Protein AF-0000000072624529 (afdb_homodimer)

Solvent-accessible surface area (backbone atoms only — not comparable to full-atom values): 48522 Å² total; per-residue (Å²): 129,72,52,78,40,66,82,49,88,84,57,73,88,77,73,64,74,88,65,51,82,83,64,60,70,54,42,73,66,39,66,71,46,73,48,74,43,79,39,59,51,77,52,75,71,85,48,89,51,53,72,44,35,34,69,46,79,44,42,92,40,27,35,34,51,54,49,28,31,39,36,40,31,37,33,47,31,33,48,39,82,91,76,66,47,77,38,62,40,60,55,73,31,58,60,77,55,43,38,101,56,45,42,32,54,42,69,28,38,52,55,38,44,32,19,25,46,36,36,24,48,63,85,39,75,79,43,68,44,51,80,44,31,29,58,51,54,51,52,52,43,56,70,64,31,29,59,70,59,40,68,48,72,39,42,40,16,43,36,40,73,62,44,56,50,82,80,40,71,78,19,68,14,47,30,56,48,10,49,53,36,25,55,50,29,72,31,75,29,50,21,74,60,85,51,46,70,27,73,28,72,52,50,40,64,51,58,45,30,39,35,41,38,37,26,49,48,56,51,39,48,42,33,31,32,35,68,30,23,68,44,89,91,49,70,75,38,80,60,84,73,50,66,44,73,46,71,76,45,63,40,37,38,37,32,36,36,35,61,29,69,66,54,50,49,52,50,53,55,47,25,70,76,42,51,37,45,46,69,35,59,39,70,47,69,48,75,43,81,42,54,56,63,41,45,62,49,78,42,78,74,36,72,56,52,58,38,44,30,36,39,38,35,30,27,46,30,53,22,67,78,33,27,31,64,38,63,57,78,43,20,32,57,76,52,41,24,31,64,39,35,35,44,91,88,38,56,33,56,68,64,73,58,69,39,35,81,89,51,44,37,42,44,64,52,57,48,35,32,39,42,44,64,62,49,65,55,67,69,42,81,67,58,59,45,41,60,55,30,68,68,32,30,68,51,28,52,23,54,45,39,42,44,55,34,36,72,44,54,86,61,95,45,39,72,71,87,44,76,37,51,30,31,38,38,40,35,35,73,47,54,36,50,80,75,21,35,30,39,38,39,36,34,32,32,86,42,46,38,32,35,36,71,86,52,50,75,46,49,62,88,70,112,129,85,81,85,73,71,93,48,87,80,32,43,80,29,70,64,78,41,66,56,38,82,62,75,73,58,62,56,71,51,56,60,36,48,48,60,43,82,38,59,51,77,50,76,71,85,48,87,51,52,72,45,36,34,70,46,79,44,43,92,40,27,34,34,52,53,50,29,33,41,35,41,29,34,34,50,32,34,49,38,83,90,76,65,48,76,38,62,42,59,56,72,31,59,60,77,59,46,39,102,54,48,43,31,54,41,68,29,37,52,54,38,46,33,20,25,46,35,34,24,47,62,86,40,75,78,43,69,45,51,80,46,33,28,57,50,54,49,50,53,43,55,71,51,31,28,57,63,39,40,55,14,72,39,42,38,16,43,37,41,72,61,45,58,50,84,81,42,71,77,20,68,14,46,32,54,48,10,49,52,37,24,54,51,30,54,31,51,26,48,22,76,60,86,50,48,72,27,62,29,88,66,63,42,65,49,61,46,30,38,35,42,37,37,27,47,49,54,50,41,49,42,32,32,32,35,68,32,24,66,44,94,90,50,70,76,38,81,58,83,76,51,68,43,73,46,71,78,48,62,38,38,36,36,30,35,36,34,60,28,69,69,54,51,49,52,50,54,58,47,26,70,75,42,56,49,74,44,69,36,59,40,72,47,68,48,74,45,80,40,53,55,61,41,46,63,50,78,43,78,75,36,71,56,53,59,38,44,32,36,39,38,35,31,27,48,30,53,22,67,77,34,27,30,65,40,63,56,77,42,19,32,57,74,52,41,24,32,60,39,35,34,44,91,89,39,56,36,58,78,70,73,55,71,39,34,78,90,72,60,38,44,54,66,52,56,52,34,31,41,44,47,64,65,50,64,52,85,72,56,79,71,66,59,55,56,59,69,50,74,68,32,31,67,51,28,53,23,57,47,39,43,45,54,34,97,78,47,55,88,61,97,65,84,66,66,42,37,50,38,51,32,31,39,37,40,34,35,73,45,54,35,51,81,76,20,34,30,40,38,39,37,34,34,31,84,43,45,37,32,35,36,70,86,52,50,74,46,48,60,85,72,112

InterPro domains:
  IPR000358 Ribonucleotide reductase small subunit family [PTHR23409] (108-339)

Nearest PDB structures (foldseek):
  8h2i-assembly1_bD  TM=6.732E-01  e=9.339E-15  Paramecium bursaria Chlorella virus 1
  8hif-assembly1_C2  TM=6.313E-01  e=1.908E-14  Singapore grouper iridovirus
  8h2i-assembly1_bE  TM=6.693E-01  e=1.112E-12  Paramecium bursaria Chlorella virus 1
  8h2i-assembly1_ab-5  TM=6.010E-01  e=1.305E-13  Paramecium bursaria Chlorella virus 1
  7yjl-assembly1_A  TM=4.466E-01  e=1.957E-09  Marseillevirus sp. 'Melbournevirus'

Foldseek 3Di:
DDDDDDPDPPDDDDDPPVPPPPDDDDDPQWFDDKDKDKWFWPDDQPDAWDWTKTKDFFDQWWWQLLFKKKKFKKAKWWQDPVPRDTDGAQALLQPDLADLRVKFWAALCLFLQFQWKWKDKPRHTDFIAHRCRNVVVVVCDQLFAADVVQVPPSVLSLHFDFDLAQPPCNTPSNSVRSNQNYRRDMHMHMDRDDAWLSPFGDIHHGRMMMMMITTGDDPLQTMADAWGDNDPPHDTDGNPIDMDMDTDGMMMMIMIIDTDPVVSVVVLVVLQVPWDKDKTKHKYKDKDWFAFQDFKDKDFGDFWWDFQKKKKWKAQPCNCNGHNNGHRQFTAPLQWQWKWKDDPRAIFPNDIQGDDLVVLSCVVQVVLSCVLSVNPDPVSPVNDDGHADSSSCHRGNPMRMTGDAPVSHDDPDAGDTDTGIMMMMTGHPGTGHHSTMMMMMMGIHIWMWTQHSVRDIDIVVVD/DPDDDDPDPPDDDDDDPVPPPPDDDDDDAWFDDKDKDKWFWPDDQPDAWDWTKTKDFFDQWWWQLLFKKKKFKKAKWWADPVPRDTDGAQAQCLPDLADLRVKFWAALCLFLQFQWKWKDKPRRTDFIAHRCRNVVVVVCDQLFAAPVVQPPPSVLSLHFDFDLAQPPCNTPSNSSRSNQNYRRDMHMHMDRDDAWLNPDGDIHHGRMMMMMITTGDDPLQTMADAWGDNDPPDDTDGNPIDMDMRTDGMMMMIMIIDTDPVVSVVVLVVLQVPWDKDKTKHKHKDKDWFAFQDFKDKDFDDAWWDFQKKKKWKFQPCNCNGHNNGHRQFTAPLQWQWKWKDDPRAIFPNDIQGDDLPVLSCVVQVVVSCVLSVCPDVVSVVVDDGHADSSSCHRGNPMGMTGDAPVSHDDPDAGDTDGGIMMMMTGHPGTGHHSTMMMMMMGIHIWMWTAGSVRDIDIVVVD

pLDDT: mean 87.25, std 11.72, range [29.14, 98.5]

Structure (mmCIF, N/CA/C/O backbone):
data_AF-0000000072624529-model_v1
#
loop_
_entity.id
_entity.type
_entity.pdbx_description
1 polymer 'Uncharacterized protein'
#
loop_
_atom_site.group_PDB
_atom_site.id
_atom_site.type_symbol
_atom_site.label_atom_id
_atom_site.label_alt_id
_atom_site.label_comp_id
_atom_site.label_asym_id
_atom_site.label_entity_id
_atom_site.label_seq_id
_atom_site.pdbx_PDB_ins_code
_atom_site.Cartn_x
_atom_site.Cartn_y
_atom_site.Cartn_z
_atom_site.occupancy
_atom_site.B_iso_or_equiv
_atom_site.auth_seq_id
_atom_site.auth_comp_id
_atom_site.auth_asym_id
_atom_site.auth_atom_id
_atom_site.pdbx_PDB_model_num
ATOM 1 N N . MET A 1 1 ? -31.578 29.906 15.977 1 44.84 1 MET A N 1
ATOM 2 C CA . MET A 1 1 ? -32.281 29.047 15.031 1 44.84 1 MET A CA 1
ATOM 3 C C . MET A 1 1 ? -31.297 28.438 14.023 1 44.84 1 MET A C 1
ATOM 5 O O . MET A 1 1 ? -30.562 29.172 13.344 1 44.84 1 MET A O 1
ATOM 9 N N . THR A 1 2 ? -30.875 27.281 14.367 1 60.34 2 THR A N 1
ATOM 10 C CA . THR A 1 2 ? -29.984 26.547 13.469 1 60.34 2 THR A CA 1
ATOM 11 C C . THR A 1 2 ? -30.656 26.297 12.125 1 60.34 2 THR A C 1
ATOM 13 O O . THR A 1 2 ? -31.812 25.891 12.078 1 60.34 2 THR A O 1
ATOM 16 N N . THR A 1 3 ? -30.234 27.125 11.125 1 68.38 3 THR A N 1
ATOM 17 C CA . THR A 1 3 ? -30.781 26.875 9.797 1 68.38 3 THR A CA 1
ATOM 18 C C . THR A 1 3 ? -30.078 25.672 9.156 1 68.38 3 THR A C 1
ATOM 20 O O . THR A 1 3 ? -28.875 25.5 9.297 1 68.38 3 THR A O 1
ATOM 23 N N . ILE A 1 4 ? -30.984 24.812 8.695 1 68.19 4 ILE A N 1
ATOM 24 C CA . ILE A 1 4 ? -30.516 23.578 8.055 1 68.19 4 ILE A CA 1
ATOM 25 C C . ILE A 1 4 ? -30.703 23.688 6.543 1 68.19 4 ILE A C 1
ATOM 27 O O . ILE A 1 4 ? -31.781 24.062 6.07 1 68.19 4 ILE A O 1
ATOM 31 N N . LYS A 1 5 ? -29.562 23.703 5.758 1 70.12 5 LYS A N 1
ATOM 32 C CA . LYS A 1 5 ? -29.672 23.734 4.301 1 70.12 5 LYS A CA 1
ATOM 33 C C . LYS A 1 5 ? -28.766 22.688 3.668 1 70.12 5 LYS A C 1
ATOM 35 O O . LYS A 1 5 ? -27.828 22.188 4.309 1 70.12 5 LYS A O 1
ATOM 40 N N . LYS A 1 6 ? -29.25 22.312 2.432 1 72 6 LYS A N 1
ATOM 41 C CA . LYS A 1 6 ? -28.375 21.453 1.633 1 72 6 LYS A CA 1
ATOM 42 C C . LYS A 1 6 ? -27.141 22.219 1.159 1 72 6 LYS A C 1
ATOM 44 O O . LYS A 1 6 ? -27.203 23.422 0.919 1 72 6 LYS A O 1
ATOM 49 N N . ILE A 1 7 ? -26 21.594 1.177 1 67.31 7 ILE A N 1
ATOM 50 C CA . ILE A 1 7 ? -24.797 22.219 0.658 1 67.31 7 ILE A CA 1
ATOM 51 C C . ILE A 1 7 ? -24.969 22.547 -0.823 1 67.31 7 ILE A C 1
ATOM 53 O O . ILE A 1 7 ? -24.531 23.594 -1.295 1 67.31 7 ILE A O 1
ATOM 57 N N . ASP A 1 8 ? -25.594 21.625 -1.574 1 69.75 8 ASP A N 1
ATOM 58 C CA . ASP A 1 8 ? -25.938 21.797 -2.982 1 69.75 8 ASP A CA 1
ATOM 59 C C . ASP A 1 8 ? -27.406 21.484 -3.236 1 69.75 8 ASP A C 1
ATOM 61 O O . ASP A 1 8 ? -27.875 20.391 -2.889 1 69.75 8 ASP A O 1
ATOM 65 N N . LYS A 1 9 ? -28.047 22.359 -3.781 1 70.12 9 LYS A N 1
ATOM 66 C CA . LYS A 1 9 ? -29.484 22.219 -4.023 1 70.12 9 LYS A CA 1
ATOM 67 C C . LYS A 1 9 ? -29.781 20.984 -4.867 1 70.12 9 LYS A C 1
ATOM 69 O O . LYS A 1 9 ? -30.875 20.422 -4.781 1 70.12 9 LYS A O 1
ATOM 74 N N . ASP A 1 10 ? -28.844 20.531 -5.703 1 68.88 10 ASP A N 1
ATOM 75 C CA . ASP A 1 10 ? -29.078 19.438 -6.637 1 68.88 10 ASP A CA 1
ATOM 76 C C . ASP A 1 10 ? -28.734 18.094 -6.012 1 68.88 10 ASP A C 1
ATOM 78 O O . ASP A 1 10 ? -28.922 17.047 -6.629 1 68.88 10 ASP A O 1
ATOM 82 N N . SER A 1 11 ? -28.328 18.203 -4.77 1 68.69 11 SER A N 1
ATOM 83 C CA . SER A 1 11 ? -27.969 16.953 -4.125 1 68.69 11 SER A CA 1
ATOM 84 C C . SER A 1 11 ? -29.219 16.141 -3.783 1 68.69 11 SER A C 1
ATOM 86 O O . SER A 1 11 ? -30.219 16.688 -3.316 1 68.69 11 SER A O 1
ATOM 88 N N . THR A 1 12 ? -29.172 14.898 -4.227 1 70.75 12 THR A N 1
ATOM 89 C CA . THR A 1 12 ? -30.281 14.008 -3.943 1 70.75 12 THR A CA 1
ATOM 90 C C . THR A 1 12 ? -30.328 13.664 -2.457 1 70.75 12 THR A C 1
ATOM 92 O O . THR A 1 12 ? -29.312 13.672 -1.773 1 70.75 12 THR A O 1
ATOM 95 N N . GLU A 1 13 ? -31.578 13.57 -1.979 1 68.44 13 GLU A N 1
ATOM 96 C CA . GLU A 1 13 ? -31.75 13.164 -0.59 1 68.44 13 GLU A CA 1
ATOM 97 C C . GLU A 1 13 ? -31.328 11.711 -0.386 1 68.44 13 GLU A C 1
ATOM 99 O O . GLU A 1 13 ? -31.719 10.828 -1.157 1 68.44 13 GLU A O 1
ATOM 104 N N . GLY A 1 14 ? -30.328 11.594 0.285 1 65.88 14 GLY A N 1
ATOM 105 C CA . GLY A 1 14 ? -29.891 10.25 0.599 1 65.88 14 GLY A CA 1
ATOM 106 C C . GLY A 1 14 ? -30.453 9.727 1.906 1 65.88 14 GLY A C 1
ATOM 107 O O . GLY A 1 14 ? -30.688 10.492 2.84 1 65.88 14 GLY A O 1
ATOM 108 N N . VAL A 1 15 ? -30.984 8.461 1.88 1 62.94 15 VAL A N 1
ATOM 109 C CA . VAL A 1 15 ? -31.484 7.805 3.084 1 62.94 15 VAL A CA 1
ATOM 110 C C . VAL A 1 15 ? -30.484 6.742 3.541 1 62.94 15 VAL A C 1
ATOM 112 O O . VAL A 1 15 ? -29.859 6.066 2.715 1 62.94 15 VAL A O 1
ATOM 115 N N . ASP A 1 16 ? -30.188 6.824 4.73 1 66.31 16 ASP A N 1
ATOM 116 C CA . ASP A 1 16 ? -29.281 5.836 5.324 1 66.31 16 ASP A CA 1
ATOM 117 C C . ASP A 1 16 ? -29.781 4.414 5.051 1 66.31 16 ASP A C 1
ATOM 119 O O . ASP A 1 16 ? -30.969 4.129 5.172 1 66.31 16 ASP A O 1
ATOM 123 N N . ASN A 1 17 ? -28.859 3.66 4.566 1 64.44 17 ASN A N 1
ATOM 124 C CA . ASN A 1 17 ? -29.172 2.281 4.203 1 64.44 17 ASN A CA 1
ATOM 125 C C . ASN A 1 17 ? -29.781 1.514 5.371 1 64.44 17 ASN A C 1
ATOM 127 O O . ASN A 1 17 ? -30.469 0.511 5.172 1 64.44 17 ASN A O 1
ATOM 131 N N . ARG A 1 18 ? -29.672 1.979 6.5 1 64.88 18 ARG A N 1
ATOM 132 C CA . ARG A 1 18 ? -30.203 1.317 7.688 1 64.88 18 ARG A CA 1
ATOM 133 C C . ARG A 1 18 ? -31.719 1.493 7.777 1 64.88 18 ARG A C 1
ATOM 135 O O . ARG A 1 18 ? -32.375 0.82 8.57 1 64.88 18 ARG A O 1
ATOM 142 N N . LEU A 1 19 ? -32.094 2.262 6.852 1 61.91 19 LEU A N 1
ATOM 143 C CA . LEU A 1 19 ? -33.531 2.543 6.902 1 61.91 19 LEU A CA 1
ATOM 144 C C . LEU A 1 19 ? -34.281 1.806 5.789 1 61.91 19 LEU A C 1
ATOM 146 O O . LEU A 1 19 ? -35.438 2.084 5.523 1 61.91 19 LEU A O 1
ATOM 150 N N . THR A 1 20 ? -33.469 0.923 5.133 1 65.19 20 THR A N 1
ATOM 151 C CA . THR A 1 20 ? -34.125 0.127 4.09 1 65.19 20 THR A CA 1
ATOM 152 C C . THR A 1 20 ? -34.875 -1.041 4.699 1 65.19 20 THR A C 1
ATOM 154 O O . THR A 1 20 ? -34.531 -2.203 4.484 1 65.19 20 THR A O 1
ATOM 157 N N . PHE A 1 21 ? -35.969 -0.766 5.289 1 65.44 21 PHE A N 1
ATOM 158 C CA . PHE A 1 21 ? -36.75 -1.719 6.074 1 65.44 21 PHE A CA 1
ATOM 159 C C . PHE A 1 21 ? -37.438 -2.719 5.164 1 65.44 21 PHE A C 1
ATOM 161 O O . PHE A 1 21 ? -37.812 -3.811 5.602 1 65.44 21 PHE A O 1
ATOM 168 N N . PHE A 1 22 ? -37.469 -2.381 4.012 1 68.38 22 PHE A N 1
ATOM 169 C CA . PHE A 1 22 ? -38.406 -3.152 3.189 1 68.38 22 PHE A CA 1
ATOM 170 C C . PHE A 1 22 ? -37.656 -3.934 2.117 1 68.38 22 PHE A C 1
ATOM 172 O O . PHE A 1 22 ? -38.281 -4.539 1.237 1 68.38 22 PHE A O 1
ATOM 179 N N . SER A 1 23 ? -36.375 -3.785 2.174 1 66.56 23 SER A N 1
ATOM 180 C CA . SER A 1 23 ? -35.594 -4.578 1.24 1 66.56 23 SER A CA 1
ATOM 181 C C . SER A 1 23 ? -34.938 -5.777 1.935 1 66.56 23 SER A C 1
ATOM 183 O O . SER A 1 23 ? -34.438 -5.656 3.051 1 66.56 23 SER A O 1
ATOM 185 N N . ILE A 1 24 ? -35.312 -6.977 1.481 1 64.94 24 ILE A N 1
ATOM 186 C CA . ILE A 1 24 ? -34.719 -8.203 2.008 1 64.94 24 ILE A CA 1
ATOM 187 C C . ILE A 1 24 ? -33.625 -8.711 1.055 1 64.94 24 ILE A C 1
ATOM 189 O O . ILE A 1 24 ? -33.781 -8.617 -0.166 1 64.94 24 ILE A O 1
ATOM 193 N N . PRO A 1 25 ? -32.531 -8.992 1.663 1 66.81 25 PRO A N 1
ATOM 194 C CA . PRO A 1 25 ? -31.469 -9.523 0.8 1 66.81 25 PRO A CA 1
ATOM 195 C C . PRO A 1 25 ? -31.922 -10.734 -0.013 1 66.81 25 PRO A C 1
ATOM 197 O O . PRO A 1 25 ? -32.844 -11.453 0.405 1 66.81 25 PRO A O 1
ATOM 200 N N . SER A 1 26 ? -31.281 -10.883 -1.096 1 69.06 26 SER A N 1
ATOM 201 C CA . SER A 1 26 ? -31.641 -11.984 -1.986 1 69.06 26 SER A CA 1
ATOM 202 C C . SER A 1 26 ? -31.234 -13.328 -1.391 1 69.06 26 SER A C 1
ATOM 204 O O . SER A 1 26 ? -30.25 -13.422 -0.649 1 69.06 26 SER A O 1
ATOM 206 N N . THR A 1 27 ? -32.125 -14.273 -1.517 1 66.88 27 THR A N 1
ATOM 207 C CA . THR A 1 27 ? -31.844 -15.641 -1.089 1 66.88 27 THR A CA 1
ATOM 208 C C . THR A 1 27 ? -31.188 -16.438 -2.217 1 66.88 27 THR A C 1
ATOM 210 O O . THR A 1 27 ? -31.641 -16.391 -3.361 1 66.88 27 THR A O 1
ATOM 213 N N . ASN A 1 28 ? -30 -16.969 -1.85 1 68.31 28 ASN A N 1
ATOM 214 C CA . ASN A 1 28 ? -29.328 -17.812 -2.832 1 68.31 28 ASN A CA 1
ATOM 215 C C . ASN A 1 28 ? -30.125 -19.062 -3.135 1 68.31 28 ASN A C 1
ATOM 217 O O . ASN A 1 28 ? -30.344 -19.906 -2.252 1 68.31 28 ASN A O 1
ATOM 221 N N . VAL A 1 29 ? -30.688 -19.188 -4.223 1 68.56 29 VAL A N 1
ATOM 222 C CA . VAL A 1 29 ? -31.453 -20.375 -4.613 1 68.56 29 VAL A CA 1
ATOM 223 C C . VAL A 1 29 ? -30.734 -21.109 -5.742 1 68.56 29 VAL A C 1
ATOM 225 O O . VAL A 1 29 ? -31.141 -22.203 -6.129 1 68.56 29 VAL A O 1
ATOM 228 N N . GLY A 1 30 ? -29.656 -20.547 -6.125 1 75.06 30 GLY A N 1
ATOM 229 C CA . GLY A 1 30 ? -28.984 -21.094 -7.293 1 75.06 30 GLY A CA 1
ATOM 230 C C . GLY A 1 30 ? -28.047 -22.234 -6.957 1 75.06 30 GLY A C 1
ATOM 231 O O . GLY A 1 30 ? -28.031 -23.266 -7.633 1 75.06 30 GLY A O 1
ATOM 232 N N . ILE A 1 31 ? -27.344 -22.188 -5.887 1 76.38 31 ILE A N 1
ATOM 233 C CA . ILE A 1 31 ? -26.359 -23.188 -5.512 1 76.38 31 ILE A CA 1
ATOM 234 C C . ILE A 1 31 ? -26.984 -24.188 -4.551 1 76.38 31 ILE A C 1
ATOM 236 O O . ILE A 1 31 ? -27.547 -23.812 -3.518 1 76.38 31 ILE A O 1
ATOM 240 N N . GLN A 1 32 ? -26.922 -25.391 -4.879 1 79.44 32 GLN A N 1
ATOM 241 C CA . GLN A 1 32 ? -27.516 -26.438 -4.07 1 79.44 32 GLN A CA 1
ATOM 242 C C . GLN A 1 32 ? -26.516 -27.016 -3.07 1 79.44 32 GLN A C 1
ATOM 244 O O . GLN A 1 32 ? -26.828 -27.156 -1.888 1 79.44 32 GLN A O 1
ATOM 249 N N . ARG A 1 33 ? -25.406 -27.359 -3.658 1 82 33 ARG A N 1
ATOM 250 C CA . ARG A 1 33 ? -24.391 -27.969 -2.812 1 82 33 ARG A CA 1
ATOM 251 C C . ARG A 1 33 ? -23 -27.734 -3.365 1 82 33 ARG A C 1
ATOM 253 O O . ARG A 1 33 ? -22.828 -27.547 -4.574 1 82 33 ARG A O 1
ATOM 260 N N . SER A 1 34 ? -22.047 -27.641 -2.398 1 88.94 34 SER A N 1
ATOM 261 C CA . SER A 1 34 ? -20.641 -27.547 -2.76 1 88.94 34 SER A CA 1
ATOM 262 C C . SER A 1 34 ? -19.797 -28.516 -1.938 1 88.94 34 SER A C 1
ATOM 264 O O . SER A 1 34 ? -20.156 -28.859 -0.807 1 88.94 34 SER A O 1
ATOM 266 N N . ALA A 1 35 ? -18.75 -29.031 -2.605 1 89.31 35 ALA A N 1
ATOM 267 C CA . ALA A 1 35 ? -17.844 -29.938 -1.914 1 89.31 35 ALA A CA 1
ATOM 268 C C . ALA A 1 35 ? -16.453 -29.922 -2.551 1 89.31 35 ALA A C 1
ATOM 270 O O . ALA A 1 35 ? -16.312 -29.594 -3.732 1 89.31 35 ALA A O 1
ATOM 271 N N . TYR A 1 36 ? -15.477 -30.281 -1.767 1 92.88 36 TYR A N 1
ATOM 272 C CA . TYR A 1 36 ? -14.133 -30.438 -2.311 1 92.88 36 TYR A CA 1
ATOM 273 C C . TYR A 1 36 ? -13.906 -31.875 -2.76 1 92.88 36 TYR A C 1
ATOM 275 O O . TYR A 1 36 ? -14.258 -32.812 -2.053 1 92.88 36 TYR A O 1
ATOM 283 N N . LYS A 1 37 ? -13.359 -31.953 -3.885 1 94.69 37 LYS A N 1
ATOM 284 C CA . LYS A 1 37 ? -12.945 -33.25 -4.422 1 94.69 37 LYS A CA 1
ATOM 285 C C . LYS A 1 37 ? -11.438 -33.406 -4.352 1 94.69 37 LYS A C 1
ATOM 287 O O . LYS A 1 37 ? -10.688 -32.5 -4.703 1 94.69 37 LYS A O 1
ATOM 292 N N . GLU A 1 38 ? -11.016 -34.562 -3.893 1 95.88 38 GLU A N 1
ATOM 293 C CA . GLU A 1 38 ? -9.594 -34.906 -3.842 1 95.88 38 GLU A CA 1
ATOM 294 C C . GLU A 1 38 ? -9.156 -35.625 -5.113 1 95.88 38 GLU A C 1
ATOM 296 O O . GLU A 1 38 ? -9.789 -36.594 -5.535 1 95.88 38 GLU A O 1
ATOM 301 N N . LEU A 1 39 ? -8.133 -35.156 -5.711 1 96.88 39 LEU A N 1
ATOM 302 C CA . LEU A 1 39 ? -7.555 -35.781 -6.898 1 96.88 39 LEU A CA 1
ATOM 303 C C . LEU A 1 39 ? -6.184 -36.375 -6.59 1 96.88 39 LEU A C 1
ATOM 305 O O . LEU A 1 39 ? -5.359 -35.719 -5.934 1 96.88 39 LEU A O 1
ATOM 309 N N . LEU A 1 40 ? -5.973 -37.531 -7.105 1 95 40 LEU A N 1
ATOM 310 C CA . LEU A 1 40 ? -4.676 -38.188 -7 1 95 40 LEU A CA 1
ATOM 311 C C . LEU A 1 40 ? -3.918 -38.125 -8.32 1 95 40 LEU A C 1
ATOM 313 O O . LEU A 1 40 ? -4.531 -38 -9.391 1 95 40 LEU A O 1
ATOM 317 N N . PRO A 1 41 ? -2.645 -38.125 -8.203 1 94 41 PRO A N 1
ATOM 318 C CA . PRO A 1 41 ? -1.878 -38.094 -9.445 1 94 41 PRO A CA 1
ATOM 319 C C . PRO A 1 41 ? -2.072 -39.344 -10.305 1 94 41 PRO A C 1
ATOM 321 O O . PRO A 1 41 ? -2.232 -40.438 -9.766 1 94 41 PRO A O 1
ATOM 324 N N . LEU A 1 42 ? -2.053 -39.156 -11.555 1 91.56 42 LEU A N 1
ATOM 325 C CA . LEU A 1 42 ? -2.219 -40.281 -12.484 1 91.56 42 LEU A CA 1
ATOM 326 C C . LEU A 1 42 ? -0.946 -41.094 -12.562 1 91.56 42 LEU A C 1
ATOM 328 O O . LEU A 1 42 ? -1.001 -42.312 -12.867 1 91.56 42 LEU A O 1
ATOM 332 N N . ASN A 1 43 ? 0.129 -40.438 -12.375 1 86.38 43 ASN A N 1
ATOM 333 C CA . ASN A 1 43 ? 1.397 -41.156 -12.453 1 86.38 43 ASN A CA 1
ATOM 334 C C . ASN A 1 43 ? 2.025 -41.344 -11.078 1 86.38 43 ASN A C 1
ATOM 336 O O . ASN A 1 43 ? 1.643 -40.688 -10.117 1 86.38 43 ASN A O 1
ATOM 340 N N . ALA A 1 44 ? 3.002 -42.312 -11.016 1 83.19 44 ALA A N 1
ATOM 341 C CA . ALA A 1 44 ? 3.668 -42.625 -9.758 1 83.19 44 ALA A CA 1
ATOM 342 C C . ALA A 1 44 ? 4.551 -41.469 -9.297 1 83.19 44 ALA A C 1
ATOM 344 O O . ALA A 1 44 ? 5.105 -40.75 -10.125 1 83.19 44 ALA A O 1
ATOM 345 N N . LEU A 1 45 ? 4.559 -41.312 -8.016 1 83.88 45 LEU A N 1
ATOM 346 C CA . LEU A 1 45 ? 5.34 -40.219 -7.422 1 83.88 45 LEU A CA 1
ATOM 347 C C . LEU A 1 45 ? 6.832 -40.562 -7.461 1 83.88 45 LEU A C 1
ATOM 349 O O . LEU A 1 45 ? 7.664 -39.688 -7.168 1 83.88 45 LEU A O 1
ATOM 353 N N . ASN A 1 46 ? 7.199 -41.625 -7.824 1 69.5 46 ASN A N 1
ATOM 354 C CA . ASN A 1 46 ? 8.594 -42.062 -7.77 1 69.5 46 ASN A CA 1
ATOM 355 C C . ASN A 1 46 ? 9.453 -41.312 -8.789 1 69.5 46 ASN A C 1
ATOM 357 O O . ASN A 1 46 ? 10.672 -41.5 -8.82 1 69.5 46 ASN A O 1
ATOM 361 N N . GLN A 1 47 ? 8.836 -40.406 -9.484 1 64.25 47 GLN A N 1
ATOM 362 C CA . GLN A 1 47 ? 9.609 -39.688 -10.508 1 64.25 47 GLN A CA 1
ATOM 363 C C . GLN A 1 47 ? 10.234 -38.438 -9.953 1 64.25 47 GLN A C 1
ATOM 365 O O . GLN A 1 47 ? 9.633 -37.719 -9.141 1 64.25 47 GLN A O 1
ATOM 370 N N . SER A 1 48 ? 11.586 -38.344 -10.062 1 66.38 48 SER A N 1
ATOM 371 C CA . SER A 1 48 ? 12.43 -37.312 -9.484 1 66.38 48 SER A CA 1
ATOM 372 C C . SER A 1 48 ? 12.016 -35.906 -9.977 1 66.38 48 SER A C 1
ATOM 374 O O . SER A 1 48 ? 11.977 -34.969 -9.195 1 66.38 48 SER A O 1
ATOM 376 N N . ALA A 1 49 ? 11.742 -35.781 -11.172 1 72.12 49 ALA A N 1
ATOM 377 C CA . ALA A 1 49 ? 11.523 -34.438 -11.695 1 72.12 49 ALA A CA 1
ATOM 378 C C . ALA A 1 49 ? 10.102 -34.281 -12.219 1 72.12 49 ALA A C 1
ATOM 380 O O . ALA A 1 49 ? 9.656 -33.156 -12.516 1 72.12 49 ALA A O 1
ATOM 381 N N . GLY A 1 50 ? 9.227 -35.281 -12.07 1 76.12 50 GLY A N 1
ATOM 382 C CA . GLY A 1 50 ? 7.934 -35.156 -12.719 1 76.12 50 GLY A CA 1
ATOM 383 C C . GLY A 1 50 ? 7.965 -35.531 -14.188 1 76.12 50 GLY A C 1
ATOM 384 O O . GLY A 1 50 ? 8.93 -36.156 -14.648 1 76.12 50 GLY A O 1
ATOM 385 N N . PRO A 1 51 ? 6.918 -35.438 -14.859 1 91.88 51 PRO A N 1
ATOM 386 C CA . PRO A 1 51 ? 5.707 -34.656 -14.602 1 91.88 51 PRO A CA 1
ATOM 387 C C . PRO A 1 51 ? 4.73 -35.375 -13.672 1 91.88 51 PRO A C 1
ATOM 389 O O . PRO A 1 51 ? 4.629 -36.625 -13.711 1 91.88 51 PRO A O 1
ATOM 392 N N . PHE A 1 52 ? 4.082 -34.594 -12.875 1 95.19 52 PHE A N 1
ATOM 393 C CA . PHE A 1 52 ? 2.957 -35.062 -12.078 1 95.19 52 PHE A CA 1
ATOM 394 C C . PHE A 1 52 ? 1.634 -34.594 -12.664 1 95.19 52 PHE A C 1
ATOM 396 O O . PHE A 1 52 ? 1.383 -33.406 -12.766 1 95.19 52 PHE A O 1
ATOM 403 N N . ILE A 1 53 ? 0.839 -35.531 -13.047 1 95.75 53 ILE A N 1
ATOM 404 C CA . ILE A 1 53 ? -0.353 -35.188 -13.82 1 95.75 53 ILE A CA 1
ATOM 405 C C . ILE A 1 53 ? -1.602 -35.5 -12.984 1 95.75 53 ILE A C 1
ATOM 407 O O . ILE A 1 53 ? -1.729 -36.562 -12.391 1 95.75 53 ILE A O 1
ATOM 411 N N . PHE A 1 54 ? -2.416 -34.5 -12.875 1 97.12 54 PHE A N 1
ATOM 412 C CA . PHE A 1 54 ? -3.723 -34.625 -12.242 1 97.12 54 PHE A CA 1
ATOM 413 C C . PHE A 1 54 ? -4.84 -34.375 -13.25 1 97.12 54 PHE A C 1
ATOM 415 O O . PHE A 1 54 ? -4.75 -33.438 -14.055 1 97.12 54 PHE A O 1
ATOM 422 N N . ARG A 1 55 ? -5.859 -35.156 -13.188 1 96.75 55 ARG A N 1
ATOM 423 C CA . ARG A 1 55 ? -6.961 -35 -14.133 1 96.75 55 ARG A CA 1
ATOM 424 C C . ARG A 1 55 ? -8.305 -34.969 -13.414 1 96.75 55 ARG A C 1
ATOM 426 O O . ARG A 1 55 ? -8.547 -35.75 -12.508 1 96.75 55 ARG A O 1
ATOM 433 N N . TYR A 1 56 ? -9.016 -34.031 -13.734 1 96.62 56 TYR A N 1
ATOM 434 C CA . TYR A 1 56 ? -10.43 -34 -13.383 1 96.62 56 TYR A CA 1
ATOM 435 C C . TYR A 1 56 ? -11.305 -34.344 -14.578 1 96.62 56 TYR A C 1
ATOM 437 O O . TYR A 1 56 ? -11.258 -33.656 -15.609 1 96.62 56 TYR A O 1
ATOM 445 N N . PHE A 1 57 ? -12.102 -35.375 -14.398 1 93.75 57 PHE A N 1
ATOM 446 C CA . PHE A 1 57 ? -13.016 -35.75 -15.461 1 93.75 57 PHE A CA 1
ATOM 447 C C . PHE A 1 57 ? -14.328 -35 -15.367 1 93.75 57 PHE A C 1
ATOM 449 O O . PHE A 1 57 ? -14.984 -35 -14.32 1 93.75 57 PHE A O 1
ATOM 456 N N . GLY A 1 58 ? -14.555 -34.312 -16.438 1 89.56 58 GLY A N 1
ATOM 457 C CA . GLY A 1 58 ? -15.75 -33.5 -16.469 1 89.56 58 GLY A CA 1
ATOM 458 C C . GLY A 1 58 ? -17.016 -34.25 -16.141 1 89.56 58 GLY A C 1
ATOM 459 O O . GLY A 1 58 ? -17.219 -35.375 -16.625 1 89.56 58 GLY A O 1
ATOM 460 N N . ASP A 1 59 ? -17.797 -33.625 -15.242 1 90.62 59 ASP A N 1
ATOM 461 C CA . ASP A 1 59 ? -19.109 -34.156 -14.898 1 90.62 59 ASP A CA 1
ATOM 462 C C . ASP A 1 59 ? -20.156 -33.062 -14.914 1 90.62 59 ASP A C 1
ATOM 464 O O . ASP A 1 59 ? -20.016 -32.062 -15.633 1 90.62 59 ASP A O 1
ATOM 468 N N . SER A 1 60 ? -21.281 -33.312 -14.258 1 90.12 60 SER A N 1
ATOM 469 C CA . SER A 1 60 ? -22.375 -32.375 -14.32 1 90.12 60 SER A CA 1
ATOM 470 C C . SER A 1 60 ? -22.188 -31.234 -13.336 1 90.12 60 SER A C 1
ATOM 472 O O . SER A 1 60 ? -23 -30.312 -13.266 1 90.12 60 SER A O 1
ATOM 474 N N . LEU A 1 61 ? -21.078 -31.25 -12.703 1 91.88 61 LEU A N 1
ATOM 475 C CA . LEU A 1 61 ? -20.844 -30.25 -11.672 1 91.88 61 LEU A CA 1
ATOM 476 C C . LEU A 1 61 ? -19.969 -29.125 -12.188 1 91.88 61 LEU A C 1
ATOM 478 O O . LEU A 1 61 ? -19.188 -29.328 -13.133 1 91.88 61 LEU A O 1
ATOM 482 N N . TYR A 1 62 ? -20.156 -27.984 -11.609 1 93.19 62 TYR A N 1
ATOM 483 C CA . TYR A 1 62 ? -19.297 -26.844 -11.891 1 93.19 62 TYR A CA 1
ATOM 484 C C . TYR A 1 62 ? -18.031 -26.922 -11.039 1 93.19 62 TYR A C 1
ATOM 486 O O . TYR A 1 62 ? -18.016 -27.5 -9.961 1 93.19 62 TYR A O 1
ATOM 494 N N . LEU A 1 63 ? -16.969 -26.312 -11.594 1 93.62 63 LEU A N 1
ATOM 495 C CA . LEU A 1 63 ? -15.703 -26.297 -10.867 1 93.62 63 LEU A CA 1
ATOM 496 C C . LEU A 1 63 ? -15.289 -24.875 -10.5 1 93.62 63 LEU A C 1
ATOM 498 O O . LEU A 1 63 ? -15.398 -23.969 -11.328 1 93.62 63 LEU A O 1
ATOM 502 N N . ASP A 1 64 ? -14.883 -24.703 -9.297 1 93.5 64 ASP A N 1
ATOM 503 C CA . ASP A 1 64 ? -14.312 -23.438 -8.844 1 93.5 64 ASP A CA 1
ATOM 504 C C . ASP A 1 64 ? -12.781 -23.484 -8.867 1 93.5 64 ASP A C 1
ATOM 506 O O . ASP A 1 64 ? -12.156 -23.922 -7.898 1 93.5 64 ASP A O 1
ATOM 510 N N . LEU A 1 65 ? -12.234 -23 -9.867 1 93.88 65 LEU A N 1
ATOM 511 C CA . LEU A 1 65 ? -10.789 -23.062 -10.039 1 93.88 65 LEU A CA 1
ATOM 512 C C . LEU A 1 65 ? -10.078 -22.141 -9.062 1 93.88 65 LEU A C 1
ATOM 514 O O . LEU A 1 65 ? -8.875 -22.281 -8.82 1 93.88 65 LEU A O 1
ATOM 518 N N . SER A 1 66 ? -10.75 -21.109 -8.547 1 93.19 66 SER A N 1
ATOM 519 C CA . SER A 1 66 ? -10.156 -20.188 -7.574 1 93.19 66 SER A CA 1
ATOM 520 C C . SER A 1 66 ? -9.953 -20.875 -6.223 1 93.19 66 SER A C 1
ATOM 522 O O . SER A 1 66 ? -9.234 -20.359 -5.363 1 93.19 66 SER A O 1
ATOM 524 N N . LYS A 1 67 ? -10.57 -21.984 -6.109 1 93.81 67 LYS A N 1
ATOM 525 C CA . LYS A 1 67 ? -10.438 -22.766 -4.883 1 93.81 67 LYS A CA 1
ATOM 526 C C . LYS A 1 67 ? -9.766 -24.109 -5.156 1 93.81 67 LYS A C 1
ATOM 528 O O . LYS A 1 67 ? -10.352 -25.172 -4.914 1 93.81 67 LYS A O 1
ATOM 533 N N . THR A 1 68 ? -8.609 -24.047 -5.637 1 95.38 68 THR A N 1
ATOM 534 C CA . THR A 1 68 ? -7.77 -25.203 -5.891 1 95.38 68 THR A CA 1
ATOM 535 C C . THR A 1 68 ? -6.559 -25.219 -4.961 1 95.38 68 THR A C 1
ATOM 537 O O . THR A 1 68 ? -5.797 -24.25 -4.914 1 95.38 68 THR A O 1
ATOM 540 N N . TYR A 1 69 ? -6.402 -26.328 -4.273 1 96 69 TYR A N 1
ATOM 541 C CA . TYR A 1 69 ? -5.324 -26.422 -3.299 1 96 69 TYR A CA 1
ATOM 542 C C . TYR A 1 69 ? -4.426 -27.625 -3.604 1 96 69 TYR A C 1
ATOM 544 O O . TYR A 1 69 ? -4.91 -28.672 -4.023 1 96 69 TYR A O 1
ATOM 552 N N . LEU A 1 70 ? -3.195 -27.438 -3.418 1 97.62 70 LEU A N 1
ATOM 553 C CA . LEU A 1 70 ? -2.195 -28.5 -3.586 1 97.62 70 LEU A CA 1
ATOM 554 C C . LEU A 1 70 ? -1.632 -28.922 -2.238 1 97.62 70 LEU A C 1
ATOM 556 O O . LEU A 1 70 ? -1.195 -28.094 -1.443 1 97.62 70 LEU A O 1
ATOM 560 N N . SER A 1 71 ? -1.679 -30.172 -1.971 1 96.56 71 SER A N 1
ATOM 561 C CA . SER A 1 71 ? -1.085 -30.766 -0.775 1 96.56 71 SER A CA 1
ATOM 562 C C . SER A 1 71 ? 0.21 -31.5 -1.105 1 96.56 71 SER A C 1
ATOM 564 O O . SER A 1 71 ? 0.239 -32.344 -2.004 1 96.56 71 SER A O 1
ATOM 566 N N . LEU A 1 72 ? 1.263 -31.188 -0.401 1 96.31 72 LEU A N 1
ATOM 567 C CA . LEU A 1 72 ? 2.559 -31.844 -0.546 1 96.31 72 LEU A CA 1
ATOM 568 C C . LEU A 1 72 ? 3.035 -32.406 0.788 1 96.31 72 LEU A C 1
ATOM 570 O O . LEU A 1 72 ? 2.861 -31.781 1.832 1 96.31 72 LEU A O 1
ATOM 574 N N . VAL A 1 73 ? 3.604 -33.562 0.794 1 94.38 73 VAL A N 1
ATOM 575 C CA . VAL A 1 73 ? 4.285 -34.156 1.945 1 94.38 73 VAL A CA 1
ATOM 576 C C . VAL A 1 73 ? 5.754 -34.406 1.603 1 94.38 73 VAL A C 1
ATOM 578 O O . VAL A 1 73 ? 6.059 -35.25 0.74 1 94.38 73 VAL A O 1
ATOM 581 N N . LEU A 1 74 ? 6.645 -33.688 2.264 1 94.44 74 LEU A N 1
ATOM 582 C CA . LEU A 1 74 ? 8.055 -33.688 1.903 1 94.44 74 LEU A CA 1
ATOM 583 C C . LEU A 1 74 ? 8.93 -34.031 3.113 1 94.44 74 LEU A C 1
ATOM 585 O O . LEU A 1 74 ? 8.523 -33.781 4.254 1 94.44 74 LEU A O 1
ATOM 589 N N . SER A 1 75 ? 10.086 -34.562 2.873 1 92.06 75 SER A N 1
ATOM 590 C CA . SER A 1 75 ? 11.133 -34.719 3.873 1 92.06 75 SER A CA 1
ATOM 591 C C . SER A 1 75 ? 12.5 -34.344 3.311 1 92.06 75 SER A C 1
ATOM 593 O O . SER A 1 75 ? 12.703 -34.375 2.096 1 92.06 75 SER A O 1
ATOM 595 N N . LEU A 1 76 ? 13.336 -33.844 4.152 1 91.62 76 LEU A N 1
ATOM 596 C CA . LEU A 1 76 ? 14.688 -33.438 3.781 1 91.62 76 LEU A CA 1
ATOM 597 C C . LEU A 1 76 ? 15.703 -34.531 4.172 1 91.62 76 LEU A C 1
ATOM 599 O O . LEU A 1 76 ? 15.719 -34.969 5.316 1 91.62 76 LEU A O 1
ATOM 603 N N . GLU A 1 77 ? 16.562 -34.906 3.168 1 90.44 77 GLU A N 1
ATOM 604 C CA . GLU A 1 77 ? 17.547 -35.969 3.391 1 90.44 77 GLU A CA 1
ATOM 605 C C . GLU A 1 77 ? 18.938 -35.531 2.969 1 90.44 77 GLU A C 1
ATOM 607 O O . GLU A 1 77 ? 19.078 -34.625 2.156 1 90.44 77 GLU A O 1
ATOM 612 N N . ARG A 1 78 ? 19.891 -36.094 3.564 1 89.38 78 ARG A N 1
ATOM 613 C CA . ARG A 1 78 ? 21.297 -35.875 3.24 1 89.38 78 ARG A CA 1
ATOM 614 C C . ARG A 1 78 ? 21.969 -37.156 2.775 1 89.38 78 ARG A C 1
ATOM 616 O O . ARG A 1 78 ? 21.703 -38.219 3.326 1 89.38 78 ARG A O 1
ATOM 623 N N . LYS A 1 79 ? 22.828 -36.906 1.803 1 89.31 79 LYS A N 1
ATOM 624 C CA . LYS A 1 79 ? 23.594 -38.062 1.31 1 89.31 79 LYS A CA 1
ATOM 625 C C . LYS A 1 79 ? 24.859 -38.281 2.137 1 89.31 79 LYS A C 1
ATOM 627 O O . LYS A 1 79 ? 25.625 -37.344 2.363 1 89.31 79 LYS A O 1
ATOM 632 N N . VAL A 1 80 ? 25.062 -39.531 2.637 1 85.5 80 VAL A N 1
ATOM 633 C CA . VAL A 1 80 ? 26.281 -39.875 3.355 1 85.5 80 VAL A CA 1
ATOM 634 C C . VAL A 1 80 ? 27.391 -40.188 2.359 1 85.5 80 VAL A C 1
ATOM 636 O O . VAL A 1 80 ? 27.25 -41.094 1.514 1 85.5 80 VAL A O 1
ATOM 639 N N . ASP A 1 81 ? 28.484 -39.5 2.426 1 81.19 81 ASP A N 1
ATOM 640 C CA . ASP A 1 81 ? 29.562 -39.594 1.452 1 81.19 81 ASP A CA 1
ATOM 641 C C . ASP A 1 81 ? 30.125 -41 1.421 1 81.19 81 ASP A C 1
ATOM 643 O O . ASP A 1 81 ? 30.438 -41.531 0.349 1 81.19 81 ASP A O 1
ATOM 647 N N . ALA A 1 82 ? 30.344 -41.656 2.508 1 83.69 82 ALA A N 1
ATOM 648 C CA . ALA A 1 82 ? 31.016 -42.969 2.619 1 83.69 82 ALA A CA 1
ATOM 649 C C . ALA A 1 82 ? 30.156 -44.062 2.014 1 83.69 82 ALA A C 1
ATOM 651 O O . ALA A 1 82 ? 30.688 -44.969 1.335 1 83.69 82 ALA A O 1
ATOM 652 N N . THR A 1 83 ? 28.922 -44 2.225 1 86.69 83 THR A N 1
ATOM 653 C CA . THR A 1 83 ? 28.062 -45.125 1.839 1 86.69 83 THR A CA 1
ATOM 654 C C . THR A 1 83 ? 27.172 -44.75 0.656 1 86.69 83 THR A C 1
ATOM 656 O O . THR A 1 83 ? 26.641 -45.625 -0.032 1 86.69 83 THR A O 1
ATOM 659 N N . GLY A 1 84 ? 27 -43.5 0.368 1 86.19 84 GLY A N 1
ATOM 660 C CA . GLY A 1 84 ? 26.109 -43.062 -0.693 1 86.19 84 GLY A CA 1
ATOM 661 C C . GLY A 1 84 ? 24.641 -43.188 -0.328 1 86.19 84 GLY A C 1
ATOM 662 O O . GLY A 1 84 ? 23.766 -42.969 -1.167 1 86.19 84 GLY A O 1
ATOM 663 N N . GLU A 1 85 ? 24.344 -43.562 0.884 1 90.19 85 GLU A N 1
ATOM 664 C CA . GLU A 1 85 ? 22.969 -43.75 1.342 1 90.19 85 GLU A CA 1
ATOM 665 C C . GLU A 1 85 ? 22.344 -42.438 1.808 1 90.19 85 GLU A C 1
ATOM 667 O O . GLU A 1 85 ? 23.047 -41.562 2.334 1 90.19 85 GLU A O 1
ATOM 672 N N . TRP A 1 86 ? 21.016 -42.281 1.485 1 89.69 86 TRP A N 1
ATOM 673 C CA . TRP A 1 86 ? 20.281 -41.125 1.938 1 89.69 86 TRP A CA 1
ATOM 674 C C . TRP A 1 86 ? 19.766 -41.312 3.361 1 89.69 86 TRP A C 1
ATOM 676 O O . TRP A 1 86 ? 19.141 -42.312 3.672 1 89.69 86 TRP A O 1
ATOM 686 N N . VAL A 1 87 ? 20.094 -40.312 4.223 1 85.69 87 VAL A N 1
ATOM 687 C CA . VAL A 1 87 ? 19.656 -40.375 5.613 1 85.69 87 VAL A CA 1
ATOM 688 C C . VAL A 1 87 ? 18.906 -39.094 5.988 1 85.69 87 VAL A C 1
ATOM 690 O O . VAL A 1 87 ? 19.188 -38.031 5.453 1 85.69 87 VAL A O 1
ATOM 693 N N . SER A 1 88 ? 17.938 -39.281 6.875 1 83.69 88 SER A N 1
ATOM 694 C CA . SER A 1 88 ? 17.188 -38.125 7.383 1 83.69 88 SER A CA 1
ATOM 695 C C . SER A 1 88 ? 18.078 -37.25 8.258 1 83.69 88 SER A C 1
ATOM 697 O O . SER A 1 88 ? 18.969 -37.75 8.953 1 83.69 88 SER A O 1
ATOM 699 N N . ILE A 1 89 ? 17.828 -35.938 8.141 1 77.5 89 ILE A N 1
ATOM 700 C CA . ILE A 1 89 ? 18.594 -35.031 8.977 1 77.5 89 ILE A CA 1
ATOM 701 C C . ILE A 1 89 ? 18.016 -35.031 10.391 1 77.5 89 ILE A C 1
ATOM 703 O O . ILE A 1 89 ? 16.859 -34.625 10.594 1 77.5 89 ILE A O 1
ATOM 707 N N . VAL A 1 90 ? 18.672 -35.562 11.336 1 64.25 90 VAL A N 1
ATOM 708 C CA . VAL A 1 90 ? 18.172 -35.781 12.68 1 64.25 90 VAL A CA 1
ATOM 709 C C . VAL A 1 90 ? 18.516 -34.594 13.578 1 64.25 90 VAL A C 1
ATOM 711 O O . VAL A 1 90 ? 17.938 -34.406 14.648 1 64.25 90 VAL A O 1
ATOM 714 N N . LYS A 1 91 ? 19.391 -33.688 13.141 1 61 91 LYS A N 1
ATOM 715 C CA . LYS A 1 91 ? 19.828 -32.656 14.078 1 61 91 LYS A CA 1
ATOM 716 C C . LYS A 1 91 ? 18.891 -31.469 14.062 1 61 91 LYS A C 1
ATOM 718 O O . LYS A 1 91 ? 18.109 -31.297 13.125 1 61 91 LYS A O 1
ATOM 723 N N . ASP A 1 92 ? 18.875 -30.703 15.266 1 57.81 92 ASP A N 1
ATOM 724 C CA . ASP A 1 92 ? 18.062 -29.484 15.406 1 57.81 92 ASP A CA 1
ATOM 725 C C . ASP A 1 92 ? 18.531 -28.391 14.453 1 57.81 92 ASP A C 1
ATOM 727 O O . ASP A 1 92 ? 19.719 -28.062 14.43 1 57.81 92 ASP A O 1
ATOM 731 N N . LEU A 1 93 ? 18.016 -28.219 13.266 1 53.56 93 LEU A N 1
ATOM 732 C CA . LEU A 1 93 ? 18.406 -27.297 12.203 1 53.56 93 LEU A CA 1
ATOM 733 C C . LEU A 1 93 ? 18.359 -25.844 12.703 1 53.56 93 LEU A C 1
ATOM 735 O O . LEU A 1 93 ? 18.953 -24.953 12.086 1 53.56 93 LEU A O 1
ATOM 739 N N . ALA A 1 94 ? 17.562 -25.375 13.711 1 53.47 94 ALA A N 1
ATOM 740 C CA . ALA A 1 94 ? 17.359 -23.969 14.039 1 53.47 94 ALA A CA 1
ATOM 741 C C . ALA A 1 94 ? 18.469 -23.453 14.953 1 53.47 94 ALA A C 1
ATOM 743 O O . ALA A 1 94 ? 18.688 -22.25 15.062 1 53.47 94 ALA A O 1
ATOM 744 N N . GLY A 1 95 ? 19.25 -24.266 15.805 1 52.16 95 GLY A N 1
ATOM 745 C CA . GLY A 1 95 ? 20.094 -23.719 16.859 1 52.16 95 GLY A CA 1
ATOM 746 C C . GLY A 1 95 ? 21.547 -23.641 16.453 1 52.16 95 GLY A C 1
ATOM 747 O O . GLY A 1 95 ? 22.094 -24.547 15.828 1 52.16 95 GLY A O 1
ATOM 748 N N . ASN A 1 96 ? 22.312 -22.438 16.844 1 48.91 96 ASN A N 1
ATOM 749 C CA . ASN A 1 96 ? 23.656 -21.859 16.906 1 48.91 96 ASN A CA 1
ATOM 750 C C . ASN A 1 96 ? 24.453 -22.172 15.648 1 48.91 96 ASN A C 1
ATOM 752 O O . ASN A 1 96 ? 25.672 -22.344 15.711 1 48.91 96 ASN A O 1
ATOM 756 N N . PHE A 1 97 ? 23.969 -21.984 14.438 1 52.31 97 PHE A N 1
ATOM 757 C CA . PHE A 1 97 ? 24.766 -22.109 13.219 1 52.31 97 PHE A CA 1
ATOM 758 C C . PHE A 1 97 ? 25.578 -23.406 13.234 1 52.31 97 PHE A C 1
ATOM 760 O O . PHE A 1 97 ? 26.547 -23.547 12.484 1 52.31 97 PHE A O 1
ATOM 767 N N . ALA A 1 98 ? 25.484 -24.156 14.32 1 52.78 98 ALA A N 1
ATOM 768 C CA . ALA A 1 98 ? 26.547 -25.125 14.523 1 52.78 98 ALA A CA 1
ATOM 769 C C . ALA A 1 98 ? 26.203 -26.469 13.883 1 52.78 98 ALA A C 1
ATOM 771 O O . ALA A 1 98 ? 25.078 -26.969 14.047 1 52.78 98 ALA A O 1
ATOM 772 N N . GLY A 1 99 ? 27.031 -26.875 12.922 1 55.69 99 GLY A N 1
ATOM 773 C CA . GLY A 1 99 ? 27.172 -28.234 12.43 1 55.69 99 GLY A CA 1
ATOM 774 C C . GLY A 1 99 ? 26.734 -28.406 10.992 1 55.69 99 GLY A C 1
ATOM 775 O O . GLY A 1 99 ? 26.188 -27.484 10.391 1 55.69 99 GLY A O 1
ATOM 776 N N . ASP A 1 100 ? 27.094 -29.453 10.281 1 56.56 100 ASP A N 1
ATOM 777 C CA . ASP A 1 100 ? 26.922 -29.875 8.898 1 56.56 100 ASP A CA 1
ATOM 778 C C . ASP A 1 100 ? 25.438 -29.953 8.531 1 56.56 100 ASP A C 1
ATOM 780 O O . ASP A 1 100 ? 25.094 -30.234 7.383 1 56.56 100 ASP A O 1
ATOM 784 N N . SER A 1 101 ? 24.641 -29.469 9.523 1 64.38 101 SER A N 1
ATOM 785 C CA . SER A 1 101 ? 23.234 -29.656 9.195 1 64.38 101 SER A CA 1
ATOM 786 C C . SER A 1 101 ? 22.5 -28.312 9.102 1 64.38 101 SER A C 1
ATOM 788 O O . SER A 1 101 ? 21.281 -28.281 8.969 1 64.38 101 SER A O 1
ATOM 790 N N . PHE A 1 102 ? 23.156 -27.234 9.07 1 77.38 102 PHE A N 1
ATOM 791 C CA . PHE A 1 102 ? 22.531 -25.922 8.891 1 77.38 102 PHE A CA 1
ATOM 792 C C . PHE A 1 102 ? 22 -25.766 7.477 1 77.38 102 PHE A C 1
ATOM 794 O O . PHE A 1 102 ? 22.734 -25.375 6.566 1 77.38 102 PHE A O 1
ATOM 801 N N . THR A 1 103 ? 20.766 -26.344 7.34 1 86 103 THR A N 1
ATOM 802 C CA . THR A 1 103 ? 20.125 -26.391 6.031 1 86 103 THR A CA 1
ATOM 803 C C . THR A 1 103 ? 18.641 -26.062 6.145 1 86 103 THR A C 1
ATOM 805 O O . THR A 1 103 ? 18.016 -26.312 7.18 1 86 103 THR A O 1
ATOM 808 N N . SER A 1 104 ? 18.141 -25.328 5.184 1 90.31 104 SER A N 1
ATOM 809 C CA . SER A 1 104 ? 16.719 -25 5.086 1 90.31 104 SER A CA 1
ATOM 810 C C . SER A 1 104 ? 16.234 -25.109 3.648 1 90.31 104 SER A C 1
ATOM 812 O O . SER A 1 104 ? 16.891 -25.703 2.799 1 90.31 104 SER A O 1
ATOM 814 N N . VAL A 1 105 ? 15.047 -24.719 3.461 1 92.88 105 VAL A N 1
ATOM 815 C CA . VAL A 1 105 ? 14.453 -24.812 2.131 1 92.88 105 VAL A CA 1
ATOM 816 C C . VAL A 1 105 ? 14.086 -23.406 1.635 1 92.88 105 VAL A C 1
ATOM 818 O O . VAL A 1 105 ? 14.125 -22.438 2.398 1 92.88 105 VAL A O 1
ATOM 821 N N . ALA A 1 106 ? 13.789 -23.391 0.403 1 93.44 106 ALA A N 1
ATOM 822 C CA . ALA A 1 106 ? 13.422 -22.125 -0.225 1 93.44 106 ALA A CA 1
ATOM 823 C C . ALA A 1 106 ? 12.133 -21.562 0.365 1 93.44 106 ALA A C 1
ATOM 825 O O . ALA A 1 106 ? 11.305 -22.328 0.876 1 93.44 106 ALA A O 1
ATOM 826 N N . GLN A 1 107 ? 11.984 -20.281 0.297 1 93.5 107 GLN A N 1
ATOM 827 C CA . GLN A 1 107 ? 10.789 -19.609 0.787 1 93.5 107 GLN A CA 1
ATOM 828 C C . GLN A 1 107 ? 9.562 -19.984 -0.032 1 93.5 107 GLN A C 1
ATOM 830 O O . GLN A 1 107 ? 9.641 -20.125 -1.255 1 93.5 107 GLN A O 1
ATOM 835 N N . TYR A 1 108 ? 8.422 -20.219 0.726 1 96.38 108 TYR A N 1
ATOM 836 C CA . TYR A 1 108 ? 7.152 -20.469 0.057 1 96.38 108 TYR A CA 1
ATOM 837 C C . TYR A 1 108 ? 7.191 -21.797 -0.702 1 96.38 108 TYR A C 1
ATOM 839 O O . TYR A 1 108 ? 6.715 -21.875 -1.835 1 96.38 108 TYR A O 1
ATOM 847 N N . LEU A 1 109 ? 7.727 -22.75 -0.126 1 97.12 109 LEU A N 1
ATOM 848 C CA . LEU A 1 109 ? 8.055 -24.031 -0.729 1 97.12 109 LEU A CA 1
ATOM 849 C C . LEU A 1 109 ? 6.805 -24.703 -1.312 1 97.12 109 LEU A C 1
ATOM 851 O O . LEU A 1 109 ? 6.879 -25.375 -2.338 1 97.12 109 LEU A O 1
ATOM 855 N N . GLY A 1 110 ? 5.707 -24.516 -0.708 1 97 110 GLY A N 1
ATOM 856 C CA . GLY A 1 110 ? 4.488 -25.125 -1.218 1 97 110 GLY A CA 1
ATOM 857 C C . GLY A 1 110 ? 4.211 -24.781 -2.668 1 97 110 GLY A C 1
ATOM 858 O O . GLY A 1 110 ? 3.592 -25.562 -3.393 1 97 110 GLY A O 1
ATOM 859 N N . LEU A 1 111 ? 4.625 -23.641 -3.082 1 97.75 111 LEU A N 1
ATOM 860 C CA . LEU A 1 111 ? 4.398 -23.203 -4.457 1 97.75 111 LEU A CA 1
ATOM 861 C C . LEU A 1 111 ? 5.711 -23.125 -5.227 1 97.75 111 LEU A C 1
ATOM 863 O O . LEU A 1 111 ? 5.758 -23.438 -6.422 1 97.75 111 LEU A O 1
ATOM 867 N N . THR A 1 112 ? 6.793 -22.828 -4.523 1 97.62 112 THR A N 1
ATOM 868 C CA . THR A 1 112 ? 8.062 -22.656 -5.223 1 97.62 112 THR A CA 1
ATOM 869 C C . THR A 1 112 ? 8.688 -24 -5.547 1 97.62 112 THR A C 1
ATOM 871 O O . THR A 1 112 ? 9.617 -24.094 -6.348 1 97.62 112 THR A O 1
ATOM 874 N N . TRP A 1 113 ? 8.148 -25 -4.953 1 97.06 113 TRP A N 1
ATOM 875 C CA . TRP A 1 113 ? 8.523 -26.375 -5.32 1 97.06 113 TRP A CA 1
ATOM 876 C C . TRP A 1 113 ? 8.258 -26.625 -6.801 1 97.06 113 TRP A C 1
ATOM 878 O O . TRP A 1 113 ? 8.977 -27.406 -7.434 1 97.06 113 TRP A O 1
ATOM 888 N N . ILE A 1 114 ? 7.309 -25.938 -7.309 1 97.44 114 ILE A N 1
ATOM 889 C CA . ILE A 1 114 ? 6.871 -26.109 -8.688 1 97.44 114 ILE A CA 1
ATOM 890 C C . ILE A 1 114 ? 7.719 -25.25 -9.617 1 97.44 114 ILE A C 1
ATOM 892 O O . ILE A 1 114 ? 7.883 -24.047 -9.367 1 97.44 114 ILE A O 1
ATOM 896 N N . ARG A 1 115 ? 8.258 -25.828 -10.609 1 97.12 115 ARG A N 1
ATOM 897 C CA . ARG A 1 115 ? 9.008 -25.109 -11.641 1 97.12 115 ARG A CA 1
ATOM 898 C C . ARG A 1 115 ? 8.078 -24.641 -12.758 1 97.12 115 ARG A C 1
ATOM 900 O O . ARG A 1 115 ? 8.18 -23.5 -13.219 1 97.12 115 ARG A O 1
ATOM 907 N N . ARG A 1 116 ? 7.266 -25.516 -13.156 1 97.25 116 ARG A N 1
ATOM 908 C CA . ARG A 1 116 ? 6.363 -25.281 -14.273 1 97.25 116 ARG A CA 1
ATOM 909 C C . ARG A 1 116 ? 4.996 -25.906 -14.023 1 97.25 116 ARG A C 1
ATOM 911 O O . ARG A 1 116 ? 4.906 -27.047 -13.555 1 97.25 116 ARG A O 1
ATOM 918 N N . LEU A 1 117 ? 3.955 -25.156 -14.25 1 97.69 117 LEU A N 1
ATOM 919 C CA . LEU A 1 117 ? 2.572 -25.625 -14.172 1 97.69 117 LEU A CA 1
ATOM 920 C C . LEU A 1 117 ? 1.846 -25.375 -15.492 1 97.69 117 LEU A C 1
ATOM 922 O O . LEU A 1 117 ? 1.899 -24.281 -16.047 1 97.69 117 LEU A O 1
ATOM 926 N N . THR A 1 118 ? 1.288 -26.375 -16.031 1 97 118 THR A N 1
ATOM 927 C CA . THR A 1 118 ? 0.442 -26.234 -17.203 1 97 118 THR A CA 1
ATOM 928 C C . THR A 1 118 ? -0.982 -26.688 -16.906 1 97 118 THR A C 1
ATOM 930 O O . THR A 1 118 ? -1.193 -27.578 -16.078 1 97 118 THR A O 1
ATOM 933 N N . LEU A 1 119 ? -1.912 -26.047 -17.5 1 96.81 119 LEU A N 1
ATOM 934 C CA . LEU A 1 119 ? -3.328 -26.375 -17.375 1 96.81 119 LEU A CA 1
ATOM 935 C C . LEU A 1 119 ? -3.967 -26.562 -18.734 1 96.81 119 LEU A C 1
ATOM 937 O O . LEU A 1 119 ? -3.785 -25.734 -19.641 1 96.81 119 LEU A O 1
ATOM 941 N N . SER A 1 120 ? -4.613 -27.672 -18.922 1 95.56 120 SER A N 1
ATOM 942 C CA . SER A 1 120 ? -5.387 -27.953 -20.125 1 95.56 120 SER A CA 1
ATOM 943 C C . SER A 1 120 ? -6.855 -28.188 -19.797 1 95.56 120 SER A C 1
ATOM 945 O O . SER A 1 120 ? -7.184 -28.844 -18.812 1 95.56 120 SER A O 1
ATOM 947 N N . ILE A 1 121 ? -7.656 -27.547 -20.578 1 94.56 121 ILE A N 1
ATOM 948 C CA . ILE A 1 121 ? -9.094 -27.75 -20.469 1 94.56 121 ILE A CA 1
ATOM 949 C C . ILE A 1 121 ? -9.633 -28.344 -21.766 1 94.56 121 ILE A C 1
ATOM 951 O O . ILE A 1 121 ? -9.406 -27.797 -22.844 1 94.56 121 ILE A O 1
ATOM 955 N N . ASN A 1 122 ? -10.305 -29.438 -21.641 1 94.25 122 ASN A N 1
ATOM 956 C CA . ASN A 1 122 ? -10.867 -30.141 -22.781 1 94.25 122 ASN A CA 1
ATOM 957 C C . ASN A 1 122 ? -9.828 -30.391 -23.875 1 94.25 122 ASN A C 1
ATOM 959 O O . ASN A 1 122 ? -10.102 -30.172 -25.047 1 94.25 122 ASN A O 1
ATOM 963 N N . GLY A 1 123 ? -8.617 -30.625 -23.422 1 91.88 123 GLY A N 1
ATOM 964 C CA . GLY A 1 123 ? -7.555 -31.016 -24.344 1 91.88 123 GLY A CA 1
ATOM 965 C C . GLY A 1 123 ? -6.762 -29.844 -24.875 1 91.88 123 GLY A C 1
ATOM 966 O O . GLY A 1 123 ? -5.758 -30.031 -25.562 1 91.88 123 GLY A O 1
ATOM 967 N N . ILE A 1 124 ? -7.168 -28.719 -24.578 1 92.25 124 ILE A N 1
ATOM 968 C CA . ILE A 1 124 ? -6.473 -27.531 -25.047 1 92.25 124 ILE A CA 1
ATOM 969 C C . ILE A 1 124 ? -5.699 -26.875 -23.906 1 92.25 124 ILE A C 1
ATOM 971 O O . ILE A 1 124 ? -6.273 -26.594 -22.859 1 92.25 124 ILE A O 1
ATOM 975 N N . GLN A 1 125 ? -4.465 -26.719 -24.156 1 93.62 125 GLN A N 1
ATOM 976 C CA . GLN A 1 125 ? -3.646 -26.062 -23.156 1 93.62 125 GLN A CA 1
ATOM 977 C C . GLN A 1 125 ? -3.947 -24.562 -23.094 1 93.62 125 GLN A C 1
ATOM 979 O O . GLN A 1 125 ? -3.678 -23.844 -24.047 1 93.62 125 GLN A O 1
ATOM 984 N N . CYS A 1 126 ? -4.438 -24.109 -21.984 1 92.25 126 CYS A N 1
ATOM 985 C CA . CYS A 1 126 ? -4.863 -22.719 -21.875 1 92.25 126 CYS A CA 1
ATOM 986 C C . CYS A 1 126 ? -3.934 -21.938 -20.953 1 92.25 126 CYS A C 1
ATOM 988 O O . CYS A 1 126 ? -4 -20.719 -20.891 1 92.25 126 CYS A O 1
ATOM 990 N N . TYR A 1 127 ? -3.125 -22.641 -20.234 1 94.81 127 TYR A N 1
ATOM 991 C CA . TYR A 1 127 ? -2.188 -21.969 -19.344 1 94.81 127 TYR A CA 1
ATOM 992 C C . TYR A 1 127 ? -0.843 -22.688 -19.312 1 94.81 127 TYR A C 1
ATOM 994 O O . TYR A 1 127 ? -0.792 -23.922 -19.297 1 94.81 127 TYR A O 1
ATOM 1002 N N . ASP A 1 128 ? 0.183 -21.922 -19.344 1 96.06 128 ASP A N 1
ATOM 1003 C CA . ASP A 1 128 ? 1.564 -22.375 -19.203 1 96.06 128 ASP A CA 1
ATOM 1004 C C . ASP A 1 128 ? 2.416 -21.312 -18.516 1 96.06 128 ASP A C 1
ATOM 1006 O O . ASP A 1 128 ? 2.607 -20.219 -19.031 1 96.06 128 ASP A O 1
ATOM 1010 N N . SER A 1 129 ? 2.916 -21.672 -17.359 1 95.44 129 SER A N 1
ATOM 1011 C CA . SER A 1 129 ? 3.713 -20.703 -16.609 1 95.44 129 SER A CA 1
ATOM 1012 C C . SER A 1 129 ? 5.125 -20.609 -17.172 1 95.44 129 SER A C 1
ATOM 1014 O O . SER A 1 129 ? 5.867 -19.672 -16.828 1 95.44 129 SER A O 1
ATOM 1016 N N . GLY A 1 130 ? 5.496 -21.516 -18 1 94.31 130 GLY A N 1
ATOM 1017 C CA . GLY A 1 130 ? 6.918 -21.625 -18.297 1 94.31 130 GLY A CA 1
ATOM 1018 C C . GLY A 1 130 ? 7.73 -22.125 -17.109 1 94.31 130 GLY A C 1
ATOM 1019 O O . GLY A 1 130 ? 7.195 -22.781 -16.219 1 94.31 130 GLY A O 1
ATOM 1020 N N . ILE A 1 131 ? 9 -21.828 -17.109 1 95.81 131 ILE A N 1
ATOM 1021 C CA . ILE A 1 131 ? 9.867 -22.375 -16.062 1 95.81 131 ILE A CA 1
ATOM 1022 C C . ILE A 1 131 ? 9.914 -21.406 -14.883 1 95.81 131 ILE A C 1
ATOM 1024 O O . ILE A 1 131 ? 10.758 -21.547 -13.992 1 95.81 131 ILE A O 1
ATOM 1028 N N . HIS A 1 132 ? 9.07 -20.438 -14.828 1 97.5 132 HIS A N 1
ATOM 1029 C CA . HIS A 1 132 ? 9.195 -19.375 -13.859 1 97.5 132 HIS A CA 1
ATOM 1030 C C . HIS A 1 132 ? 8.023 -19.375 -12.875 1 97.5 132 HIS A C 1
ATOM 1032 O O . HIS A 1 132 ? 7.652 -18.312 -12.344 1 97.5 132 HIS A O 1
ATOM 1038 N N . TYR A 1 133 ? 7.434 -20.516 -12.656 1 98.12 133 TYR A N 1
ATOM 1039 C CA . TYR A 1 133 ? 6.281 -20.578 -11.766 1 98.12 133 TYR A CA 1
ATOM 1040 C C . TYR A 1 133 ? 6.648 -20.109 -10.359 1 98.12 133 TYR A C 1
ATOM 1042 O O . TYR A 1 133 ? 5.879 -19.391 -9.719 1 98.12 133 TYR A O 1
ATOM 1050 N N . ALA A 1 134 ? 7.82 -20.5 -9.891 1 98.06 134 ALA A N 1
ATOM 1051 C CA . ALA A 1 134 ? 8.25 -20.141 -8.547 1 98.06 134 ALA A CA 1
ATOM 1052 C C . ALA A 1 134 ? 8.367 -18.625 -8.398 1 98.06 134 ALA A C 1
ATOM 1054 O O . ALA A 1 134 ? 7.898 -18.047 -7.41 1 98.06 134 ALA A O 1
ATOM 1055 N N . TYR A 1 135 ? 8.938 -17.984 -9.359 1 98.06 135 TYR A N 1
ATOM 1056 C CA . TYR A 1 135 ? 9.086 -16.547 -9.32 1 98.06 135 TYR A CA 1
ATOM 1057 C C . TYR A 1 135 ? 7.73 -15.852 -9.422 1 98.06 135 TYR A C 1
ATOM 1059 O O . TYR A 1 135 ? 7.496 -14.828 -8.773 1 98.06 135 TYR A O 1
ATOM 1067 N N . ARG A 1 136 ? 6.859 -16.406 -10.211 1 97.69 136 ARG A N 1
ATOM 1068 C CA . ARG A 1 136 ? 5.512 -15.852 -10.312 1 97.69 136 ARG A CA 1
ATOM 1069 C C . ARG A 1 136 ? 4.84 -15.789 -8.945 1 97.69 136 ARG A C 1
ATOM 1071 O O . ARG A 1 136 ? 4.332 -14.734 -8.547 1 97.69 136 ARG A O 1
ATOM 1078 N N . CYS A 1 137 ? 4.859 -16.891 -8.289 1 97.12 137 CYS A N 1
ATOM 1079 C CA . CYS A 1 137 ? 4.152 -17 -7.016 1 97.12 137 CYS A CA 1
ATOM 1080 C C . CYS A 1 137 ? 4.773 -16.078 -5.973 1 97.12 137 CYS A C 1
ATOM 1082 O O . CYS A 1 137 ? 4.059 -15.391 -5.23 1 97.12 137 CYS A O 1
ATOM 1084 N N . LEU A 1 138 ? 6.039 -16.062 -5.965 1 96.88 138 LEU A N 1
ATOM 1085 C CA . LEU A 1 138 ? 6.707 -15.242 -4.957 1 96.88 138 LEU A CA 1
ATOM 1086 C C . LEU A 1 138 ? 6.512 -13.75 -5.238 1 96.88 138 LEU A C 1
ATOM 1088 O O . LEU A 1 138 ? 6.234 -12.977 -4.324 1 96.88 138 LEU A O 1
ATOM 1092 N N . LEU A 1 139 ? 6.645 -13.344 -6.449 1 96.88 139 LEU A N 1
ATOM 1093 C CA . LEU A 1 139 ? 6.48 -11.938 -6.812 1 96.88 139 LEU A CA 1
ATOM 1094 C C . LEU A 1 139 ? 5.055 -11.477 -6.531 1 96.88 139 LEU A C 1
ATOM 1096 O O . LEU A 1 139 ? 4.852 -10.398 -5.965 1 96.88 139 LEU A O 1
ATOM 1100 N N . LEU A 1 140 ? 4.125 -12.297 -6.906 1 96 140 LEU A N 1
ATOM 1101 C CA . LEU A 1 140 ? 2.73 -11.93 -6.695 1 96 140 LEU A CA 1
ATOM 1102 C C . LEU A 1 140 ? 2.41 -11.852 -5.207 1 96 140 LEU A C 1
ATOM 1104 O O . LEU A 1 140 ? 1.606 -11.023 -4.781 1 96 140 LEU A O 1
ATOM 1108 N N . HIS A 1 141 ? 3.016 -12.68 -4.492 1 95.19 141 HIS A N 1
ATOM 1109 C CA . HIS A 1 141 ? 2.787 -12.641 -3.053 1 95.19 141 HIS A CA 1
ATOM 1110 C C . HIS A 1 141 ? 3.43 -11.406 -2.428 1 95.19 141 HIS A C 1
ATOM 1112 O O . HIS A 1 141 ? 2.787 -10.688 -1.655 1 95.19 141 HIS A O 1
ATOM 1118 N N . GLU A 1 142 ? 4.688 -11.188 -2.748 1 95.25 142 GLU A N 1
ATOM 1119 C CA . GLU A 1 142 ? 5.414 -10.055 -2.178 1 95.25 142 GLU A CA 1
ATOM 1120 C C . GLU A 1 142 ? 4.758 -8.727 -2.555 1 95.25 142 GLU A C 1
ATOM 1122 O O . GLU A 1 142 ? 4.781 -7.777 -1.774 1 95.25 142 GLU A O 1
ATOM 1127 N N . LEU A 1 143 ? 4.211 -8.648 -3.693 1 95.38 143 LEU A N 1
ATOM 1128 C CA . LEU A 1 143 ? 3.617 -7.406 -4.184 1 95.38 143 LEU A CA 1
ATOM 1129 C C . LEU A 1 143 ? 2.113 -7.383 -3.928 1 95.38 143 LEU A C 1
ATOM 1131 O O . LEU A 1 143 ? 1.401 -6.527 -4.457 1 95.38 143 LEU A O 1
ATOM 1135 N N . GLY A 1 144 ? 1.63 -8.344 -3.111 1 91.62 144 GLY A N 1
ATOM 1136 C CA . GLY A 1 144 ? 0.189 -8.391 -2.914 1 91.62 144 GLY A CA 1
ATOM 1137 C C . GLY A 1 144 ? -0.208 -8.539 -1.457 1 91.62 144 GLY A C 1
ATOM 1138 O O . GLY A 1 144 ? -1.376 -8.359 -1.106 1 91.62 144 GLY A O 1
ATOM 1139 N N . ALA A 1 145 ? 0.71 -8.828 -0.646 1 89.94 145 ALA A N 1
ATOM 1140 C CA . ALA A 1 145 ? 0.343 -9.141 0.734 1 89.94 145 ALA A CA 1
ATOM 1141 C C . ALA A 1 145 ? 1.152 -8.297 1.717 1 89.94 145 ALA A C 1
ATOM 1143 O O . ALA A 1 145 ? 2.328 -8.008 1.478 1 89.94 145 ALA A O 1
ATOM 1144 N N . ASP A 1 146 ? 0.449 -7.98 2.826 1 89.75 146 ASP A N 1
ATOM 1145 C CA . ASP A 1 146 ? 1.159 -7.289 3.896 1 89.75 146 ASP A CA 1
ATOM 1146 C C . ASP A 1 146 ? 1.777 -8.281 4.879 1 89.75 146 ASP A C 1
ATOM 1148 O O . ASP A 1 146 ? 1.705 -9.492 4.668 1 89.75 146 ASP A O 1
ATOM 1152 N N . ARG A 1 147 ? 2.402 -7.773 5.863 1 87.62 147 ARG A N 1
ATOM 1153 C CA . ARG A 1 147 ? 3.16 -8.602 6.793 1 87.62 147 ARG A CA 1
ATOM 1154 C C . ARG A 1 147 ? 2.23 -9.492 7.613 1 87.62 147 ARG A C 1
ATOM 1156 O O . ARG A 1 147 ? 2.541 -10.656 7.871 1 87.62 147 ARG A O 1
ATOM 1163 N N . GLU A 1 148 ? 1.166 -9.008 8.008 1 84.12 148 GLU A N 1
ATOM 1164 C CA . GLU A 1 148 ? 0.247 -9.766 8.859 1 84.12 148 GLU A CA 1
ATOM 1165 C C . GLU A 1 148 ? -0.421 -10.891 8.07 1 84.12 148 GLU A C 1
ATOM 1167 O O . GLU A 1 148 ? -0.578 -12 8.586 1 84.12 148 GLU A O 1
ATOM 1172 N N . VAL A 1 149 ? -0.757 -10.57 6.875 1 83.06 149 VAL A N 1
ATOM 1173 C CA . VAL A 1 149 ? -1.361 -11.586 6.02 1 83.06 149 VAL A CA 1
ATOM 1174 C C . VAL A 1 149 ? -0.354 -12.703 5.746 1 83.06 149 VAL A C 1
ATOM 1176 O O . VAL A 1 149 ? -0.705 -13.883 5.773 1 83.06 149 VAL A O 1
ATOM 1179 N N . SER A 1 150 ? 0.789 -12.273 5.559 1 87.94 150 SER A N 1
ATOM 1180 C CA . SER A 1 150 ? 1.834 -13.242 5.227 1 87.94 150 SER A CA 1
ATOM 1181 C C . SER A 1 150 ? 2.102 -14.188 6.395 1 87.94 150 SER A C 1
ATOM 1183 O O . SER A 1 150 ? 2.463 -15.344 6.191 1 87.94 150 SER A O 1
ATOM 1185 N N . LYS A 1 151 ? 1.969 -13.781 7.609 1 86.81 151 LYS A N 1
ATOM 1186 C CA . LYS A 1 151 ? 2.23 -14.594 8.797 1 86.81 151 LYS A CA 1
ATOM 1187 C C . LYS A 1 151 ? 1.029 -15.469 9.133 1 86.81 151 LYS A C 1
ATOM 1189 O O . LYS A 1 151 ? 1.131 -16.375 9.969 1 86.81 151 LYS A O 1
ATOM 1194 N N . GLY A 1 152 ? 0.044 -15.469 8.414 1 87.19 152 GLY A N 1
ATOM 1195 C CA . GLY A 1 152 ? -1.149 -16.25 8.703 1 87.19 152 GLY A CA 1
ATOM 1196 C C . GLY A 1 152 ? -1.292 -17.469 7.812 1 87.19 152 GLY A C 1
ATOM 1197 O O . GLY A 1 152 ? -0.554 -18.453 7.973 1 87.19 152 GLY A O 1
ATOM 1198 N 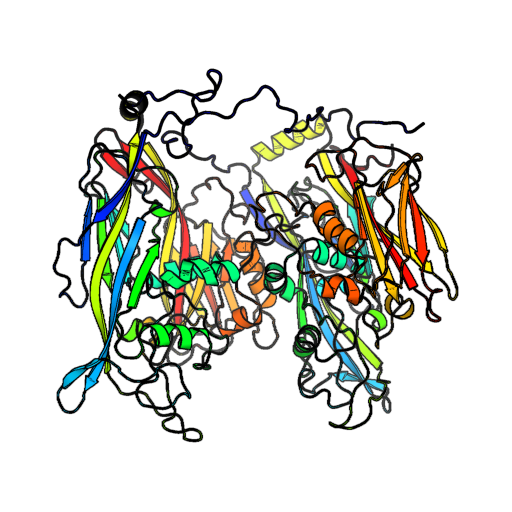N . LEU A 1 153 ? -2.035 -17.391 6.895 1 85.75 153 LEU A N 1
ATOM 1199 C CA . LEU A 1 153 ? -2.451 -18.5 6.039 1 85.75 153 LEU A CA 1
ATOM 1200 C C . LEU A 1 153 ? -1.262 -19.062 5.273 1 85.75 153 LEU A C 1
ATOM 1202 O O . LEU A 1 153 ? -1.178 -20.281 5.066 1 85.75 153 LEU A O 1
ATOM 1206 N N . TYR A 1 154 ? -0.357 -18.297 4.98 1 92.44 154 TYR A N 1
ATOM 1207 C CA . TYR A 1 154 ? 0.647 -18.688 3.996 1 92.44 154 TYR A CA 1
ATOM 1208 C C . TYR A 1 154 ? 1.79 -19.453 4.656 1 92.44 154 TYR A C 1
ATOM 1210 O O . TYR A 1 154 ? 2.645 -20.016 3.971 1 92.44 154 TYR A O 1
ATOM 1218 N N . GLU A 1 155 ? 1.756 -19.516 5.973 1 90.69 155 GLU A N 1
ATOM 1219 C CA . GLU A 1 155 ? 2.701 -20.375 6.672 1 90.69 155 GLU A CA 1
ATOM 1220 C C . GLU A 1 155 ? 2.463 -21.844 6.332 1 90.69 155 GLU A C 1
ATOM 1222 O O . GLU A 1 155 ? 3.385 -22.656 6.398 1 90.69 155 GLU A O 1
ATOM 1227 N N . ALA A 1 156 ? 1.213 -22.078 5.965 1 92.75 156 ALA A N 1
ATOM 1228 C CA . ALA A 1 156 ? 0.881 -23.438 5.555 1 92.75 156 ALA A CA 1
ATOM 1229 C C . ALA A 1 156 ? 1.68 -23.859 4.32 1 92.75 156 ALA A C 1
ATOM 1231 O O . ALA A 1 156 ? 1.896 -25.047 4.082 1 92.75 156 ALA A O 1
ATOM 1232 N N . ALA A 1 157 ? 2.123 -22.859 3.553 1 95.81 157 ALA A N 1
ATOM 1233 C CA . ALA A 1 157 ? 2.947 -23.094 2.371 1 95.81 157 ALA A CA 1
ATOM 1234 C C . ALA A 1 157 ? 4.41 -22.75 2.643 1 95.81 157 ALA A C 1
ATOM 1236 O O . ALA A 1 157 ? 5.211 -22.641 1.712 1 95.81 157 ALA A O 1
ATOM 1237 N N . LEU A 1 158 ? 4.77 -22.484 3.949 1 95.62 158 LEU A N 1
ATOM 1238 C CA . LEU A 1 158 ? 6.113 -22.219 4.449 1 95.62 158 LEU A CA 1
ATOM 1239 C C . LEU A 1 158 ? 6.613 -20.859 3.98 1 95.62 158 LEU A C 1
ATOM 1241 O O . LEU A 1 158 ? 7.785 -20.719 3.625 1 95.62 158 LEU A O 1
ATOM 1245 N N . TYR A 1 159 ? 5.73 -19.984 3.865 1 95.38 159 TYR A N 1
ATOM 1246 C CA . TYR A 1 159 ? 6.188 -18.609 3.67 1 95.38 159 TYR A CA 1
ATOM 1247 C C . TYR A 1 159 ? 6.602 -17.984 4.996 1 95.38 159 TYR A C 1
ATOM 1249 O O . TYR A 1 159 ? 5.758 -17.719 5.859 1 95.38 159 TYR A O 1
ATOM 1257 N N . TYR A 1 160 ? 7.836 -17.859 5.145 1 91.56 160 TYR A N 1
ATOM 1258 C CA . TYR A 1 160 ? 8.469 -17.141 6.242 1 91.56 160 TYR A CA 1
ATOM 1259 C C . TYR A 1 160 ? 9.469 -16.109 5.719 1 91.56 160 TYR A C 1
ATOM 1261 O O . TYR A 1 160 ? 10.516 -16.469 5.18 1 91.56 160 TYR A O 1
ATOM 1269 N N . LYS A 1 161 ? 9.125 -14.938 5.824 1 88.31 161 LYS A N 1
ATOM 1270 C CA . LYS A 1 161 ? 9.961 -13.898 5.227 1 88.31 161 LYS A CA 1
ATOM 1271 C C . LYS A 1 161 ? 11.367 -13.906 5.816 1 88.31 161 LYS A C 1
ATOM 1273 O O . LYS A 1 161 ? 11.539 -13.984 7.035 1 88.31 161 LYS A O 1
ATOM 1278 N N . ASP A 1 162 ? 12.281 -13.859 4.977 1 85.88 162 ASP A N 1
ATOM 1279 C CA . ASP A 1 162 ? 13.68 -13.867 5.383 1 85.88 162 ASP A CA 1
ATOM 1280 C C . ASP A 1 162 ? 14.109 -12.5 5.906 1 85.88 162 ASP A C 1
ATOM 1282 O O . ASP A 1 162 ? 13.438 -11.5 5.66 1 85.88 162 ASP A O 1
ATOM 1286 N N . ALA A 1 163 ? 15.203 -12.531 6.594 1 79.94 163 ALA A N 1
ATOM 1287 C CA . ALA A 1 163 ? 15.781 -11.289 7.098 1 79.94 163 ALA A CA 1
ATOM 1288 C C . ALA A 1 163 ? 16.312 -10.422 5.949 1 79.94 163 ALA A C 1
ATOM 1290 O O . ALA A 1 163 ? 16.578 -10.93 4.859 1 79.94 163 ALA A O 1
ATOM 1291 N N . VAL A 1 164 ? 16.469 -9.195 6.254 1 78.94 164 VAL A N 1
ATOM 1292 C CA . VAL A 1 164 ? 16.875 -8.219 5.25 1 78.94 164 VAL A CA 1
ATOM 1293 C C . VAL A 1 164 ? 18.312 -8.484 4.812 1 78.94 164 VAL A C 1
ATOM 1295 O O . VAL A 1 164 ? 18.641 -8.398 3.623 1 78.94 164 VAL A O 1
ATOM 1298 N N . ASP A 1 165 ? 19 -8.867 5.781 1 72.94 165 ASP A N 1
ATOM 1299 C CA . ASP A 1 165 ? 20.391 -9.164 5.457 1 72.94 165 ASP A CA 1
ATOM 1300 C C . ASP A 1 165 ? 20.531 -10.547 4.832 1 72.94 165 ASP A C 1
ATOM 1302 O O . ASP A 1 165 ? 20.234 -11.555 5.477 1 72.94 165 ASP A O 1
ATOM 1306 N N . LYS A 1 166 ? 20.922 -10.578 3.654 1 66.19 166 LYS A N 1
ATOM 1307 C CA . LYS A 1 166 ? 21.047 -11.797 2.865 1 66.19 166 LYS A CA 1
ATOM 1308 C C . LYS A 1 166 ? 21.984 -12.789 3.535 1 66.19 166 LYS A C 1
ATOM 1310 O O . LYS A 1 166 ? 21.875 -14 3.32 1 66.19 166 LYS A O 1
ATOM 1315 N N . ASN A 1 167 ? 22.812 -12.227 4.207 1 61.56 167 ASN A N 1
ATOM 1316 C CA . ASN A 1 167 ? 23.828 -13.086 4.816 1 61.56 167 ASN A CA 1
ATOM 1317 C C . ASN A 1 167 ? 23.422 -13.523 6.223 1 61.56 167 ASN A C 1
ATOM 1319 O O . ASN A 1 167 ? 24.141 -14.273 6.879 1 61.56 167 ASN A O 1
ATOM 1323 N N . ASP A 1 168 ? 22.312 -12.945 6.484 1 61.84 168 ASP A N 1
ATOM 1324 C CA . ASP A 1 168 ? 21.859 -13.297 7.828 1 61.84 168 ASP A CA 1
ATOM 1325 C C . ASP A 1 168 ? 21.062 -14.602 7.812 1 61.84 168 ASP A C 1
ATOM 1327 O O . ASP A 1 168 ? 19.844 -14.578 7.723 1 61.84 168 ASP A O 1
ATOM 1331 N N . PHE A 1 169 ? 21.766 -15.594 7.766 1 63.31 169 PHE A N 1
ATOM 1332 C CA . PHE A 1 169 ? 21.141 -16.906 7.73 1 63.31 169 PHE A CA 1
ATOM 1333 C C . PHE A 1 169 ? 20.578 -17.281 9.094 1 63.31 169 PHE A C 1
ATOM 1335 O O . PHE A 1 169 ? 20.047 -18.375 9.281 1 63.31 169 PHE A O 1
ATOM 1342 N N . GLU A 1 170 ? 20.719 -16.344 9.898 1 63.41 170 GLU A N 1
ATOM 1343 C CA . GLU A 1 170 ? 20.141 -16.547 11.219 1 63.41 170 GLU A CA 1
ATOM 1344 C C . GLU A 1 170 ? 18.812 -15.805 11.359 1 63.41 170 GLU A C 1
ATOM 1346 O O . GLU A 1 170 ? 18.25 -15.727 12.453 1 63.41 170 GLU A O 1
ATOM 1351 N N . GLY A 1 171 ? 18.469 -15.469 10.242 1 73.94 171 GLY A N 1
ATOM 1352 C CA . GLY A 1 171 ? 17.203 -14.734 10.336 1 73.94 171 GLY A CA 1
ATOM 1353 C C . GLY A 1 171 ? 16.031 -15.609 10.719 1 73.94 171 GLY A C 1
ATOM 1354 O O . GLY A 1 171 ? 16.094 -16.828 10.578 1 73.94 171 GLY A O 1
ATOM 1355 N N . SER A 1 172 ? 15.023 -15.047 11.18 1 79.31 172 SER A N 1
ATOM 1356 C CA . SER A 1 172 ? 13.859 -15.758 11.695 1 79.31 172 SER A CA 1
ATOM 1357 C C . SER A 1 172 ? 13.172 -16.578 10.609 1 79.31 172 SER A C 1
ATOM 1359 O O . SER A 1 172 ? 12.703 -17.688 10.859 1 79.31 172 SER A O 1
ATOM 1361 N N . GLY A 1 173 ? 13.219 -16.141 9.344 1 86.94 173 GLY A N 1
ATOM 1362 C CA . GLY A 1 173 ? 12.547 -16.875 8.273 1 86.94 173 GLY A CA 1
ATOM 1363 C C . GLY A 1 173 ? 13.227 -18.188 7.926 1 86.94 173 GLY A C 1
ATOM 1364 O O . GLY A 1 173 ? 12.57 -19.219 7.84 1 86.94 173 GLY A O 1
ATOM 1365 N N . PHE A 1 174 ? 14.453 -18.125 7.848 1 87.19 174 PHE A N 1
ATOM 1366 C CA . PHE A 1 174 ? 15.258 -19.297 7.543 1 87.19 174 PHE A CA 1
ATOM 1367 C C . PHE A 1 174 ? 15.109 -20.359 8.641 1 87.19 174 PHE A C 1
ATOM 1369 O O . PHE A 1 174 ? 14.883 -21.531 8.352 1 87.19 174 PHE A O 1
ATOM 1376 N N . LYS A 1 175 ? 15.133 -19.953 9.812 1 85.44 175 LYS A N 1
ATOM 1377 C CA . LYS A 1 175 ? 15.07 -20.859 10.945 1 85.44 175 LYS A CA 1
ATOM 1378 C C . LYS A 1 175 ? 13.695 -21.5 11.07 1 85.44 175 LYS A C 1
ATOM 1380 O O . LYS A 1 175 ? 13.578 -22.672 11.406 1 85.44 175 LYS A O 1
ATOM 1385 N N . SER A 1 176 ? 12.727 -20.75 10.805 1 88.19 176 SER A N 1
ATOM 1386 C CA . SER A 1 176 ? 11.375 -21.266 10.898 1 88.19 176 SER A CA 1
ATOM 1387 C C . SER A 1 176 ? 11.133 -22.359 9.859 1 88.19 176 SER A C 1
ATOM 1389 O O . SER A 1 176 ? 10.516 -23.391 10.164 1 88.19 176 SER A O 1
ATOM 1391 N N . ARG A 1 177 ? 11.641 -22.203 8.703 1 90.81 177 ARG A N 1
ATOM 1392 C CA . ARG A 1 177 ? 11.484 -23.219 7.664 1 90.81 177 ARG A CA 1
ATOM 1393 C C . ARG A 1 177 ? 12.312 -24.453 7.98 1 90.81 177 ARG A C 1
ATOM 1395 O O . ARG A 1 177 ? 11.859 -25.578 7.766 1 90.81 177 ARG A O 1
ATOM 1402 N N . ALA A 1 178 ? 13.43 -24.188 8.531 1 88.94 178 ALA A N 1
ATOM 1403 C CA . ALA A 1 178 ? 14.305 -25.297 8.883 1 88.94 178 ALA A CA 1
ATOM 1404 C C . ALA A 1 178 ? 13.68 -26.156 9.984 1 88.94 178 ALA A C 1
ATOM 1406 O O . ALA A 1 178 ? 13.781 -27.391 9.961 1 88.94 178 ALA A O 1
ATOM 1407 N N . SER A 1 179 ? 13.047 -25.531 10.859 1 87.12 179 SER A N 1
ATOM 1408 C CA . SER A 1 179 ? 12.477 -26.234 12.008 1 87.12 179 SER A CA 1
ATOM 1409 C C . SER A 1 179 ? 11.367 -27.188 11.57 1 87.12 179 SER A C 1
ATOM 1411 O O . SER A 1 179 ? 11.117 -28.203 12.227 1 87.12 179 SER A O 1
ATOM 1413 N N . ARG A 1 180 ? 10.75 -26.906 10.477 1 89.06 180 ARG A N 1
ATOM 1414 C CA . ARG A 1 180 ? 9.648 -27.734 9.992 1 89.06 180 ARG A CA 1
ATOM 1415 C C . ARG A 1 180 ? 10.148 -29.062 9.43 1 89.06 180 ARG A C 1
ATOM 1417 O O . ARG A 1 180 ? 9.383 -30 9.266 1 89.06 180 ARG A O 1
ATOM 1424 N N . PHE A 1 181 ? 11.43 -29.094 9.117 1 89.69 181 PHE A N 1
ATOM 1425 C CA . PHE A 1 181 ? 12.031 -30.297 8.562 1 89.69 181 PHE A CA 1
ATOM 1426 C C . PHE A 1 181 ? 13.008 -30.922 9.555 1 89.69 181 PHE A C 1
ATOM 1428 O O . PHE A 1 181 ? 13.719 -31.875 9.219 1 89.69 181 PHE A O 1
ATOM 1435 N N . ALA A 1 182 ? 13.023 -30.453 10.719 1 82.62 182 ALA A N 1
ATOM 1436 C CA . ALA A 1 182 ? 14.008 -30.906 11.695 1 82.62 182 ALA A CA 1
ATOM 1437 C C . ALA A 1 182 ? 13.648 -32.281 12.25 1 82.62 182 ALA A C 1
ATOM 1439 O O . ALA A 1 182 ? 12.5 -32.719 12.133 1 82.62 182 ALA A O 1
ATOM 1440 N N . LYS A 1 183 ? 14.664 -32.938 12.758 1 80.88 183 LYS A N 1
ATOM 1441 C CA . LYS A 1 183 ? 14.547 -34.188 13.477 1 80.88 183 LYS A CA 1
ATOM 1442 C C . LYS A 1 183 ? 13.914 -35.281 12.594 1 80.88 183 LYS A C 1
ATOM 1444 O O . LYS A 1 183 ? 13.117 -36.094 13.07 1 80.88 183 LYS A O 1
ATOM 1449 N N . GLY A 1 184 ? 14.156 -35.219 11.344 1 80.12 184 GLY A N 1
ATOM 1450 C CA . GLY A 1 184 ? 13.688 -36.25 10.43 1 80.12 184 GLY A CA 1
ATOM 1451 C C . GLY A 1 184 ? 12.18 -36.219 10.219 1 80.12 184 GLY A C 1
ATOM 1452 O O . GLY A 1 184 ? 11.594 -37.188 9.758 1 80.12 184 GLY A O 1
ATOM 1453 N N . GLN A 1 185 ? 11.617 -35.125 10.508 1 84.19 185 GLN A N 1
ATOM 1454 C CA . GLN A 1 185 ? 10.164 -35 10.414 1 84.19 185 GLN A CA 1
ATOM 1455 C C . GLN A 1 185 ? 9.727 -34.75 8.977 1 84.19 185 GLN A C 1
ATOM 1457 O O . GLN A 1 185 ? 10.461 -34.125 8.195 1 84.19 185 GLN A O 1
ATOM 1462 N N . THR A 1 186 ? 8.562 -35.344 8.703 1 90.81 186 THR A N 1
ATOM 1463 C CA . THR A 1 186 ? 7.914 -35.062 7.426 1 90.81 186 THR A CA 1
ATOM 1464 C C . THR A 1 186 ? 7.078 -33.812 7.504 1 90.81 186 THR A C 1
ATOM 1466 O O . THR A 1 186 ? 6.328 -33.594 8.461 1 90.81 186 THR A O 1
ATOM 1469 N N . CYS A 1 187 ? 7.305 -32.969 6.543 1 93.94 187 CYS A N 1
ATOM 1470 C CA . CYS A 1 187 ? 6.59 -31.688 6.512 1 93.94 187 CYS A CA 1
ATOM 1471 C C . CYS A 1 187 ? 5.391 -31.766 5.574 1 93.94 187 CYS A C 1
ATOM 1473 O O . CYS A 1 187 ? 5.523 -32.188 4.422 1 93.94 187 CYS A O 1
ATOM 1475 N N . ARG A 1 188 ? 4.242 -31.406 6.105 1 95.25 188 ARG A N 1
ATOM 1476 C CA . ARG A 1 188 ? 3.023 -31.344 5.305 1 95.25 188 ARG A CA 1
ATOM 1477 C C . ARG A 1 188 ? 2.686 -29.906 4.93 1 95.25 188 ARG A C 1
ATOM 1479 O O . ARG A 1 188 ? 2.68 -29.016 5.785 1 95.25 188 ARG A O 1
ATOM 1486 N N . LEU A 1 189 ? 2.461 -29.75 3.65 1 96.69 189 LEU A N 1
ATOM 1487 C CA . LEU A 1 189 ? 2.148 -28.422 3.127 1 96.69 189 LEU A CA 1
ATOM 1488 C C . LEU A 1 189 ? 0.8 -28.422 2.414 1 96.69 189 LEU A C 1
ATOM 1490 O O . LEU A 1 189 ? 0.396 -29.438 1.842 1 96.69 189 LEU A O 1
ATOM 1494 N N . LEU A 1 190 ? 0.058 -27.375 2.502 1 95.56 190 LEU A N 1
ATOM 1495 C CA . LEU A 1 190 ? -1.165 -27.109 1.754 1 95.56 190 LEU A CA 1
ATOM 1496 C C . LEU A 1 190 ? -1.157 -25.688 1.188 1 95.56 190 LEU A C 1
ATOM 1498 O O . LEU A 1 190 ? -1.097 -24.719 1.94 1 95.56 190 LEU A O 1
ATOM 1502 N N . SER A 1 191 ? -1.153 -25.609 -0.081 1 96.81 191 SER A N 1
ATOM 1503 C CA . SER A 1 191 ? -0.986 -24.312 -0.732 1 96.81 191 SER A CA 1
ATOM 1504 C C . SER A 1 191 ? -2.127 -24.031 -1.704 1 96.81 191 SER A C 1
ATOM 1506 O O . SER A 1 191 ? -2.627 -24.938 -2.365 1 96.81 191 SER A O 1
ATOM 1508 N N . HIS A 1 192 ? -2.516 -22.797 -1.736 1 95.25 192 HIS A N 1
ATOM 1509 C CA . HIS A 1 192 ? -3.459 -22.312 -2.734 1 95.25 192 HIS A CA 1
ATOM 1510 C C . HIS A 1 192 ? -2.775 -22.094 -4.082 1 95.25 192 HIS A C 1
ATOM 1512 O O . HIS A 1 192 ? -1.924 -21.219 -4.215 1 95.25 192 HIS A O 1
ATOM 1518 N N . LEU A 1 193 ? -3.115 -22.906 -5.047 1 96.56 193 LEU A N 1
ATOM 1519 C CA . LEU A 1 193 ? -2.461 -22.812 -6.348 1 96.56 193 LEU A CA 1
ATOM 1520 C C . LEU A 1 193 ? -2.748 -21.469 -7.004 1 96.56 193 LEU A C 1
ATOM 1522 O O . LEU A 1 193 ? -3.871 -20.969 -6.93 1 96.56 193 LEU A O 1
ATOM 1526 N N . ASP A 1 194 ? -1.713 -20.953 -7.641 1 95.88 194 ASP A N 1
ATOM 1527 C CA . ASP A 1 194 ? -1.838 -19.656 -8.289 1 95.88 194 ASP A CA 1
ATOM 1528 C C . ASP A 1 194 ? -1.608 -19.766 -9.797 1 95.88 194 ASP A C 1
ATOM 1530 O O . ASP A 1 194 ? -0.478 -19.969 -10.242 1 95.88 194 ASP A O 1
ATOM 1534 N N . TYR A 1 195 ? -2.557 -19.688 -10.555 1 95.75 195 TYR A N 1
ATOM 1535 C CA . TYR A 1 195 ? -2.506 -19.609 -12.008 1 95.75 195 TYR A CA 1
ATOM 1536 C C . TYR A 1 195 ? -3.602 -18.688 -12.539 1 95.75 195 TYR A C 1
ATOM 1538 O O . TYR A 1 195 ? -4.449 -18.219 -11.781 1 95.75 195 TYR A O 1
ATOM 1546 N N . ASP A 1 196 ? -3.568 -18.312 -13.711 1 93.81 196 ASP A N 1
ATOM 1547 C CA . ASP A 1 196 ? -4.359 -17.203 -14.234 1 93.81 196 ASP A CA 1
ATOM 1548 C C . ASP A 1 196 ? -5.852 -17.453 -14.031 1 93.81 196 ASP A C 1
ATOM 1550 O O . ASP A 1 196 ? -6.562 -16.594 -13.508 1 93.81 196 ASP A O 1
ATOM 1554 N N . MET A 1 197 ? -6.301 -18.625 -14.281 1 91.12 197 MET A N 1
ATOM 1555 C CA . MET A 1 197 ? -7.727 -18.938 -14.203 1 91.12 197 MET A CA 1
ATOM 1556 C C . MET A 1 197 ? -8.18 -19.047 -12.75 1 91.12 197 MET A C 1
ATOM 1558 O O . MET A 1 197 ? -9.375 -18.984 -12.461 1 91.12 197 MET A O 1
ATOM 1562 N N . ALA A 1 198 ? -7.246 -19.188 -11.906 1 92.69 198 ALA A N 1
ATOM 1563 C CA . ALA A 1 198 ? -7.574 -19.297 -10.492 1 92.69 198 ALA A CA 1
ATOM 1564 C C . ALA A 1 198 ? -7.805 -17.906 -9.883 1 92.69 198 ALA A C 1
ATOM 1566 O O . ALA A 1 198 ? -8.344 -17.781 -8.781 1 92.69 198 ALA A O 1
ATOM 1567 N N . ARG A 1 199 ? -7.492 -16.891 -10.578 1 90.25 199 ARG A N 1
ATOM 1568 C CA . ARG A 1 199 ? -7.594 -15.539 -10.047 1 90.25 199 ARG A CA 1
ATOM 1569 C C . ARG A 1 199 ? -8.891 -14.875 -10.484 1 90.25 199 ARG A C 1
ATOM 1571 O O . ARG A 1 199 ? -9.039 -13.656 -10.383 1 90.25 199 ARG A O 1
ATOM 1578 N N . GLN A 1 200 ? -9.68 -15.609 -10.992 1 85 200 GLN A N 1
ATOM 1579 C CA . GLN A 1 200 ? -11.023 -15.133 -11.297 1 85 200 GLN A CA 1
ATOM 1580 C C . GLN A 1 200 ? -12.078 -15.961 -10.57 1 85 200 GLN A C 1
ATOM 1582 O O . GLN A 1 200 ? -11.797 -17.078 -10.133 1 85 200 GLN A O 1
ATOM 1587 N N . ASN A 1 201 ? -13.25 -15.438 -10.461 1 82.88 201 ASN A N 1
ATOM 1588 C CA . ASN A 1 201 ? -14.203 -16.031 -9.539 1 82.88 201 ASN A CA 1
ATOM 1589 C C . ASN A 1 201 ? -15.289 -16.812 -10.273 1 82.88 201 ASN A C 1
ATOM 1591 O O . ASN A 1 201 ? -16.109 -17.5 -9.648 1 82.88 201 ASN A O 1
ATOM 1595 N N . GLN A 1 202 ? -15.25 -16.859 -11.539 1 88.56 202 GLN A N 1
ATOM 1596 C CA . GLN A 1 202 ? -16.297 -17.562 -12.273 1 88.56 202 GLN A CA 1
ATOM 1597 C C . GLN A 1 202 ? -16.062 -19.078 -12.25 1 88.56 202 GLN A C 1
ATOM 1599 O O . GLN A 1 202 ? -14.922 -19.531 -12.359 1 88.56 202 GLN A O 1
ATOM 1604 N N . LEU A 1 203 ? -17.172 -19.781 -12.148 1 92.12 203 LEU A N 1
ATOM 1605 C CA . LEU A 1 203 ? -17.109 -21.234 -12.141 1 92.12 203 LEU A CA 1
ATOM 1606 C C . LEU A 1 203 ? -16.875 -21.781 -13.555 1 92.12 203 LEU A C 1
ATOM 1608 O O . LEU A 1 203 ? -17.391 -21.219 -14.523 1 92.12 203 LEU A O 1
ATOM 1612 N N . LEU A 1 204 ? -16.094 -22.75 -13.602 1 93.31 204 LEU A N 1
ATOM 1613 C CA . LEU A 1 204 ? -15.93 -23.453 -14.875 1 93.31 204 LEU A CA 1
ATOM 1614 C C . LEU A 1 204 ? -17.172 -24.281 -15.195 1 93.31 204 LEU A C 1
ATOM 1616 O O . LEU A 1 204 ? -17.656 -25.031 -14.344 1 93.31 204 LEU A O 1
ATOM 1620 N N . ILE A 1 205 ? -17.672 -24.188 -16.344 1 92.56 205 ILE A N 1
ATOM 1621 C CA . ILE A 1 205 ? -18.922 -24.828 -16.75 1 92.56 205 ILE A CA 1
ATOM 1622 C C . ILE A 1 205 ? -18.766 -26.344 -16.703 1 92.56 205 ILE A C 1
ATOM 1624 O O . ILE A 1 205 ? -17.656 -26.859 -16.828 1 92.56 205 ILE A O 1
ATOM 1628 N N . PRO A 1 206 ? -19.891 -27.016 -16.594 1 92.56 206 PRO A N 1
ATOM 1629 C CA . PRO A 1 206 ? -19.859 -28.484 -16.484 1 92.56 206 PRO A CA 1
ATOM 1630 C C . PRO A 1 206 ? -19.328 -29.156 -17.75 1 92.56 206 PRO A C 1
ATOM 1632 O O . PRO A 1 206 ? -19.219 -28.516 -18.797 1 92.56 206 PRO A O 1
ATOM 1635 N N . ASN A 1 207 ? -18.984 -30.453 -17.562 1 93.19 207 ASN A N 1
ATOM 1636 C CA . ASN A 1 207 ? -18.484 -31.297 -18.641 1 93.19 207 ASN A CA 1
ATOM 1637 C C . ASN A 1 207 ? -17.172 -30.75 -19.219 1 93.19 207 ASN A C 1
ATOM 1639 O O . ASN A 1 207 ? -16.984 -30.766 -20.438 1 93.19 207 ASN A O 1
ATOM 1643 N N . SER A 1 208 ? -16.484 -30.172 -18.422 1 94 208 SER A N 1
ATOM 1644 C CA . SER A 1 208 ? -15.148 -29.703 -18.797 1 94 208 SER A CA 1
ATOM 1645 C C . SER A 1 208 ? -14.07 -30.562 -18.125 1 94 208 SER A C 1
ATOM 1647 O O . SER A 1 208 ? -14.023 -30.672 -16.906 1 94 208 SER A O 1
ATOM 1649 N N . ASP A 1 209 ? -13.234 -31.109 -18.938 1 95.75 209 ASP A N 1
ATOM 1650 C CA . ASP A 1 209 ? -12.086 -31.859 -18.438 1 95.75 209 ASP A CA 1
ATOM 1651 C C . ASP A 1 209 ? -10.914 -30.938 -18.125 1 95.75 209 ASP A C 1
ATOM 1653 O O . ASP A 1 209 ? -10.562 -30.078 -18.953 1 95.75 209 ASP A O 1
ATOM 1657 N N . VAL A 1 210 ? -10.398 -31.141 -16.984 1 96.75 210 VAL A N 1
ATOM 1658 C CA . VAL A 1 210 ? -9.281 -30.297 -16.609 1 96.75 210 VAL A CA 1
ATOM 1659 C C . VAL A 1 210 ? -8.055 -31.156 -16.297 1 96.75 210 VAL A C 1
ATOM 1661 O O . VAL A 1 210 ? -8.164 -32.156 -15.602 1 96.75 210 VAL A O 1
ATOM 1664 N N . LEU A 1 211 ? -6.953 -30.812 -16.859 1 97.25 211 LEU A N 1
ATOM 1665 C CA . LEU A 1 211 ? -5.691 -31.5 -16.641 1 97.25 211 LEU A CA 1
ATOM 1666 C C . LEU A 1 211 ? -4.625 -30.547 -16.109 1 97.25 211 LEU A C 1
ATOM 1668 O O . LEU A 1 211 ? -4.305 -29.547 -16.75 1 97.25 211 LEU A O 1
ATOM 1672 N N . TRP A 1 212 ? -4.125 -30.797 -14.883 1 97.38 212 TRP A N 1
ATOM 1673 C CA . TRP A 1 212 ? -2.979 -30.078 -14.328 1 97.38 212 TRP A CA 1
ATOM 1674 C C . TRP A 1 212 ? -1.7 -30.906 -14.5 1 97.38 212 TRP A C 1
ATOM 1676 O O . TRP A 1 212 ? -1.671 -32.094 -14.188 1 97.38 212 TRP A O 1
ATOM 1686 N N . THR A 1 213 ? -0.674 -30.312 -14.969 1 96.88 213 THR A N 1
ATOM 1687 C CA . THR A 1 213 ? 0.629 -30.953 -15.07 1 96.88 213 THR A CA 1
ATOM 1688 C C . THR A 1 213 ? 1.696 -30.141 -14.344 1 96.88 213 THR A C 1
ATOM 1690 O O . THR A 1 213 ? 1.913 -28.969 -14.656 1 96.88 213 THR A O 1
ATOM 1693 N N . PHE A 1 214 ? 2.324 -30.797 -13.391 1 96.44 214 PHE A N 1
ATOM 1694 C CA . PHE A 1 214 ? 3.326 -30.141 -12.562 1 96.44 214 PHE A CA 1
ATOM 1695 C C . PHE A 1 214 ? 4.723 -30.641 -12.898 1 96.44 214 PHE A C 1
ATOM 1697 O O . PHE A 1 214 ? 4.922 -31.844 -13.117 1 96.44 214 PHE A O 1
ATOM 1704 N N . TYR A 1 215 ? 5.645 -29.734 -12.977 1 95.69 215 TYR A N 1
ATOM 1705 C CA . TYR A 1 215 ? 7.07 -30.047 -13.023 1 95.69 215 TYR A CA 1
ATOM 1706 C C . TYR A 1 215 ? 7.793 -29.469 -11.812 1 95.69 215 TYR A C 1
ATOM 1708 O O . TYR A 1 215 ? 7.543 -28.328 -11.422 1 95.69 215 TYR A O 1
ATOM 1716 N N . ARG A 1 216 ? 8.617 -30.203 -11.234 1 95.25 216 ARG A N 1
ATOM 1717 C CA . ARG A 1 216 ? 9.281 -29.812 -10 1 95.25 216 ARG A CA 1
ATOM 1718 C C . ARG A 1 216 ? 10.578 -29.062 -10.289 1 95.25 216 ARG A C 1
ATOM 1720 O O . ARG A 1 216 ? 11.234 -29.312 -11.305 1 95.25 216 ARG A O 1
ATOM 1727 N N . ASN A 1 217 ? 10.977 -28.156 -9.391 1 96.19 217 ASN A N 1
ATOM 1728 C CA . ASN A 1 217 ? 12.289 -27.516 -9.438 1 96.19 217 ASN A CA 1
ATOM 1729 C C . ASN A 1 217 ? 13.383 -28.453 -8.93 1 96.19 217 ASN A C 1
ATOM 1731 O O . ASN A 1 217 ? 13.102 -29.422 -8.234 1 96.19 217 ASN A O 1
ATOM 1735 N N . SER A 1 218 ? 14.633 -28.156 -9.32 1 95 218 SER A N 1
ATOM 1736 C CA . SER A 1 218 ? 15.773 -28.969 -8.875 1 95 218 SER A CA 1
ATOM 1737 C C . SER A 1 218 ? 16.031 -28.781 -7.383 1 95 218 SER A C 1
ATOM 1739 O O . SER A 1 218 ? 15.633 -27.766 -6.801 1 95 218 SER A O 1
ATOM 1741 N N . ASP A 1 219 ? 16.672 -29.734 -6.793 1 94.75 219 ASP A N 1
ATOM 1742 C CA . ASP A 1 219 ? 17.016 -29.641 -5.379 1 94.75 219 ASP A CA 1
ATOM 1743 C C . ASP A 1 219 ? 17.984 -28.484 -5.117 1 94.75 219 ASP A C 1
ATOM 1745 O O . ASP A 1 219 ? 17.938 -27.859 -4.062 1 94.75 219 ASP A O 1
ATOM 1749 N N . GLU A 1 220 ? 18.812 -28.203 -6.066 1 94.31 220 GLU A N 1
ATOM 1750 C CA . GLU A 1 220 ? 19.766 -27.094 -5.938 1 94.31 220 GLU A CA 1
ATOM 1751 C C . GLU A 1 220 ? 19.047 -25.75 -5.82 1 94.31 220 GLU A C 1
ATOM 1753 O O . GLU A 1 220 ? 19.547 -24.828 -5.188 1 94.31 220 GLU A O 1
ATOM 1758 N N . PHE A 1 221 ? 17.891 -25.703 -6.387 1 96 221 PHE A N 1
ATOM 1759 C CA . PHE A 1 221 ? 17.062 -24.484 -6.336 1 96 221 PHE A CA 1
ATOM 1760 C C . PHE A 1 221 ? 16.25 -24.453 -5.051 1 96 221 PHE A C 1
ATOM 1762 O O . PHE A 1 221 ? 16.031 -23.375 -4.48 1 96 221 PHE A O 1
ATOM 1769 N N . LEU A 1 222 ? 15.844 -25.594 -4.555 1 96.5 222 LEU A N 1
ATOM 1770 C CA . LEU A 1 222 ? 14.844 -25.672 -3.496 1 96.5 222 LEU A CA 1
ATOM 1771 C C . LEU A 1 222 ? 15.508 -25.734 -2.125 1 96.5 222 LEU A C 1
ATOM 1773 O O . LEU A 1 222 ? 14.867 -25.438 -1.109 1 96.5 222 LEU A O 1
ATOM 1777 N N . ILE A 1 223 ? 16.688 -26.172 -2.062 1 93.69 223 ILE A N 1
ATOM 1778 C CA . ILE A 1 223 ? 17.359 -26.359 -0.782 1 93.69 223 ILE A CA 1
ATOM 1779 C C . ILE A 1 223 ? 18.375 -25.25 -0.564 1 93.69 223 ILE A C 1
ATOM 1781 O O . ILE A 1 223 ? 19.109 -24.875 -1.487 1 93.69 223 ILE A O 1
ATOM 1785 N N . HIS A 1 224 ? 18.344 -24.656 0.587 1 90.44 224 HIS A N 1
ATOM 1786 C CA . HIS A 1 224 ? 19.281 -23.609 0.981 1 90.44 224 HIS A CA 1
ATOM 1787 C C . HIS A 1 224 ? 20.25 -24.094 2.049 1 90.44 224 HIS A C 1
ATOM 1789 O O . HIS A 1 224 ? 19.859 -24.281 3.207 1 90.44 224 HIS A O 1
ATOM 1795 N N . ALA A 1 225 ? 21.469 -24.266 1.639 1 88.25 225 ALA A N 1
ATOM 1796 C CA . ALA A 1 225 ? 22.547 -24.719 2.52 1 88.25 225 ALA A CA 1
ATOM 1797 C C . ALA A 1 225 ? 23.719 -23.75 2.504 1 88.25 225 ALA A C 1
ATOM 1799 O O . ALA A 1 225 ? 24.734 -24 1.848 1 88.25 225 ALA A O 1
ATOM 1800 N N . PRO A 1 226 ? 23.562 -22.672 3.301 1 85.44 226 PRO A N 1
ATOM 1801 C CA . PRO A 1 226 ? 24.625 -21.672 3.312 1 85.44 226 PRO A CA 1
ATOM 1802 C C . PRO A 1 226 ? 25.859 -22.125 4.094 1 85.44 226 PRO A C 1
ATOM 1804 O O . PRO A 1 226 ? 25.906 -23.25 4.594 1 85.44 226 PRO A O 1
ATOM 1807 N N . LYS A 1 227 ? 26.859 -21.156 4.09 1 77.88 227 LYS A N 1
ATOM 1808 C CA . LYS A 1 227 ? 28.047 -21.406 4.891 1 77.88 227 LYS A CA 1
ATOM 1809 C C . LYS A 1 227 ? 27.703 -21.5 6.375 1 77.88 227 LYS A C 1
ATOM 1811 O O . LYS A 1 227 ? 26.734 -20.891 6.832 1 77.88 227 LYS A O 1
ATOM 1816 N N . TYR A 1 228 ? 28.422 -22.359 6.992 1 74.25 228 TYR A N 1
ATOM 1817 C CA . TYR A 1 228 ? 28.156 -22.562 8.414 1 74.25 228 TYR A CA 1
ATOM 1818 C C . TYR A 1 228 ? 29.438 -22.609 9.219 1 74.25 228 TYR A C 1
ATOM 1820 O O . TYR A 1 228 ? 30.531 -22.688 8.648 1 74.25 228 TYR A O 1
ATOM 1828 N N . ARG A 1 229 ? 29.156 -22.281 10.508 1 71.88 229 ARG A N 1
ATOM 1829 C CA . ARG A 1 229 ? 30.266 -22.422 11.445 1 71.88 229 ARG A CA 1
ATOM 1830 C C . ARG A 1 229 ? 30.156 -23.75 12.203 1 71.88 229 ARG A C 1
ATOM 1832 O O . ARG A 1 229 ? 29.078 -24.109 12.672 1 71.88 229 ARG A O 1
ATOM 1839 N N . LYS A 1 230 ? 31.328 -24.484 12.195 1 67.44 230 LYS A N 1
ATOM 1840 C CA . LYS A 1 230 ? 31.312 -25.719 12.969 1 67.44 230 LYS A CA 1
ATOM 1841 C C . LYS A 1 230 ? 31.156 -25.438 14.461 1 67.44 230 LYS A C 1
ATOM 1843 O O . LYS A 1 230 ? 30.391 -26.125 15.148 1 67.44 230 LYS A O 1
ATOM 1848 N N . LYS A 1 231 ? 31.859 -24.562 14.93 1 61.94 231 LYS A N 1
ATOM 1849 C CA . LYS A 1 231 ? 31.781 -24.125 16.312 1 61.94 231 LYS A CA 1
ATOM 1850 C C . LYS A 1 231 ? 31.75 -22.594 16.406 1 61.94 231 LYS A C 1
ATOM 1852 O O . LYS A 1 231 ? 32.219 -21.906 15.484 1 61.94 231 LYS A O 1
ATOM 1857 N N . ALA A 1 232 ? 31.078 -22.125 17.453 1 61.25 232 ALA A N 1
ATOM 1858 C CA . ALA A 1 232 ? 31.062 -20.672 17.656 1 61.25 232 ALA A CA 1
ATOM 1859 C C . ALA A 1 232 ? 32.469 -20.094 17.641 1 61.25 232 ALA A C 1
ATOM 1861 O O . ALA A 1 232 ? 33.375 -20.625 18.281 1 61.25 232 ALA A O 1
ATOM 1862 N N . GLY A 1 233 ? 32.688 -19.062 16.891 1 62.53 233 GLY A N 1
ATOM 1863 C CA . GLY A 1 233 ? 34 -18.406 16.844 1 62.53 233 GLY A CA 1
ATOM 1864 C C . GLY A 1 233 ? 34.844 -18.875 15.688 1 62.53 233 GLY A C 1
ATOM 1865 O O . GLY A 1 233 ? 35.906 -18.281 15.414 1 62.53 233 GLY A O 1
ATOM 1866 N N . GLU A 1 234 ? 34.469 -20.062 15.156 1 71.88 234 GLU A N 1
ATOM 1867 C CA . GLU A 1 234 ? 35.25 -20.594 14.055 1 71.88 234 GLU A CA 1
ATOM 1868 C C . GLU A 1 234 ? 34.906 -19.922 12.734 1 71.88 234 GLU A C 1
ATOM 1870 O O . GLU A 1 234 ? 33.875 -19.219 12.648 1 71.88 234 GLU A O 1
ATOM 1875 N N . GLU A 1 235 ? 35.75 -20.047 11.805 1 75.94 235 GLU A N 1
ATOM 1876 C CA . GLU A 1 235 ? 35.562 -19.469 10.477 1 75.94 235 GLU A CA 1
ATOM 1877 C C . GLU A 1 235 ? 34.406 -20.172 9.75 1 75.94 235 GLU A C 1
ATOM 1879 O O . GLU A 1 235 ? 34.094 -21.328 10.047 1 75.94 235 GLU A O 1
ATOM 1884 N N . LEU A 1 236 ? 33.75 -19.469 8.875 1 76.75 236 LEU A N 1
ATOM 1885 C CA . LEU A 1 236 ? 32.656 -20.016 8.055 1 76.75 236 LEU A CA 1
ATOM 1886 C C . LEU A 1 236 ? 33.219 -21.031 7.051 1 76.75 236 LEU A C 1
ATOM 1888 O O . LEU A 1 236 ? 34.219 -20.797 6.41 1 76.75 236 LEU A O 1
ATOM 1892 N N . LEU A 1 237 ? 32.562 -22.266 7.133 1 77.12 237 LEU A N 1
ATOM 1893 C CA . LEU A 1 237 ? 32.938 -23.312 6.191 1 77.12 237 LEU A CA 1
ATOM 1894 C C . LEU A 1 237 ? 31.859 -23.5 5.125 1 77.12 237 LEU A C 1
ATOM 1896 O O . LEU A 1 237 ? 30.672 -23.328 5.406 1 77.12 237 LEU A O 1
ATOM 1900 N N . ASN A 1 238 ? 32.312 -23.844 3.957 1 80.31 238 ASN A N 1
ATOM 1901 C CA . ASN A 1 238 ? 31.391 -24.156 2.885 1 80.31 238 ASN A CA 1
ATOM 1902 C C . ASN A 1 238 ? 30.656 -25.469 3.145 1 80.31 238 ASN A C 1
ATOM 1904 O O . ASN A 1 238 ? 31.234 -26.422 3.648 1 80.31 238 ASN A O 1
ATOM 1908 N N . ASN A 1 239 ? 29.375 -25.406 2.902 1 81.81 239 ASN A N 1
ATOM 1909 C CA . ASN A 1 239 ? 28.594 -26.625 2.98 1 81.81 239 ASN A CA 1
ATOM 1910 C C . ASN A 1 239 ? 28.766 -27.484 1.727 1 81.81 239 ASN A C 1
ATOM 1912 O O . ASN A 1 239 ? 28.312 -27.109 0.645 1 81.81 239 ASN A O 1
ATOM 1916 N N . THR A 1 240 ? 29.391 -28.688 1.825 1 82.19 240 THR A N 1
ATOM 1917 C CA . THR A 1 240 ? 29.688 -29.516 0.669 1 82.19 240 THR A CA 1
ATOM 1918 C C . THR A 1 240 ? 28.781 -30.75 0.648 1 82.19 240 THR A C 1
ATOM 1920 O O . THR A 1 240 ? 28.922 -31.625 -0.211 1 82.19 240 THR A O 1
ATOM 1923 N N . ASN A 1 241 ? 27.875 -30.766 1.511 1 84 241 ASN A N 1
ATOM 1924 C CA . ASN A 1 241 ? 26.984 -31.906 1.562 1 84 241 ASN A CA 1
ATOM 1925 C C . ASN A 1 241 ? 25.922 -31.844 0.469 1 84 241 ASN A C 1
ATOM 1927 O O . ASN A 1 241 ? 25.578 -30.75 -0.003 1 84 241 ASN A O 1
ATOM 1931 N N . THR A 1 242 ? 25.5 -33.062 0.111 1 89.19 242 THR A N 1
ATOM 1932 C CA . THR A 1 242 ? 24.422 -33.156 -0.87 1 89.19 242 THR A CA 1
ATOM 1933 C C . THR A 1 242 ? 23.094 -33.469 -0.186 1 89.19 242 THR A C 1
ATOM 1935 O O . THR A 1 242 ? 23 -34.375 0.65 1 89.19 242 THR A O 1
ATOM 1938 N N . TYR A 1 243 ? 22.109 -32.656 -0.564 1 90.31 243 TYR A N 1
ATOM 1939 C CA . TYR A 1 243 ? 20.781 -32.812 0.046 1 90.31 243 TYR A CA 1
ATOM 1940 C C . TYR A 1 243 ? 19.719 -33.125 -1.004 1 90.31 243 TYR A C 1
ATOM 1942 O O . TYR A 1 243 ? 19.922 -32.844 -2.193 1 90.31 243 TYR A O 1
ATOM 1950 N N . ARG A 1 244 ? 18.656 -33.719 -0.523 1 91.31 244 ARG A N 1
ATOM 1951 C CA . ARG A 1 244 ? 17.516 -33.969 -1.408 1 91.31 244 ARG A CA 1
ATOM 1952 C C . ARG A 1 244 ? 16.203 -33.781 -0.664 1 91.31 244 ARG A C 1
ATOM 1954 O O . ARG A 1 244 ? 16.109 -34.094 0.528 1 91.31 244 ARG A O 1
ATOM 1961 N N . LEU A 1 245 ? 15.242 -33.25 -1.396 1 92.56 245 LEU A N 1
ATOM 1962 C CA . LEU A 1 245 ? 13.867 -33.188 -0.917 1 92.56 245 LEU A CA 1
ATOM 1963 C C . LEU A 1 245 ? 13.055 -34.344 -1.456 1 92.56 245 LEU A C 1
ATOM 1965 O O . LEU A 1 245 ? 12.75 -34.406 -2.648 1 92.56 245 LEU A O 1
ATOM 1969 N N . ARG A 1 246 ? 12.664 -35.219 -0.617 1 91.75 246 ARG A N 1
ATOM 1970 C CA . ARG A 1 246 ? 11.906 -36.406 -1.029 1 91.75 246 ARG A CA 1
ATOM 1971 C C . ARG A 1 246 ? 10.406 -36.125 -0.961 1 91.75 246 ARG A C 1
ATOM 1973 O O . ARG A 1 246 ? 9.898 -35.656 0.053 1 91.75 246 ARG A O 1
ATOM 1980 N N . LEU A 1 247 ? 9.727 -36.438 -2.055 1 94.06 247 LEU A N 1
ATOM 1981 C CA . LEU A 1 247 ? 8.273 -36.312 -2.127 1 94.06 247 LEU A CA 1
ATOM 1982 C C . LEU A 1 247 ? 7.598 -37.625 -1.718 1 94.06 247 LEU A C 1
ATOM 1984 O O . LEU A 1 247 ? 7.805 -38.656 -2.348 1 94.06 247 LEU A O 1
ATOM 1988 N N . HIS A 1 248 ? 6.758 -37.531 -0.698 1 91.75 248 HIS A N 1
ATOM 1989 C CA . HIS A 1 248 ? 6.078 -38.719 -0.193 1 91.75 248 HIS A CA 1
ATOM 1990 C C . HIS A 1 248 ? 4.66 -38.812 -0.742 1 91.75 248 HIS A C 1
ATOM 1992 O O . HIS A 1 248 ? 4.16 -39.906 -0.993 1 91.75 248 HIS A O 1
ATOM 1998 N N . ASP A 1 249 ? 4.062 -37.688 -0.792 1 92.81 249 ASP A N 1
ATOM 1999 C CA . ASP A 1 249 ? 2.664 -37.656 -1.205 1 92.81 249 ASP A CA 1
ATOM 2000 C C . ASP A 1 249 ? 2.314 -36.344 -1.863 1 92.81 249 ASP A C 1
ATOM 2002 O O . ASP A 1 249 ? 2.959 -35.312 -1.597 1 92.81 249 ASP A O 1
ATOM 2006 N N . MET A 1 250 ? 1.406 -36.406 -2.842 1 95.12 250 MET A N 1
ATOM 2007 C CA . MET A 1 250 ? 0.922 -35.25 -3.562 1 95.12 250 MET A CA 1
ATOM 2008 C C . MET A 1 250 ? -0.557 -35.375 -3.904 1 95.12 250 MET A C 1
ATOM 2010 O O . MET A 1 250 ? -0.984 -36.438 -4.402 1 95.12 250 MET A O 1
ATOM 2014 N N . ARG A 1 251 ? -1.373 -34.312 -3.596 1 96.25 251 ARG A N 1
ATOM 2015 C CA . ARG A 1 251 ? -2.805 -34.344 -3.877 1 96.25 251 ARG A CA 1
ATOM 2016 C C . ARG A 1 251 ? -3.299 -32.938 -4.2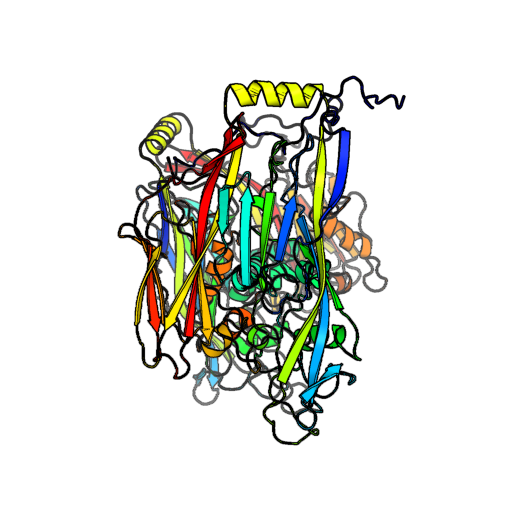5 1 96.25 251 ARG A C 1
ATOM 2018 O O . ARG A 1 251 ? -2.697 -31.938 -3.859 1 96.25 251 ARG A O 1
ATOM 2025 N N . ILE A 1 252 ? -4.359 -32.906 -5.008 1 97.25 252 ILE A N 1
ATOM 2026 C CA . ILE A 1 252 ? -5.039 -31.656 -5.32 1 97.25 252 ILE A CA 1
ATOM 2027 C C . ILE A 1 252 ? -6.465 -31.703 -4.781 1 97.25 252 ILE A C 1
ATOM 2029 O O . ILE A 1 252 ? -7.137 -32.719 -4.859 1 97.25 252 ILE A O 1
ATOM 2033 N N . PHE A 1 253 ? -6.867 -30.656 -4.188 1 95.88 253 PHE A N 1
ATOM 2034 C CA . PHE A 1 253 ? -8.25 -30.469 -3.771 1 95.88 253 PHE A CA 1
ATOM 2035 C C . PHE A 1 253 ? -8.922 -29.359 -4.594 1 95.88 253 PHE A C 1
ATOM 2037 O O . PHE A 1 253 ? -8.414 -28.25 -4.664 1 95.88 253 PHE A O 1
ATOM 2044 N N . VAL A 1 254 ? -9.977 -29.641 -5.207 1 95.38 254 VAL A N 1
ATOM 2045 C CA . VAL A 1 254 ? -10.703 -28.672 -6.016 1 95.38 254 VAL A CA 1
ATOM 2046 C C . VAL A 1 254 ? -12.172 -28.641 -5.609 1 95.38 254 VAL A C 1
ATOM 2048 O O . VAL A 1 254 ? -12.766 -29.688 -5.348 1 95.38 254 VAL A O 1
ATOM 2051 N N . LYS A 1 255 ? -12.758 -27.469 -5.598 1 94.12 255 LYS A N 1
ATOM 2052 C CA . LYS A 1 255 ? -14.141 -27.297 -5.156 1 94.12 255 LYS A CA 1
ATOM 2053 C C . LYS A 1 255 ? -15.117 -27.516 -6.309 1 94.12 255 LYS A C 1
ATOM 2055 O O . LYS A 1 255 ? -14.961 -26.922 -7.379 1 94.12 255 LYS A O 1
ATOM 2060 N N . GLN A 1 256 ? -16.094 -28.344 -6.047 1 93.62 256 GLN A N 1
ATOM 2061 C CA . GLN A 1 256 ? -17.188 -28.609 -6.969 1 93.62 256 GLN A CA 1
ATOM 2062 C C . GLN A 1 256 ? -18.484 -27.953 -6.496 1 93.62 256 GLN A C 1
ATOM 2064 O O . GLN A 1 256 ? -18.734 -27.859 -5.293 1 93.62 256 GLN A O 1
ATOM 2069 N N . VAL A 1 257 ? -19.203 -27.453 -7.438 1 90.62 257 VAL A N 1
ATOM 2070 C CA . VAL A 1 257 ? -20.438 -26.75 -7.105 1 90.62 257 VAL A CA 1
ATOM 2071 C C . VAL A 1 257 ? -21.594 -27.344 -7.902 1 90.62 257 VAL A C 1
ATOM 2073 O O . VAL A 1 257 ? -21.5 -27.5 -9.117 1 90.62 257 VAL A O 1
ATOM 2076 N N . ASP A 1 258 ? -22.625 -27.641 -7.188 1 89.5 258 ASP A N 1
ATOM 2077 C CA . ASP A 1 258 ? -23.859 -28.125 -7.789 1 89.5 258 ASP A CA 1
ATOM 2078 C C . ASP A 1 258 ? -24.938 -27.031 -7.816 1 89.5 258 ASP A C 1
ATOM 2080 O O . ASP A 1 258 ? -25.234 -26.422 -6.789 1 89.5 258 ASP A O 1
ATOM 2084 N N . LEU A 1 259 ? -25.438 -26.828 -9.008 1 88.25 259 LEU A N 1
ATOM 2085 C CA . LEU A 1 259 ? -26.469 -25.812 -9.164 1 88.25 259 LEU A CA 1
ATOM 2086 C C . LEU A 1 259 ? -27.859 -26.438 -9.25 1 88.25 259 LEU A C 1
ATOM 2088 O O . LEU A 1 259 ? -27.984 -27.641 -9.508 1 88.25 259 LEU A O 1
ATOM 2092 N N . SER A 1 260 ? -28.812 -25.578 -9.062 1 84 260 SER A N 1
ATOM 2093 C CA . SER A 1 260 ? -30.188 -26.016 -9.25 1 84 260 SER A CA 1
ATOM 2094 C C . SER A 1 260 ? -30.469 -26.359 -10.711 1 84 260 SER A C 1
ATOM 2096 O O . SER A 1 260 ? -29.859 -25.781 -11.617 1 84 260 SER A O 1
ATOM 2098 N N . MET A 1 261 ? -31.438 -27.266 -10.875 1 85.81 261 MET A N 1
ATOM 2099 C CA . MET A 1 261 ? -31.75 -27.734 -12.219 1 85.81 261 MET A CA 1
ATOM 2100 C C . MET A 1 261 ? -32.25 -26.609 -13.102 1 85.81 261 MET A C 1
ATOM 2102 O O . MET A 1 261 ? -31.891 -26.516 -14.273 1 85.81 261 MET A O 1
ATOM 2106 N N . SER A 1 262 ? -33 -25.797 -12.5 1 82.69 262 SER A N 1
ATOM 2107 C CA . SER A 1 262 ? -33.531 -24.688 -13.258 1 82.69 262 SER A CA 1
ATOM 2108 C C . SER A 1 262 ? -32.438 -23.75 -13.75 1 82.69 262 SER A C 1
ATOM 2110 O O . SER A 1 262 ? -32.438 -23.344 -14.922 1 82.69 262 SER A O 1
ATOM 2112 N N . LEU A 1 263 ? -31.578 -23.484 -12.906 1 84.44 263 LEU A N 1
ATOM 2113 C CA . LEU A 1 263 ? -30.484 -22.578 -13.266 1 84.44 263 LEU A CA 1
ATOM 2114 C C . LEU A 1 263 ? -29.547 -23.25 -14.266 1 84.44 263 LEU A C 1
ATOM 2116 O O . LEU A 1 263 ? -29.078 -22.609 -15.203 1 84.44 263 LEU A O 1
ATOM 2120 N N . ASN A 1 264 ? -29.312 -24.484 -14.055 1 87.5 264 ASN A N 1
ATOM 2121 C CA . ASN A 1 264 ? -28.453 -25.234 -14.977 1 87.5 264 ASN A CA 1
ATOM 2122 C C . ASN A 1 264 ? -29.031 -25.234 -16.391 1 87.5 264 ASN A C 1
ATOM 2124 O O . ASN A 1 264 ? -28.297 -25.078 -17.359 1 87.5 264 ASN A O 1
ATOM 2128 N N . ASN A 1 265 ? -30.281 -25.375 -16.438 1 87.88 265 ASN A N 1
ATOM 2129 C CA . ASN A 1 265 ? -30.938 -25.391 -17.734 1 87.88 265 ASN A CA 1
ATOM 2130 C C . ASN A 1 265 ? -30.906 -24.031 -18.406 1 87.88 265 ASN A C 1
ATOM 2132 O O . ASN A 1 265 ? -30.719 -23.922 -19.625 1 87.88 265 ASN A O 1
ATOM 2136 N N . ALA A 1 266 ? -31.078 -23.078 -17.609 1 86.25 266 ALA A N 1
ATOM 2137 C CA . ALA A 1 266 ? -31.031 -21.719 -18.141 1 86.25 266 ALA A CA 1
ATOM 2138 C C . ALA A 1 266 ? -29.656 -21.391 -18.703 1 86.25 266 ALA A C 1
ATOM 2140 O O . ALA A 1 266 ? -29.547 -20.797 -19.781 1 86.25 266 ALA A O 1
ATOM 2141 N N . ILE A 1 267 ? -28.672 -21.781 -18 1 87.81 267 ILE A N 1
ATOM 2142 C CA . ILE A 1 267 ? -27.297 -21.531 -18.438 1 87.81 267 ILE A CA 1
ATOM 2143 C C . ILE A 1 267 ? -27.016 -22.328 -19.703 1 87.81 267 ILE A C 1
ATOM 2145 O O . ILE A 1 267 ? -26.406 -21.828 -20.641 1 87.81 267 ILE A O 1
ATOM 2149 N N . ALA A 1 268 ? -27.5 -23.516 -19.734 1 88.5 268 ALA A N 1
ATOM 2150 C CA . ALA A 1 268 ? -27.281 -24.359 -20.906 1 88.5 268 ALA A CA 1
ATOM 2151 C C . ALA A 1 268 ? -27.953 -23.766 -22.141 1 88.5 268 ALA A C 1
ATOM 2153 O O . ALA A 1 268 ? -27.391 -23.797 -23.234 1 88.5 268 ALA A O 1
ATOM 2154 N N . ARG A 1 269 ? -29.078 -23.234 -21.938 1 89.94 269 ARG A N 1
ATOM 2155 C CA . ARG A 1 269 ? -29.797 -22.609 -23.047 1 89.94 269 ARG A CA 1
ATOM 2156 C C . ARG A 1 269 ? -29.047 -21.375 -23.547 1 89.94 269 ARG A C 1
ATOM 2158 O O . ARG A 1 269 ? -28.969 -21.141 -24.766 1 89.94 269 ARG A O 1
ATOM 2165 N N . HIS A 1 270 ? -28.609 -20.641 -22.656 1 90.62 270 HIS A N 1
ATOM 2166 C CA . HIS A 1 270 ? -27.875 -19.438 -23.047 1 90.62 270 HIS A CA 1
ATOM 2167 C C . HIS A 1 270 ? -26.562 -19.797 -23.75 1 90.62 270 HIS A C 1
ATOM 2169 O O . HIS A 1 270 ? -26.125 -19.078 -24.641 1 90.62 270 HIS A O 1
ATOM 2175 N N . LEU A 1 271 ? -25.953 -20.875 -23.297 1 90.12 271 LEU A N 1
ATOM 2176 C CA . LEU A 1 271 ? -24.688 -21.328 -23.875 1 90.12 271 LEU A CA 1
ATOM 2177 C C . LEU A 1 271 ? -24.859 -21.688 -25.344 1 90.12 271 LEU A C 1
ATOM 2179 O O . LEU A 1 271 ? -23.906 -21.625 -26.109 1 90.12 271 LEU A O 1
ATOM 2183 N N . GLU A 1 272 ? -26.031 -22.031 -25.688 1 90.44 272 GLU A N 1
ATOM 2184 C CA . GLU A 1 272 ? -26.312 -22.344 -27.078 1 90.44 272 GLU A CA 1
ATOM 2185 C C . GLU A 1 272 ? -26.312 -21.094 -27.938 1 90.44 272 GLU A C 1
ATOM 2187 O O . GLU A 1 272 ? -26.062 -21.156 -29.156 1 90.44 272 GLU A O 1
ATOM 2192 N N . GLN A 1 273 ? -26.531 -20.031 -27.328 1 89.25 273 GLN A N 1
ATOM 2193 C CA . GLN A 1 273 ? -26.625 -18.766 -28.062 1 89.25 273 GLN A CA 1
ATOM 2194 C C . GLN A 1 273 ? -25.297 -18.016 -28.031 1 89.25 273 GLN A C 1
ATOM 2196 O O . GLN A 1 273 ? -24.938 -17.344 -29 1 89.25 273 GLN A O 1
ATOM 2201 N N . ALA A 1 274 ? -24.625 -18.078 -26.922 1 88.25 274 ALA A N 1
ATOM 2202 C CA . ALA A 1 274 ? -23.359 -17.359 -26.734 1 88.25 274 ALA A CA 1
ATOM 2203 C C . ALA A 1 274 ? -22.391 -18.156 -25.859 1 88.25 274 ALA A C 1
ATOM 2205 O O . ALA A 1 274 ? -22.812 -18.828 -24.922 1 88.25 274 ALA A O 1
ATOM 2206 N N . PRO A 1 275 ? -21.188 -18.062 -26.172 1 88.62 275 PRO A N 1
ATOM 2207 C CA . PRO A 1 275 ? -20.203 -18.781 -25.359 1 88.62 275 PRO A CA 1
ATOM 2208 C C . PRO A 1 275 ? -20 -18.156 -23.984 1 88.62 275 PRO A C 1
ATOM 2210 O O . PRO A 1 275 ? -20.266 -16.969 -23.797 1 88.62 275 PRO A O 1
ATOM 2213 N N . ALA A 1 276 ? -19.641 -19 -23.031 1 89.31 276 ALA A N 1
ATOM 2214 C CA . ALA A 1 276 ? -19.234 -18.5 -21.734 1 89.31 276 ALA A CA 1
ATOM 2215 C C . ALA A 1 276 ? -17.875 -17.797 -21.812 1 89.31 276 ALA A C 1
ATOM 2217 O O . ALA A 1 276 ? -16.953 -18.297 -22.469 1 89.31 276 ALA A O 1
ATOM 2218 N N . LYS A 1 277 ? -17.797 -16.672 -21.203 1 87.44 277 LYS A N 1
ATOM 2219 C CA . LYS A 1 277 ? -16.562 -15.883 -21.266 1 87.44 277 LYS A CA 1
ATOM 2220 C C . LYS A 1 277 ? -15.961 -15.711 -19.875 1 87.44 277 LYS A C 1
ATOM 2222 O O . LYS A 1 277 ? -16.672 -15.453 -18.906 1 87.44 277 LYS A O 1
ATOM 2227 N N . TYR A 1 278 ? -14.664 -16 -19.859 1 88.06 278 TYR A N 1
ATOM 2228 C CA . TYR A 1 278 ? -13.891 -15.844 -18.641 1 88.06 278 TYR A CA 1
ATOM 2229 C C . TYR A 1 278 ? -12.82 -14.766 -18.812 1 88.06 278 TYR A C 1
ATOM 2231 O O . TYR A 1 278 ? -11.852 -14.953 -19.547 1 88.06 278 TYR A O 1
ATOM 2239 N N . ALA A 1 279 ? -13.031 -13.633 -18.172 1 86.44 279 ALA A N 1
ATOM 2240 C CA . ALA A 1 279 ? -12.031 -12.57 -18.188 1 86.44 279 ALA A CA 1
ATOM 2241 C C . ALA A 1 279 ? -11.047 -12.727 -17.031 1 86.44 279 ALA A C 1
ATOM 2243 O O . ALA A 1 279 ? -11.445 -12.977 -15.898 1 86.44 279 ALA A O 1
ATOM 2244 N N . TYR A 1 280 ? -9.758 -12.703 -17.375 1 87.75 280 TYR A N 1
ATOM 2245 C CA . TYR A 1 280 ? -8.742 -12.836 -16.328 1 87.75 280 TYR A CA 1
ATOM 2246 C C . TYR A 1 280 ? -7.484 -12.055 -16.703 1 87.75 280 TYR A C 1
ATOM 2248 O O . TYR A 1 280 ? -7.355 -11.555 -17.812 1 87.75 280 TYR A O 1
ATOM 2256 N N . ARG A 1 281 ? -6.641 -11.898 -15.688 1 89.75 281 ARG A N 1
ATOM 2257 C CA . ARG A 1 281 ? -5.328 -11.297 -15.898 1 89.75 281 ARG A CA 1
ATOM 2258 C C . ARG A 1 281 ? -4.277 -12.367 -16.188 1 89.75 281 ARG A C 1
ATOM 2260 O O . ARG A 1 281 ? -4.035 -13.242 -15.359 1 89.75 281 ARG A O 1
ATOM 2267 N N . LYS A 1 282 ? -3.752 -12.281 -17.359 1 92.62 282 LYS A N 1
ATOM 2268 C CA . LYS A 1 282 ? -2.699 -13.203 -17.766 1 92.62 282 LYS A CA 1
ATOM 2269 C C . LYS A 1 282 ? -1.324 -12.695 -17.344 1 92.62 282 LYS A C 1
ATOM 2271 O O . LYS A 1 282 ? -0.972 -11.547 -17.625 1 92.62 282 LYS A O 1
ATOM 2276 N N . ILE A 1 283 ? -0.577 -13.547 -16.703 1 95.88 283 ILE A N 1
ATOM 2277 C CA . ILE A 1 283 ? 0.771 -13.203 -16.266 1 95.88 283 ILE A CA 1
ATOM 2278 C C . ILE A 1 283 ? 1.798 -13.953 -17.094 1 95.88 283 ILE A C 1
ATOM 2280 O O . ILE A 1 283 ? 1.699 -15.172 -17.266 1 95.88 283 ILE A O 1
ATOM 2284 N N . GLU A 1 284 ? 2.699 -13.25 -17.656 1 95.69 284 GLU A N 1
ATOM 2285 C CA . GLU A 1 284 ? 3.812 -13.836 -18.391 1 95.69 284 GLU A CA 1
ATOM 2286 C C . GLU A 1 284 ? 5.152 -13.383 -17.828 1 95.69 284 GLU A C 1
ATOM 2288 O O . GLU A 1 284 ? 5.328 -12.203 -17.5 1 95.69 284 GLU A O 1
ATOM 2293 N N . ILE A 1 285 ? 6.047 -14.305 -17.672 1 97.62 285 ILE A N 1
ATOM 2294 C CA . ILE A 1 285 ? 7.367 -13.984 -17.141 1 97.62 285 ILE A CA 1
ATOM 2295 C C . ILE A 1 285 ? 8.438 -14.367 -18.141 1 97.62 285 ILE A C 1
ATOM 2297 O O . ILE A 1 285 ? 8.375 -15.438 -18.75 1 97.62 285 ILE A O 1
ATOM 2301 N N . ARG A 1 286 ? 9.32 -13.461 -18.359 1 96.38 286 ARG A N 1
ATOM 2302 C CA . ARG A 1 286 ? 10.516 -13.68 -19.188 1 96.38 286 ARG A CA 1
ATOM 2303 C C . ARG A 1 286 ? 11.781 -13.406 -18.375 1 96.38 286 ARG A C 1
ATOM 2305 O O . ARG A 1 286 ? 11.766 -12.625 -17.422 1 96.38 286 ARG A O 1
ATOM 2312 N N . SER A 1 287 ? 12.805 -14.141 -18.719 1 96.75 287 SER A N 1
ATOM 2313 C CA . SER A 1 287 ? 14.086 -13.914 -18.078 1 96.75 287 SER A CA 1
ATOM 2314 C C . SER A 1 287 ? 15.195 -13.703 -19.109 1 96.75 287 SER A C 1
ATOM 2316 O O . SER A 1 287 ? 15.148 -14.258 -20.203 1 96.75 287 SER A O 1
ATOM 2318 N N . VAL A 1 288 ? 16.141 -12.844 -18.766 1 96.94 288 VAL A N 1
ATOM 2319 C CA . VAL A 1 288 ? 17.297 -12.531 -19.609 1 96.94 288 VAL A CA 1
ATOM 2320 C C . VAL A 1 288 ? 18.578 -12.602 -18.781 1 96.94 288 VAL A C 1
ATOM 2322 O O . VAL A 1 288 ? 18.656 -12.016 -17.703 1 96.94 288 VAL A O 1
ATOM 2325 N N . PHE A 1 289 ? 19.531 -13.312 -19.344 1 97.19 289 PHE A N 1
ATOM 2326 C CA . PHE A 1 289 ? 20.828 -13.406 -18.672 1 97.19 289 PHE A CA 1
ATOM 2327 C C . PHE A 1 289 ? 21.688 -12.188 -18.984 1 97.19 289 PHE A C 1
ATOM 2329 O O . PHE A 1 289 ? 21.828 -11.797 -20.141 1 97.19 289 PHE A O 1
ATOM 2336 N N . LEU A 1 290 ? 22.188 -11.57 -17.969 1 97.56 290 LEU A N 1
ATOM 2337 C CA . LEU A 1 290 ? 23.125 -10.461 -18.078 1 97.56 290 LEU A CA 1
ATOM 2338 C C . LEU A 1 290 ? 24.547 -10.914 -17.734 1 97.56 290 LEU A C 1
ATOM 2340 O O . LEU A 1 290 ? 24.844 -11.203 -16.578 1 97.56 290 LEU A O 1
ATOM 2344 N N . GLY A 1 291 ? 25.406 -10.891 -18.719 1 95.75 291 GLY A N 1
ATOM 2345 C CA . GLY A 1 291 ? 26.75 -11.383 -18.547 1 95.75 291 GLY A CA 1
ATOM 2346 C C . GLY A 1 291 ? 27.688 -10.367 -17.891 1 95.75 291 GLY A C 1
ATOM 2347 O O . GLY A 1 291 ? 27.359 -9.18 -17.828 1 95.75 291 GLY A O 1
ATOM 2348 N N . LYS A 1 292 ? 28.812 -10.875 -17.578 1 94.94 292 LYS A N 1
ATOM 2349 C CA . LYS A 1 292 ? 29.844 -10.086 -16.906 1 94.94 292 LYS A CA 1
ATOM 2350 C C . LYS A 1 292 ? 30.234 -8.883 -17.75 1 94.94 292 LYS A C 1
ATOM 2352 O O . LYS A 1 292 ? 30.406 -9 -18.969 1 94.94 292 LYS A O 1
ATOM 2357 N N . GLY A 1 293 ? 30.375 -7.672 -17.016 1 95.12 293 GLY A N 1
ATOM 2358 C CA . GLY A 1 293 ? 30.938 -6.492 -17.656 1 95.12 293 GLY A CA 1
ATOM 2359 C C . GLY A 1 293 ? 29.891 -5.668 -18.391 1 95.12 293 GLY A C 1
ATOM 2360 O O . GLY A 1 293 ? 30.188 -4.559 -18.844 1 95.12 293 GLY A O 1
ATOM 2361 N N . ARG A 1 294 ? 28.734 -6.188 -18.469 1 94.62 294 ARG A N 1
ATOM 2362 C CA . ARG A 1 294 ? 27.672 -5.473 -19.172 1 94.62 294 ARG A CA 1
ATOM 2363 C C . ARG A 1 294 ? 27.344 -4.164 -18.469 1 94.62 294 ARG A C 1
ATOM 2365 O O . ARG A 1 294 ? 27.266 -4.117 -17.234 1 94.62 294 ARG A O 1
ATOM 2372 N N . GLN A 1 295 ? 27.109 -3.08 -19.297 1 96.38 295 GLN A N 1
ATOM 2373 C CA . GLN A 1 295 ? 26.812 -1.77 -18.734 1 96.38 295 GLN A CA 1
ATOM 2374 C C . GLN A 1 295 ? 25.422 -1.296 -19.125 1 96.38 295 GLN A C 1
ATOM 2376 O O . GLN A 1 295 ? 24.875 -0.37 -18.516 1 96.38 295 GLN A O 1
ATOM 2381 N N . GLU A 1 296 ? 24.984 -1.853 -20.141 1 96.56 296 GLU A N 1
ATOM 2382 C CA . GLU A 1 296 ? 23.641 -1.509 -20.594 1 96.56 296 GLU A CA 1
ATOM 2383 C C . GLU A 1 296 ? 23 -2.68 -21.328 1 96.56 296 GLU A C 1
ATOM 2385 O O . GLU A 1 296 ? 23.688 -3.57 -21.812 1 96.56 296 GLU A O 1
ATOM 2390 N N . ILE A 1 297 ? 21.641 -2.723 -21.297 1 96.25 297 ILE A N 1
ATOM 2391 C CA . ILE A 1 297 ? 20.906 -3.75 -22.031 1 96.25 297 ILE A CA 1
ATOM 2392 C C . ILE A 1 297 ? 19.594 -3.178 -22.562 1 96.25 297 ILE A C 1
ATOM 2394 O O . ILE A 1 297 ? 18.953 -2.371 -21.875 1 96.25 297 ILE A O 1
ATOM 2398 N N . THR A 1 298 ? 19.297 -3.479 -23.766 1 96.56 298 THR A N 1
ATOM 2399 C CA . THR A 1 298 ? 18 -3.264 -24.375 1 96.56 298 THR A CA 1
ATOM 2400 C C . THR A 1 298 ? 17.391 -4.586 -24.828 1 96.56 298 THR A C 1
ATOM 2402 O O . THR A 1 298 ? 17.984 -5.312 -25.625 1 96.56 298 THR A O 1
ATOM 2405 N N . HIS A 1 299 ? 16.219 -4.914 -24.25 1 96.69 299 HIS A N 1
ATOM 2406 C CA . HIS A 1 299 ? 15.625 -6.219 -24.531 1 96.69 299 HIS A CA 1
ATOM 2407 C C . HIS A 1 299 ? 14.156 -6.082 -24.906 1 96.69 299 HIS A C 1
ATOM 2409 O O . HIS A 1 299 ? 13.383 -5.453 -24.172 1 96.69 299 HIS A O 1
ATOM 2415 N N . ALA A 1 300 ? 13.797 -6.707 -25.984 1 96.25 300 ALA A N 1
ATOM 2416 C CA . ALA A 1 300 ? 12.383 -6.805 -26.375 1 96.25 300 ALA A CA 1
ATOM 2417 C C . ALA A 1 300 ? 11.672 -7.887 -25.562 1 96.25 300 ALA A C 1
ATOM 2419 O O . ALA A 1 300 ? 11.711 -9.062 -25.922 1 96.25 300 ALA A O 1
ATOM 2420 N N . ALA A 1 301 ? 11.016 -7.484 -24.531 1 95.69 301 ALA A N 1
ATOM 2421 C CA . ALA A 1 301 ? 10.461 -8.422 -23.562 1 95.69 301 ALA A CA 1
ATOM 2422 C C . ALA A 1 301 ? 9.188 -9.07 -24.094 1 95.69 301 ALA A C 1
ATOM 2424 O O . ALA A 1 301 ? 9.008 -10.289 -23.984 1 95.69 301 ALA A O 1
ATOM 2425 N N . PHE A 1 302 ? 8.273 -8.289 -24.609 1 95 302 PHE A N 1
ATOM 2426 C CA . PHE A 1 302 ? 7.008 -8.797 -25.141 1 95 302 PHE A CA 1
ATOM 2427 C C . PHE A 1 302 ? 6.719 -8.219 -26.516 1 95 302 PHE A C 1
ATOM 2429 O O . PHE A 1 302 ? 6.812 -7.004 -26.719 1 95 302 PHE A O 1
ATOM 2436 N N . THR A 1 303 ? 6.293 -9.023 -27.453 1 91.25 303 THR A N 1
ATOM 2437 C CA . THR A 1 303 ? 6.203 -8.562 -28.828 1 91.25 303 THR A CA 1
ATOM 2438 C C . THR A 1 303 ? 4.754 -8.547 -29.297 1 91.25 303 THR A C 1
ATOM 2440 O O . THR A 1 303 ? 4.473 -8.203 -30.453 1 91.25 303 THR A O 1
ATOM 2443 N N . SER A 1 304 ? 3.836 -8.797 -28.562 1 86.06 304 SER A N 1
ATOM 2444 C CA . SER A 1 304 ? 2.461 -8.898 -29.047 1 86.06 304 SER A CA 1
ATOM 2445 C C . SER A 1 304 ? 1.615 -7.73 -28.547 1 86.06 304 SER A C 1
ATOM 2447 O O . SER A 1 304 ? 1.168 -6.895 -29.328 1 86.06 304 SER A O 1
ATOM 2449 N N . THR A 1 305 ? 1.417 -7.668 -27.297 1 89.62 305 THR A N 1
ATOM 2450 C CA . THR A 1 305 ? 0.537 -6.668 -26.703 1 89.62 305 THR A CA 1
ATOM 2451 C C . THR A 1 305 ? 1.242 -5.934 -25.562 1 89.62 305 THR A C 1
ATOM 2453 O O . THR A 1 305 ? 2.156 -6.477 -24.938 1 89.62 305 THR A O 1
ATOM 2456 N N . CYS A 1 306 ? 0.798 -4.723 -25.453 1 91.31 306 CYS A N 1
ATOM 2457 C CA . CYS A 1 306 ? 1.328 -3.934 -24.344 1 91.31 306 CYS A CA 1
ATOM 2458 C C . CYS A 1 306 ? 0.809 -4.449 -23 1 91.31 306 CYS A C 1
ATOM 2460 O O . CYS A 1 306 ? -0.401 -4.586 -22.812 1 91.31 306 CYS A O 1
ATOM 2462 N N . PRO A 1 307 ? 1.687 -4.754 -22.156 1 94.06 307 PRO A N 1
ATOM 2463 C CA . PRO A 1 307 ? 1.227 -5.184 -20.828 1 94.06 307 PRO A CA 1
ATOM 2464 C C . PRO A 1 307 ? 0.592 -4.051 -20.031 1 94.06 307 PRO A C 1
ATOM 2466 O O . PRO A 1 307 ? 0.861 -2.877 -20.297 1 94.06 307 PRO A O 1
ATOM 2469 N N . ARG A 1 308 ? -0.196 -4.43 -19.047 1 92 308 ARG A N 1
ATOM 2470 C CA . ARG A 1 308 ? -0.759 -3.467 -18.109 1 92 308 ARG A CA 1
ATOM 2471 C C . ARG A 1 308 ? 0.306 -2.957 -17.141 1 92 308 ARG A C 1
ATOM 2473 O O . ARG A 1 308 ? 0.296 -1.784 -16.766 1 92 308 ARG A O 1
ATOM 2480 N N . ARG A 1 309 ? 1.078 -3.848 -16.812 1 95.25 309 ARG A N 1
ATOM 2481 C CA . ARG A 1 309 ? 2.107 -3.568 -15.82 1 95.25 309 ARG A CA 1
ATOM 2482 C C . ARG A 1 309 ? 3.318 -4.477 -16.016 1 95.25 309 ARG A C 1
ATOM 2484 O O . ARG A 1 309 ? 3.174 -5.641 -16.391 1 95.25 309 ARG A O 1
ATOM 2491 N N . LEU A 1 310 ? 4.441 -3.865 -15.734 1 97.44 310 LEU A N 1
ATOM 2492 C CA . LEU A 1 310 ? 5.691 -4.621 -15.75 1 97.44 310 LEU A CA 1
ATOM 2493 C C . LEU A 1 310 ? 6.336 -4.637 -14.367 1 97.44 310 LEU A C 1
ATOM 2495 O O . LEU A 1 310 ? 6.328 -3.623 -13.664 1 97.44 310 LEU A O 1
ATOM 2499 N N . VAL A 1 311 ? 6.809 -5.738 -14.008 1 98.38 311 VAL A N 1
ATOM 2500 C CA . VAL A 1 311 ? 7.664 -5.867 -12.836 1 98.38 311 VAL A CA 1
ATOM 2501 C C . VAL A 1 311 ? 9.039 -6.387 -13.242 1 98.38 311 VAL A C 1
ATOM 2503 O O . VAL A 1 311 ? 9.148 -7.418 -13.914 1 98.38 311 VAL A O 1
ATOM 2506 N N . ILE A 1 312 ? 10.055 -5.664 -12.914 1 98.5 312 ILE A N 1
ATOM 2507 C CA . ILE A 1 312 ? 11.422 -6.031 -13.273 1 98.5 312 ILE A CA 1
ATOM 2508 C C . ILE A 1 312 ? 12.25 -6.227 -12 1 98.5 312 ILE A C 1
ATOM 2510 O O . ILE A 1 312 ? 12.195 -5.402 -11.086 1 98.5 312 ILE A O 1
ATOM 2514 N N . CYS A 1 313 ? 12.914 -7.281 -11.914 1 98.38 313 CYS A N 1
ATOM 2515 C CA . CYS A 1 313 ? 13.797 -7.539 -10.773 1 98.38 313 CYS A CA 1
ATOM 2516 C C . CYS A 1 313 ? 15.039 -8.297 -11.211 1 98.38 313 CYS A C 1
ATOM 2518 O O . CYS A 1 313 ? 15.125 -8.766 -12.344 1 98.38 313 CYS A O 1
ATOM 2520 N N . PHE A 1 314 ? 16.047 -8.352 -10.375 1 98.06 314 PHE A N 1
ATOM 2521 C CA . PHE A 1 314 ? 17.328 -8.961 -10.68 1 98.06 314 PHE A CA 1
ATOM 2522 C C . PHE A 1 314 ? 17.719 -9.969 -9.602 1 98.06 314 PHE A C 1
ATOM 2524 O O . PHE A 1 314 ? 17.594 -9.688 -8.414 1 98.06 314 PHE A O 1
ATOM 2531 N N . VAL A 1 315 ? 18.109 -11.086 -10.039 1 97.12 315 VAL A N 1
ATOM 2532 C CA . VAL A 1 315 ? 18.609 -12.141 -9.164 1 97.12 315 VAL A CA 1
ATOM 2533 C C . VAL A 1 315 ? 19.984 -12.602 -9.648 1 97.12 315 VAL A C 1
ATOM 2535 O O . VAL A 1 315 ? 20.266 -12.602 -10.852 1 97.12 315 VAL A O 1
ATOM 2538 N N . SER A 1 316 ? 20.844 -13 -8.68 1 96.06 316 SER A N 1
ATOM 2539 C CA . SER A 1 316 ? 22.141 -13.547 -9.094 1 96.06 316 SER A CA 1
ATOM 2540 C C . SER A 1 316 ? 21.953 -14.773 -9.984 1 96.06 316 SER A C 1
ATOM 2542 O O . SER A 1 316 ? 21.078 -15.602 -9.734 1 96.06 316 SER A O 1
ATOM 2544 N N . SER A 1 317 ? 22.766 -14.875 -10.992 1 96.5 317 SER A N 1
ATOM 2545 C CA . SER A 1 317 ? 22.625 -15.945 -11.969 1 96.5 317 SER A CA 1
ATOM 2546 C C . SER A 1 317 ? 22.766 -17.312 -11.32 1 96.5 317 SER A C 1
ATOM 2548 O O . SER A 1 317 ? 21.953 -18.219 -11.555 1 96.5 317 SER A O 1
ATOM 2550 N N . PRO A 1 318 ? 23.734 -17.5 -10.453 1 95.5 318 PRO A N 1
ATOM 2551 C CA . PRO A 1 318 ? 23.844 -18.812 -9.812 1 95.5 318 PRO A CA 1
ATOM 2552 C C . PRO A 1 318 ? 22.625 -19.156 -8.945 1 95.5 318 PRO A C 1
ATOM 2554 O O . PRO A 1 318 ? 22.234 -20.312 -8.859 1 95.5 318 PRO A O 1
ATOM 2557 N N . ALA A 1 319 ? 22.078 -18.188 -8.305 1 94.62 319 ALA A N 1
ATOM 2558 C CA . ALA A 1 319 ? 20.875 -18.422 -7.492 1 94.62 319 ALA A CA 1
ATOM 2559 C C . ALA A 1 319 ? 19.688 -18.797 -8.367 1 94.62 319 ALA A C 1
ATOM 2561 O O . ALA A 1 319 ? 18.906 -19.688 -8.008 1 94.62 319 ALA A O 1
ATOM 2562 N N . TYR A 1 320 ? 19.609 -18.203 -9.492 1 96.38 320 TYR A N 1
ATOM 2563 C CA . TYR A 1 320 ? 18.531 -18.438 -10.445 1 96.38 320 TYR A CA 1
ATOM 2564 C C . TYR A 1 320 ? 18.578 -19.859 -10.984 1 96.38 320 TYR A C 1
ATOM 2566 O O . TYR A 1 320 ? 17.547 -20.516 -11.117 1 96.38 320 TYR A O 1
ATOM 2574 N N . THR A 1 321 ? 19.703 -20.328 -11.312 1 94.81 321 THR A N 1
ATOM 2575 C CA . THR A 1 321 ? 19.875 -21.656 -11.898 1 94.81 321 THR A CA 1
ATOM 2576 C C . THR A 1 321 ? 19.797 -22.734 -10.82 1 94.81 321 THR A C 1
ATOM 2578 O O . THR A 1 321 ? 19.422 -23.875 -11.094 1 94.81 321 THR A O 1
ATOM 2581 N N . GLY A 1 322 ? 20.203 -22.375 -9.727 1 93.56 322 GLY A N 1
ATOM 2582 C CA . GLY A 1 322 ? 20.234 -23.312 -8.617 1 93.56 322 GLY A CA 1
ATOM 2583 C C . GLY A 1 322 ? 21.594 -23.406 -7.941 1 93.56 322 GLY A C 1
ATOM 2584 O O . GLY A 1 322 ? 22.547 -23.875 -8.539 1 93.56 322 GLY A O 1
ATOM 2585 N N . ASN A 1 323 ? 21.766 -22.875 -6.879 1 92.81 323 ASN A N 1
ATOM 2586 C CA . ASN A 1 323 ? 22.906 -22.922 -5.98 1 92.81 323 ASN A CA 1
ATOM 2587 C C . ASN A 1 323 ? 22.484 -22.969 -4.52 1 92.81 323 ASN A C 1
ATOM 2589 O O . ASN A 1 323 ? 21.859 -22.031 -4.016 1 92.81 323 ASN A O 1
ATOM 2593 N N . THR A 1 324 ? 22.844 -24.016 -3.842 1 91.19 324 THR A N 1
ATOM 2594 C CA . THR A 1 324 ? 22.328 -24.266 -2.496 1 91.19 324 THR A CA 1
ATOM 2595 C C . THR A 1 324 ? 22.859 -23.203 -1.523 1 91.19 324 THR A C 1
ATOM 2597 O O . THR A 1 324 ? 22.328 -23.047 -0.425 1 91.19 324 THR A O 1
ATOM 2600 N N . ALA A 1 325 ? 23.891 -22.531 -1.878 1 89.06 325 ALA A N 1
ATOM 2601 C CA . ALA A 1 325 ? 24.484 -21.531 -0.984 1 89.06 325 ALA A CA 1
ATOM 2602 C C . ALA A 1 325 ? 23.734 -20.203 -1.068 1 89.06 325 ALA A C 1
ATOM 2604 O O . ALA A 1 325 ? 23.891 -19.344 -0.205 1 89.06 325 ALA A O 1
ATOM 2605 N N . LEU A 1 326 ? 22.984 -20.078 -2.104 1 89.88 326 LEU A N 1
ATOM 2606 C CA . LEU A 1 326 ? 22.328 -18.812 -2.352 1 89.88 326 LEU A CA 1
ATOM 2607 C C . LEU A 1 326 ? 20.812 -18.969 -2.373 1 89.88 326 LEU A C 1
ATOM 2609 O O . LEU A 1 326 ? 20.297 -20.031 -2.752 1 89.88 326 LEU A O 1
ATOM 2613 N N . SER A 1 327 ? 20.125 -17.938 -1.962 1 90.81 327 SER A N 1
ATOM 2614 C CA . SER A 1 327 ? 18.672 -17.922 -2.078 1 90.81 327 SER A CA 1
ATOM 2615 C C . SER A 1 327 ? 18.234 -17.406 -3.441 1 90.81 327 SER A C 1
ATOM 2617 O O . SER A 1 327 ? 18.641 -16.312 -3.854 1 90.81 327 SER A O 1
ATOM 2619 N N . PRO A 1 328 ? 17.469 -18.172 -4.098 1 94.44 328 PRO A N 1
ATOM 2620 C CA . PRO A 1 328 ? 16.969 -17.688 -5.391 1 94.44 328 PRO A CA 1
ATOM 2621 C C . PRO A 1 328 ? 15.992 -16.531 -5.25 1 94.44 328 PRO A C 1
ATOM 2623 O O . PRO A 1 328 ? 15.57 -15.945 -6.25 1 94.44 328 PRO A O 1
ATOM 2626 N N . PHE A 1 329 ? 15.617 -16.203 -4.07 1 95 329 PHE A N 1
ATOM 2627 C CA . PHE A 1 329 ? 14.586 -15.18 -3.877 1 95 329 PHE A CA 1
ATOM 2628 C C . PHE A 1 329 ? 15.156 -13.953 -3.178 1 95 329 PHE A C 1
ATOM 2630 O O . 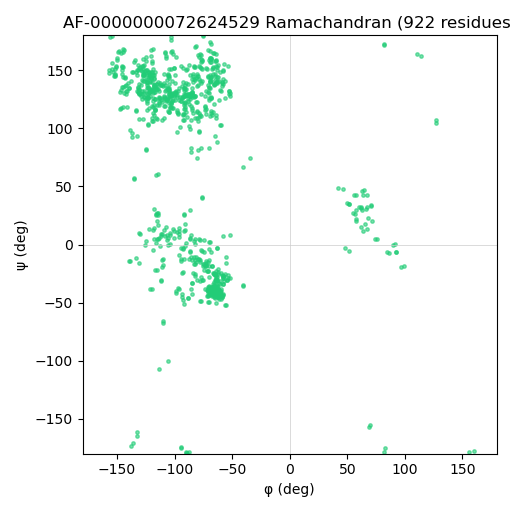PHE A 1 329 ? 14.453 -13.289 -2.412 1 95 329 PHE A O 1
ATOM 2637 N N . ASN A 1 330 ? 16.391 -13.789 -3.336 1 93.88 330 ASN A N 1
ATOM 2638 C CA . ASN A 1 330 ? 17.031 -12.516 -3.002 1 93.88 330 ASN A CA 1
ATOM 2639 C C . ASN A 1 330 ? 17.094 -11.586 -4.211 1 93.88 330 ASN A C 1
ATOM 2641 O O . ASN A 1 330 ? 17.875 -11.812 -5.129 1 93.88 330 ASN A O 1
ATOM 2645 N N . PHE A 1 331 ? 16.312 -10.594 -4.207 1 96.19 331 PHE A N 1
ATOM 2646 C CA . PHE A 1 331 ? 16.219 -9.664 -5.328 1 96.19 331 PHE A CA 1
ATOM 2647 C C . PHE A 1 331 ? 17.062 -8.422 -5.07 1 96.19 331 PHE A C 1
ATOM 2649 O O . PHE A 1 331 ? 16.719 -7.59 -4.234 1 96.19 331 PHE A O 1
ATOM 2656 N N . GLU A 1 332 ? 18.047 -8.273 -5.848 1 94.75 332 GLU A N 1
ATOM 2657 C CA . GLU A 1 332 ? 19.016 -7.203 -5.656 1 94.75 332 GLU A CA 1
ATOM 2658 C C . GLU A 1 332 ? 18.781 -6.059 -6.633 1 94.75 332 GLU A C 1
ATOM 2660 O O . GLU A 1 332 ? 18.062 -6.219 -7.621 1 94.75 332 GLU A O 1
ATOM 2665 N N . HIS A 1 333 ? 19.438 -4.918 -6.363 1 95.62 333 HIS A N 1
ATOM 2666 C CA . HIS A 1 333 ? 19.281 -3.77 -7.25 1 95.62 333 HIS A CA 1
ATOM 2667 C C . HIS A 1 333 ? 20.281 -3.818 -8.398 1 95.62 333 HIS A C 1
ATOM 2669 O O . HIS A 1 333 ? 20.172 -3.057 -9.359 1 95.62 333 HIS A O 1
ATOM 2675 N N . ALA A 1 334 ? 21.312 -4.703 -8.328 1 95 334 ALA A N 1
ATOM 2676 C CA . ALA A 1 334 ? 22.281 -4.922 -9.398 1 95 334 ALA A CA 1
ATOM 2677 C C . ALA A 1 334 ? 23 -3.621 -9.773 1 95 334 ALA A C 1
ATOM 2679 O O . ALA A 1 334 ? 23.375 -3.424 -10.93 1 95 334 ALA A O 1
ATOM 2680 N N . ASN A 1 335 ? 22.984 -2.619 -8.859 1 94.69 335 ASN A N 1
ATOM 2681 C CA . ASN A 1 335 ? 23.594 -1.315 -9.078 1 94.69 335 ASN A CA 1
ATOM 2682 C C . ASN A 1 335 ? 23.031 -0.626 -10.312 1 94.69 335 ASN A C 1
ATOM 2684 O O . ASN A 1 335 ? 23.781 -0.115 -11.141 1 94.69 335 ASN A O 1
ATOM 2688 N N . LEU A 1 336 ? 21.812 -0.705 -10.469 1 96.5 336 LEU A N 1
ATOM 2689 C CA . LEU A 1 336 ? 21.109 -0.09 -11.586 1 96.5 336 LEU A CA 1
ATOM 2690 C C . LEU A 1 336 ? 21.203 1.431 -11.523 1 96.5 336 LEU A C 1
ATOM 2692 O O . LEU A 1 336 ? 21.078 2.02 -10.445 1 96.5 336 LEU A O 1
ATOM 2696 N N . ARG A 1 337 ? 21.422 2.021 -12.633 1 96.94 337 ARG A N 1
ATOM 2697 C CA . ARG A 1 337 ? 21.359 3.473 -12.758 1 96.94 337 ARG A CA 1
ATOM 2698 C C . ARG A 1 337 ? 19.969 3.924 -13.211 1 96.94 337 ARG A C 1
ATOM 2700 O O . ARG A 1 337 ? 19.453 4.945 -12.75 1 96.94 337 ARG A O 1
ATOM 2707 N N . THR A 1 338 ? 19.484 3.219 -14.18 1 97.5 338 THR A N 1
ATOM 2708 C CA . THR A 1 338 ? 18.156 3.527 -14.672 1 97.5 338 THR A CA 1
ATOM 2709 C C . THR A 1 338 ? 17.484 2.285 -15.258 1 97.5 338 THR A C 1
ATOM 2711 O O . THR A 1 338 ? 18.172 1.337 -15.648 1 97.5 338 THR A O 1
ATOM 2714 N N . VAL A 1 339 ? 16.203 2.236 -15.203 1 97.56 339 VAL A N 1
ATOM 2715 C CA . VAL A 1 339 ? 15.383 1.214 -15.844 1 97.56 339 VAL A CA 1
ATOM 2716 C C . VAL A 1 339 ? 14.133 1.854 -16.453 1 97.56 339 VAL A C 1
ATOM 2718 O O . VAL A 1 339 ? 13.555 2.771 -15.867 1 97.56 339 VAL A O 1
ATOM 2721 N N . SER A 1 340 ? 13.836 1.468 -17.641 1 97.5 340 SER A N 1
ATOM 2722 C CA . SER A 1 340 ? 12.656 2.002 -18.312 1 97.5 340 SER A CA 1
ATOM 2723 C C . SER A 1 340 ? 12.07 0.989 -19.297 1 97.5 340 SER A C 1
ATOM 2725 O O . SER A 1 340 ? 12.719 -0.007 -19.625 1 97.5 340 SER A O 1
ATOM 2727 N N . ALA A 1 341 ? 10.875 1.173 -19.594 1 97.31 341 ALA A N 1
ATOM 2728 C CA . ALA A 1 341 ? 10.195 0.418 -20.641 1 97.31 341 ALA A CA 1
ATOM 2729 C C . ALA A 1 341 ? 9.727 1.34 -21.766 1 97.31 341 ALA A C 1
ATOM 2731 O O . ALA A 1 341 ? 9.383 2.498 -21.531 1 97.31 341 ALA A O 1
ATOM 2732 N N . GLU A 1 342 ? 9.812 0.847 -22.906 1 96.38 342 GLU A N 1
ATOM 2733 C CA . GLU A 1 342 ? 9.383 1.608 -24.078 1 96.38 342 GLU A CA 1
ATOM 2734 C C . GLU A 1 342 ? 8.305 0.857 -24.859 1 96.38 342 GLU A C 1
ATOM 2736 O O . GLU A 1 342 ? 8.406 -0.357 -25.047 1 96.38 342 GLU A O 1
ATOM 2741 N N . PHE A 1 343 ? 7.293 1.604 -25.219 1 94.19 343 PHE A N 1
ATOM 2742 C CA . PHE A 1 343 ? 6.219 1.074 -26.047 1 94.19 343 PHE A CA 1
ATOM 2743 C C . PHE A 1 343 ? 5.645 2.162 -26.953 1 94.19 343 PHE A C 1
ATOM 2745 O O . PHE A 1 343 ? 5.277 3.238 -26.469 1 94.19 343 PHE A O 1
ATOM 2752 N N . GLY A 1 344 ? 5.52 1.847 -28.234 1 89.19 344 GLY A N 1
ATOM 2753 C CA . GLY A 1 344 ? 4.922 2.783 -29.172 1 89.19 344 GLY A CA 1
ATOM 2754 C C . GLY A 1 344 ? 5.625 4.129 -29.203 1 89.19 344 GLY A C 1
ATOM 2755 O O . GLY A 1 344 ? 4.977 5.172 -29.312 1 89.19 344 GLY A O 1
ATOM 2756 N N . GLY A 1 345 ? 6.793 4.145 -28.891 1 87.94 345 GLY A N 1
ATOM 2757 C CA . GLY A 1 345 ? 7.555 5.379 -28.922 1 87.94 345 GLY A CA 1
ATOM 2758 C C . GLY A 1 345 ? 7.531 6.133 -27.594 1 87.94 345 GLY A C 1
ATOM 2759 O O . GLY A 1 345 ? 8.164 7.184 -27.469 1 87.94 345 GLY A O 1
ATOM 2760 N N . PHE A 1 346 ? 6.875 5.586 -26.672 1 90.38 346 PHE A N 1
ATOM 2761 C CA . PHE A 1 346 ? 6.789 6.246 -25.375 1 90.38 346 PHE A CA 1
ATOM 2762 C C . PHE A 1 346 ? 7.605 5.496 -24.328 1 90.38 346 PHE A C 1
ATOM 2764 O O . PHE A 1 346 ? 7.664 4.266 -24.344 1 90.38 346 PHE A O 1
ATOM 2771 N N . GLN A 1 347 ? 8.086 6.289 -23.5 1 94.31 347 GLN A N 1
ATOM 2772 C CA . GLN A 1 347 ? 8.883 5.727 -22.422 1 94.31 347 GLN A CA 1
ATOM 2773 C C . GLN A 1 347 ? 8.102 5.723 -21.109 1 94.31 347 GLN A C 1
ATOM 2775 O O . GLN A 1 347 ? 7.391 6.684 -20.797 1 94.31 347 GLN A O 1
ATOM 2780 N N . PHE A 1 348 ? 8.258 4.598 -20.422 1 94.56 348 PHE A N 1
ATOM 2781 C CA . PHE A 1 348 ? 7.668 4.434 -19.094 1 94.56 348 PHE A CA 1
ATOM 2782 C C . PHE A 1 348 ? 8.742 4.113 -18.062 1 94.56 348 PHE A C 1
ATOM 2784 O O . PHE A 1 348 ? 9.555 3.209 -18.266 1 94.56 348 PHE A O 1
ATOM 2791 N N . PRO A 1 349 ? 8.789 4.773 -16.938 1 94 349 PRO A N 1
ATOM 2792 C CA . PRO A 1 349 ? 8.07 6.012 -16.641 1 94 349 PRO A CA 1
ATOM 2793 C C . PRO A 1 349 ? 8.516 7.18 -17.531 1 94 349 PRO A C 1
ATOM 2795 O O . PRO A 1 349 ? 9.602 7.137 -18.109 1 94 349 PRO A O 1
ATOM 2798 N N . ALA A 1 350 ? 7.633 8.133 -17.594 1 91.5 350 ALA A N 1
ATOM 2799 C CA . ALA A 1 350 ? 7.938 9.273 -18.453 1 91.5 350 ALA A CA 1
ATOM 2800 C C . ALA A 1 350 ? 9.172 10.016 -17.953 1 91.5 350 ALA A C 1
ATOM 2802 O O . ALA A 1 350 ? 9.984 10.492 -18.75 1 91.5 350 ALA A O 1
ATOM 2803 N N . VAL A 1 351 ? 9.242 10.172 -16.672 1 91.88 351 VAL A N 1
ATOM 2804 C CA . VAL A 1 351 ? 10.438 10.742 -16.047 1 91.88 351 VAL A CA 1
ATOM 2805 C C . VAL A 1 351 ? 11.422 9.625 -15.695 1 91.88 351 VAL A C 1
ATOM 2807 O O . VAL A 1 351 ? 11.117 8.773 -14.859 1 91.88 351 VAL A O 1
ATOM 2810 N N . PRO A 1 352 ? 12.516 9.625 -16.328 1 92.81 352 PRO A N 1
ATOM 2811 C CA . PRO A 1 352 ? 13.477 8.547 -16.078 1 92.81 352 PRO A CA 1
ATOM 2812 C C . PRO A 1 352 ? 14 8.539 -14.648 1 92.81 352 PRO A C 1
ATOM 2814 O O . PRO A 1 352 ? 14.062 9.594 -14.008 1 92.81 352 PRO A O 1
ATOM 2817 N N . TYR A 1 353 ? 14.32 7.332 -14.25 1 95.44 353 TYR A N 1
ATOM 2818 C CA . TYR A 1 353 ? 14.969 7.184 -12.953 1 95.44 353 TYR A CA 1
ATOM 2819 C C . TYR A 1 353 ? 16.453 7.527 -13.039 1 95.44 353 TYR A C 1
ATOM 2821 O O . TYR A 1 353 ? 17.047 7.457 -14.117 1 95.44 353 TYR A O 1
ATOM 2829 N N . ASP A 1 354 ? 17 7.934 -11.992 1 94.56 354 ASP A N 1
ATOM 2830 C CA . ASP A 1 354 ? 18.438 8.109 -11.773 1 94.56 354 ASP A CA 1
ATOM 2831 C C . ASP A 1 354 ? 18.859 7.594 -10.398 1 94.56 354 ASP A C 1
ATOM 2833 O O . ASP A 1 354 ? 18.938 8.359 -9.438 1 94.56 354 ASP A O 1
ATOM 2837 N N . PHE A 1 355 ? 19.266 6.309 -10.414 1 95.44 355 PHE A N 1
ATOM 2838 C CA . PHE A 1 355 ? 19.406 5.598 -9.148 1 95.44 355 PHE A CA 1
ATOM 2839 C C . PHE A 1 355 ? 20.812 5.75 -8.586 1 95.44 355 PHE A C 1
ATOM 2841 O O . PHE A 1 355 ? 21.797 5.77 -9.344 1 95.44 355 PHE A O 1
ATOM 2848 N N . ASP A 1 356 ? 20.938 5.934 -7.402 1 92.62 356 ASP A N 1
ATOM 2849 C CA . ASP A 1 356 ? 22.109 5.758 -6.535 1 92.62 356 ASP A CA 1
ATOM 2850 C C . ASP A 1 356 ? 21.703 5.129 -5.203 1 92.62 356 ASP A C 1
ATOM 2852 O O . ASP A 1 356 ? 21.25 5.824 -4.289 1 92.62 356 ASP A O 1
ATOM 2856 N N . PHE A 1 357 ? 21.875 3.883 -5.094 1 90 357 PHE A N 1
ATOM 2857 C CA . PHE A 1 357 ? 21.375 3.129 -3.955 1 90 357 PHE A CA 1
ATOM 2858 C C . PHE A 1 357 ? 22.203 3.414 -2.707 1 90 357 PHE A C 1
ATOM 2860 O O . PHE A 1 357 ? 21.766 3.131 -1.589 1 90 357 PHE A O 1
ATOM 2867 N N . SER A 1 358 ? 23.328 4.008 -2.906 1 83.38 358 SER A N 1
ATOM 2868 C CA . SER A 1 358 ? 24.141 4.391 -1.766 1 83.38 358 SER A CA 1
ATOM 2869 C C . SER A 1 358 ? 23.672 5.711 -1.163 1 83.38 358 SER A C 1
ATOM 2871 O O . SER A 1 358 ? 23.891 5.969 0.022 1 83.38 358 SER A O 1
ATOM 2873 N N . ASN A 1 359 ? 23.031 6.512 -1.982 1 81.88 359 ASN A N 1
ATOM 2874 C CA . ASN A 1 359 ? 22.578 7.816 -1.521 1 81.88 359 ASN A CA 1
ATOM 2875 C C . ASN A 1 359 ? 21.047 7.93 -1.579 1 81.88 359 ASN A C 1
ATOM 2877 O O . ASN A 1 359 ? 20.516 8.984 -1.914 1 81.88 359 ASN A O 1
ATOM 2881 N N . ASP A 1 360 ? 20.344 6.945 -1.425 1 84.06 360 ASP A N 1
ATOM 2882 C CA . ASP A 1 360 ? 18.891 6.875 -1.289 1 84.06 360 ASP A CA 1
ATOM 2883 C C . ASP A 1 360 ? 18.188 7.395 -2.545 1 84.06 360 ASP A C 1
ATOM 2885 O O . ASP A 1 360 ? 17.016 7.746 -2.508 1 84.06 360 ASP A O 1
ATOM 2889 N N . SER A 1 361 ? 19 7.504 -3.619 1 89.94 361 SER A N 1
ATOM 2890 C CA . SER A 1 361 ? 18.359 7.93 -4.859 1 89.94 361 SER A CA 1
ATOM 2891 C C . SER A 1 361 ? 17.562 6.793 -5.488 1 89.94 361 SER A C 1
ATOM 2893 O O . SER A 1 361 ? 17.781 6.441 -6.648 1 89.94 361 SER A O 1
ATOM 2895 N N . PHE A 1 362 ? 16.906 6.059 -4.633 1 94.69 362 PHE A N 1
ATOM 2896 C CA . PHE A 1 362 ? 16.016 4.992 -5.086 1 94.69 362 PHE A CA 1
ATOM 2897 C C . PHE A 1 362 ? 14.617 5.18 -4.516 1 94.69 362 PHE A C 1
ATOM 2899 O O . PHE A 1 362 ? 13.711 4.398 -4.816 1 94.69 362 PHE A O 1
ATOM 2906 N N . VAL A 1 363 ? 14.414 6.23 -3.805 1 94.81 363 VAL A N 1
ATOM 2907 C CA . VAL A 1 363 ? 13.18 6.461 -3.064 1 94.81 363 VAL A CA 1
ATOM 2908 C C . VAL A 1 363 ? 12.008 6.566 -4.039 1 94.81 363 VAL A C 1
ATOM 2910 O O . VAL A 1 363 ? 10.914 6.059 -3.764 1 94.81 363 VAL A O 1
ATOM 2913 N N . ARG A 1 364 ? 12.234 7.172 -5.125 1 95.12 364 ARG A N 1
ATOM 2914 C CA . ARG A 1 364 ? 11.156 7.309 -6.094 1 95.12 364 ARG A CA 1
ATOM 2915 C C . ARG A 1 364 ? 10.695 5.945 -6.602 1 95.12 364 ARG A C 1
ATOM 2917 O O . ARG A 1 364 ? 9.5 5.691 -6.727 1 95.12 364 ARG A O 1
ATOM 2924 N N . ALA A 1 365 ? 11.656 5.113 -6.883 1 96.5 365 ALA A N 1
ATOM 2925 C CA . ALA A 1 365 ? 11.305 3.773 -7.344 1 96.5 365 ALA A CA 1
ATOM 2926 C C . ALA A 1 365 ? 10.562 2.996 -6.266 1 96.5 365 ALA A C 1
ATOM 2928 O O . ALA A 1 365 ? 9.641 2.23 -6.566 1 96.5 365 ALA A O 1
ATOM 2929 N N . PHE A 1 366 ? 11.047 3.211 -5.07 1 95.94 366 PHE A N 1
ATOM 2930 C CA . PHE A 1 366 ? 10.367 2.598 -3.936 1 95.94 366 PHE A CA 1
ATOM 2931 C C . PHE A 1 366 ? 8.914 3.051 -3.869 1 95.94 366 PHE A C 1
ATOM 2933 O O . PHE A 1 366 ? 8 2.229 -3.732 1 95.94 366 PHE A O 1
ATOM 2940 N N . VAL A 1 367 ? 8.609 4.285 -4.02 1 95.38 367 VAL A N 1
ATOM 2941 C CA . VAL A 1 367 ? 7.258 4.832 -3.986 1 95.38 367 VAL A CA 1
ATOM 2942 C C . VAL A 1 367 ? 6.48 4.355 -5.211 1 95.38 367 VAL A C 1
ATOM 2944 O O . VAL A 1 367 ? 5.309 3.984 -5.102 1 95.38 367 VAL A O 1
ATOM 2947 N N . ASP A 1 368 ? 7.133 4.375 -6.316 1 95.31 368 ASP A N 1
ATOM 2948 C CA . ASP A 1 368 ? 6.488 3.947 -7.551 1 95.31 368 ASP A CA 1
ATOM 2949 C C . ASP A 1 368 ? 6.039 2.49 -7.461 1 95.31 368 ASP A C 1
ATOM 2951 O O . ASP A 1 368 ? 5.062 2.094 -8.102 1 95.31 368 ASP A O 1
ATOM 2955 N N . MET A 1 369 ? 6.785 1.685 -6.695 1 96.19 369 MET A N 1
ATOM 2956 C CA . MET A 1 369 ? 6.352 0.308 -6.469 1 96.19 369 MET A CA 1
ATOM 2957 C C . MET A 1 369 ? 4.973 0.271 -5.824 1 96.19 369 MET A C 1
ATOM 2959 O O . MET A 1 369 ? 4.09 -0.462 -6.277 1 96.19 369 MET A O 1
ATOM 2963 N N . TYR A 1 370 ? 4.746 1.088 -4.836 1 93.31 370 TYR A N 1
ATOM 2964 C CA . TYR A 1 370 ? 3.453 1.161 -4.168 1 93.31 370 TYR A CA 1
ATOM 2965 C C . TYR A 1 370 ? 2.395 1.757 -5.09 1 93.31 370 TYR A C 1
ATOM 2967 O O . TYR A 1 370 ? 1.265 1.267 -5.148 1 93.31 370 TYR A O 1
ATOM 2975 N N . VAL A 1 371 ? 2.783 2.775 -5.812 1 91.94 371 VAL A N 1
ATOM 2976 C CA . VAL A 1 371 ? 1.868 3.455 -6.723 1 91.94 371 VAL A CA 1
ATOM 2977 C C . VAL A 1 371 ? 1.448 2.504 -7.84 1 91.94 371 VAL A C 1
ATOM 2979 O O . VAL A 1 371 ? 0.266 2.424 -8.188 1 91.94 371 VAL A O 1
ATOM 2982 N N . GLY A 1 372 ? 2.412 1.792 -8.312 1 92.12 372 GLY A N 1
ATOM 2983 C CA . GLY A 1 372 ? 2.129 0.855 -9.391 1 92.12 372 GLY A CA 1
ATOM 2984 C C . GLY A 1 372 ? 1.205 -0.273 -8.969 1 92.12 372 GLY A C 1
ATOM 2985 O O . GLY A 1 372 ? 0.544 -0.886 -9.812 1 92.12 372 GLY A O 1
ATOM 2986 N N . MET A 1 373 ? 1.187 -0.555 -7.719 1 91.69 373 MET A N 1
ATOM 2987 C CA . MET A 1 373 ? 0.305 -1.598 -7.199 1 91.69 373 MET A CA 1
ATOM 2988 C C . MET A 1 373 ? -0.992 -0.999 -6.668 1 91.69 373 MET A C 1
ATOM 2990 O O . MET A 1 373 ? -1.794 -1.696 -6.047 1 91.69 373 MET A O 1
ATOM 2994 N N . ASP A 1 374 ? -1.168 0.23 -6.871 1 88.31 374 ASP A N 1
ATOM 2995 C CA . ASP A 1 374 ? -2.363 0.974 -6.484 1 88.31 374 ASP A CA 1
ATOM 2996 C C . ASP A 1 374 ? -2.553 0.962 -4.969 1 88.31 374 ASP A C 1
ATOM 2998 O O . ASP A 1 374 ? -3.654 0.7 -4.48 1 88.31 374 ASP A O 1
ATOM 3002 N N . LEU A 1 375 ? -1.479 1.222 -4.273 1 86.88 375 LEU A N 1
ATOM 3003 C CA . LEU A 1 375 ? -1.52 1.181 -2.814 1 86.88 375 LEU A CA 1
ATOM 3004 C C . LEU A 1 375 ? -1.269 2.564 -2.225 1 86.88 375 LEU A C 1
ATOM 3006 O O . LEU A 1 375 ? -0.923 2.689 -1.048 1 86.88 375 LEU A O 1
ATOM 3010 N N . ASP A 1 376 ? -1.451 3.619 -2.979 1 76.5 376 ASP A N 1
ATOM 3011 C CA . ASP A 1 376 ? -1.179 4.973 -2.504 1 76.5 376 ASP A CA 1
ATOM 3012 C C . ASP A 1 376 ? -2.475 5.754 -2.303 1 76.5 376 ASP A C 1
ATOM 3014 O O . ASP A 1 376 ? -2.449 6.98 -2.166 1 76.5 376 ASP A O 1
ATOM 3018 N N . ALA A 1 377 ? -3.609 5.086 -2.316 1 69.06 377 ALA A N 1
ATOM 3019 C CA . ALA A 1 377 ? -4.871 5.816 -2.219 1 69.06 377 ALA A CA 1
ATOM 3020 C C . ALA A 1 377 ? -5.039 6.445 -0.838 1 69.06 377 ALA A C 1
ATOM 3022 O O . ALA A 1 377 ? -4.664 5.844 0.172 1 69.06 377 ALA A O 1
ATOM 3023 N N . TRP A 1 378 ? -5.039 7.777 -0.866 1 60.22 378 TRP A N 1
ATOM 3024 C CA . TRP A 1 378 ? -5.336 8.492 0.371 1 60.22 378 TRP A CA 1
ATOM 3025 C C . TRP A 1 378 ? -6.84 8.555 0.616 1 60.22 378 TRP A C 1
ATOM 3027 O O . TRP A 1 378 ? -7.617 8.812 -0.307 1 60.22 378 TRP A O 1
ATOM 3037 N N . PRO A 1 379 ? -7.324 8.531 1.784 1 54.69 379 PRO A N 1
ATOM 3038 C CA . PRO A 1 379 ? -6.871 7.785 2.961 1 54.69 379 PRO A CA 1
ATOM 3039 C C . PRO A 1 379 ? -6.965 6.273 2.773 1 54.69 379 PRO A C 1
ATOM 3041 O O . PRO A 1 379 ? -7.945 5.777 2.211 1 54.69 379 PRO A O 1
ATOM 3044 N N . ASN A 1 380 ? -5.785 5.727 2.713 1 56.34 380 ASN A N 1
ATOM 3045 C CA . ASN A 1 380 ? -5.836 4.281 2.504 1 56.34 380 ASN A CA 1
ATOM 3046 C C . ASN A 1 380 ? -7.031 3.654 3.217 1 56.34 380 ASN A C 1
ATOM 3048 O O . ASN A 1 380 ? -6.906 3.188 4.352 1 56.34 380 ASN A O 1
ATOM 3052 N N . SER A 1 381 ? -8.172 3.951 2.545 1 61.22 381 SER A N 1
ATOM 3053 C CA . SER A 1 381 ? -9.406 3.477 3.164 1 61.22 381 SER A CA 1
ATOM 3054 C C . SER A 1 381 ? -9.336 1.981 3.457 1 61.22 381 SER A C 1
ATOM 3056 O O . SER A 1 381 ? -9.93 1.506 4.43 1 61.22 381 SER A O 1
ATOM 3058 N N . ASP A 1 382 ? -8.594 1.36 2.662 1 69.94 382 ASP A N 1
ATOM 3059 C CA . ASP A 1 382 ? -8.594 -0.081 2.893 1 69.94 382 ASP A CA 1
ATOM 3060 C C . ASP A 1 382 ? -7.316 -0.527 3.6 1 69.94 382 ASP A C 1
ATOM 3062 O O . ASP A 1 382 ? -7.18 -1.697 3.965 1 69.94 382 ASP A O 1
ATOM 3066 N N . GLN A 1 383 ? -6.445 0.37 3.893 1 76.88 383 GLN A N 1
ATOM 3067 C CA . GLN A 1 383 ? -5.207 0.168 4.637 1 76.88 383 GLN A CA 1
ATOM 3068 C C . GLN A 1 383 ? -4.418 -1.014 4.082 1 76.88 383 GLN A C 1
ATOM 3070 O O . GLN A 1 383 ? -3.861 -1.808 4.84 1 76.88 383 GLN A O 1
ATOM 3075 N N . ARG A 1 384 ? -4.516 -1.121 2.744 1 85.19 384 ARG A N 1
ATOM 3076 C CA . ARG A 1 384 ? -3.691 -2.131 2.084 1 85.19 384 ARG A CA 1
ATOM 3077 C C . ARG A 1 384 ? -2.25 -1.655 1.943 1 85.19 384 ARG A C 1
ATOM 3079 O O . ARG A 1 384 ? -2 -0.474 1.695 1 85.19 384 ARG A O 1
ATOM 3086 N N . THR A 1 385 ? -1.368 -2.598 2.158 1 90.19 385 THR A N 1
ATOM 3087 C CA . THR A 1 385 ? 0.048 -2.264 2.051 1 90.19 385 THR A CA 1
ATOM 3088 C C . THR A 1 385 ? 0.87 -3.5 1.695 1 90.19 385 THR A C 1
ATOM 3090 O O . THR A 1 385 ? 0.312 -4.555 1.387 1 90.19 385 THR A O 1
ATOM 3093 N N . LEU A 1 386 ? 2.135 -3.268 1.57 1 92.56 386 LEU A N 1
ATOM 3094 C CA . LEU A 1 386 ? 3.07 -4.355 1.3 1 92.56 386 LEU A CA 1
ATOM 3095 C C . LEU A 1 386 ? 3.928 -4.652 2.525 1 92.56 386 LEU A C 1
ATOM 3097 O O . LEU A 1 386 ? 3.957 -3.863 3.473 1 92.56 386 LEU A O 1
ATOM 3101 N N . SER A 1 387 ? 4.547 -5.766 2.453 1 91.44 387 SER A N 1
ATOM 3102 C CA . SER A 1 387 ? 5.484 -6.129 3.512 1 91.44 387 SER A CA 1
ATOM 3103 C C . SER A 1 387 ? 6.902 -5.672 3.176 1 91.44 387 SER A C 1
ATOM 3105 O O . SER A 1 387 ? 7.875 -6.328 3.549 1 91.44 387 SER A O 1
ATOM 3107 N N . ILE A 1 388 ? 7.051 -4.633 2.367 1 93.25 388 ILE A N 1
ATOM 3108 C CA . ILE A 1 388 ? 8.359 -4.184 1.898 1 93.25 388 ILE A CA 1
ATOM 3109 C C . ILE A 1 388 ? 8.602 -2.75 2.361 1 93.25 388 ILE A C 1
ATOM 3111 O O . ILE A 1 388 ? 7.914 -1.824 1.932 1 93.25 388 ILE A O 1
ATOM 3115 N N . GLY A 1 389 ? 9.492 -2.656 3.271 1 91.38 389 GLY A N 1
ATOM 3116 C CA . GLY A 1 389 ? 9.953 -1.334 3.664 1 91.38 389 GLY A CA 1
ATOM 3117 C C . GLY A 1 389 ? 11.109 -0.83 2.82 1 91.38 389 GLY A C 1
ATOM 3118 O O . GLY A 1 389 ? 11.562 -1.519 1.902 1 91.38 389 GLY A O 1
ATOM 3119 N N . MET A 1 390 ? 11.609 0.317 3.092 1 91.75 390 MET A N 1
ATOM 3120 C CA . MET A 1 390 ? 12.656 0.944 2.299 1 91.75 390 MET A CA 1
ATOM 3121 C C . MET A 1 390 ? 13.945 0.131 2.365 1 91.75 390 MET A C 1
ATOM 3123 O O . MET A 1 390 ? 14.625 -0.051 1.352 1 91.75 390 MET A O 1
ATOM 3127 N N . LYS A 1 391 ? 14.297 -0.303 3.564 1 88.69 391 LYS A N 1
ATOM 3128 C CA . LYS A 1 391 ? 15.5 -1.106 3.73 1 88.69 391 LYS A CA 1
ATOM 3129 C C . LYS A 1 391 ? 15.398 -2.424 2.967 1 88.69 391 LYS A C 1
ATOM 3131 O O . LYS A 1 391 ? 16.344 -2.836 2.297 1 88.69 391 LYS A O 1
ATOM 3136 N N . GLU A 1 392 ? 14.266 -3.082 3.074 1 91.94 392 GLU A N 1
ATOM 3137 C CA . GLU A 1 392 ? 14.047 -4.32 2.334 1 91.94 392 GLU A CA 1
ATOM 3138 C C . GLU A 1 392 ? 14.133 -4.09 0.829 1 91.94 392 GLU A C 1
ATOM 3140 O O . GLU A 1 392 ? 14.703 -4.91 0.102 1 91.94 392 GLU A O 1
ATOM 3145 N N . PHE A 1 393 ? 13.586 -2.961 0.373 1 95.5 393 PHE A N 1
ATOM 3146 C CA . PHE A 1 393 ? 13.594 -2.633 -1.047 1 95.5 393 PHE A CA 1
ATOM 3147 C C . PHE A 1 393 ? 15.023 -2.516 -1.562 1 95.5 393 PHE A C 1
ATOM 3149 O O . PHE A 1 393 ? 15.352 -3.041 -2.629 1 95.5 393 PHE A O 1
ATOM 3156 N N . SER A 1 394 ? 15.836 -1.908 -0.806 1 93.25 394 SER A N 1
ATOM 3157 C CA . SER A 1 394 ? 17.188 -1.62 -1.276 1 93.25 394 SER A CA 1
ATOM 3158 C C . SER A 1 394 ? 18.094 -2.834 -1.118 1 93.25 394 SER A C 1
ATOM 3160 O O . SER A 1 394 ? 19.125 -2.938 -1.793 1 93.25 394 SER A O 1
ATOM 3162 N N . GLN A 1 395 ? 17.688 -3.836 -0.333 1 90.38 395 GLN A N 1
ATOM 3163 C CA . GLN A 1 395 ? 18.672 -4.863 -0.001 1 90.38 395 GLN A CA 1
ATOM 3164 C C . GLN A 1 395 ? 18.219 -6.23 -0.503 1 90.38 395 GLN A C 1
ATOM 3166 O O . GLN A 1 395 ? 19.047 -7.035 -0.941 1 90.38 395 GLN A O 1
ATOM 3171 N N . SER A 1 396 ? 16.891 -6.535 -0.408 1 92.12 396 SER A N 1
ATOM 3172 C CA . SER A 1 396 ? 16.547 -7.934 -0.649 1 92.12 396 SER A CA 1
ATOM 3173 C C . SER A 1 396 ? 15.273 -8.047 -1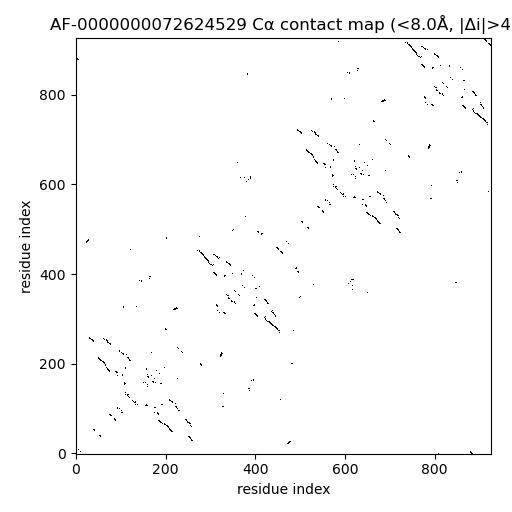.481 1 92.12 396 SER A C 1
ATOM 3175 O O . SER A 1 396 ? 14.938 -9.125 -1.977 1 92.12 396 SER A O 1
ATOM 3177 N N . SER A 1 397 ? 14.523 -7.027 -1.638 1 95.38 397 SER A N 1
ATOM 3178 C CA . SER A 1 397 ? 13.242 -7.062 -2.332 1 95.38 397 SER A CA 1
ATOM 3179 C C . SER A 1 397 ? 13.094 -5.879 -3.283 1 95.38 397 SER A C 1
ATOM 3181 O O . SER A 1 397 ? 12.102 -5.152 -3.227 1 95.38 397 SER A O 1
ATOM 3183 N N . CYS A 1 398 ? 14.055 -5.777 -4.168 1 97.06 398 CYS A N 1
ATOM 3184 C CA . CYS A 1 398 ? 14.055 -4.656 -5.098 1 97.06 398 CYS A CA 1
ATOM 3185 C C . CYS A 1 398 ? 13.219 -4.969 -6.332 1 97.06 398 CYS A C 1
ATOM 3187 O O . CYS A 1 398 ? 13.656 -5.703 -7.215 1 97.06 398 CYS A O 1
ATOM 3189 N N . PHE A 1 399 ? 12.023 -4.496 -6.383 1 98.12 399 PHE A N 1
ATOM 3190 C CA . PHE A 1 399 ? 11.102 -4.699 -7.496 1 98.12 399 PHE A CA 1
ATOM 3191 C C . PHE A 1 399 ? 10.781 -3.375 -8.18 1 98.12 399 PHE A C 1
ATOM 3193 O O . PHE A 1 399 ? 10.273 -2.451 -7.543 1 98.12 399 PHE A O 1
ATOM 3200 N N . PHE A 1 400 ? 11.07 -3.24 -9.422 1 98.31 400 PHE A N 1
ATOM 3201 C CA . PHE A 1 400 ? 10.68 -2.07 -10.195 1 98.31 400 PHE A CA 1
ATOM 3202 C C . PHE A 1 400 ? 9.336 -2.305 -10.883 1 98.31 400 PHE A C 1
ATOM 3204 O O . PHE A 1 400 ? 9.234 -3.143 -11.781 1 98.31 400 PHE A O 1
ATOM 3211 N N . VAL A 1 401 ? 8.336 -1.632 -10.469 1 97.94 401 VAL A N 1
ATOM 3212 C CA . VAL A 1 401 ? 6.984 -1.778 -11 1 97.94 401 VAL A CA 1
ATOM 3213 C C . VAL A 1 401 ? 6.668 -0.611 -11.93 1 97.94 401 VAL A C 1
ATOM 3215 O O . VAL A 1 401 ? 6.723 0.551 -11.523 1 97.94 401 VAL A O 1
ATOM 3218 N N . ILE A 1 402 ? 6.355 -0.855 -13.125 1 96.5 402 ILE A N 1
ATOM 3219 C CA . ILE A 1 402 ? 6.086 0.164 -14.133 1 96.5 402 ILE A CA 1
ATOM 3220 C C . ILE A 1 402 ? 4.684 -0.037 -14.711 1 96.5 402 ILE A C 1
ATOM 3222 O O . ILE A 1 402 ? 4.469 -0.923 -15.539 1 96.5 402 ILE A O 1
ATOM 3226 N N . PRO A 1 403 ? 3.771 0.757 -14.297 1 94.69 403 PRO A N 1
ATOM 3227 C CA . PRO A 1 403 ? 2.449 0.695 -14.922 1 94.69 403 PRO A CA 1
ATOM 3228 C C . PRO A 1 403 ? 2.453 1.184 -16.375 1 94.69 403 PRO A C 1
ATOM 3230 O O . PRO A 1 403 ? 3.117 2.174 -16.688 1 94.69 403 PRO A O 1
ATOM 3233 N N . MET A 1 404 ? 1.716 0.523 -17.188 1 92.12 404 MET A N 1
ATOM 3234 C CA . MET A 1 404 ? 1.73 0.881 -18.609 1 92.12 404 MET A CA 1
ATOM 3235 C C . MET A 1 404 ? 0.312 1.055 -19.141 1 92.12 404 MET A C 1
ATOM 3237 O O . MET A 1 404 ? 0.102 1.117 -20.344 1 92.12 404 MET A O 1
ATOM 3241 N N . THR A 1 405 ? -0.668 1.048 -18.25 1 87.25 405 THR A N 1
ATOM 3242 C CA . THR A 1 405 ? -2.039 1.328 -18.656 1 87.25 405 THR A CA 1
ATOM 3243 C C . THR A 1 405 ? -2.191 2.789 -19.062 1 87.25 405 THR A C 1
ATOM 3245 O O . THR A 1 405 ? -1.315 3.611 -18.797 1 87.25 405 THR A O 1
ATOM 3248 N N . SER A 1 406 ? -3.291 3.023 -19.688 1 84.62 406 SER A N 1
ATOM 3249 C CA . SER A 1 406 ? -3.561 4.398 -20.094 1 84.62 406 SER A CA 1
ATOM 3250 C C . SER A 1 406 ? -3.699 5.312 -18.891 1 84.62 406 SER A C 1
ATOM 3252 O O . SER A 1 406 ? -3.336 6.492 -18.938 1 84.62 406 SER A O 1
ATOM 3254 N N . THR A 1 407 ? -4.184 4.867 -17.766 1 83.38 407 THR A N 1
ATOM 3255 C CA . THR A 1 407 ? -4.387 5.652 -16.562 1 83.38 407 THR A CA 1
ATOM 3256 C C . THR A 1 407 ? -3.189 5.523 -15.617 1 83.38 407 THR A C 1
ATOM 3258 O O . THR A 1 407 ? -3.066 6.277 -14.648 1 83.38 407 THR A O 1
ATOM 3261 N N . LEU A 1 408 ? -2.334 4.621 -15.859 1 85.94 408 LEU A N 1
ATOM 3262 C CA . LEU A 1 408 ? -1.216 4.27 -14.984 1 85.94 408 LEU A CA 1
ATOM 3263 C C . LEU A 1 408 ? -1.713 3.648 -13.688 1 85.94 408 LEU A C 1
ATOM 3265 O O . LEU A 1 408 ? -1.005 3.662 -12.68 1 85.94 408 LEU A O 1
ATOM 3269 N N . GLU A 1 409 ? -3.002 3.287 -13.703 1 82.81 409 GLU A N 1
ATOM 3270 C CA . GLU A 1 409 ? -3.621 2.639 -12.555 1 82.81 409 GLU A CA 1
ATOM 3271 C C . GLU A 1 409 ? -4.312 1.34 -12.961 1 82.81 409 GLU A C 1
ATOM 3273 O O . GLU A 1 409 ? -4.535 1.092 -14.141 1 82.81 409 GLU A O 1
ATOM 3278 N N . ASP A 1 410 ? -4.496 0.542 -11.922 1 78.44 410 ASP A N 1
ATOM 3279 C CA . ASP A 1 410 ? -5.223 -0.7 -12.164 1 78.44 410 ASP A CA 1
ATOM 3280 C C . ASP A 1 410 ? -6.73 -0.488 -12.062 1 78.44 410 ASP A C 1
ATOM 3282 O O . ASP A 1 410 ? -7.23 -0.083 -11.008 1 78.44 410 ASP A O 1
ATOM 3286 N N . THR A 1 411 ? -7.367 -0.504 -13.133 1 71.25 411 THR A N 1
ATOM 3287 C CA . THR A 1 411 ? -8.82 -0.364 -13.141 1 71.25 411 THR A CA 1
ATOM 3288 C C . THR A 1 411 ? -9.492 -1.725 -13.281 1 71.25 411 THR A C 1
ATOM 3290 O O . THR A 1 411 ? -8.883 -2.682 -13.758 1 71.25 411 THR A O 1
ATOM 3293 N N . ASN A 1 412 ? -10.594 -1.932 -12.688 1 68.31 412 ASN A N 1
ATOM 3294 C CA . ASN A 1 412 ? -11.336 -3.188 -12.758 1 68.31 412 ASN A CA 1
ATOM 3295 C C . ASN A 1 412 ? -11.797 -3.488 -14.18 1 68.31 412 ASN A C 1
ATOM 3297 O O . ASN A 1 412 ? -12.102 -4.637 -14.516 1 68.31 412 ASN A O 1
ATOM 3301 N N . GLY A 1 413 ? -11.531 -2.633 -14.992 1 73.94 413 GLY A N 1
ATOM 3302 C CA . GLY A 1 413 ? -11.984 -2.867 -16.344 1 73.94 413 GLY A CA 1
ATOM 3303 C C . GLY A 1 413 ? -10.867 -3.318 -17.281 1 73.94 413 GLY A C 1
ATOM 3304 O O . GLY A 1 413 ? -9.797 -3.725 -16.828 1 73.94 413 GLY A O 1
ATOM 3305 N N . LEU A 1 414 ? -11.258 -3.58 -18.531 1 77.56 414 LEU A N 1
ATOM 3306 C CA . LEU A 1 414 ? -10.312 -3.988 -19.562 1 77.56 414 LEU A CA 1
ATOM 3307 C C . LEU A 1 414 ? -9.695 -2.771 -20.25 1 77.56 414 LEU A C 1
ATOM 3309 O O . LEU A 1 414 ? -10.305 -1.699 -20.281 1 77.56 414 LEU A O 1
ATOM 3313 N N . GLU A 1 415 ? -8.469 -2.986 -20.594 1 79.62 415 GLU A N 1
ATOM 3314 C CA . GLU A 1 415 ? -7.781 -1.967 -21.375 1 79.62 415 GLU A CA 1
ATOM 3315 C C . GLU A 1 415 ? -7.867 -2.268 -22.859 1 79.62 415 GLU A C 1
ATOM 3317 O O . GLU A 1 415 ? -8.031 -3.424 -23.266 1 79.62 415 GLU A O 1
ATOM 3322 N N . LEU A 1 416 ? -7.785 -1.176 -23.594 1 78.75 416 LEU A N 1
ATOM 3323 C CA . LEU A 1 416 ? -7.691 -1.379 -25.031 1 78.75 416 LEU A CA 1
ATOM 3324 C C . LEU A 1 416 ? -6.414 -2.125 -25.391 1 78.75 416 LEU A C 1
ATOM 3326 O O . LEU A 1 416 ? -5.355 -1.874 -24.812 1 78.75 416 LEU A O 1
ATOM 3330 N N . ILE A 1 417 ? -6.633 -2.984 -26.297 1 79.56 417 ILE A N 1
ATOM 3331 C CA . ILE A 1 417 ? -5.473 -3.74 -26.75 1 79.56 417 ILE A CA 1
ATOM 3332 C C . ILE A 1 417 ? -4.578 -2.848 -27.609 1 79.56 417 ILE A C 1
ATOM 3334 O O . ILE A 1 417 ? -5.02 -2.324 -28.641 1 79.56 417 ILE A O 1
ATOM 3338 N N . ARG A 1 418 ? -3.432 -2.633 -27.25 1 83.94 418 ARG A N 1
ATOM 3339 C CA . ARG A 1 418 ? -2.406 -1.931 -28.016 1 83.94 418 ARG A CA 1
ATOM 3340 C C . ARG A 1 418 ? -1.33 -2.895 -28.5 1 83.94 418 ARG A C 1
ATOM 3342 O O . ARG A 1 418 ? -0.631 -3.512 -27.703 1 83.94 418 ARG A O 1
ATOM 3349 N N . GLN A 1 419 ? -1.211 -2.953 -29.734 1 87.19 419 GLN A N 1
ATOM 3350 C CA . GLN A 1 419 ? -0.266 -3.912 -30.297 1 87.19 419 GLN A CA 1
ATOM 3351 C C . GLN A 1 419 ? 1.101 -3.27 -30.516 1 87.19 419 GLN A C 1
ATOM 3353 O O . GLN A 1 419 ? 1.188 -2.1 -30.891 1 87.19 419 GLN A O 1
ATOM 3358 N N . GLY A 1 420 ? 2.059 -4.039 -30.203 1 90.56 420 GLY A N 1
ATOM 3359 C CA . GLY A 1 420 ? 3.426 -3.576 -30.391 1 90.56 420 GLY A CA 1
ATOM 3360 C C . GLY A 1 420 ? 4.422 -4.277 -29.484 1 90.56 420 GLY A C 1
ATOM 3361 O O . GLY A 1 420 ? 4.074 -5.242 -28.812 1 90.56 420 GLY A O 1
ATOM 3362 N N . THR A 1 421 ? 5.621 -3.797 -29.688 1 94.38 421 THR A N 1
ATOM 3363 C CA . THR A 1 421 ? 6.699 -4.41 -28.922 1 94.38 421 THR A CA 1
ATOM 3364 C C . THR A 1 421 ? 7.027 -3.574 -27.688 1 94.38 421 THR A C 1
ATOM 3366 O O . THR A 1 421 ? 7.152 -2.352 -27.781 1 94.38 421 THR A O 1
ATOM 3369 N N . THR A 1 422 ? 7.031 -4.281 -26.609 1 96.38 422 THR A N 1
ATOM 3370 C CA . THR A 1 422 ? 7.5 -3.656 -25.375 1 96.38 422 THR A CA 1
ATOM 3371 C C . THR A 1 422 ? 8.977 -3.949 -25.156 1 96.38 422 THR A C 1
ATOM 3373 O O . THR A 1 422 ? 9.375 -5.109 -25.047 1 96.38 422 THR A O 1
ATOM 3376 N N . THR A 1 423 ? 9.719 -2.879 -25.031 1 97.62 423 THR A N 1
ATOM 3377 C CA . THR A 1 423 ? 11.156 -3.006 -24.844 1 97.62 423 THR A CA 1
ATOM 3378 C C . THR A 1 423 ? 11.578 -2.49 -23.469 1 97.62 423 THR A C 1
ATOM 3380 O O . THR A 1 423 ? 11.109 -1.443 -23.031 1 97.62 423 THR A O 1
ATOM 3383 N N . VAL A 1 424 ? 12.414 -3.275 -22.812 1 97.94 424 VAL A N 1
ATOM 3384 C CA . VAL A 1 424 ? 12.961 -2.883 -21.516 1 97.94 424 VAL A CA 1
ATOM 3385 C C . VAL A 1 424 ? 14.414 -2.445 -21.688 1 97.94 424 VAL A C 1
ATOM 3387 O O . VAL A 1 424 ? 15.195 -3.117 -22.359 1 97.94 424 VAL A O 1
ATOM 3390 N N . ARG A 1 425 ? 14.734 -1.329 -21.094 1 97.69 425 ARG A N 1
ATOM 3391 C CA . ARG A 1 425 ? 16.078 -0.787 -21.141 1 97.69 425 ARG A CA 1
ATOM 3392 C C . ARG A 1 425 ? 16.641 -0.573 -19.734 1 97.69 425 ARG A C 1
ATOM 3394 O O . ARG A 1 425 ? 15.961 -0.009 -18.875 1 97.69 425 ARG A O 1
ATOM 3401 N N . CYS A 1 426 ? 17.828 -1.078 -19.516 1 97.62 426 CYS A N 1
ATOM 3402 C CA . CYS A 1 426 ? 18.516 -0.908 -18.234 1 97.62 426 CYS A CA 1
ATOM 3403 C C . CYS A 1 426 ? 19.938 -0.395 -18.422 1 97.62 426 CYS A C 1
ATOM 3405 O O . CYS A 1 426 ? 20.609 -0.787 -19.375 1 97.62 426 CYS A O 1
ATOM 3407 N N . MET A 1 427 ? 20.328 0.513 -17.625 1 97.88 427 MET A N 1
ATOM 3408 C CA . MET A 1 427 ? 21.703 0.971 -17.516 1 97.88 427 MET A CA 1
ATOM 3409 C C . MET A 1 427 ? 22.25 0.759 -16.109 1 97.88 427 MET A C 1
ATOM 3411 O O . MET A 1 427 ? 21.5 0.899 -15.133 1 97.88 427 MET A O 1
ATOM 3415 N N . PHE A 1 428 ? 23.531 0.473 -15.992 1 97.06 428 PHE A N 1
ATOM 3416 C CA . PHE A 1 428 ? 24.109 0.133 -14.703 1 97.06 428 PHE A CA 1
ATOM 3417 C C . PHE A 1 428 ? 25.203 1.135 -14.32 1 97.06 428 PHE A C 1
ATOM 3419 O O . PHE A 1 428 ? 25.953 1.605 -15.18 1 97.06 428 PHE A O 1
ATOM 3426 N N . ASN A 1 429 ? 25.219 1.477 -13.055 1 96 429 ASN A N 1
ATOM 3427 C CA . ASN A 1 429 ? 26.266 2.365 -12.547 1 96 429 ASN A CA 1
ATOM 3428 C C . ASN A 1 429 ? 27.625 1.686 -12.547 1 96 429 ASN A C 1
ATOM 3430 O O . ASN A 1 429 ? 28.656 2.346 -12.711 1 96 429 ASN A O 1
ATOM 3434 N N . GLN A 1 430 ? 27.641 0.416 -12.242 1 94.94 430 GLN A N 1
ATOM 3435 C CA . GLN A 1 430 ? 28.812 -0.454 -12.297 1 94.94 430 GLN A CA 1
ATOM 3436 C C . GLN A 1 430 ? 28.578 -1.649 -13.211 1 94.94 430 GLN A C 1
ATOM 3438 O O . GLN A 1 430 ? 27.453 -2.162 -13.289 1 94.94 430 GLN A O 1
ATOM 3443 N N . PRO A 1 431 ? 29.641 -1.993 -13.82 1 95.31 431 PRO A N 1
ATOM 3444 C CA . PRO A 1 431 ? 29.453 -3.162 -14.688 1 95.31 431 PRO A CA 1
ATOM 3445 C C . PRO A 1 431 ? 28.938 -4.383 -13.922 1 95.31 431 PRO A C 1
ATOM 3447 O O . PRO A 1 431 ? 29.266 -4.57 -12.75 1 95.31 431 PRO A O 1
ATOM 3450 N N . VAL A 1 432 ? 28.219 -5.18 -14.625 1 96.25 432 VAL A N 1
ATOM 3451 C CA . VAL A 1 432 ? 27.641 -6.383 -14.031 1 96.25 432 VAL A CA 1
ATOM 3452 C C . VAL A 1 432 ? 28.75 -7.262 -13.461 1 96.25 432 VAL A C 1
ATOM 3454 O O . VAL A 1 432 ? 29.797 -7.43 -14.086 1 96.25 432 VAL A O 1
ATOM 3457 N N . LYS A 1 433 ? 28.484 -7.855 -12.367 1 94.94 433 LYS A N 1
ATOM 3458 C CA . LYS A 1 433 ? 29.469 -8.656 -11.648 1 94.94 433 LYS A CA 1
ATOM 3459 C C . LYS A 1 433 ? 29.812 -9.938 -12.406 1 94.94 433 LYS A C 1
ATOM 3461 O O . LYS A 1 433 ? 29.125 -10.289 -13.375 1 94.94 433 LYS A O 1
ATOM 3466 N N . ASP A 1 434 ? 30.766 -10.656 -11.906 1 93 434 ASP A N 1
ATOM 3467 C CA . ASP A 1 434 ? 31.328 -11.805 -12.602 1 93 434 ASP A CA 1
ATOM 3468 C C . ASP A 1 434 ? 30.297 -12.93 -12.742 1 93 434 ASP A C 1
ATOM 3470 O O . ASP A 1 434 ? 30.203 -13.555 -13.797 1 93 434 ASP A O 1
ATOM 3474 N N . GLU A 1 435 ? 29.578 -13.18 -11.688 1 93.94 435 GLU A N 1
ATOM 3475 C CA . GLU A 1 435 ? 28.625 -14.289 -11.719 1 93.94 435 GLU A CA 1
ATOM 3476 C C . GLU A 1 435 ? 27.422 -13.953 -12.586 1 93.94 435 GLU A C 1
ATOM 3478 O O . GLU A 1 435 ? 26.656 -14.844 -12.977 1 93.94 435 GLU A O 1
ATOM 3483 N N . GLY A 1 436 ? 27.25 -12.672 -12.844 1 96.06 436 GLY A N 1
ATOM 3484 C CA . GLY A 1 436 ? 26.156 -12.219 -13.68 1 96.06 436 GLY A CA 1
ATOM 3485 C C . GLY A 1 436 ? 24.844 -12.102 -12.938 1 96.06 436 GLY A C 1
ATOM 3486 O O . GLY A 1 436 ? 24.766 -12.414 -11.742 1 96.06 436 GLY A O 1
ATOM 3487 N N . TYR A 1 437 ? 23.875 -11.547 -13.602 1 97.44 437 TYR A N 1
ATOM 3488 C CA . TYR A 1 437 ? 22.516 -11.438 -13.094 1 97.44 437 TYR A CA 1
ATOM 3489 C C . TYR A 1 437 ? 21.516 -12.062 -14.062 1 97.44 437 TYR A C 1
ATOM 3491 O O . TYR A 1 437 ? 21.812 -12.203 -15.25 1 97.44 437 TYR A O 1
ATOM 3499 N N . GLU A 1 438 ? 20.453 -12.555 -13.5 1 97.94 438 GLU A N 1
ATOM 3500 C CA . GLU A 1 438 ? 19.266 -12.844 -14.289 1 97.94 438 GLU A CA 1
ATOM 3501 C C . GLU A 1 438 ? 18.203 -11.758 -14.117 1 97.94 438 GLU A C 1
ATOM 3503 O O . GLU A 1 438 ? 17.781 -11.484 -12.992 1 97.94 438 GLU A O 1
ATOM 3508 N N . MET A 1 439 ? 17.891 -11.086 -15.203 1 98.25 439 MET A N 1
ATOM 3509 C CA . MET A 1 439 ? 16.812 -10.109 -15.18 1 98.25 439 MET A CA 1
ATOM 3510 C C . MET A 1 439 ? 15.461 -10.797 -15.422 1 98.25 439 MET A C 1
ATOM 3512 O O . MET A 1 439 ? 15.258 -11.414 -16.469 1 98.25 439 MET A O 1
ATOM 3516 N N . ILE A 1 440 ? 14.625 -10.75 -14.469 1 98.31 440 ILE A N 1
ATOM 3517 C CA . ILE A 1 440 ? 13.297 -11.328 -14.57 1 98.31 440 ILE A CA 1
ATOM 3518 C C . ILE A 1 440 ? 12.273 -10.234 -14.867 1 98.31 440 ILE A C 1
ATOM 3520 O O . ILE A 1 440 ? 12.227 -9.211 -14.172 1 98.31 440 ILE A O 1
ATOM 3524 N N . ILE A 1 441 ? 11.523 -10.383 -15.938 1 98.44 441 ILE A N 1
ATOM 3525 C CA . ILE A 1 441 ? 10.516 -9.422 -16.359 1 98.44 441 ILE A CA 1
ATOM 3526 C C . ILE A 1 441 ? 9.133 -10.078 -16.328 1 98.44 441 ILE A C 1
ATOM 3528 O O . ILE A 1 441 ? 8.883 -11.039 -17.062 1 98.44 441 ILE A O 1
ATOM 3532 N N . MET A 1 442 ? 8.281 -9.594 -15.484 1 98.31 442 MET A N 1
ATOM 3533 C CA . MET A 1 442 ? 6.906 -10.078 -15.398 1 98.31 442 MET A CA 1
ATOM 3534 C C . MET A 1 442 ? 5.938 -9.07 -16.016 1 98.31 442 MET A C 1
ATOM 3536 O O . MET A 1 442 ? 5.949 -7.891 -15.648 1 98.31 442 MET A O 1
ATOM 3540 N N . GLY A 1 443 ? 5.145 -9.516 -16.938 1 96.81 443 GLY A N 1
ATOM 3541 C CA . GLY A 1 443 ? 4.102 -8.703 -17.547 1 96.81 443 GLY A CA 1
ATOM 3542 C C . GLY A 1 443 ? 2.703 -9.203 -17.234 1 96.81 443 GLY A C 1
ATOM 3543 O O . GLY A 1 443 ? 2.461 -10.414 -17.219 1 96.81 443 GLY A O 1
ATOM 3544 N N . GLU A 1 444 ? 1.832 -8.289 -16.984 1 95.12 444 GLU A N 1
ATOM 3545 C CA . GLU A 1 444 ? 0.418 -8.586 -16.781 1 95.12 444 GLU A CA 1
ATOM 3546 C C . GLU A 1 444 ? -0.422 -8.125 -17.969 1 95.12 444 GLU A C 1
ATOM 3548 O O . GLU A 1 444 ? -0.295 -6.988 -18.422 1 95.12 444 GLU A O 1
ATOM 3553 N N . PHE A 1 445 ? -1.303 -9.008 -18.422 1 91.62 445 PHE A N 1
ATOM 3554 C CA . PHE A 1 445 ? -2.092 -8.727 -19.625 1 91.62 445 PHE A CA 1
ATOM 3555 C C . PHE A 1 445 ? -3.564 -9.031 -19.375 1 91.62 445 PHE A C 1
ATOM 3557 O O . PHE A 1 445 ? -3.902 -9.883 -18.562 1 91.62 445 PHE A O 1
ATOM 3564 N N . ASP A 1 446 ? -4.395 -8.297 -20.078 1 87.56 446 ASP A N 1
ATOM 3565 C CA . ASP A 1 446 ? -5.801 -8.68 -20.109 1 87.56 446 ASP A CA 1
ATOM 3566 C C . ASP A 1 446 ? -6.035 -9.828 -21.094 1 87.56 446 ASP A C 1
ATOM 3568 O O . ASP A 1 446 ? -5.426 -9.875 -22.156 1 87.56 446 ASP A O 1
ATOM 3572 N N . ALA A 1 447 ? -6.836 -10.742 -20.609 1 87.44 447 ALA A N 1
ATOM 3573 C CA . ALA A 1 447 ? -7.152 -11.875 -21.484 1 87.44 447 ALA A CA 1
ATOM 3574 C C . ALA A 1 447 ? -8.586 -12.352 -21.25 1 87.44 447 ALA A C 1
ATOM 3576 O O . ALA A 1 447 ? -9.156 -12.141 -20.172 1 87.44 447 ALA A O 1
ATOM 3577 N N . ILE A 1 448 ? -9.156 -12.93 -22.312 1 87.19 448 ILE A N 1
ATOM 3578 C CA . ILE A 1 448 ? -10.492 -13.523 -22.234 1 87.19 448 ILE A CA 1
ATOM 3579 C C . ILE A 1 448 ? -10.461 -14.938 -22.812 1 87.19 448 ILE A C 1
ATOM 3581 O O . ILE A 1 448 ? -9.898 -15.164 -23.891 1 87.19 448 ILE A O 1
ATOM 3585 N N . MET A 1 449 ? -10.977 -15.828 -22.078 1 88.31 449 MET A N 1
ATOM 3586 C CA . MET A 1 449 ? -11.18 -17.203 -22.531 1 88.31 449 MET A CA 1
ATOM 3587 C C . MET A 1 449 ? -12.664 -17.5 -22.719 1 88.31 449 MET A C 1
ATOM 3589 O O . MET A 1 449 ? -13.492 -17.062 -21.906 1 88.31 449 MET A O 1
ATOM 3593 N N . SER A 1 450 ? -12.938 -18.172 -23.828 1 89.38 450 SER A N 1
ATOM 3594 C CA . SER A 1 450 ? -14.336 -18.5 -24.109 1 89.38 450 SER A CA 1
ATOM 3595 C C . SER A 1 450 ? -14.516 -20 -24.297 1 89.38 450 SER A C 1
ATOM 3597 O O . SER A 1 450 ? -13.648 -20.672 -24.875 1 89.38 450 SER A O 1
ATOM 3599 N N . ILE A 1 451 ? -15.578 -20.438 -23.734 1 89.88 451 ILE A N 1
ATOM 3600 C CA . ILE A 1 451 ? -15.969 -21.844 -23.906 1 89.88 451 ILE A CA 1
ATOM 3601 C C . ILE A 1 451 ? -17.375 -21.906 -24.484 1 89.88 451 ILE A C 1
ATOM 3603 O O . ILE A 1 451 ? -18.328 -21.344 -23.922 1 89.88 451 ILE A O 1
ATOM 3607 N N . ASN A 1 452 ? -17.547 -22.641 -25.578 1 90.56 452 ASN A N 1
ATOM 3608 C CA . ASN A 1 452 ? -18.844 -22.703 -26.234 1 90.56 452 ASN A CA 1
ATOM 3609 C C . ASN A 1 452 ? -19.656 -23.906 -25.75 1 90.56 452 ASN A C 1
ATOM 3611 O O . ASN A 1 452 ? -19.25 -24.609 -24.828 1 90.56 452 ASN A O 1
ATOM 3615 N N . ALA A 1 453 ? -20.797 -24.078 -26.391 1 90.19 453 ALA A N 1
ATOM 3616 C CA . ALA A 1 453 ? -21.719 -25.141 -26 1 90.19 453 ALA A CA 1
ATOM 3617 C C . ALA A 1 453 ? -21.094 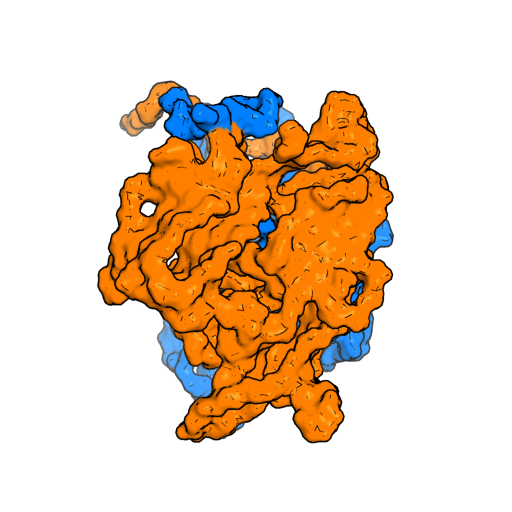-26.516 -26.219 1 90.19 453 ALA A C 1
ATOM 3619 O O . ALA A 1 453 ? -21.391 -27.453 -25.484 1 90.19 453 ALA A O 1
ATOM 3620 N N . ASP A 1 454 ? -20.25 -26.609 -27.172 1 90.75 454 ASP A N 1
ATOM 3621 C CA . ASP A 1 454 ? -19.578 -27.875 -27.469 1 90.75 454 ASP A CA 1
ATOM 3622 C C . ASP A 1 454 ? -18.312 -28.031 -26.625 1 90.75 454 ASP A C 1
ATOM 3624 O O . ASP A 1 454 ? -17.531 -28.969 -26.844 1 90.75 454 ASP A O 1
ATOM 3628 N N . ARG A 1 455 ? -18.109 -27.078 -25.719 1 91.69 455 ARG A N 1
ATOM 3629 C CA . ARG A 1 455 ? -17 -27.078 -24.781 1 91.69 455 ARG A CA 1
ATOM 3630 C C . ARG A 1 455 ? -15.672 -26.922 -25.516 1 91.69 455 ARG A C 1
ATOM 3632 O O . ARG A 1 455 ? -14.656 -27.484 -25.094 1 91.69 455 ARG A O 1
ATOM 3639 N N . VAL A 1 456 ? -15.805 -26.219 -26.594 1 89.69 456 VAL A N 1
ATOM 3640 C CA . VAL A 1 456 ? -14.586 -25.844 -27.297 1 89.69 456 VAL A CA 1
ATOM 3641 C C . VAL A 1 456 ? -14.047 -24.516 -26.75 1 89.69 456 VAL A C 1
ATOM 3643 O O . VAL A 1 456 ? -14.781 -23.531 -26.641 1 89.69 456 VAL A O 1
ATOM 3646 N N . LEU A 1 457 ? -12.797 -24.641 -26.438 1 91.44 457 LEU A N 1
ATOM 3647 C CA . LEU A 1 457 ? -12.148 -23.484 -25.812 1 91.44 457 LEU A CA 1
ATOM 3648 C C . LEU A 1 457 ? -11.508 -22.594 -26.875 1 91.44 457 LEU A C 1
ATOM 3650 O O . LEU A 1 457 ? -10.914 -23.078 -27.844 1 91.44 457 LEU A O 1
ATOM 3654 N N . SER A 1 458 ? -11.766 -21.219 -26.703 1 86.25 458 SER A N 1
ATOM 3655 C CA . SER A 1 458 ? -11.102 -20.219 -27.531 1 86.25 458 SER A CA 1
ATOM 3656 C C . SER A 1 458 ? -10.5 -19.109 -26.688 1 86.25 458 SER A C 1
ATOM 3658 O O . SER A 1 458 ? -11.078 -18.719 -25.672 1 86.25 458 SER A O 1
ATOM 3660 N N . THR A 1 459 ? -9.336 -18.75 -26.938 1 78.31 459 THR A N 1
ATOM 3661 C CA . THR A 1 459 ? -8.688 -17.656 -26.234 1 78.31 459 THR A CA 1
ATOM 3662 C C . THR A 1 459 ? -8.422 -16.484 -27.172 1 78.31 459 THR A C 1
ATOM 3664 O O . THR A 1 459 ? -8.297 -16.672 -28.375 1 78.31 459 THR A O 1
ATOM 3667 N N . ASP A 1 460 ? -8.953 -15.188 -26.922 1 64.38 460 ASP A N 1
ATOM 3668 C CA . ASP A 1 460 ? -8.812 -13.984 -27.734 1 64.38 460 ASP A CA 1
ATOM 3669 C C . ASP A 1 460 ? -7.395 -13.859 -28.297 1 64.38 460 ASP A C 1
ATOM 3671 O O . ASP A 1 460 ? -7.137 -13.031 -29.172 1 64.38 460 ASP A O 1
ATOM 3675 N N . GLY A 1 461 ? -6.398 -14.148 -27.844 1 50.16 461 GLY A N 1
ATOM 3676 C CA . GLY A 1 461 ? -5.277 -13.992 -28.766 1 50.16 461 GLY A CA 1
ATOM 3677 C C . GLY A 1 461 ? -5.496 -14.68 -30.094 1 50.16 461 GLY A C 1
ATOM 3678 O O . GLY A 1 461 ? -4.746 -14.453 -31.047 1 50.16 461 GLY A O 1
ATOM 3679 N N . SER A 1 462 ? -6.18 -15.648 -30.219 1 37.28 462 SER A N 1
ATOM 3680 C CA . SER A 1 462 ? -6.414 -16.344 -31.484 1 37.28 462 SER A CA 1
ATOM 3681 C C . SER A 1 462 ? -7.645 -15.797 -32.188 1 37.28 462 SER A C 1
ATOM 3683 O O . SER A 1 462 ? -8.164 -16.422 -33.125 1 37.28 462 SER A O 1
ATOM 3685 N N . VAL A 1 463 ? -8.203 -14.758 -31.984 1 29.73 463 VAL A N 1
ATOM 3686 C CA . VAL A 1 463 ? -9.258 -14.492 -32.969 1 29.73 463 VAL A CA 1
ATOM 3687 C C . VAL A 1 463 ? -8.633 -13.977 -34.25 1 29.73 463 VAL A C 1
ATOM 3689 O O . VAL A 1 463 ? -7.777 -13.086 -34.219 1 29.73 463 VAL A O 1
ATOM 3692 N N . MET B 1 1 ? -37.312 -35.75 2.189 1 42.44 1 MET B N 1
ATOM 3693 C CA . MET B 1 1 ? -37.406 -34.625 1.252 1 42.44 1 MET B CA 1
ATOM 3694 C C . MET B 1 1 ? -37.094 -33.312 1.94 1 42.44 1 MET B C 1
ATOM 3696 O O . MET B 1 1 ? -37.781 -32.906 2.889 1 42.44 1 MET B O 1
ATOM 3700 N N . THR B 1 2 ? -35.875 -33.031 1.976 1 56.59 2 THR B N 1
ATOM 3701 C CA . THR B 1 2 ? -35.5 -31.797 2.652 1 56.59 2 THR B CA 1
ATOM 3702 C C . THR B 1 2 ? -36.156 -30.594 1.974 1 56.59 2 THR B C 1
ATOM 3704 O O . THR B 1 2 ? -36.125 -30.484 0.748 1 56.59 2 THR B O 1
ATOM 3707 N N . THR B 1 3 ? -37.219 -30.094 2.613 1 63.03 3 THR B N 1
ATOM 3708 C CA . THR B 1 3 ? -37.906 -28.922 2.07 1 63.03 3 THR B CA 1
ATOM 3709 C C . THR B 1 3 ? -37.031 -27.688 2.168 1 63.03 3 THR B C 1
ATOM 3711 O O . THR B 1 3 ? -36.406 -27.422 3.211 1 63.03 3 THR B O 1
ATOM 3714 N N . ILE B 1 4 ? -36.625 -27.172 1.062 1 64.25 4 ILE B N 1
ATOM 3715 C CA . ILE B 1 4 ? -35.844 -25.938 1.002 1 64.25 4 ILE B CA 1
ATOM 3716 C C . ILE B 1 4 ? -36.812 -24.75 0.917 1 64.25 4 ILE B C 1
ATOM 3718 O O . ILE B 1 4 ? -37.75 -24.75 0.114 1 64.25 4 ILE B O 1
ATOM 3722 N N . LYS B 1 5 ? -36.938 -23.938 1.951 1 64.75 5 LYS B N 1
ATOM 3723 C CA . LYS B 1 5 ? -37.781 -22.75 1.906 1 64.75 5 LYS B CA 1
ATOM 3724 C C . LYS B 1 5 ? -36.938 -21.484 2.088 1 64.75 5 LYS B C 1
ATOM 3726 O O . LYS B 1 5 ? -35.844 -21.516 2.668 1 64.75 5 LYS B O 1
ATOM 3731 N N . LYS B 1 6 ? -37.5 -20.469 1.403 1 73 6 LYS B N 1
ATOM 3732 C CA . LYS B 1 6 ? -36.938 -19.141 1.65 1 73 6 LYS B CA 1
ATOM 3733 C C . LYS B 1 6 ? -37.281 -18.656 3.055 1 73 6 LYS B C 1
ATOM 3735 O O . LYS B 1 6 ? -38.344 -18.984 3.592 1 73 6 LYS B O 1
ATOM 3740 N N . ILE B 1 7 ? -36.281 -18.031 3.619 1 68.31 7 ILE B N 1
ATOM 3741 C CA . ILE B 1 7 ? -36.562 -17.438 4.926 1 68.31 7 ILE B CA 1
ATOM 3742 C C . ILE B 1 7 ? -37.688 -16.406 4.812 1 68.31 7 ILE B C 1
ATOM 3744 O O . ILE B 1 7 ? -38.562 -16.328 5.668 1 68.31 7 ILE B O 1
ATOM 3748 N N . ASP B 1 8 ? -37.531 -15.602 3.715 1 68.88 8 ASP B N 1
ATOM 3749 C CA . ASP B 1 8 ? -38.562 -14.609 3.426 1 68.88 8 ASP B CA 1
ATOM 3750 C C . ASP B 1 8 ? -39.094 -14.773 2.006 1 68.88 8 ASP B C 1
ATOM 3752 O O . ASP B 1 8 ? -38.344 -14.781 1.043 1 68.88 8 ASP B O 1
ATOM 3756 N N . LYS B 1 9 ? -40.344 -14.906 1.905 1 70.81 9 LYS B N 1
ATOM 3757 C CA . LYS B 1 9 ? -41 -15.172 0.628 1 70.81 9 LYS B CA 1
ATOM 3758 C C . LYS B 1 9 ? -40.719 -14.047 -0.369 1 70.81 9 LYS B C 1
ATOM 3760 O O . LYS B 1 9 ? -40.75 -14.258 -1.582 1 70.81 9 LYS B O 1
ATOM 3765 N N . ASP B 1 10 ? -40.438 -12.961 0.22 1 68.5 10 ASP B N 1
ATOM 3766 C CA . ASP B 1 10 ? -40.281 -11.812 -0.672 1 68.5 10 ASP B CA 1
ATOM 3767 C C . ASP B 1 10 ? -38.844 -11.648 -1.115 1 68.5 10 ASP B C 1
ATOM 3769 O O . ASP B 1 10 ? -38.5 -10.773 -1.918 1 68.5 10 ASP B O 1
ATOM 3773 N N . SER B 1 11 ? -38.062 -12.539 -0.587 1 67.31 11 SER B N 1
ATOM 3774 C CA . SER B 1 11 ? -36.688 -12.453 -1.004 1 67.31 11 SER B CA 1
ATOM 3775 C C . SER B 1 11 ? -36.531 -12.82 -2.475 1 67.31 11 SER B C 1
ATOM 3777 O O . SER B 1 11 ? -37.062 -13.828 -2.932 1 67.31 11 SER B O 1
ATOM 3779 N N . THR B 1 12 ? -35.906 -11.906 -3.156 1 70.5 12 THR B N 1
ATOM 3780 C CA . THR B 1 12 ? -35.625 -12.18 -4.562 1 70.5 12 THR B CA 1
ATOM 3781 C C . THR B 1 12 ? -34.562 -13.289 -4.699 1 70.5 12 THR B C 1
ATOM 3783 O O . THR B 1 12 ? -33.812 -13.562 -3.76 1 70.5 12 THR B O 1
ATOM 3786 N N . GLU B 1 13 ? -34.781 -13.969 -5.691 1 67.81 13 GLU B N 1
ATOM 3787 C CA . GLU B 1 13 ? -33.781 -15 -5.969 1 67.81 13 GLU B CA 1
ATOM 3788 C C . GLU B 1 13 ? -32.469 -14.383 -6.398 1 67.81 13 GLU B C 1
ATOM 3790 O O . GLU B 1 13 ? -32.406 -13.555 -7.309 1 67.81 13 GLU B O 1
ATOM 3795 N N . GLY B 1 14 ? -31.547 -14.531 -5.52 1 65.94 14 GLY B N 1
ATOM 3796 C CA . GLY B 1 14 ? -30.219 -14.016 -5.832 1 65.94 14 GLY B CA 1
ATOM 3797 C C . GLY B 1 14 ? -29.328 -15.039 -6.52 1 65.94 14 GLY B C 1
ATOM 3798 O O . GLY B 1 14 ? -29.438 -16.234 -6.258 1 65.94 14 GLY B O 1
ATOM 3799 N N . VAL B 1 15 ? -28.641 -14.609 -7.609 1 65.81 15 VAL B N 1
ATOM 3800 C CA . VAL B 1 15 ? -27.703 -15.461 -8.32 1 65.81 15 VAL B CA 1
ATOM 3801 C C . VAL B 1 15 ? -26.266 -15.055 -7.984 1 65.81 15 VAL B C 1
ATOM 3803 O O . VAL B 1 15 ? -25.969 -13.859 -7.895 1 65.81 15 VAL B O 1
ATOM 3806 N N . ASP B 1 16 ? -25.547 -16 -7.645 1 71.75 16 ASP B N 1
ATOM 3807 C CA . ASP B 1 16 ? -24.141 -15.82 -7.305 1 71.75 16 ASP B CA 1
ATOM 3808 C C . ASP B 1 16 ? -23.375 -15.156 -8.453 1 71.75 16 ASP B C 1
ATOM 3810 O O . ASP B 1 16 ? -23.547 -15.539 -9.609 1 71.75 16 ASP B O 1
ATOM 3814 N N . ASN B 1 17 ? -22.703 -14.086 -8.133 1 68.88 17 ASN B N 1
ATOM 3815 C CA . ASN B 1 17 ? -21.938 -13.336 -9.125 1 68.88 17 ASN B CA 1
ATOM 3816 C C . ASN B 1 17 ? -20.938 -14.219 -9.852 1 68.88 17 ASN B C 1
ATOM 3818 O O . ASN B 1 17 ? -20.5 -13.891 -10.953 1 68.88 17 ASN B O 1
ATOM 3822 N N . ARG B 1 18 ? -20.719 -15.367 -9.422 1 75.38 18 ARG B N 1
ATOM 3823 C CA . ARG B 1 18 ? -19.781 -16.312 -10.016 1 75.38 18 ARG B CA 1
ATOM 3824 C C . ARG B 1 18 ? -20.422 -17.047 -11.195 1 75.38 18 ARG B C 1
ATOM 3826 O O . ARG B 1 18 ? -19.734 -17.734 -11.945 1 75.38 18 ARG B O 1
ATOM 3833 N N . LEU B 1 19 ? -21.609 -16.672 -11.391 1 71.56 19 LEU B N 1
ATOM 3834 C CA . LEU B 1 19 ? -22.344 -17.344 -12.453 1 71.56 19 LEU B CA 1
ATOM 3835 C C . LEU B 1 19 ? -22.625 -16.406 -13.609 1 71.56 19 LEU B C 1
ATOM 3837 O O . LEU B 1 19 ? -23.422 -16.719 -14.5 1 71.56 19 LEU B O 1
ATOM 3841 N N . THR B 1 20 ? -22.031 -15.172 -13.547 1 72.5 20 THR B N 1
ATOM 3842 C CA . THR B 1 20 ? -22.219 -14.203 -14.617 1 72.5 20 THR B CA 1
ATOM 3843 C C . THR B 1 20 ? -21.312 -14.508 -15.805 1 72.5 20 THR B C 1
ATOM 3845 O O . THR B 1 20 ? -20.359 -13.773 -16.062 1 72.5 20 THR B O 1
ATOM 3848 N N . PHE B 1 21 ? -21.719 -15.43 -16.625 1 79.5 21 PHE B N 1
ATOM 3849 C CA . PHE B 1 21 ? -20.891 -15.961 -17.703 1 79.5 21 PHE B CA 1
ATOM 3850 C C . PHE B 1 21 ? -21 -15.102 -18.953 1 79.5 21 PHE B C 1
ATOM 3852 O O . PHE B 1 21 ? -20.156 -15.188 -19.844 1 79.5 21 PHE B O 1
ATOM 3859 N N . PHE B 1 22 ? -21.922 -14.211 -18.969 1 75.69 22 PHE B N 1
ATOM 3860 C CA . PHE B 1 22 ? -22.25 -13.617 -20.266 1 75.69 22 PHE B CA 1
ATOM 3861 C C . PHE B 1 22 ? -22.062 -12.102 -20.219 1 75.69 22 PHE B C 1
ATOM 3863 O O . PHE B 1 22 ? -22.531 -11.391 -21.109 1 75.69 22 PHE B O 1
ATOM 3870 N N . SER B 1 23 ? -21.422 -11.656 -19.203 1 73 23 SER B N 1
ATOM 3871 C CA . SER B 1 23 ? -21.094 -10.242 -19.094 1 73 23 SER B CA 1
ATOM 3872 C C . SER B 1 23 ? -19.578 -10.039 -18.984 1 73 23 SER B C 1
ATOM 3874 O O . SER B 1 23 ? -18.875 -10.836 -18.359 1 73 23 SER B O 1
ATOM 3876 N N . ILE B 1 24 ? -19.141 -9.133 -19.906 1 70.38 24 ILE B N 1
ATOM 3877 C CA . ILE B 1 24 ? -17.719 -8.789 -19.891 1 70.38 24 ILE B CA 1
ATOM 3878 C C . ILE B 1 24 ? -17.516 -7.43 -19.219 1 70.38 24 ILE B C 1
ATOM 3880 O O . ILE B 1 24 ? -18.359 -6.535 -19.375 1 70.38 24 ILE B O 1
ATOM 3884 N N . PRO B 1 25 ? -16.5 -7.383 -18.484 1 68.31 25 PRO B N 1
ATOM 3885 C CA . PRO B 1 25 ? -16.219 -6.07 -17.891 1 68.31 25 PRO B CA 1
ATOM 3886 C C . PRO B 1 25 ? -16.062 -4.973 -18.938 1 68.31 25 PRO B C 1
ATOM 3888 O O . PRO B 1 25 ? -15.75 -5.258 -20.109 1 68.31 25 PRO B O 1
ATOM 3891 N N . SER B 1 26 ? -16.328 -3.742 -18.5 1 71.44 26 SER B N 1
ATOM 3892 C CA . SER B 1 26 ? -16.266 -2.598 -19.406 1 71.44 26 SER B CA 1
ATOM 3893 C C . SER B 1 26 ? -14.82 -2.27 -19.781 1 71.44 26 SER B C 1
ATOM 3895 O O . SER B 1 26 ? -13.898 -2.557 -19.016 1 71.44 26 SER B O 1
ATOM 3897 N N . THR B 1 27 ? -14.633 -1.853 -21 1 73.88 27 THR B N 1
ATOM 3898 C CA . THR B 1 27 ? -13.328 -1.438 -21.5 1 73.88 27 THR B CA 1
ATOM 3899 C C . THR B 1 27 ? -13.156 0.075 -21.391 1 73.88 27 THR B C 1
ATOM 3901 O O . THR B 1 27 ? -14.062 0.834 -21.734 1 73.88 27 THR B O 1
ATOM 3904 N N . ASN B 1 28 ? -12.117 0.436 -20.781 1 73.75 28 ASN B N 1
ATOM 3905 C CA . ASN B 1 28 ? -11.82 1.86 -20.688 1 73.75 28 ASN B CA 1
ATOM 3906 C C . ASN B 1 28 ? -11.492 2.459 -22.047 1 73.75 28 ASN B C 1
ATOM 3908 O O . ASN B 1 28 ? -10.492 2.1 -22.672 1 73.75 28 ASN B O 1
ATOM 3912 N N . VAL B 1 29 ? -12.312 3.35 -22.547 1 73.44 29 VAL B N 1
ATOM 3913 C CA . VAL B 1 29 ? -12.094 3.992 -23.828 1 73.44 29 VAL B CA 1
ATOM 3914 C C . VAL B 1 29 ? -11.945 5.5 -23.641 1 73.44 29 VAL B C 1
ATOM 3916 O O . VAL B 1 29 ? -11.562 6.215 -24.578 1 73.44 29 VAL B O 1
ATOM 3919 N N . GLY B 1 30 ? -12.125 5.898 -22.453 1 78.56 30 GLY B N 1
ATOM 3920 C CA . GLY B 1 30 ? -12.148 7.332 -22.203 1 78.56 30 GLY B CA 1
ATOM 3921 C C . GLY B 1 30 ? -10.766 7.926 -22.016 1 78.56 30 GLY B C 1
ATOM 3922 O O . GLY B 1 30 ? -10.461 8.992 -22.547 1 78.56 30 GLY B O 1
ATOM 3923 N N . ILE B 1 31 ? -9.914 7.316 -21.312 1 82.44 31 ILE B N 1
ATOM 3924 C CA . ILE B 1 31 ? -8.578 7.836 -21.016 1 82.44 31 ILE B CA 1
ATOM 3925 C C . ILE B 1 31 ? -7.578 7.305 -22.047 1 82.44 31 ILE B C 1
ATOM 3927 O O . ILE B 1 31 ? -7.457 6.094 -22.234 1 82.44 31 ILE B O 1
ATOM 3931 N N . GLN B 1 32 ? -6.867 8.188 -22.656 1 81.56 32 GLN B N 1
ATOM 3932 C CA . GLN B 1 32 ? -5.914 7.82 -23.703 1 81.56 32 GLN B CA 1
ATOM 3933 C C . GLN B 1 32 ? -4.52 7.594 -23.125 1 81.56 32 GLN B C 1
ATOM 3935 O O . GLN B 1 32 ? -3.869 6.594 -23.422 1 81.56 32 GLN B O 1
ATOM 3940 N N . ARG B 1 33 ? -4.168 8.594 -22.312 1 86.69 33 ARG B N 1
ATOM 3941 C CA . ARG B 1 33 ? -2.812 8.516 -21.781 1 86.69 33 ARG B CA 1
ATOM 3942 C C . ARG B 1 33 ? -2.68 9.312 -20.484 1 86.69 33 ARG B C 1
ATOM 3944 O O . ARG B 1 33 ? -3.373 10.312 -20.297 1 86.69 33 ARG B O 1
ATOM 3951 N N . SER B 1 34 ? -1.791 8.766 -19.641 1 89.88 34 SER B N 1
ATOM 3952 C CA . SER B 1 34 ? -1.435 9.477 -18.422 1 89.88 34 SER B CA 1
ATOM 3953 C C . SER B 1 34 ? 0.076 9.5 -18.219 1 89.88 34 SER B C 1
ATOM 3955 O O . SER B 1 34 ? 0.792 8.633 -18.719 1 89.88 34 SER B O 1
ATOM 3957 N N . ALA B 1 35 ? 0.509 10.57 -17.609 1 92.75 35 ALA B N 1
ATOM 3958 C CA . ALA B 1 35 ? 1.934 10.695 -17.312 1 92.75 35 ALA B CA 1
ATOM 3959 C C . ALA B 1 35 ? 2.172 11.664 -16.156 1 92.75 35 ALA B C 1
ATOM 3961 O O . ALA B 1 35 ? 1.376 12.578 -15.93 1 92.75 35 ALA B O 1
ATOM 3962 N N . TYR B 1 36 ? 3.184 11.43 -15.461 1 94.31 36 TYR B N 1
ATOM 3963 C CA . TYR B 1 36 ? 3.584 12.375 -14.43 1 94.31 36 TYR B CA 1
ATOM 3964 C C . TYR B 1 36 ? 4.445 13.484 -15.008 1 94.31 36 TYR B C 1
ATOM 3966 O O . TYR B 1 36 ? 5.332 13.227 -15.828 1 94.31 36 TYR B O 1
ATOM 3974 N N . LYS B 1 37 ? 4.148 14.641 -14.625 1 95.12 37 LYS B N 1
ATOM 3975 C CA . LYS B 1 37 ? 4.941 15.812 -14.992 1 95.12 37 LYS B CA 1
ATOM 3976 C C . LYS B 1 37 ? 5.762 16.312 -13.805 1 95.12 37 LYS B C 1
ATOM 3978 O O . LYS B 1 37 ? 5.254 16.406 -12.688 1 95.12 37 LYS B O 1
ATOM 3983 N N . GLU B 1 38 ? 7.02 16.594 -14.086 1 96.06 38 GLU B N 1
ATOM 3984 C CA . GLU B 1 38 ? 7.906 17.156 -13.078 1 96.06 38 GLU B CA 1
ATOM 3985 C C . GLU B 1 38 ? 7.883 18.688 -13.117 1 96.06 38 GLU B C 1
ATOM 3987 O O . GLU B 1 38 ? 8.07 19.281 -14.18 1 96.06 38 GLU B O 1
ATOM 3992 N N . LEU B 1 39 ? 7.645 19.281 -11.984 1 96.69 39 LEU B N 1
ATOM 3993 C CA . LEU B 1 39 ? 7.66 20.734 -11.859 1 96.69 39 LEU B CA 1
ATOM 3994 C C . LEU B 1 39 ? 8.828 21.188 -11 1 96.69 39 LEU B C 1
ATOM 3996 O O . LEU B 1 39 ? 9.094 20.609 -9.945 1 96.69 39 LEU B O 1
ATOM 4000 N N . LEU B 1 40 ? 9.453 22.203 -11.453 1 95.56 40 LEU B N 1
ATOM 4001 C CA . LEU B 1 40 ? 10.523 22.844 -10.695 1 95.56 40 LEU B CA 1
ATOM 4002 C C . LEU B 1 40 ? 10.039 24.125 -10.047 1 95.56 40 LEU B C 1
ATOM 4004 O O . LEU B 1 40 ? 9.094 24.75 -10.531 1 95.56 40 LEU B O 1
ATOM 4008 N N . PRO B 1 41 ? 10.648 24.438 -8.961 1 94.31 41 PRO B N 1
ATOM 4009 C CA . PRO B 1 41 ? 10.234 25.688 -8.328 1 94.31 41 PRO B CA 1
ATOM 4010 C C . PRO B 1 41 ? 10.539 26.906 -9.18 1 94.31 41 PRO B C 1
ATOM 4012 O O . PRO B 1 41 ? 11.547 26.938 -9.898 1 94.31 41 PRO B O 1
ATOM 4015 N N . LEU B 1 42 ? 9.742 27.891 -9.125 1 92.19 42 LEU B N 1
ATOM 4016 C CA . LEU B 1 42 ? 9.922 29.125 -9.883 1 92.19 42 LEU B CA 1
ATOM 4017 C C . LEU B 1 42 ? 11.016 29.984 -9.258 1 92.19 42 LEU B C 1
ATOM 4019 O O . LEU B 1 42 ? 11.672 30.766 -9.961 1 92.19 42 LEU B O 1
ATOM 4023 N N . ASN B 1 43 ? 11.141 29.859 -7.996 1 86.75 43 ASN B N 1
ATOM 4024 C CA . ASN B 1 43 ? 12.148 30.656 -7.312 1 86.75 43 ASN B CA 1
ATOM 4025 C C . ASN B 1 43 ? 13.328 29.812 -6.852 1 86.75 43 ASN B C 1
ATOM 4027 O O . ASN B 1 43 ? 13.227 28.578 -6.789 1 86.75 43 ASN B O 1
ATOM 4031 N N . ALA B 1 44 ? 14.469 30.5 -6.59 1 83.62 44 ALA B N 1
ATOM 4032 C CA . ALA B 1 44 ? 15.695 29.812 -6.18 1 83.62 44 ALA B CA 1
ATOM 4033 C C . ALA B 1 44 ? 15.523 29.172 -4.809 1 83.62 44 ALA B C 1
ATOM 4035 O O . ALA B 1 44 ? 14.781 29.672 -3.963 1 83.62 44 ALA B O 1
ATOM 4036 N N . LEU B 1 45 ? 16.188 28.047 -4.66 1 84.44 45 LEU B N 1
ATOM 4037 C CA . LEU B 1 45 ? 16.109 27.297 -3.41 1 84.44 45 LEU B CA 1
ATOM 4038 C C . LEU B 1 45 ? 16.969 27.953 -2.33 1 84.44 45 LEU B C 1
ATOM 4040 O O . LEU B 1 45 ? 16.906 27.547 -1.166 1 84.44 45 LEU B O 1
ATOM 4044 N N . ASN B 1 46 ? 17.641 28.891 -2.596 1 71.62 46 ASN B N 1
ATOM 4045 C CA . ASN B 1 46 ? 18.562 29.516 -1.651 1 71.62 46 ASN B CA 1
ATOM 4046 C C . ASN B 1 46 ? 17.812 30.234 -0.536 1 71.62 46 ASN B C 1
ATOM 4048 O O . ASN B 1 46 ? 18.438 30.75 0.403 1 71.62 46 ASN B O 1
ATOM 4052 N N . GLN B 1 47 ? 16.562 30.141 -0.57 1 66.25 47 GLN B N 1
ATOM 4053 C CA . GLN B 1 47 ? 15.812 30.859 0.457 1 66.25 47 GLN B CA 1
ATOM 4054 C C . GLN B 1 47 ? 15.539 29.953 1.661 1 66.25 47 GLN B C 1
ATOM 4056 O O . GLN B 1 47 ? 15.242 28.781 1.504 1 66.25 47 GLN B O 1
ATOM 4061 N N . SER B 1 48 ? 15.93 30.469 2.816 1 66.62 48 SER B N 1
ATOM 4062 C CA . SER B 1 48 ? 15.883 29.719 4.07 1 66.62 48 SER B CA 1
ATOM 4063 C C . SER B 1 48 ? 14.453 29.375 4.449 1 66.62 48 SER B C 1
ATOM 4065 O O . SER B 1 48 ? 14.18 28.266 4.914 1 66.62 48 SER B O 1
ATOM 4067 N N . ALA B 1 49 ? 13.594 30.281 4.332 1 72.56 49 ALA B N 1
ATOM 4068 C CA . ALA B 1 49 ? 12.25 30.016 4.848 1 72.56 49 ALA B CA 1
ATOM 4069 C C . ALA B 1 49 ? 11.234 29.953 3.717 1 72.56 49 ALA B C 1
ATOM 4071 O O . ALA B 1 49 ? 10.078 29.578 3.936 1 72.56 49 ALA B O 1
ATOM 4072 N N . GLY B 1 50 ? 11.633 30.016 2.492 1 77.81 50 GLY B N 1
ATOM 4073 C CA . GLY B 1 50 ? 10.617 30.094 1.45 1 77.81 50 GLY B CA 1
ATOM 4074 C C . GLY B 1 50 ? 10.109 31.516 1.228 1 77.81 50 GLY B C 1
ATOM 4075 O O . GLY B 1 50 ? 10.711 32.469 1.695 1 77.81 50 GLY B O 1
ATOM 4076 N N . PRO B 1 51 ? 9.18 31.703 0.433 1 91.81 51 PRO B N 1
ATOM 4077 C CA . PRO B 1 51 ? 8.25 30.75 -0.17 1 91.81 51 PRO B CA 1
ATOM 4078 C C . PRO B 1 51 ? 8.859 30 -1.357 1 91.81 51 PRO B C 1
ATOM 4080 O O . PRO B 1 51 ? 9.672 30.562 -2.094 1 91.81 51 PRO B O 1
ATOM 4083 N N . PHE B 1 52 ? 8.469 28.797 -1.463 1 95.75 52 PHE B N 1
ATOM 4084 C CA . PHE B 1 52 ? 8.758 28 -2.65 1 95.75 52 PHE B CA 1
ATOM 4085 C C . PHE B 1 52 ? 7.52 27.859 -3.527 1 95.75 52 PHE B C 1
ATOM 4087 O O . PHE B 1 52 ? 6.508 27.297 -3.094 1 95.75 52 PHE B O 1
ATOM 4094 N N . ILE B 1 53 ? 7.617 28.344 -4.707 1 96.12 53 ILE B N 1
ATOM 4095 C CA . ILE B 1 53 ? 6.43 28.453 -5.543 1 96.12 53 ILE B CA 1
ATOM 4096 C C . ILE B 1 53 ? 6.547 27.516 -6.742 1 96.12 53 ILE B C 1
ATOM 4098 O O . ILE B 1 53 ? 7.578 27.5 -7.418 1 96.12 53 ILE B O 1
ATOM 4102 N N . PHE B 1 54 ? 5.559 26.688 -6.926 1 97.5 54 PHE B N 1
ATOM 4103 C CA . PHE B 1 54 ? 5.438 25.812 -8.086 1 97.5 54 PHE B CA 1
ATOM 4104 C C . PHE B 1 54 ? 4.203 26.172 -8.906 1 97.5 54 PHE B C 1
ATOM 4106 O O . PHE B 1 54 ? 3.141 26.453 -8.352 1 97.5 54 PHE B O 1
ATOM 4113 N N . ARG B 1 55 ? 4.359 26.172 -10.188 1 97.06 55 ARG B N 1
ATOM 4114 C CA . ARG B 1 55 ? 3.242 26.531 -11.055 1 97.06 55 ARG B CA 1
ATOM 4115 C C . ARG B 1 55 ? 3.047 25.5 -12.156 1 97.06 55 ARG B C 1
ATOM 4117 O O . ARG B 1 55 ? 4.016 25.047 -12.773 1 97.06 55 ARG B O 1
ATOM 4124 N N . TYR B 1 56 ? 1.88 25.094 -12.281 1 96.94 56 TYR B N 1
ATOM 4125 C CA . TYR B 1 56 ? 1.44 24.328 -13.445 1 96.94 56 TYR B CA 1
ATOM 4126 C C . TYR B 1 56 ? 0.631 25.203 -14.391 1 96.94 56 TYR B C 1
ATOM 4128 O O . TYR B 1 56 ? -0.404 25.75 -14.008 1 96.94 56 TYR B O 1
ATOM 4136 N N . PHE B 1 57 ? 1.126 25.297 -15.617 1 94.19 57 PHE B N 1
ATOM 4137 C CA . PHE B 1 57 ? 0.407 26.062 -16.625 1 94.19 57 PHE B CA 1
ATOM 4138 C C . PHE B 1 57 ? -0.654 25.219 -17.312 1 94.19 57 PHE B C 1
ATOM 4140 O O . PHE B 1 57 ? -0.344 24.156 -17.875 1 94.19 57 PHE B O 1
ATOM 4147 N N . GLY B 1 58 ? -1.835 25.703 -17.141 1 89.19 58 GLY B N 1
ATOM 4148 C CA . GLY B 1 58 ? -2.949 24.969 -17.719 1 89.19 58 GLY B CA 1
ATOM 4149 C C . GLY B 1 58 ? -2.781 24.672 -19.188 1 89.19 58 GLY B C 1
ATOM 4150 O O . GLY B 1 58 ? -2.355 25.531 -19.953 1 89.19 58 GLY B O 1
ATOM 4151 N N . ASP B 1 59 ? -3.043 23.375 -19.516 1 91.12 59 ASP B N 1
ATOM 4152 C CA . ASP B 1 59 ? -3.051 22.922 -20.891 1 91.12 59 ASP B CA 1
ATOM 4153 C C . ASP B 1 59 ? -4.293 22.078 -21.188 1 91.12 59 ASP B C 1
ATOM 4155 O O . ASP B 1 59 ? -5.332 22.25 -20.547 1 91.12 59 ASP B O 1
ATOM 4159 N N . SER B 1 60 ? -4.223 21.375 -22.297 1 90.44 60 SER B N 1
ATOM 4160 C CA . SER B 1 60 ? -5.391 20.609 -22.719 1 90.44 60 SER B CA 1
ATOM 4161 C C . SER B 1 60 ? -5.539 19.328 -21.922 1 90.44 60 SER B C 1
ATOM 4163 O O . SER B 1 60 ? -6.492 18.562 -22.109 1 90.44 60 SER B O 1
ATOM 4165 N N . LEU B 1 61 ? -4.707 19.156 -20.984 1 93.25 61 LEU B N 1
ATOM 4166 C CA . LEU B 1 61 ? -4.711 17.906 -20.219 1 93.25 61 LEU B CA 1
ATOM 4167 C C . LEU B 1 61 ? -5.422 18.094 -18.891 1 93.25 61 LEU B C 1
ATOM 4169 O O . LEU B 1 61 ? -5.492 19.203 -18.359 1 93.25 61 LEU B O 1
ATOM 4173 N N . TYR B 1 62 ? -5.996 17.031 -18.391 1 94.31 62 TYR B N 1
ATOM 4174 C CA . TYR B 1 62 ? -6.57 17 -17.047 1 94.31 62 TYR B CA 1
ATOM 4175 C C . TYR B 1 62 ? -5.492 16.75 -16 1 94.31 62 TYR B C 1
ATOM 4177 O O . TYR B 1 62 ? -4.457 16.156 -16.297 1 94.31 62 TYR B O 1
ATOM 4185 N N . LEU B 1 63 ? -5.781 17.25 -14.797 1 94.5 63 LEU B N 1
ATOM 4186 C CA . LEU B 1 63 ? -4.82 17.047 -13.719 1 94.5 63 LEU B CA 1
ATOM 4187 C C . LEU B 1 63 ? -5.426 16.203 -12.602 1 94.5 63 LEU B C 1
ATOM 4189 O O . LEU B 1 63 ? -6.578 16.406 -12.219 1 94.5 63 LEU B O 1
ATOM 4193 N N . ASP B 1 64 ? -4.691 15.227 -12.211 1 93.44 64 ASP B N 1
ATOM 4194 C CA . ASP B 1 64 ? -5.074 14.438 -11.039 1 93.44 64 ASP B CA 1
ATOM 4195 C C . ASP B 1 64 ? -4.383 14.961 -9.781 1 93.44 64 ASP B C 1
ATOM 4197 O O . ASP B 1 64 ? -3.256 14.562 -9.477 1 93.44 64 ASP B O 1
ATOM 4201 N N . LEU B 1 65 ? -5.066 15.703 -8.992 1 92.88 65 LEU B N 1
ATOM 4202 C CA . LEU B 1 65 ? -4.477 16.328 -7.812 1 92.88 65 LEU B CA 1
ATOM 4203 C C . LEU B 1 65 ? -4.262 15.305 -6.703 1 92.88 65 LEU B C 1
ATOM 4205 O O . LEU B 1 65 ? -3.502 15.555 -5.766 1 92.88 65 LEU B O 1
ATOM 4209 N N . SER B 1 66 ? -4.984 14.211 -6.754 1 91.56 66 SER B N 1
ATOM 4210 C CA . SER B 1 66 ? -4.82 13.164 -5.75 1 91.56 66 SER B CA 1
ATOM 4211 C C . SER B 1 66 ? -3.492 12.438 -5.922 1 91.56 66 SER B C 1
ATOM 4213 O O . SER B 1 66 ? -3.059 11.703 -5.031 1 91.56 66 SER B O 1
ATOM 4215 N N . LYS B 1 67 ? -2.893 12.641 -7.055 1 93.19 67 LYS B N 1
ATOM 4216 C CA . LYS B 1 67 ? -1.586 12.055 -7.344 1 93.19 67 LYS B CA 1
ATOM 4217 C C . LYS B 1 67 ? -0.518 13.133 -7.484 1 93.19 67 LYS B C 1
ATOM 4219 O O . LYS B 1 67 ? 0.075 13.297 -8.555 1 93.19 67 LYS B O 1
ATOM 4224 N N . THR B 1 68 ? -0.31 13.875 -6.465 1 94.62 68 THR B N 1
ATOM 4225 C CA . THR B 1 68 ? 0.716 14.906 -6.371 1 94.62 68 THR B CA 1
ATOM 4226 C C . THR B 1 68 ? 1.765 14.531 -5.328 1 94.62 68 THR B C 1
ATOM 4228 O O . THR B 1 68 ? 1.431 14.273 -4.168 1 94.62 68 THR B O 1
ATOM 4231 N N . TYR B 1 69 ? 2.969 14.492 -5.785 1 96.5 69 TYR B N 1
ATOM 4232 C CA . TYR B 1 69 ? 4.059 14.078 -4.91 1 96.5 69 TYR B CA 1
ATOM 4233 C C . TYR B 1 69 ? 5.109 15.172 -4.793 1 96.5 69 TYR B C 1
ATOM 4235 O O . TYR B 1 69 ? 5.422 15.852 -5.773 1 96.5 69 TYR B O 1
ATOM 4243 N N . LEU B 1 70 ? 5.609 15.344 -3.619 1 97.56 70 LEU B N 1
ATOM 4244 C CA . LEU B 1 70 ? 6.684 16.297 -3.34 1 97.56 70 LEU B CA 1
ATOM 4245 C C . LEU B 1 70 ? 7.996 15.562 -3.062 1 97.56 70 LEU B C 1
ATOM 4247 O O . LEU B 1 70 ? 8.047 14.672 -2.219 1 97.56 70 LEU B O 1
ATOM 4251 N N . SER B 1 71 ? 8.992 15.914 -3.797 1 97 71 SER B N 1
ATOM 4252 C CA . SER B 1 71 ? 10.344 15.391 -3.586 1 97 71 SER B CA 1
ATOM 4253 C C . SER B 1 71 ? 11.234 16.422 -2.895 1 97 71 SER B C 1
ATOM 4255 O O . SER B 1 71 ? 11.328 17.562 -3.338 1 97 71 SER B O 1
ATOM 4257 N N . LEU B 1 72 ? 11.867 16.031 -1.817 1 96.38 72 LEU B N 1
ATOM 4258 C CA . LEU B 1 72 ? 12.805 16.859 -1.082 1 96.38 72 LEU B CA 1
ATOM 4259 C C . LEU B 1 72 ? 14.164 16.172 -0.951 1 96.38 72 LEU B C 1
ATOM 4261 O O . LEU B 1 72 ? 14.227 14.961 -0.734 1 96.38 72 LEU B O 1
ATOM 4265 N N . VAL B 1 73 ? 15.227 16.906 -1.143 1 95.06 73 VAL B N 1
ATOM 4266 C CA . VAL B 1 73 ? 16.578 16.438 -0.859 1 95.06 73 VAL B CA 1
ATOM 4267 C C . VAL B 1 73 ? 17.203 17.297 0.238 1 95.06 73 VAL B C 1
ATOM 4269 O O . VAL B 1 73 ? 17.422 18.5 0.051 1 95.06 73 VAL B O 1
ATOM 4272 N N . LEU B 1 74 ? 17.5 16.672 1.386 1 94.06 74 LEU B N 1
ATOM 4273 C CA . LEU B 1 74 ? 17.922 17.406 2.566 1 94.06 74 LEU B CA 1
ATOM 4274 C C . LEU B 1 74 ? 19.219 16.828 3.137 1 94.06 74 LEU B C 1
ATOM 4276 O O . LEU B 1 74 ? 19.5 15.648 2.943 1 94.06 74 LEU B O 1
ATOM 4280 N N . SER B 1 75 ? 19.953 17.656 3.812 1 92.31 75 SER B N 1
ATOM 4281 C CA . SER B 1 75 ? 21.094 17.234 4.625 1 92.31 75 SER B CA 1
ATOM 4282 C C . SER B 1 75 ? 21.094 17.938 5.977 1 92.31 75 SER B C 1
ATOM 4284 O O . SER B 1 75 ? 20.531 19.016 6.121 1 92.31 75 SER B O 1
ATOM 4286 N N . LEU B 1 76 ? 21.594 17.266 6.953 1 91.94 76 LEU B N 1
ATOM 4287 C CA . LEU B 1 76 ? 21.688 17.812 8.305 1 91.94 76 LEU B CA 1
ATOM 4288 C C . LEU B 1 76 ? 23.094 18.297 8.586 1 91.94 76 LEU B C 1
ATOM 4290 O O . LEU B 1 76 ? 24.078 17.578 8.383 1 91.94 76 LEU B O 1
ATOM 4294 N N . GLU B 1 77 ? 23.234 19.594 9.07 1 91.12 77 GLU B N 1
ATOM 4295 C CA . GLU B 1 77 ? 24.531 20.219 9.336 1 91.12 77 GLU B CA 1
ATOM 4296 C C . GLU B 1 77 ? 24.594 20.781 10.75 1 91.12 77 GLU B C 1
ATOM 4298 O O . GLU B 1 77 ? 23.547 21.062 11.359 1 91.12 77 GLU B O 1
ATOM 4303 N N . ARG B 1 78 ? 25.734 20.859 11.234 1 89.62 78 ARG B N 1
ATOM 4304 C CA . ARG B 1 78 ? 26 21.453 12.539 1 89.62 78 ARG B CA 1
ATOM 4305 C C . ARG B 1 78 ? 26.953 22.641 12.414 1 89.62 78 ARG B C 1
ATOM 4307 O O . ARG B 1 78 ? 27.906 22.609 11.633 1 89.62 78 ARG B O 1
ATOM 4314 N N . LYS B 1 79 ? 26.641 23.625 13.258 1 89.62 79 LYS B N 1
ATOM 4315 C CA . LYS B 1 79 ? 27.5 24.797 13.289 1 89.62 79 LYS B CA 1
ATOM 4316 C C . LYS B 1 79 ? 28.672 24.594 14.25 1 89.62 79 LYS B C 1
ATOM 4318 O O . LYS B 1 79 ? 28.469 24.203 15.406 1 89.62 79 LYS B O 1
ATOM 4323 N N . VAL B 1 80 ? 29.906 24.828 13.727 1 86.19 80 VAL B N 1
ATOM 4324 C CA . VAL B 1 80 ? 31.078 24.781 14.586 1 86.19 80 VAL B CA 1
ATOM 4325 C C . VAL B 1 80 ? 31.219 26.094 15.344 1 86.19 80 VAL B C 1
ATOM 4327 O O . VAL B 1 80 ? 31.312 27.156 14.734 1 86.19 80 VAL B O 1
ATOM 4330 N N . ASP B 1 81 ? 31.234 26 16.625 1 82.19 81 ASP B N 1
ATOM 4331 C CA . ASP B 1 81 ? 31.234 27.188 17.469 1 82.19 81 ASP B CA 1
ATOM 4332 C C . ASP B 1 81 ? 32.469 28.062 17.203 1 82.19 81 ASP B C 1
ATOM 4334 O O . ASP B 1 81 ? 32.375 29.281 17.156 1 82.19 81 ASP B O 1
ATOM 4338 N N . ALA B 1 82 ? 33.625 27.516 17.062 1 83.5 82 ALA B N 1
ATOM 4339 C CA . ALA B 1 82 ? 34.875 28.25 16.938 1 83.5 82 ALA B CA 1
ATOM 4340 C C . ALA B 1 82 ? 34.969 29 15.617 1 83.5 82 ALA B C 1
ATOM 4342 O O . ALA B 1 82 ? 35.438 30.141 15.578 1 83.5 82 ALA B O 1
ATOM 4343 N N . THR B 1 83 ? 34.5 28.422 14.586 1 87.12 83 THR B N 1
ATOM 4344 C CA . THR B 1 83 ? 34.688 29 13.258 1 87.12 83 THR B CA 1
ATOM 4345 C C . THR B 1 83 ? 33.375 29.516 12.688 1 87.12 83 THR B C 1
ATOM 4347 O O . THR B 1 83 ? 33.375 30.328 11.758 1 87.12 83 THR B O 1
ATOM 4350 N N . GLY B 1 84 ? 32.281 29.109 13.164 1 86.62 84 GLY B N 1
ATOM 4351 C CA . GLY B 1 84 ? 30.969 29.5 12.625 1 86.62 84 GLY B CA 1
ATOM 4352 C C . GLY B 1 84 ? 30.625 28.797 11.336 1 86.62 84 GLY B C 1
ATOM 4353 O O . GLY B 1 84 ? 29.609 29.094 10.703 1 86.62 84 GLY B O 1
ATOM 4354 N N . GLU B 1 85 ? 31.453 27.891 10.914 1 90.62 85 GLU B N 1
ATOM 4355 C CA . GLU B 1 85 ? 31.25 27.172 9.664 1 90.62 85 GLU B CA 1
ATOM 4356 C C . GLU B 1 85 ? 30.312 25.984 9.852 1 90.62 85 GLU B C 1
ATOM 4358 O O . GLU B 1 85 ? 30.297 25.359 10.914 1 90.62 85 GLU B O 1
ATOM 4363 N N . TRP B 1 86 ? 29.438 25.797 8.836 1 89.81 86 TRP B N 1
ATOM 4364 C CA . TRP B 1 86 ? 28.531 24.641 8.852 1 89.81 86 TRP B CA 1
ATOM 4365 C C . TRP B 1 86 ? 29.234 23.391 8.328 1 89.81 86 TRP B C 1
ATOM 4367 O O . TRP B 1 86 ? 29.859 23.422 7.262 1 89.81 86 TRP B O 1
ATOM 4377 N N . VAL B 1 87 ? 29.156 22.328 9.141 1 86.06 87 VAL B N 1
ATOM 4378 C CA . VAL B 1 87 ? 29.797 21.078 8.75 1 86.06 87 VAL B CA 1
ATOM 4379 C C . VAL B 1 87 ? 28.766 19.938 8.789 1 86.06 87 VAL B C 1
ATOM 4381 O O . VAL B 1 87 ? 27.844 19.969 9.594 1 86.06 87 VAL B O 1
ATOM 4384 N N . SER B 1 88 ? 28.984 18.969 7.91 1 84.31 88 SER B N 1
ATOM 4385 C CA . SER B 1 88 ? 28.125 17.781 7.898 1 84.31 88 SER B CA 1
ATOM 4386 C C . SER B 1 88 ? 28.375 16.906 9.125 1 84.31 88 SER B C 1
ATOM 4388 O O . SER B 1 88 ? 29.5 16.844 9.617 1 84.31 88 SER B O 1
ATOM 4390 N N . ILE B 1 89 ? 27.328 16.312 9.578 1 77.81 89 ILE B N 1
ATOM 4391 C CA . ILE B 1 89 ? 27.484 15.398 10.711 1 77.81 89 ILE B CA 1
ATOM 4392 C C . ILE B 1 89 ? 28 14.047 10.227 1 77.81 89 ILE B C 1
ATOM 4394 O O . ILE B 1 89 ? 27.328 13.352 9.461 1 77.81 89 ILE B O 1
ATOM 4398 N N . VAL B 1 90 ? 29.156 13.688 10.484 1 64.75 90 VAL B N 1
ATOM 4399 C CA . VAL B 1 90 ? 29.844 12.531 9.914 1 64.75 90 VAL B CA 1
ATOM 4400 C C . VAL B 1 90 ? 29.688 11.32 10.836 1 64.75 90 VAL B C 1
ATOM 4402 O O . VAL B 1 90 ? 29.891 10.18 10.422 1 64.75 90 VAL B O 1
ATOM 4405 N N . LYS B 1 91 ? 29.266 11.492 12.031 1 61.59 91 LYS B N 1
ATOM 4406 C CA . LYS B 1 91 ? 29.266 10.359 12.945 1 61.59 91 LYS B CA 1
ATOM 4407 C C . LYS B 1 91 ? 28.016 9.492 12.758 1 61.59 91 LYS B C 1
ATOM 4409 O O . LYS B 1 91 ? 27.031 9.938 12.164 1 61.59 91 LYS B O 1
ATOM 4414 N N . ASP B 1 92 ? 28.141 8.141 13.109 1 58.75 92 ASP B N 1
ATOM 4415 C CA . ASP B 1 92 ? 27.047 7.191 13.062 1 58.75 92 ASP B CA 1
ATOM 4416 C C . ASP B 1 92 ? 25.938 7.578 14.047 1 58.75 92 ASP B C 1
ATOM 4418 O O . ASP B 1 92 ? 26.203 7.777 15.234 1 58.75 92 ASP B O 1
ATOM 4422 N N . LEU B 1 93 ? 24.953 8.398 13.711 1 53.03 93 LEU B N 1
ATOM 4423 C CA . LEU B 1 93 ? 23.891 8.961 14.539 1 53.03 93 LEU B CA 1
ATOM 4424 C C . LEU B 1 93 ? 23.141 7.852 15.273 1 53.03 93 LEU B C 1
ATOM 4426 O O . LEU B 1 93 ? 22.422 8.125 16.234 1 53.03 93 LEU B O 1
ATOM 4430 N N . ALA B 1 94 ? 23.047 6.543 14.805 1 53.31 94 ALA B N 1
ATOM 4431 C CA . ALA B 1 94 ? 22.203 5.527 15.414 1 53.31 94 ALA B CA 1
ATOM 4432 C C . ALA B 1 94 ? 22.891 4.887 16.625 1 53.31 94 ALA B C 1
ATOM 4434 O O . ALA B 1 94 ? 22.234 4.227 17.438 1 53.31 94 ALA B O 1
ATOM 4435 N N . GLY B 1 95 ? 24.297 4.809 16.781 1 51.59 95 GLY B N 1
ATOM 4436 C CA . GLY B 1 95 ? 24.938 3.996 17.812 1 51.59 95 GLY B CA 1
ATOM 4437 C C . GLY B 1 95 ? 25.297 4.781 19.047 1 51.59 95 GLY B C 1
ATOM 4438 O O . GLY B 1 95 ? 25.891 5.863 18.953 1 51.59 95 GLY B O 1
ATOM 4439 N N . ASN B 1 96 ? 25 4.219 20.312 1 49.56 96 ASN B N 1
ATOM 4440 C CA . ASN B 1 96 ? 25.203 4.301 21.75 1 49.56 96 ASN B CA 1
ATOM 4441 C C . ASN B 1 96 ? 25.047 5.73 22.25 1 49.56 96 ASN B C 1
ATOM 4443 O O . ASN B 1 96 ? 25.766 6.152 23.172 1 49.56 96 ASN B O 1
ATOM 4447 N N . PHE B 1 97 ? 24.062 6.469 21.922 1 51.97 97 PHE B N 1
ATOM 4448 C CA . PHE B 1 97 ? 23.75 7.727 22.594 1 51.97 97 PHE B CA 1
ATOM 4449 C C . PHE B 1 97 ? 24.984 8.617 22.656 1 51.97 97 PHE B C 1
ATOM 4451 O O . PHE B 1 97 ? 25.047 9.531 23.484 1 51.97 97 PHE B O 1
ATOM 4458 N N . ALA B 1 98 ? 26.141 8.062 22.203 1 52.44 98 ALA B N 1
ATOM 4459 C CA . ALA B 1 98 ? 27.344 8.734 22.672 1 52.44 98 ALA B CA 1
ATOM 4460 C C . ALA B 1 98 ? 27.797 9.82 21.703 1 52.44 98 ALA B C 1
ATOM 4462 O O . ALA B 1 98 ? 27.828 9.594 20.484 1 52.44 98 ALA B O 1
ATOM 4463 N N . GLY B 1 99 ? 27.844 11.039 22.188 1 54.84 99 GLY B N 1
ATOM 4464 C CA . GLY B 1 99 ? 28.547 12.18 21.641 1 54.84 99 GLY B CA 1
ATOM 4465 C C . GLY B 1 99 ? 27.625 13.258 21.094 1 54.84 99 GLY B C 1
ATOM 4466 O O . GLY B 1 99 ? 26.406 13.078 21.078 1 54.84 99 GLY B O 1
ATOM 4467 N N . ASP B 1 100 ? 28.062 14.477 20.844 1 55.97 100 ASP B N 1
ATOM 4468 C CA . ASP B 1 100 ? 27.469 15.719 20.375 1 55.97 100 ASP B CA 1
ATOM 4469 C C . ASP B 1 100 ? 26.688 15.492 19.078 1 55.97 100 ASP B C 1
ATOM 4471 O O . ASP B 1 100 ? 26.078 16.422 18.547 1 55.97 100 ASP B O 1
ATOM 4475 N N . SER B 1 101 ? 26.578 14.164 18.75 1 63.31 101 SER B N 1
ATOM 4476 C CA . SER B 1 101 ? 25.969 13.977 17.438 1 63.31 101 SER B CA 1
ATOM 4477 C C . SER B 1 101 ? 24.656 13.219 17.547 1 63.31 101 SER B C 1
ATOM 4479 O O . SER B 1 101 ? 24.031 12.906 16.547 1 63.31 101 SER B O 1
ATOM 4481 N N . PHE B 1 102 ? 24.078 13.07 18.734 1 76.62 102 PHE B N 1
ATOM 4482 C CA . PHE B 1 102 ? 22.781 12.43 18.922 1 76.62 102 PHE B CA 1
ATOM 4483 C C . PHE B 1 102 ? 21.656 13.375 18.516 1 76.62 102 PHE B C 1
ATOM 4485 O O . PHE B 1 102 ? 21.203 14.172 19.344 1 76.62 102 PHE B O 1
ATOM 4492 N N . THR B 1 103 ? 21.375 13.422 17.25 1 86.62 103 THR B N 1
ATOM 4493 C CA . THR B 1 103 ? 20.406 14.336 16.672 1 86.62 103 THR B CA 1
ATOM 4494 C C . THR B 1 103 ? 19.594 13.633 15.578 1 86.62 103 THR B C 1
ATOM 4496 O O . THR B 1 103 ? 20.094 12.719 14.914 1 86.62 103 THR B O 1
ATOM 4499 N N . SER B 1 104 ? 18.312 13.906 15.562 1 90.62 104 SER B N 1
ATOM 4500 C CA . SER B 1 104 ? 17.422 13.398 14.531 1 90.62 104 SER B CA 1
ATOM 4501 C C . SER B 1 104 ? 16.469 14.484 14.047 1 90.62 104 SER B C 1
ATOM 4503 O O . SER B 1 104 ? 16.703 15.672 14.266 1 90.62 104 SER B O 1
ATOM 4505 N N . VAL B 1 105 ? 15.562 14.102 13.297 1 93.25 105 VAL B N 1
ATOM 4506 C CA . VAL B 1 105 ? 14.609 15.055 12.734 1 93.25 105 VAL B CA 1
ATOM 4507 C C . VAL B 1 105 ? 13.195 14.695 13.164 1 93.25 105 VAL B C 1
ATOM 4509 O O . VAL B 1 105 ? 12.961 13.609 13.711 1 93.25 105 VAL B O 1
ATOM 4512 N N . ALA B 1 106 ? 12.336 15.609 12.93 1 93.44 106 ALA B N 1
ATOM 4513 C CA . ALA B 1 106 ? 10.93 15.414 13.281 1 93.44 106 ALA B CA 1
ATOM 4514 C C . ALA B 1 106 ? 10.32 14.266 12.492 1 93.44 106 ALA B C 1
ATOM 4516 O O . ALA B 1 106 ? 10.781 13.938 11.398 1 93.44 106 ALA B O 1
ATOM 4517 N N . GLN B 1 107 ? 9.32 13.656 13.094 1 93.5 107 GLN B N 1
ATOM 4518 C CA . GLN B 1 107 ? 8.602 12.562 12.453 1 93.5 107 GLN B CA 1
ATOM 4519 C C . GLN B 1 107 ? 7.887 13.039 11.188 1 93.5 107 GLN B C 1
ATOM 4521 O O . GLN B 1 107 ? 7.332 14.141 11.164 1 93.5 107 GLN B O 1
ATOM 4526 N N . TYR B 1 108 ? 7.938 12.156 10.117 1 96.25 108 TYR B N 1
ATOM 4527 C CA . TYR B 1 108 ? 7.184 12.43 8.898 1 96.25 108 TYR B CA 1
ATOM 4528 C C . TYR B 1 108 ? 7.688 13.695 8.219 1 96.25 108 TYR B C 1
ATOM 4530 O O . TYR B 1 108 ? 6.891 14.516 7.746 1 96.25 108 TYR B O 1
ATOM 4538 N N . LEU B 1 109 ? 8.938 13.852 8.164 1 97.31 109 LEU B N 1
ATOM 4539 C CA . LEU B 1 109 ? 9.633 15.062 7.738 1 97.31 109 LEU B CA 1
ATOM 4540 C C . LEU B 1 109 ? 9.219 15.453 6.324 1 97.31 109 LEU B C 1
ATOM 4542 O O . LEU B 1 109 ? 9.148 16.641 6 1 97.31 109 LEU B O 1
ATOM 4546 N N . GLY B 1 110 ? 8.945 14.523 5.488 1 97.06 110 GLY B N 1
ATOM 4547 C CA . GLY B 1 110 ? 8.555 14.844 4.125 1 97.06 110 GLY B CA 1
ATOM 4548 C C . GLY B 1 110 ? 7.375 15.789 4.051 1 97.06 110 GLY B C 1
ATOM 4549 O O . GLY B 1 110 ? 7.25 16.562 3.096 1 97.06 110 GLY B O 1
ATOM 4550 N N . LEU B 1 111 ? 6.52 15.711 5.02 1 97.56 111 LEU B N 1
ATOM 4551 C CA . LEU B 1 111 ? 5.344 16.578 5.043 1 97.56 111 LEU B CA 1
ATOM 4552 C C . LEU B 1 111 ? 5.43 17.594 6.18 1 97.56 111 LEU B C 1
ATOM 4554 O O . LEU B 1 111 ? 5.008 18.734 6.027 1 97.56 111 LEU B O 1
ATOM 4558 N N . THR B 1 112 ? 6.07 17.188 7.266 1 97.56 112 THR B N 1
ATOM 4559 C CA . THR B 1 112 ? 6.113 18.094 8.414 1 97.56 112 THR B CA 1
ATOM 4560 C C . THR B 1 112 ? 7.148 19.188 8.195 1 97.56 112 THR B C 1
ATOM 4562 O O . THR B 1 112 ? 7.16 20.188 8.93 1 97.56 112 THR B O 1
ATOM 4565 N N . TRP B 1 113 ? 7.988 19.016 7.223 1 97.19 113 TRP B N 1
ATOM 4566 C CA . TRP B 1 113 ? 8.898 20.062 6.797 1 97.19 113 TRP B CA 1
ATOM 4567 C C . TRP B 1 113 ? 8.133 21.328 6.41 1 97.19 113 TRP B C 1
ATOM 4569 O O . TRP B 1 113 ? 8.633 22.438 6.57 1 97.19 113 TRP B O 1
ATOM 4579 N N . ILE B 1 114 ? 6.918 21.141 6 1 97.5 114 ILE B N 1
ATOM 4580 C CA . ILE B 1 114 ? 6.07 22.234 5.52 1 97.5 114 ILE B CA 1
ATOM 4581 C C . ILE B 1 114 ? 5.309 22.844 6.688 1 97.5 114 ILE B C 1
ATOM 4583 O O . ILE B 1 114 ? 4.676 22.141 7.473 1 97.5 114 ILE B O 1
ATOM 4587 N N . ARG B 1 115 ? 5.383 24.094 6.812 1 97.06 115 ARG B N 1
ATOM 4588 C CA . ARG B 1 115 ? 4.617 24.844 7.809 1 97.06 115 ARG B CA 1
ATOM 4589 C C . ARG B 1 115 ? 3.254 25.25 7.262 1 97.06 115 ARG B C 1
ATOM 4591 O O . ARG B 1 115 ? 2.238 25.125 7.945 1 97.06 115 ARG B O 1
ATOM 4598 N N . ARG B 1 116 ? 3.301 25.75 6.078 1 97.25 116 ARG B N 1
ATOM 4599 C CA . ARG B 1 116 ? 2.102 26.266 5.434 1 97.25 116 ARG B CA 1
ATOM 4600 C C . ARG B 1 116 ? 2.092 25.938 3.943 1 97.25 116 ARG B C 1
ATOM 4602 O O . ARG B 1 116 ? 3.113 26.078 3.268 1 97.25 116 ARG B O 1
ATOM 4609 N N . LEU B 1 117 ? 0.992 25.438 3.455 1 97.69 117 LEU B N 1
ATOM 4610 C CA . LEU B 1 117 ? 0.759 25.172 2.041 1 97.69 117 LEU B CA 1
ATOM 4611 C C . LEU B 1 117 ? -0.474 25.906 1.537 1 97.69 117 LEU B C 1
ATOM 4613 O O . LEU B 1 117 ? -1.534 25.859 2.164 1 97.69 117 LEU B O 1
ATOM 4617 N N . THR B 1 118 ? -0.312 26.641 0.524 1 97.12 118 THR B N 1
ATOM 4618 C CA . THR B 1 118 ? -1.452 27.266 -0.129 1 97.12 118 THR B CA 1
ATOM 4619 C C . THR B 1 118 ? -1.579 26.797 -1.574 1 97.12 118 THR B C 1
ATOM 4621 O O . THR B 1 118 ? -0.58 26.469 -2.215 1 97.12 118 THR B O 1
ATOM 4624 N N . LEU B 1 119 ? -2.756 26.688 -2.041 1 96.69 119 LEU B N 1
ATOM 4625 C CA . LEU B 1 119 ? -3.068 26.297 -3.41 1 96.69 119 LEU B CA 1
ATOM 4626 C C . LEU B 1 119 ? -3.98 27.328 -4.078 1 96.69 119 LEU B C 1
ATOM 4628 O O . LEU B 1 119 ? -4.992 27.734 -3.5 1 96.69 119 LEU B O 1
ATOM 4632 N N . SER B 1 120 ? -3.592 27.797 -5.199 1 95.81 120 SER B N 1
ATOM 4633 C CA . SER B 1 120 ? -4.414 28.688 -6.016 1 95.81 120 SER B CA 1
ATOM 4634 C C . SER B 1 120 ? -4.711 28.062 -7.375 1 95.81 120 SER B C 1
ATOM 4636 O O . SER B 1 120 ? -3.83 27.469 -7.996 1 95.81 120 SER B O 1
ATOM 4638 N N . ILE B 1 121 ? -5.926 28.125 -7.754 1 94.31 121 ILE B N 1
ATOM 4639 C CA . ILE B 1 121 ? -6.352 27.672 -9.078 1 94.31 121 ILE B CA 1
ATOM 4640 C C . ILE B 1 121 ? -6.902 28.859 -9.867 1 94.31 121 ILE B C 1
ATOM 4642 O O . ILE B 1 121 ? -7.797 29.562 -9.398 1 94.31 121 ILE B O 1
ATOM 4646 N N . ASN B 1 122 ? -6.363 29.062 -11 1 93.94 122 ASN B N 1
ATOM 4647 C CA . ASN B 1 122 ? -6.758 30.156 -11.883 1 93.94 122 ASN B CA 1
ATOM 4648 C C . ASN B 1 122 ? -6.75 31.5 -11.148 1 93.94 122 ASN B C 1
ATOM 4650 O O . ASN B 1 122 ? -7.688 32.281 -11.281 1 93.94 122 ASN B O 1
ATOM 4654 N N . GLY B 1 123 ? -5.82 31.641 -10.242 1 91.69 123 GLY B N 1
ATOM 4655 C CA . GLY B 1 123 ? -5.598 32.906 -9.57 1 91.69 123 GLY B CA 1
ATOM 4656 C C . GLY B 1 123 ? -6.379 33.031 -8.281 1 91.69 123 GLY B C 1
ATOM 4657 O O . GLY B 1 123 ? -6.203 34 -7.543 1 91.69 123 GLY B O 1
ATOM 4658 N N . ILE B 1 124 ? -7.188 32.125 -8.008 1 92.19 124 ILE B N 1
ATOM 4659 C CA . ILE B 1 124 ? -7.984 32.188 -6.789 1 92.19 124 ILE B CA 1
ATOM 4660 C C . ILE B 1 124 ? -7.445 31.172 -5.777 1 92.19 124 ILE B C 1
ATOM 4662 O O . ILE B 1 124 ? -7.301 29.984 -6.09 1 92.19 124 ILE B O 1
ATOM 4666 N N . GLN B 1 125 ? -7.18 31.672 -4.641 1 93.38 125 GLN B N 1
ATOM 4667 C CA . GLN B 1 125 ? -6.711 30.797 -3.582 1 93.38 125 GLN B CA 1
ATOM 4668 C C . GLN B 1 125 ? -7.852 29.938 -3.035 1 93.38 125 GLN B C 1
ATOM 4670 O O . GLN B 1 125 ? -8.797 30.453 -2.441 1 93.38 125 GLN B O 1
ATOM 4675 N N . CYS B 1 126 ? -7.762 28.672 -3.209 1 91.94 126 CYS B N 1
ATOM 4676 C CA . CYS B 1 126 ? -8.852 27.781 -2.82 1 91.94 126 CYS B CA 1
ATOM 4677 C C . CYS B 1 126 ? -8.469 26.938 -1.608 1 91.94 126 CYS B C 1
ATOM 4679 O O . CYS B 1 126 ? -9.328 26.297 -1.008 1 91.94 126 CYS B O 1
ATOM 4681 N N . TYR B 1 127 ? -7.234 26.938 -1.269 1 94.75 127 TYR B N 1
ATOM 4682 C CA . TYR B 1 127 ? -6.789 26.172 -0.106 1 94.75 127 TYR B CA 1
ATOM 4683 C C . TYR B 1 127 ? -5.691 26.906 0.644 1 94.75 127 TYR B C 1
ATOM 4685 O O . TYR B 1 127 ? -4.801 27.5 0.027 1 94.75 127 TYR B O 1
ATOM 4693 N N . ASP B 1 128 ? -5.812 26.906 1.938 1 95.88 128 ASP B N 1
ATOM 4694 C CA . ASP B 1 128 ? -4.816 27.438 2.865 1 95.88 128 ASP B CA 1
ATOM 4695 C C . ASP B 1 128 ? -4.793 26.625 4.16 1 95.88 128 ASP B C 1
ATOM 4697 O O . ASP B 1 128 ? -5.777 26.609 4.906 1 95.88 128 ASP B O 1
ATOM 4701 N N . SER B 1 129 ? -3.678 26.031 4.383 1 95.12 129 SER B N 1
ATOM 4702 C CA . SER B 1 129 ? -3.572 25.203 5.582 1 95.12 129 SER B CA 1
ATOM 4703 C C . SER B 1 129 ? -3.359 26.062 6.824 1 95.12 129 SER B C 1
ATOM 4705 O O . SER B 1 129 ? -3.492 25.562 7.949 1 95.12 129 SER B O 1
ATOM 4707 N N . GLY B 1 130 ? -3.021 27.266 6.633 1 94.69 130 GLY B N 1
ATOM 4708 C CA . GLY B 1 130 ? -2.494 28.016 7.766 1 94.69 130 GLY B CA 1
ATOM 4709 C C . GLY B 1 130 ? -1.125 27.547 8.211 1 94.69 130 GLY B C 1
ATOM 4710 O O . GLY B 1 130 ? -0.372 26.969 7.414 1 94.69 130 GLY B O 1
ATOM 4711 N N . ILE B 1 131 ? -0.771 27.781 9.453 1 95.81 131 ILE B N 1
ATOM 4712 C CA . ILE B 1 131 ? 0.573 27.453 9.914 1 95.81 131 ILE B CA 1
ATOM 4713 C C . ILE B 1 131 ? 0.59 26.031 10.5 1 95.81 131 ILE B C 1
ATOM 4715 O O . ILE B 1 131 ? 1.563 25.641 11.141 1 95.81 131 ILE B O 1
ATOM 4719 N N . HIS B 1 132 ? -0.447 25.266 10.312 1 97.56 132 HIS B N 1
ATOM 4720 C CA . HIS B 1 132 ? -0.584 24 11.008 1 97.56 132 HIS B CA 1
ATOM 4721 C C . HIS B 1 132 ? -0.53 22.828 10.031 1 97.56 132 HIS B C 1
ATOM 4723 O O . HIS B 1 132 ? -1.124 21.781 10.281 1 97.56 132 HIS B O 1
ATOM 4729 N N . TYR B 1 133 ? 0.142 23 8.922 1 98.06 133 TYR B N 1
ATOM 4730 C CA . TYR B 1 133 ? 0.188 21.938 7.926 1 98.06 133 TYR B CA 1
ATOM 4731 C C . TYR B 1 133 ? 0.812 20.672 8.508 1 98.06 133 TYR B C 1
ATOM 4733 O O . TYR B 1 133 ? 0.331 19.562 8.258 1 98.06 133 TYR B O 1
ATOM 4741 N N . ALA B 1 134 ? 1.849 20.844 9.289 1 97.88 134 ALA B N 1
ATOM 4742 C CA . ALA B 1 134 ? 2.541 19.688 9.867 1 97.88 134 ALA B CA 1
ATOM 4743 C C . ALA B 1 134 ? 1.611 18.891 10.773 1 97.88 134 ALA B C 1
ATOM 4745 O O . ALA B 1 134 ? 1.568 17.656 10.695 1 97.88 134 ALA B O 1
ATOM 4746 N N . TYR B 1 135 ? 0.892 19.547 11.594 1 98 135 TYR B N 1
ATOM 4747 C CA . TYR B 1 135 ? -0.032 18.875 12.5 1 98 135 TYR B CA 1
ATOM 4748 C C . TYR B 1 135 ? -1.17 18.219 11.727 1 98 135 TYR B C 1
ATOM 4750 O O . TYR B 1 135 ? -1.623 17.125 12.094 1 98 135 TYR B O 1
ATOM 4758 N N . ARG B 1 136 ? -1.609 18.875 10.688 1 97.12 136 ARG B N 1
ATOM 4759 C CA . ARG B 1 136 ? -2.639 18.266 9.844 1 97.12 136 ARG B CA 1
ATOM 4760 C C . ARG B 1 136 ? -2.201 16.906 9.336 1 97.12 136 ARG B C 1
ATOM 4762 O O . ARG B 1 136 ? -2.928 15.922 9.484 1 97.12 136 ARG B O 1
ATOM 4769 N N . CYS B 1 137 ? -1.055 16.875 8.758 1 95.94 137 CYS B N 1
ATOM 4770 C CA . CYS B 1 137 ? -0.567 15.656 8.133 1 95.94 137 CYS B CA 1
ATOM 4771 C C . CYS B 1 137 ? -0.346 14.562 9.172 1 95.94 137 CYS B C 1
ATOM 4773 O O . CYS B 1 137 ? -0.706 13.406 8.945 1 95.94 137 CYS B O 1
ATOM 4775 N N . LEU B 1 138 ? 0.168 14.922 10.273 1 96.19 138 LEU B N 1
ATOM 4776 C CA . LEU B 1 138 ? 0.463 13.922 11.297 1 96.19 138 LEU B CA 1
ATOM 4777 C C . LEU B 1 138 ? -0.821 13.391 11.922 1 96.19 138 LEU B C 1
ATOM 4779 O O . LEU B 1 138 ? -0.963 12.18 12.125 1 96.19 138 LEU B O 1
ATOM 4783 N N . LEU B 1 139 ? -1.725 14.258 12.227 1 96.19 139 LEU B N 1
ATOM 4784 C CA . LEU B 1 139 ? -2.984 13.844 12.828 1 96.19 139 LEU B CA 1
ATOM 4785 C C . LEU B 1 139 ? -3.764 12.93 11.883 1 96.19 139 LEU B C 1
ATOM 4787 O O . LEU B 1 139 ? -4.273 11.891 12.305 1 96.19 139 LEU B O 1
ATOM 4791 N N . LEU B 1 140 ? -3.801 13.352 10.672 1 93.81 140 LEU B N 1
ATOM 4792 C CA . LEU B 1 140 ? -4.531 12.547 9.695 1 93.81 140 LEU B CA 1
ATOM 4793 C C . LEU B 1 140 ? -3.873 11.188 9.508 1 93.81 140 LEU B C 1
ATOM 4795 O O . LEU B 1 140 ? -4.559 10.188 9.297 1 93.81 140 LEU B O 1
ATOM 4799 N N . HIS B 1 141 ? -2.637 11.172 9.57 1 92.94 141 HIS B N 1
ATOM 4800 C CA . HIS B 1 141 ? -1.942 9.891 9.438 1 92.94 141 HIS B CA 1
ATOM 4801 C C . HIS B 1 141 ? -2.176 9.008 10.656 1 92.94 141 HIS B C 1
ATOM 4803 O O . HIS B 1 141 ? -2.514 7.828 10.516 1 92.94 141 HIS B O 1
ATOM 4809 N N . GLU B 1 142 ? -1.985 9.555 11.828 1 93.5 142 GLU B N 1
ATOM 4810 C CA . GLU B 1 142 ? -2.131 8.781 13.062 1 93.5 142 GLU B CA 1
ATOM 4811 C C . GLU B 1 142 ? -3.555 8.258 13.219 1 93.5 142 GLU B C 1
ATOM 4813 O O . GLU B 1 142 ? -3.762 7.172 13.773 1 93.5 142 GLU B O 1
ATOM 4818 N N . LEU B 1 143 ? -4.477 8.984 12.766 1 93.44 143 LEU B N 1
ATOM 4819 C CA . LEU B 1 143 ? -5.879 8.609 12.922 1 93.44 143 LEU B CA 1
ATOM 4820 C C . LEU B 1 143 ? -6.395 7.895 11.68 1 93.44 143 LEU B C 1
ATOM 4822 O O . LEU B 1 143 ? -7.598 7.668 11.539 1 93.44 143 LEU B O 1
ATOM 4826 N N . GLY B 1 144 ? -5.492 7.578 10.789 1 89 144 GLY B N 1
ATOM 4827 C CA . GLY B 1 144 ? -5.961 6.961 9.562 1 89 144 GLY B CA 1
ATOM 4828 C C . GLY B 1 144 ? -5.191 5.703 9.195 1 89 144 GLY B C 1
ATOM 4829 O O . GLY B 1 144 ? -5.648 4.906 8.375 1 89 144 GLY B O 1
ATOM 4830 N N . ALA B 1 145 ? -4.113 5.512 9.75 1 88.62 145 ALA B N 1
ATOM 4831 C CA . ALA B 1 145 ? -3.26 4.406 9.32 1 88.62 145 ALA B CA 1
ATOM 4832 C C . ALA B 1 145 ? -2.963 3.461 10.484 1 88.62 145 ALA B C 1
ATOM 4834 O O . ALA B 1 145 ? -2.801 3.9 11.625 1 88.62 145 ALA B O 1
ATOM 4835 N N . ASP B 1 146 ? -2.855 2.16 10.062 1 88.88 146 ASP B N 1
ATOM 4836 C CA . ASP B 1 146 ? -2.426 1.184 11.062 1 88.88 146 ASP B CA 1
ATOM 4837 C C . ASP B 1 146 ? -0.906 1.037 11.07 1 88.88 146 ASP B C 1
ATOM 4839 O O . ASP B 1 146 ? -0.204 1.76 10.359 1 88.88 146 ASP B O 1
ATOM 4843 N N . ARG B 1 147 ? -0.485 0.208 11.891 1 86.69 147 ARG B N 1
ATOM 4844 C CA . ARG B 1 147 ? 0.95 0.048 12.094 1 86.69 147 ARG B CA 1
ATOM 4845 C C . ARG B 1 147 ? 1.628 -0.5 10.844 1 86.69 147 ARG B C 1
ATOM 4847 O O . ARG B 1 147 ? 2.729 -0.07 10.492 1 86.69 147 ARG B O 1
ATOM 4854 N N . GLU B 1 148 ? 1.036 -1.351 10.195 1 84.94 148 GLU B N 1
ATOM 4855 C CA . GLU B 1 148 ? 1.632 -1.982 9.016 1 84.94 148 GLU B CA 1
ATOM 4856 C C . GLU B 1 148 ? 1.717 -1.007 7.848 1 84.94 148 GLU B C 1
ATOM 4858 O O . GLU B 1 148 ? 2.727 -0.961 7.145 1 84.94 148 GLU B O 1
ATOM 4863 N N . VAL B 1 149 ? 0.713 -0.257 7.691 1 85 149 VAL B N 1
ATOM 4864 C CA . VAL B 1 149 ? 0.689 0.742 6.625 1 85 149 VAL B CA 1
ATOM 4865 C C . VAL B 1 149 ? 1.766 1.795 6.883 1 85 149 VAL B C 1
ATOM 4867 O O . VAL B 1 149 ? 2.43 2.252 5.949 1 85 149 VAL B O 1
ATOM 4870 N N . SER B 1 150 ? 1.936 2.057 8.086 1 87.81 150 SER B N 1
ATOM 4871 C CA . SER B 1 150 ? 2.9 3.088 8.453 1 87.81 150 SER B CA 1
ATOM 4872 C C . SER B 1 150 ? 4.328 2.627 8.188 1 87.81 150 SER B C 1
ATOM 4874 O O . SER B 1 150 ? 5.211 3.443 7.902 1 87.81 150 SER B O 1
ATOM 4876 N N . LYS B 1 151 ? 4.625 1.403 8.227 1 87.19 151 LYS B N 1
ATOM 4877 C CA . LYS B 1 151 ? 5.961 0.851 8.008 1 87.19 151 LYS B CA 1
ATOM 4878 C C . LYS B 1 151 ? 6.23 0.624 6.527 1 87.19 151 LYS B C 1
ATOM 4880 O O . LYS B 1 151 ? 7.352 0.29 6.137 1 87.19 151 LYS B O 1
ATOM 4885 N N . GLY B 1 152 ? 5.453 1.032 5.691 1 88.06 152 GLY B N 1
ATOM 4886 C CA . GLY B 1 152 ? 5.617 0.814 4.266 1 88.06 152 GLY B CA 1
ATOM 4887 C C . GLY B 1 152 ? 5.879 2.092 3.492 1 88.06 152 GLY B C 1
ATOM 4888 O O . GLY B 1 152 ? 6.926 2.725 3.666 1 88.06 152 GLY B O 1
ATOM 4889 N N . LEU B 1 153 ? 4.996 2.516 2.811 1 89 153 LEU B N 1
ATOM 4890 C CA . LEU B 1 153 ? 5.07 3.627 1.87 1 89 153 LEU B CA 1
ATOM 4891 C C . LEU B 1 153 ? 5.527 4.902 2.57 1 89 153 LEU B C 1
ATOM 4893 O O . LEU B 1 153 ? 6.297 5.684 2.006 1 89 153 LEU B O 1
ATOM 4897 N N . TYR B 1 154 ? 5.184 5.035 3.787 1 91.88 154 TYR B N 1
ATOM 4898 C CA . TYR B 1 154 ? 5.348 6.332 4.43 1 91.88 154 TYR B CA 1
ATOM 4899 C C . TYR B 1 154 ? 6.75 6.484 5.004 1 91.88 154 TYR B C 1
ATOM 4901 O O . TYR B 1 154 ? 7.133 7.574 5.441 1 91.88 154 TYR B O 1
ATOM 4909 N N . GLU B 1 155 ? 7.531 5.418 4.93 1 92.44 155 GLU B N 1
ATOM 4910 C CA . GLU B 1 155 ? 8.945 5.539 5.27 1 92.44 155 GLU B CA 1
ATOM 4911 C C . GLU B 1 155 ? 9.672 6.465 4.297 1 92.44 155 GLU B C 1
ATOM 4913 O O . GLU B 1 155 ? 10.672 7.09 4.656 1 92.44 155 GLU B O 1
ATOM 4918 N N . ALA B 1 156 ? 9.102 6.543 3.076 1 94.56 156 ALA B N 1
ATOM 4919 C CA . ALA B 1 156 ? 9.664 7.43 2.062 1 94.56 156 ALA B CA 1
ATOM 4920 C C . ALA B 1 156 ? 9.57 8.891 2.498 1 94.56 156 ALA B C 1
ATOM 4922 O O . ALA B 1 156 ? 10.328 9.734 2.018 1 94.56 156 ALA B O 1
ATOM 4923 N N . ALA B 1 157 ? 8.633 9.125 3.41 1 96 157 ALA B N 1
ATOM 4924 C CA . ALA B 1 157 ? 8.469 10.461 3.971 1 96 157 ALA B CA 1
ATOM 4925 C C . ALA B 1 157 ? 9.039 10.539 5.383 1 96 157 ALA B C 1
ATOM 4927 O O . ALA B 1 157 ? 8.789 11.508 6.109 1 96 157 ALA B O 1
ATOM 4928 N N . LEU B 1 158 ? 9.758 9.461 5.84 1 96.06 158 LEU B N 1
ATOM 4929 C CA . LEU B 1 158 ? 10.445 9.359 7.121 1 96.06 158 LEU B CA 1
ATOM 4930 C C . LEU B 1 158 ? 9.453 9.242 8.266 1 96.06 158 LEU B C 1
ATOM 4932 O O . LEU B 1 158 ? 9.648 9.828 9.336 1 96.06 158 LEU B O 1
ATOM 4936 N N . TYR B 1 159 ? 8.383 8.617 8.031 1 95.19 159 TYR B N 1
ATOM 4937 C CA . TYR B 1 159 ? 7.52 8.281 9.156 1 95.19 159 TYR B CA 1
ATOM 4938 C C . TYR B 1 159 ? 8.008 7.016 9.852 1 95.19 159 TYR B C 1
ATOM 4940 O O . TYR B 1 159 ? 7.992 5.93 9.266 1 95.19 159 TYR B O 1
ATOM 4948 N N . TYR B 1 160 ? 8.508 7.172 10.977 1 92.44 160 TYR B N 1
ATOM 4949 C CA . TYR B 1 160 ? 8.906 6.125 11.914 1 92.44 160 TYR B CA 1
ATOM 4950 C C . TYR B 1 160 ? 8.344 6.395 13.305 1 92.44 160 TYR B C 1
ATOM 4952 O O . TYR B 1 160 ? 8.789 7.32 13.992 1 92.44 160 TYR B O 1
ATOM 4960 N N . LYS B 1 161 ? 7.457 5.656 13.633 1 88.62 161 LYS B N 1
ATOM 4961 C CA . LYS B 1 161 ? 6.766 5.934 14.891 1 88.62 161 LYS B CA 1
ATOM 4962 C C . LYS B 1 161 ? 7.727 5.887 16.078 1 88.62 161 LYS B C 1
ATOM 4964 O O . LYS B 1 161 ? 8.531 4.957 16.188 1 88.62 161 LYS B O 1
ATOM 4969 N N . ASP B 1 162 ? 7.629 6.84 16.875 1 86.31 162 ASP B N 1
ATOM 4970 C CA . ASP B 1 162 ? 8.484 6.949 18.047 1 86.31 162 ASP B CA 1
ATOM 4971 C C . ASP B 1 162 ? 8 6.016 19.156 1 86.31 162 ASP B C 1
ATOM 4973 O O . ASP B 1 162 ? 6.867 5.535 19.125 1 86.31 162 ASP B O 1
ATOM 4977 N N . ALA B 1 163 ? 8.914 5.844 20.062 1 80.12 163 ALA B N 1
ATOM 4978 C CA . ALA B 1 163 ? 8.578 5.043 21.234 1 80.12 163 ALA B CA 1
ATOM 4979 C C . ALA B 1 163 ? 7.551 5.758 22.109 1 80.12 163 ALA B C 1
ATOM 4981 O O . ALA B 1 163 ? 7.395 6.98 22.031 1 80.12 163 ALA B O 1
ATOM 4982 N N . VAL B 1 164 ? 6.914 4.992 22.891 1 79.38 164 VAL B N 1
ATOM 4983 C CA . VAL B 1 164 ? 5.836 5.492 23.75 1 79.38 164 VAL B CA 1
ATOM 4984 C C . VAL B 1 164 ? 6.398 6.449 24.781 1 79.38 164 VAL B C 1
ATOM 4986 O O . VAL B 1 164 ? 5.805 7.496 25.062 1 79.38 164 VAL B O 1
ATOM 4989 N N . ASP B 1 165 ? 7.555 6.039 25.172 1 73.5 165 ASP B N 1
ATOM 4990 C CA . ASP B 1 165 ? 8.188 6.902 26.156 1 73.5 165 ASP B CA 1
ATOM 4991 C C . ASP B 1 165 ? 8.852 8.102 25.5 1 73.5 165 ASP B C 1
ATOM 4993 O O . ASP B 1 165 ? 9.797 7.945 24.719 1 73.5 165 ASP B O 1
ATOM 4997 N N . LYS B 1 166 ? 8.344 9.219 25.781 1 67.19 166 LYS B N 1
ATOM 4998 C CA . LYS B 1 166 ? 8.805 10.469 25.188 1 67.19 166 LYS B CA 1
ATOM 4999 C C . LYS B 1 166 ? 10.281 10.703 25.484 1 67.19 166 LYS B C 1
ATOM 5001 O O . LYS B 1 166 ? 10.961 11.422 24.75 1 67.19 166 LYS B O 1
ATOM 5006 N N . ASN B 1 167 ? 10.672 10.172 26.469 1 62.56 167 ASN B N 1
ATOM 5007 C CA . ASN B 1 167 ? 12.055 10.383 26.875 1 62.56 167 ASN B CA 1
ATOM 5008 C C . ASN B 1 167 ? 12.977 9.289 26.359 1 62.56 167 ASN B C 1
ATOM 5010 O O . ASN B 1 167 ? 14.18 9.312 26.594 1 62.56 167 ASN B O 1
ATOM 5014 N N . ASP B 1 168 ? 12.266 8.43 25.75 1 61.91 168 ASP B N 1
ATOM 5015 C CA . ASP B 1 168 ? 13.078 7.336 25.203 1 61.91 168 ASP B CA 1
ATOM 5016 C C . ASP B 1 168 ? 13.625 7.688 23.828 1 61.91 168 ASP B C 1
ATOM 5018 O O . ASP B 1 168 ? 13 7.367 22.812 1 61.91 168 ASP B O 1
ATOM 5022 N N . PHE B 1 169 ? 14.664 8.375 23.875 1 63.22 169 PHE B N 1
ATOM 5023 C CA . PHE B 1 169 ? 15.281 8.805 22.625 1 63.22 169 PHE B CA 1
ATOM 5024 C C . PHE B 1 169 ? 16.078 7.664 22 1 63.22 169 PHE B C 1
ATOM 5026 O O . PHE B 1 169 ? 16.719 7.844 20.969 1 63.22 169 PHE B O 1
ATOM 5033 N N . GLU B 1 170 ? 15.938 6.625 22.656 1 64.38 170 GLU B N 1
ATOM 5034 C CA . GLU B 1 170 ? 16.578 5.445 22.078 1 64.38 170 GLU B CA 1
ATOM 5035 C C . GLU B 1 170 ? 15.57 4.566 21.344 1 64.38 170 GLU B C 1
ATOM 5037 O O . GLU B 1 170 ? 15.898 3.455 20.922 1 64.38 170 GLU B O 1
ATOM 5042 N N . GLY B 1 171 ? 14.5 5.211 21.219 1 74.44 171 GLY B N 1
ATOM 5043 C CA . GLY B 1 171 ? 13.484 4.406 20.562 1 74.44 171 GLY B CA 1
ATOM 5044 C C . GLY B 1 171 ? 13.797 4.141 19.094 1 74.44 171 GLY B C 1
ATOM 5045 O O . GLY B 1 171 ? 14.609 4.852 18.484 1 74.44 171 GLY B O 1
ATOM 5046 N N . SER B 1 172 ? 13.211 3.164 18.547 1 79.56 172 SER B N 1
ATOM 5047 C CA . SER B 1 172 ? 13.484 2.695 17.188 1 79.56 172 SER B CA 1
ATOM 5048 C C . SER B 1 172 ? 13.133 3.764 16.156 1 79.56 172 SER B C 1
ATOM 5050 O O . SER B 1 172 ? 13.844 3.926 15.164 1 79.56 172 SER B O 1
ATOM 5052 N N . GLY B 1 173 ? 12.133 4.617 16.422 1 87.31 173 GLY B N 1
ATOM 5053 C CA . GLY B 1 173 ? 11.742 5.629 15.453 1 87.31 173 GLY B CA 1
ATOM 5054 C C . GLY B 1 173 ? 12.75 6.754 15.32 1 87.31 173 GLY B C 1
ATOM 5055 O O . GLY B 1 173 ? 13.148 7.105 14.211 1 87.31 173 GLY B O 1
ATOM 5056 N N . PHE B 1 174 ? 13.18 7.176 16.438 1 87.81 174 PHE B N 1
ATOM 5057 C CA . PHE B 1 174 ? 14.188 8.234 16.469 1 87.81 174 PHE B CA 1
ATOM 5058 C C . PHE B 1 174 ? 15.477 7.777 15.797 1 87.81 174 PHE B C 1
ATOM 5060 O O . PHE B 1 174 ? 16.031 8.5 14.961 1 87.81 174 PHE B O 1
ATOM 5067 N N . LYS B 1 175 ? 15.875 6.629 16.016 1 86.38 175 LYS B N 1
ATOM 5068 C CA . LYS B 1 175 ? 17.125 6.098 15.492 1 86.38 175 LYS B CA 1
ATOM 5069 C C . LYS B 1 175 ? 17.031 5.867 13.992 1 86.38 175 LYS B C 1
ATOM 5071 O O . LYS B 1 175 ? 18 6.109 13.258 1 86.38 175 LYS B O 1
ATOM 5076 N N . SER B 1 176 ? 15.93 5.434 13.57 1 89 176 SER B N 1
ATOM 5077 C CA . SER B 1 176 ? 15.742 5.18 12.148 1 89 176 SER B CA 1
ATOM 5078 C C . SER B 1 176 ? 15.812 6.473 11.344 1 89 176 SER B C 1
ATOM 5080 O O . SER B 1 176 ? 16.438 6.512 10.273 1 89 176 SER B O 1
ATOM 5082 N N . ARG B 1 177 ? 15.258 7.5 11.844 1 91.38 177 ARG B N 1
ATOM 5083 C CA . ARG B 1 177 ? 15.312 8.781 11.156 1 91.38 177 ARG B CA 1
ATOM 5084 C C . ARG B 1 177 ? 16.719 9.367 11.188 1 91.38 177 ARG B C 1
ATOM 5086 O O . ARG B 1 177 ? 17.188 9.93 10.195 1 91.38 177 ARG B O 1
ATOM 5093 N N . ALA B 1 178 ? 17.359 9.125 12.281 1 89.62 178 ALA B N 1
ATOM 5094 C CA . ALA B 1 178 ? 18.719 9.633 12.422 1 89.62 178 ALA B CA 1
ATOM 5095 C C . ALA B 1 178 ? 19.656 8.93 11.453 1 89.62 178 ALA B C 1
ATOM 5097 O O . ALA B 1 178 ? 20.547 9.562 10.875 1 89.62 178 ALA B O 1
ATOM 5098 N N . SER B 1 179 ? 19.438 7.695 11.25 1 87.44 179 SER B N 1
ATOM 5099 C CA . SER B 1 179 ? 20.312 6.898 10.398 1 87.44 179 SER B CA 1
ATOM 5100 C C . SER B 1 179 ? 20.25 7.359 8.945 1 87.44 179 SER B C 1
ATOM 5102 O O . SER B 1 179 ? 21.219 7.223 8.203 1 87.44 179 SER B O 1
ATOM 5104 N N . ARG B 1 180 ? 19.188 7.953 8.555 1 89.19 180 ARG B N 1
ATOM 5105 C CA . ARG B 1 180 ? 19.016 8.398 7.172 1 89.19 180 ARG B CA 1
ATOM 5106 C C . ARG B 1 180 ? 19.844 9.648 6.891 1 89.19 180 ARG B C 1
ATOM 5108 O O . ARG B 1 180 ? 20.094 9.977 5.73 1 89.19 180 ARG B O 1
ATOM 5115 N N . PHE B 1 181 ? 20.234 10.312 7.934 1 89.5 181 PHE B N 1
ATOM 5116 C CA . PHE B 1 181 ? 21.031 11.523 7.789 1 89.5 181 PHE B CA 1
ATOM 5117 C C . PHE B 1 181 ? 22.453 11.289 8.281 1 89.5 181 PHE B C 1
ATOM 5119 O O . PHE B 1 181 ? 23.25 12.227 8.367 1 89.5 181 PHE B O 1
ATOM 5126 N N . ALA B 1 182 ? 22.781 10.078 8.555 1 82.94 182 ALA B N 1
ATOM 5127 C CA . ALA B 1 182 ? 24.078 9.773 9.148 1 82.94 182 ALA B CA 1
ATOM 5128 C C . ALA B 1 182 ? 25.188 9.836 8.102 1 82.94 182 ALA B C 1
ATOM 5130 O O . ALA B 1 182 ? 24.906 9.812 6.902 1 82.94 182 ALA B O 1
ATOM 5131 N N . LYS B 1 183 ? 26.391 10.047 8.578 1 80.75 183 LYS B N 1
ATOM 5132 C CA . LYS B 1 183 ? 27.609 9.992 7.789 1 80.75 183 LYS B CA 1
ATOM 5133 C C . LYS B 1 183 ? 27.609 11.047 6.688 1 80.75 183 LYS B C 1
ATOM 5135 O O . LYS B 1 183 ? 28.094 10.789 5.582 1 80.75 183 LYS B O 1
ATOM 5140 N N . GLY B 1 184 ? 27 12.148 6.93 1 78.88 184 GLY B N 1
ATOM 5141 C CA . GLY B 1 184 ? 27 13.25 5.98 1 78.88 184 GLY B CA 1
ATOM 5142 C C . GLY B 1 184 ? 26.219 12.953 4.719 1 78.88 184 GLY B C 1
ATOM 5143 O O . GLY B 1 184 ? 26.406 13.609 3.693 1 78.88 184 GLY B O 1
ATOM 5144 N N . GLN B 1 185 ? 25.328 12.039 4.816 1 83.56 185 GLN B N 1
ATOM 5145 C CA . GLN B 1 185 ? 24.578 11.625 3.643 1 83.56 185 GLN B CA 1
ATOM 5146 C C . GLN B 1 185 ? 23.391 12.547 3.398 1 83.56 185 GLN B C 1
ATOM 5148 O O . GLN B 1 185 ? 22.859 13.156 4.336 1 83.56 185 GLN B O 1
ATOM 5153 N N . THR B 1 186 ? 23.094 12.727 2.115 1 89.88 186 THR B N 1
ATOM 5154 C CA . THR B 1 186 ? 21.906 13.453 1.713 1 89.88 186 THR B CA 1
ATOM 5155 C C . THR B 1 186 ? 20.688 12.531 1.692 1 89.88 186 THR B C 1
ATOM 5157 O O . THR B 1 186 ? 20.75 11.43 1.149 1 89.88 186 THR B O 1
ATOM 5160 N N . CYS B 1 187 ? 19.688 13.016 2.406 1 93.12 187 CYS B N 1
ATOM 5161 C CA . CYS B 1 187 ? 18.453 12.227 2.498 1 93.12 187 CYS B CA 1
ATOM 5162 C C . CYS B 1 187 ? 17.453 12.656 1.434 1 93.12 187 CYS B C 1
ATOM 5164 O O . CYS B 1 187 ? 17.156 13.844 1.296 1 93.12 187 CYS B O 1
ATOM 5166 N N . ARG B 1 188 ? 16.984 11.719 0.655 1 95.12 188 ARG B N 1
ATOM 5167 C CA . ARG B 1 188 ? 15.961 11.984 -0.347 1 95.12 188 ARG B CA 1
ATOM 5168 C C . ARG B 1 188 ? 14.602 11.484 0.123 1 95.12 188 ARG B C 1
ATOM 5170 O O . ARG B 1 188 ? 14.477 10.359 0.611 1 95.12 188 ARG B O 1
ATOM 5177 N N . LEU B 1 189 ? 13.656 12.391 0.022 1 96.56 189 LEU B N 1
ATOM 5178 C CA . LEU B 1 189 ? 12.289 12.094 0.458 1 96.56 189 LEU B CA 1
ATOM 5179 C C . LEU B 1 189 ? 11.305 12.258 -0.695 1 96.56 189 LEU B C 1
ATOM 5181 O O . LEU B 1 189 ? 11.531 13.055 -1.605 1 96.56 189 LEU B O 1
ATOM 5185 N N . LEU B 1 190 ? 10.32 11.484 -0.777 1 96.88 190 LEU B N 1
ATOM 5186 C CA . LEU B 1 190 ? 9.172 11.602 -1.677 1 96.88 190 LEU B CA 1
ATOM 5187 C C . LEU B 1 190 ? 7.867 11.383 -0.926 1 96.88 190 LEU B C 1
ATOM 5189 O O . LEU B 1 190 ? 7.648 10.312 -0.351 1 96.88 190 LEU B O 1
ATOM 5193 N N . SER B 1 191 ? 7.082 12.375 -0.849 1 96.12 191 SER B N 1
ATOM 5194 C CA . SER B 1 191 ? 5.875 12.336 -0.03 1 96.12 191 SER B CA 1
ATOM 5195 C C . SER B 1 191 ? 4.633 12.648 -0.86 1 96.12 191 SER B C 1
ATOM 5197 O O . SER B 1 191 ? 4.676 13.484 -1.764 1 96.12 191 SER B O 1
ATOM 5199 N N . HIS B 1 192 ? 3.615 11.922 -0.582 1 94.62 192 HIS B N 1
ATOM 5200 C CA . HIS B 1 192 ? 2.297 12.227 -1.128 1 94.62 192 HIS B CA 1
ATOM 5201 C C . HIS B 1 192 ? 1.694 13.461 -0.461 1 94.62 192 HIS B C 1
ATOM 5203 O O . HIS B 1 192 ? 1.394 13.438 0.735 1 94.62 192 HIS B O 1
ATOM 5209 N N . LEU B 1 193 ? 1.539 14.531 -1.166 1 95.56 193 LEU B N 1
ATOM 5210 C CA . LEU B 1 193 ? 1.022 15.766 -0.583 1 95.56 193 LEU B CA 1
ATOM 5211 C C . LEU B 1 193 ? -0.416 15.586 -0.112 1 95.56 193 LEU B C 1
ATOM 5213 O O . LEU B 1 193 ? -1.218 14.938 -0.789 1 95.56 193 LEU B O 1
ATOM 5217 N N . ASP B 1 194 ? -0.68 16.219 1.018 1 94 194 ASP B N 1
ATOM 5218 C CA . ASP B 1 194 ? -2.01 16.094 1.605 1 94 194 ASP B CA 1
ATOM 5219 C C . ASP B 1 194 ? -2.691 17.453 1.721 1 94 194 ASP B C 1
ATOM 5221 O O . ASP B 1 194 ? -2.295 18.297 2.541 1 94 194 ASP B O 1
ATOM 5225 N N . TYR B 1 195 ? -3.625 17.75 0.942 1 94.25 195 TYR B N 1
ATOM 5226 C CA . TYR B 1 195 ? -4.492 18.922 1.02 1 94.25 195 TYR B CA 1
ATOM 5227 C C . TYR B 1 195 ? -5.906 18.578 0.566 1 94.25 195 TYR B C 1
ATOM 5229 O O . TYR B 1 195 ? -6.168 17.469 0.097 1 94.25 195 TYR B O 1
ATOM 5237 N N . ASP B 1 196 ? -6.797 19.391 0.782 1 92.44 196 ASP B N 1
ATOM 5238 C CA . ASP B 1 196 ? -8.211 19.062 0.686 1 92.44 196 ASP B CA 1
ATOM 5239 C C . ASP B 1 196 ? -8.562 18.547 -0.71 1 92.44 196 ASP B C 1
ATOM 5241 O O . ASP B 1 196 ? -9.18 17.484 -0.853 1 92.44 196 ASP B O 1
ATOM 5245 N N . MET B 1 197 ? -8.047 19.188 -1.722 1 89.5 197 MET B N 1
ATOM 5246 C CA . MET B 1 197 ? -8.391 18.828 -3.094 1 89.5 197 MET B CA 1
ATOM 5247 C C . MET B 1 197 ? -7.691 17.531 -3.51 1 89.5 197 MET B C 1
ATOM 5249 O O . MET B 1 197 ? -8.078 16.906 -4.492 1 89.5 197 MET B O 1
ATOM 5253 N N . ALA B 1 198 ? -6.73 17.172 -2.789 1 90.69 198 ALA B N 1
ATOM 5254 C CA . ALA B 1 198 ? -5.996 15.945 -3.105 1 90.69 198 ALA B CA 1
ATOM 5255 C C . ALA B 1 198 ? -6.711 14.719 -2.553 1 90.69 198 ALA B C 1
ATOM 5257 O O . ALA B 1 198 ? -6.395 13.586 -2.93 1 90.69 198 ALA B O 1
ATOM 5258 N N . ARG B 1 199 ? -7.68 14.922 -1.74 1 87.88 199 ARG B N 1
ATOM 5259 C CA . ARG B 1 199 ? -8.359 13.805 -1.09 1 87.88 199 ARG B CA 1
ATOM 5260 C C . ARG B 1 199 ? -9.625 13.422 -1.845 1 87.88 199 ARG B C 1
ATOM 5262 O O . ARG B 1 199 ? -10.492 12.727 -1.305 1 87.88 199 ARG B O 1
ATOM 5269 N N . GLN B 1 200 ? -9.688 13.914 -2.994 1 82.25 200 GLN B N 1
ATOM 5270 C CA . GLN B 1 200 ? -10.781 13.516 -3.873 1 82.25 200 GLN B CA 1
ATOM 5271 C C . GLN B 1 200 ? -10.258 12.984 -5.203 1 82.25 200 GLN B C 1
ATOM 5273 O O . GLN B 1 200 ? -9.125 13.281 -5.594 1 82.25 200 GLN B O 1
ATOM 5278 N N . ASN B 1 201 ? -11.07 12.258 -5.934 1 80.81 201 ASN B N 1
ATOM 5279 C CA . ASN B 1 201 ? -10.57 11.477 -7.062 1 80.81 201 ASN B CA 1
ATOM 5280 C C . ASN B 1 201 ? -10.961 12.109 -8.398 1 80.81 201 ASN B C 1
ATOM 5282 O O . ASN B 1 201 ? -10.617 11.586 -9.453 1 80.81 201 ASN B O 1
ATOM 5286 N N . GLN B 1 202 ? -11.578 13.227 -8.383 1 88.5 202 GLN B N 1
ATOM 5287 C CA . GLN B 1 202 ? -11.969 13.844 -9.641 1 88.5 202 GLN B CA 1
ATOM 5288 C C . GLN B 1 202 ? -10.805 14.617 -10.258 1 88.5 202 GLN B C 1
ATOM 5290 O O . GLN B 1 202 ? -10.039 15.266 -9.547 1 88.5 202 GLN B O 1
ATOM 5295 N N . LEU B 1 203 ? -10.758 14.5 -11.547 1 92.75 203 LEU B N 1
ATOM 5296 C CA . LEU B 1 203 ? -9.703 15.211 -12.273 1 92.75 203 LEU B CA 1
ATOM 5297 C C . LEU B 1 203 ? -10.023 16.688 -12.391 1 92.75 203 LEU B C 1
ATOM 5299 O O . LEU B 1 203 ? -11.18 17.078 -12.57 1 92.75 203 LEU B O 1
ATOM 5303 N N . LEU B 1 204 ? -9.055 17.469 -12.219 1 93.81 204 LEU B N 1
ATOM 5304 C CA . LEU B 1 204 ? -9.211 18.891 -12.477 1 93.81 204 LEU B CA 1
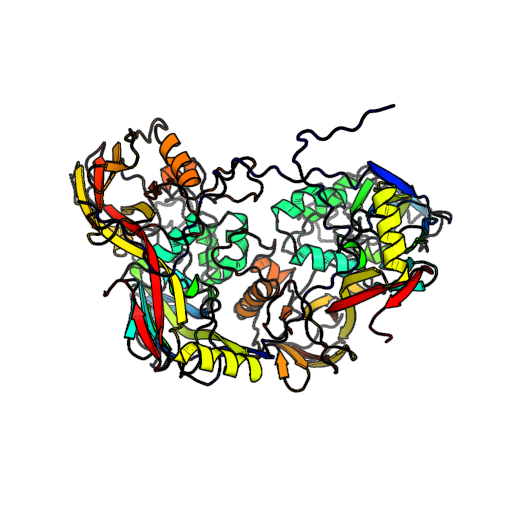ATOM 5305 C C . LEU B 1 204 ? -9.344 19.156 -13.969 1 93.81 204 LEU B C 1
ATOM 5307 O O . LEU B 1 204 ? -8.539 18.672 -14.766 1 93.81 204 LEU B O 1
ATOM 5311 N N . ILE B 1 205 ? -10.273 19.875 -14.375 1 93.44 205 ILE B N 1
ATOM 5312 C CA . ILE B 1 205 ? -10.594 20.109 -15.773 1 93.44 205 ILE B CA 1
ATOM 5313 C C . ILE B 1 205 ? -9.438 20.844 -16.453 1 93.44 205 ILE B C 1
ATOM 5315 O O . ILE B 1 205 ? -8.672 21.562 -15.789 1 93.44 205 ILE B O 1
ATOM 5319 N N . PRO B 1 206 ? -9.352 20.75 -17.75 1 93.12 206 PRO B N 1
ATOM 5320 C CA . PRO B 1 206 ? -8.242 21.344 -18.5 1 93.12 206 PRO B CA 1
ATOM 5321 C C . PRO B 1 206 ? -8.258 22.875 -18.438 1 93.12 206 PRO B C 1
ATOM 5323 O O . PRO B 1 206 ? -9.242 23.469 -18 1 93.12 206 PRO B O 1
ATOM 5326 N N . ASN B 1 207 ? -7.102 23.438 -18.828 1 93 207 ASN B N 1
ATOM 5327 C CA . ASN B 1 207 ? -6.91 24.891 -18.891 1 93 207 ASN B CA 1
ATOM 5328 C C . ASN B 1 207 ? -7.043 25.531 -17.516 1 93 207 ASN B C 1
ATOM 5330 O O . ASN B 1 207 ? -7.637 26.594 -17.375 1 93 207 ASN B O 1
ATOM 5334 N N . SER B 1 208 ? -6.711 24.797 -16.562 1 94.12 208 SER B N 1
ATOM 5335 C CA . SER B 1 208 ? -6.664 25.328 -15.188 1 94.12 208 SER B CA 1
ATOM 5336 C C . SER B 1 208 ? -5.227 25.516 -14.727 1 94.12 208 SER B C 1
ATOM 5338 O O . SER B 1 208 ? -4.441 24.562 -14.703 1 94.12 208 SER B O 1
ATOM 5340 N N . ASP B 1 209 ? -4.934 26.688 -14.32 1 95.94 209 ASP B N 1
ATOM 5341 C CA . ASP B 1 209 ? -3.627 27 -13.742 1 95.94 209 ASP B CA 1
ATOM 5342 C C . ASP B 1 209 ? -3.592 26.672 -12.25 1 95.94 209 ASP B C 1
ATOM 5344 O O . ASP B 1 209 ? -4.5 27.047 -11.508 1 95.94 209 ASP B O 1
ATOM 5348 N N . VAL B 1 210 ? -2.574 25.984 -11.914 1 97 210 VAL B N 1
ATOM 5349 C CA . VAL B 1 210 ? -2.459 25.625 -10.508 1 97 210 VAL B CA 1
ATOM 5350 C C . VAL B 1 210 ? -1.154 26.172 -9.93 1 97 210 VAL B C 1
ATOM 5352 O O . VAL B 1 210 ? -0.095 26.047 -10.555 1 97 210 VAL B O 1
ATOM 5355 N N . LEU B 1 211 ? -1.252 26.797 -8.805 1 97.38 211 LEU B N 1
ATOM 5356 C CA . LEU B 1 211 ? -0.097 27.344 -8.102 1 97.38 211 LEU B CA 1
ATOM 5357 C C . LEU B 1 211 ? -0.004 26.797 -6.688 1 97.38 211 LEU B C 1
ATOM 5359 O O . LEU B 1 211 ? -0.933 26.953 -5.891 1 97.38 211 LEU B O 1
ATOM 5363 N N . TRP B 1 212 ? 1.068 26.047 -6.391 1 97.56 212 TRP B N 1
ATOM 5364 C CA . TRP B 1 212 ? 1.384 25.625 -5.031 1 97.56 212 TRP B CA 1
ATOM 5365 C C . TRP B 1 212 ? 2.412 26.547 -4.391 1 97.56 212 TRP B C 1
ATOM 5367 O O . TRP B 1 212 ? 3.439 26.859 -5 1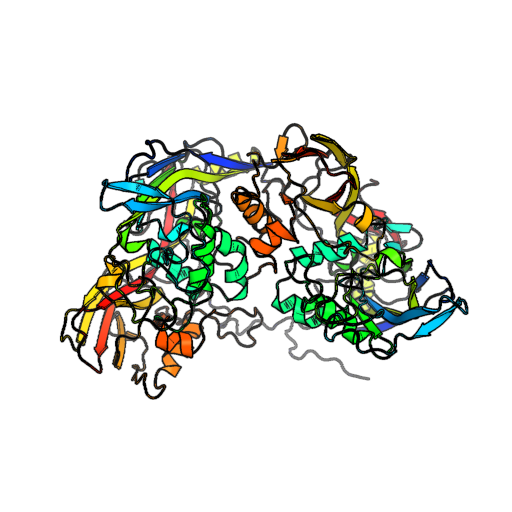 97.56 212 TRP B O 1
ATOM 5377 N N . THR B 1 213 ? 2.174 26.984 -3.211 1 96.94 213 THR B N 1
ATOM 5378 C CA . THR B 1 213 ? 3.135 27.781 -2.459 1 96.94 213 THR B CA 1
ATOM 5379 C C . THR B 1 213 ? 3.443 27.141 -1.113 1 96.94 213 THR B C 1
ATOM 5381 O O . THR B 1 213 ? 2.539 26.906 -0.309 1 96.94 213 THR B O 1
ATOM 5384 N N . PHE B 1 214 ? 4.73 26.906 -0.927 1 96.62 214 PHE B N 1
ATOM 5385 C CA . PHE B 1 214 ? 5.176 26.219 0.281 1 96.62 214 PHE B CA 1
ATOM 5386 C C . PHE B 1 214 ? 5.945 27.172 1.189 1 96.62 214 PHE B C 1
ATOM 5388 O O . PHE B 1 214 ? 6.75 27.969 0.714 1 96.62 214 PHE B O 1
ATOM 5395 N N . TYR B 1 215 ? 5.648 27.078 2.48 1 95.81 215 TYR B N 1
ATOM 5396 C CA . TYR B 1 215 ? 6.453 27.703 3.52 1 95.81 215 TYR B CA 1
ATOM 5397 C C . TYR B 1 215 ? 7.051 26.656 4.457 1 95.81 215 TYR B C 1
ATOM 5399 O O . TYR B 1 215 ? 6.367 25.719 4.867 1 95.81 215 TYR B O 1
ATOM 5407 N N . ARG B 1 216 ? 8.273 26.812 4.754 1 95.31 216 ARG B N 1
ATOM 5408 C CA . ARG B 1 216 ? 8.984 25.812 5.543 1 95.31 216 ARG B CA 1
ATOM 5409 C C . ARG B 1 216 ? 8.867 26.109 7.035 1 95.31 216 ARG B C 1
ATOM 5411 O O . ARG B 1 216 ? 8.75 27.266 7.438 1 95.31 216 ARG B O 1
ATOM 5418 N N . ASN B 1 217 ? 8.898 25.047 7.867 1 96.25 217 ASN B N 1
ATOM 5419 C CA . ASN B 1 217 ? 8.992 25.203 9.312 1 96.25 217 ASN B CA 1
ATOM 5420 C C . ASN B 1 217 ? 10.414 25.562 9.742 1 96.25 217 ASN B C 1
ATOM 5422 O O . ASN B 1 217 ? 11.367 25.375 8.984 1 96.25 217 ASN B O 1
ATOM 5426 N N . SER B 1 218 ? 10.555 26.141 10.938 1 94.94 218 SER B N 1
ATOM 5427 C CA . SER B 1 218 ? 11.859 26.5 11.477 1 94.94 218 SER B CA 1
ATOM 5428 C C . SER B 1 218 ? 12.68 25.266 11.828 1 94.94 218 SER B C 1
ATOM 5430 O O . SER B 1 218 ? 12.125 24.188 12.047 1 94.94 218 SER B O 1
ATOM 5432 N N . ASP B 1 219 ? 13.969 25.422 11.875 1 94.94 219 ASP B N 1
ATOM 5433 C CA . ASP B 1 219 ? 14.852 24.328 12.219 1 94.94 219 ASP B CA 1
ATOM 5434 C C . ASP B 1 219 ? 14.617 23.859 13.656 1 94.94 219 ASP B C 1
ATOM 5436 O O . ASP B 1 219 ? 14.75 22.672 13.969 1 94.94 219 ASP B O 1
ATOM 5440 N N . GLU B 1 220 ? 14.234 24.75 14.5 1 94.31 220 GLU B N 1
ATOM 5441 C CA . GLU B 1 220 ? 13.953 24.422 15.891 1 94.31 220 GLU B CA 1
ATOM 5442 C C . GLU B 1 220 ? 12.766 23.469 16 1 94.31 220 GLU B C 1
ATOM 5444 O O . GLU B 1 220 ? 12.695 22.656 16.938 1 94.31 220 GLU B O 1
ATOM 5449 N N . PHE B 1 221 ? 11.914 23.562 15.047 1 96.06 221 PHE B N 1
ATOM 5450 C CA . PHE B 1 221 ? 10.734 22.703 15 1 96.06 221 PHE B CA 1
ATOM 5451 C C . PHE B 1 221 ? 11.078 21.375 14.344 1 96.06 221 PHE B C 1
ATOM 5453 O O . PHE B 1 221 ? 10.555 20.328 14.742 1 96.06 221 PHE B O 1
ATOM 5460 N N . LEU B 1 222 ? 11.977 21.391 13.398 1 96.56 222 LEU B N 1
ATOM 5461 C CA . LEU B 1 222 ? 12.195 20.234 12.523 1 96.56 222 LEU B CA 1
ATOM 5462 C C . LEU B 1 222 ? 13.297 19.344 13.078 1 96.56 222 LEU B C 1
ATOM 5464 O O . LEU B 1 222 ? 13.375 18.156 12.719 1 96.56 222 LEU B O 1
ATOM 5468 N N . ILE B 1 223 ? 14.164 19.859 13.859 1 93.94 223 ILE B N 1
ATOM 5469 C CA . ILE B 1 223 ? 15.305 19.094 14.344 1 93.94 223 ILE B CA 1
ATOM 5470 C C . ILE B 1 223 ? 15.094 18.703 15.805 1 93.94 223 ILE B C 1
ATOM 5472 O O . ILE B 1 223 ? 14.625 19.516 16.609 1 93.94 223 ILE B O 1
ATOM 5476 N N . HIS B 1 224 ? 15.344 17.469 16.094 1 90.44 224 HIS B N 1
ATOM 5477 C CA . HIS B 1 224 ? 15.234 16.938 17.438 1 90.44 224 HIS B CA 1
ATOM 5478 C C . HIS B 1 224 ? 16.609 16.594 18.016 1 90.44 224 HIS B C 1
ATOM 5480 O O . HIS B 1 224 ? 17.219 15.609 17.609 1 90.44 224 HIS B O 1
ATOM 5486 N N . ALA B 1 225 ? 17.062 17.391 18.938 1 88.12 225 ALA B N 1
ATOM 5487 C CA . ALA B 1 225 ? 18.344 17.203 19.594 1 88.12 225 ALA B CA 1
ATOM 5488 C C . ALA B 1 225 ? 18.188 17.141 21.109 1 88.12 225 ALA B C 1
ATOM 5490 O O . ALA B 1 225 ? 18.453 18.109 21.812 1 88.12 225 ALA B O 1
ATOM 5491 N N . PRO B 1 226 ? 17.828 15.945 21.531 1 85.38 226 PRO B N 1
ATOM 5492 C CA . PRO B 1 226 ? 17.609 15.797 22.969 1 85.38 226 PRO B CA 1
ATOM 5493 C C . PRO B 1 226 ? 18.922 15.734 23.766 1 85.38 226 PRO B C 1
ATOM 5495 O O . PRO B 1 226 ? 20 15.859 23.188 1 85.38 226 PRO B O 1
ATOM 5498 N N . LYS B 1 227 ? 18.688 15.617 25.109 1 78 227 LYS B N 1
ATOM 5499 C CA . LYS B 1 227 ? 19.844 15.445 25.984 1 78 227 LYS B CA 1
ATOM 5500 C C . LYS B 1 227 ? 20.594 14.156 25.672 1 78 227 LYS B C 1
ATOM 5502 O O . LYS B 1 227 ? 20 13.195 25.156 1 78 227 LYS B O 1
ATOM 5507 N N . TYR B 1 228 ? 21.859 14.273 25.812 1 74.75 228 TYR B N 1
ATOM 5508 C CA . TYR B 1 228 ? 22.688 13.117 25.469 1 74.75 228 TYR B CA 1
ATOM 5509 C C . TYR B 1 228 ? 23.734 12.867 26.562 1 74.75 228 TYR B C 1
ATOM 5511 O O . TYR B 1 228 ? 23.938 13.703 27.438 1 74.75 228 TYR B O 1
ATOM 5519 N N . ARG B 1 229 ? 24.156 11.547 26.453 1 72.12 229 ARG B N 1
ATOM 5520 C CA . ARG B 1 229 ? 25.266 11.188 27.328 1 72.12 229 ARG B CA 1
ATOM 5521 C C . ARG B 1 229 ? 26.578 11.141 26.547 1 72.12 229 ARG B C 1
ATOM 5523 O O . ARG B 1 229 ? 26.625 10.602 25.438 1 72.12 229 ARG B O 1
ATOM 5530 N N . LYS B 1 230 ? 27.578 11.852 27.094 1 68.62 230 LYS B N 1
ATOM 5531 C CA . LYS B 1 230 ? 28.875 11.789 26.422 1 68.62 230 LYS B CA 1
ATOM 5532 C C . LYS B 1 230 ? 29.438 10.375 26.453 1 68.62 230 LYS B C 1
ATOM 5534 O O . LYS B 1 230 ? 29.984 9.891 25.453 1 68.62 230 LYS B O 1
ATOM 5539 N N . LYS B 1 231 ? 29.469 9.797 27.531 1 62.44 231 LYS B N 1
ATOM 5540 C CA . LYS B 1 231 ? 29.922 8.414 27.703 1 62.44 231 LYS B CA 1
ATOM 5541 C C . LYS B 1 231 ? 28.875 7.602 28.484 1 62.44 231 LYS B C 1
ATOM 5543 O O . LYS B 1 231 ? 28.062 8.164 29.219 1 62.44 231 LYS B O 1
ATOM 5548 N N . ALA B 1 232 ? 28.844 6.297 28.156 1 62.22 232 ALA B N 1
ATOM 5549 C CA . ALA B 1 232 ? 27.938 5.438 28.922 1 62.22 232 ALA B CA 1
ATOM 5550 C C . ALA B 1 232 ? 28.156 5.605 30.422 1 62.22 232 ALA B C 1
ATOM 5552 O O . ALA B 1 232 ? 29.281 5.605 30.906 1 62.22 232 ALA B O 1
ATOM 5553 N N . GLY B 1 233 ? 27.094 5.859 31.125 1 63.31 233 GLY B N 1
ATOM 5554 C CA . GLY B 1 233 ? 27.172 5.977 32.594 1 63.31 233 GLY B CA 1
ATOM 5555 C C . GLY B 1 233 ? 27.234 7.418 33.062 1 63.31 233 GLY B C 1
ATOM 5556 O O . GLY B 1 233 ? 27.125 7.684 34.25 1 63.31 233 GLY B O 1
ATOM 5557 N N . GLU B 1 234 ? 27.594 8.32 32.125 1 72.75 234 GLU B N 1
ATOM 5558 C CA . GLU B 1 234 ? 27.703 9.727 32.531 1 72.75 234 GLU B CA 1
ATOM 5559 C C . GLU B 1 234 ? 26.328 10.391 32.594 1 72.75 234 GLU B C 1
ATOM 5561 O O . GLU B 1 234 ? 25.344 9.812 32.125 1 72.75 234 GLU B O 1
ATOM 5566 N N . GLU B 1 235 ? 26.297 11.492 33.25 1 75.38 235 GLU B N 1
ATOM 5567 C CA . GLU B 1 235 ? 25.062 12.266 33.375 1 75.38 235 GLU B CA 1
ATOM 5568 C C . GLU B 1 235 ? 24.625 12.828 32 1 75.38 235 GLU B C 1
ATOM 5570 O O . GLU B 1 235 ? 25.453 13.016 31.109 1 75.38 235 GLU B O 1
ATOM 5575 N N . LEU B 1 236 ? 23.297 13.023 31.844 1 77 236 LEU B N 1
ATOM 5576 C CA . LEU B 1 236 ? 22.734 13.617 30.641 1 77 236 LEU B CA 1
ATOM 5577 C C . LEU B 1 236 ? 23.109 15.094 30.531 1 77 236 LEU B C 1
ATOM 5579 O O . LEU B 1 236 ? 23.047 15.828 31.516 1 77 236 LEU B O 1
ATOM 5583 N N . LEU B 1 237 ? 23.703 15.406 29.359 1 77.06 237 LEU B N 1
ATOM 5584 C CA . LEU B 1 237 ? 24.062 16.797 29.078 1 77.06 237 LEU B CA 1
ATOM 5585 C C . LEU B 1 237 ? 23.109 17.422 28.078 1 77.06 237 LEU B C 1
ATOM 5587 O O . LEU B 1 237 ? 22.609 16.734 27.172 1 77.06 237 LEU B O 1
ATOM 5591 N N . ASN B 1 238 ? 22.875 18.688 28.297 1 79.62 238 ASN B N 1
ATOM 5592 C CA . ASN B 1 238 ? 22.062 19.422 27.328 1 79.62 238 ASN B CA 1
ATOM 5593 C C . ASN B 1 238 ? 22.812 19.594 26 1 79.62 238 ASN B C 1
ATOM 5595 O O . ASN B 1 238 ? 24.016 19.812 26 1 79.62 238 ASN B O 1
ATOM 5599 N N . ASN B 1 239 ? 22.078 19.344 24.953 1 81.75 239 ASN B N 1
ATOM 5600 C CA . ASN B 1 239 ? 22.625 19.625 23.625 1 81.75 239 ASN B CA 1
ATOM 5601 C C . ASN B 1 239 ? 22.594 21.109 23.297 1 81.75 239 ASN B C 1
ATOM 5603 O O . ASN B 1 239 ? 21.516 21.688 23.125 1 81.75 239 ASN B O 1
ATOM 5607 N N . THR B 1 240 ? 23.734 21.781 23.219 1 81.81 240 THR B N 1
ATOM 5608 C CA . THR B 1 240 ? 23.797 23.219 23 1 81.81 240 THR B CA 1
ATOM 5609 C C . THR B 1 240 ? 24.234 23.547 21.562 1 81.81 240 THR B C 1
ATOM 5611 O O . THR B 1 240 ? 24.438 24.703 21.219 1 81.81 240 THR B O 1
ATOM 5614 N N . ASN B 1 241 ? 24.359 22.547 20.797 1 84.38 241 ASN B N 1
ATOM 5615 C CA . ASN B 1 241 ? 24.797 22.766 19.422 1 84.38 241 ASN B CA 1
ATOM 5616 C C . ASN B 1 241 ? 23.656 23.297 18.562 1 84.38 241 ASN B C 1
ATOM 5618 O O . ASN B 1 241 ? 22.484 23.062 18.844 1 84.38 241 ASN B O 1
ATOM 5622 N N . THR B 1 242 ? 24.094 24.047 17.562 1 89.25 242 THR B N 1
ATOM 5623 C CA . THR B 1 242 ? 23.141 24.562 16.594 1 89.25 242 THR B CA 1
ATOM 5624 C C . THR B 1 242 ? 23.156 23.734 15.328 1 89.25 242 THR B C 1
ATOM 5626 O O . THR B 1 242 ? 24.219 23.438 14.781 1 89.25 242 THR B O 1
ATOM 5629 N N . TYR B 1 243 ? 21.938 23.359 14.945 1 90.69 243 TYR B N 1
ATOM 5630 C CA . TYR B 1 243 ? 21.797 22.5 13.773 1 90.69 243 TYR B CA 1
ATOM 5631 C C . TYR B 1 243 ? 20.969 23.188 12.695 1 90.69 243 TYR B C 1
ATOM 5633 O O . TYR B 1 243 ? 20.203 24.125 12.984 1 90.69 243 TYR B O 1
ATOM 5641 N N . ARG B 1 244 ? 21.188 22.75 11.453 1 91.81 244 ARG B N 1
ATOM 5642 C CA . ARG B 1 244 ? 20.375 23.234 10.352 1 91.81 244 ARG B CA 1
ATOM 5643 C C . ARG B 1 244 ? 20.094 22.125 9.344 1 91.81 244 ARG B C 1
ATOM 5645 O O . ARG B 1 244 ? 20.938 21.25 9.125 1 91.81 244 ARG B O 1
ATOM 5652 N N . LEU B 1 245 ? 18.875 22.188 8.82 1 92.88 245 LEU B N 1
ATOM 5653 C CA . LEU B 1 245 ? 18.516 21.328 7.699 1 92.88 245 LEU B CA 1
ATOM 5654 C C . LEU B 1 245 ? 18.672 22.078 6.375 1 92.88 245 LEU B C 1
ATOM 5656 O O . LEU B 1 245 ? 17.906 23 6.078 1 92.88 245 LEU B O 1
ATOM 5660 N N . ARG B 1 246 ? 19.594 21.672 5.578 1 92.12 246 ARG B N 1
ATOM 5661 C CA . ARG B 1 246 ? 19.859 22.312 4.297 1 92.12 246 ARG B CA 1
ATOM 5662 C C . ARG B 1 246 ? 19.047 21.656 3.178 1 92.12 246 ARG B C 1
ATOM 5664 O O . ARG B 1 246 ? 19.047 20.438 3.039 1 92.12 246 ARG B O 1
ATOM 5671 N N . LEU B 1 247 ? 18.359 22.484 2.441 1 94.38 247 LEU B N 1
ATOM 5672 C CA . LEU B 1 247 ? 17.578 22.031 1.286 1 94.38 247 LEU B CA 1
ATOM 5673 C C . LEU B 1 247 ? 18.438 22.078 0.019 1 94.38 247 LEU B C 1
ATOM 5675 O O . LEU B 1 247 ? 18.906 23.141 -0.375 1 94.38 247 LEU B O 1
ATOM 5679 N N . HIS B 1 248 ? 18.594 20.953 -0.64 1 92.25 248 HIS B N 1
ATOM 5680 C CA . HIS B 1 248 ? 19.406 20.859 -1.844 1 92.25 248 HIS B CA 1
ATOM 5681 C C . HIS B 1 248 ? 18.547 20.922 -3.102 1 92.25 248 HIS B C 1
ATOM 5683 O O . HIS B 1 248 ? 18.969 21.469 -4.121 1 92.25 248 HIS B O 1
ATOM 5689 N N . ASP B 1 249 ? 17.469 20.25 -3.012 1 93.44 249 ASP B N 1
ATOM 5690 C CA . ASP B 1 249 ? 16.594 20.141 -4.18 1 93.44 249 ASP B CA 1
ATOM 5691 C C . ASP B 1 249 ? 15.133 19.953 -3.766 1 93.44 249 ASP B C 1
ATOM 5693 O O . ASP B 1 249 ? 14.852 19.469 -2.666 1 93.44 249 ASP B O 1
ATOM 5697 N N . MET B 1 250 ? 14.227 20.516 -4.559 1 95.31 250 MET B N 1
ATOM 5698 C CA . MET B 1 250 ? 12.789 20.422 -4.348 1 95.31 250 MET B CA 1
ATOM 5699 C C . MET B 1 250 ? 12.055 20.297 -5.676 1 95.31 250 MET B C 1
ATOM 5701 O O . MET B 1 250 ? 12.328 21.047 -6.609 1 95.31 250 MET B O 1
ATOM 5705 N N . ARG B 1 251 ? 11.148 19.281 -5.781 1 96.38 251 ARG B N 1
ATOM 5706 C CA . ARG B 1 251 ? 10.375 19.062 -7 1 96.38 251 ARG B CA 1
ATOM 5707 C C . ARG B 1 251 ? 8.969 18.562 -6.68 1 96.38 251 ARG B C 1
ATOM 5709 O O . ARG B 1 251 ? 8.742 17.969 -5.621 1 96.38 251 ARG B O 1
ATOM 5716 N N . ILE B 1 252 ? 8.078 18.859 -7.555 1 97.38 252 ILE B N 1
ATOM 5717 C CA . ILE B 1 252 ? 6.727 18.328 -7.465 1 97.38 252 ILE B CA 1
ATOM 5718 C C . ILE B 1 252 ? 6.445 17.438 -8.68 1 97.38 252 ILE B C 1
ATOM 5720 O O . ILE B 1 252 ? 6.836 17.781 -9.805 1 97.38 252 ILE B O 1
ATOM 5724 N N . PHE B 1 253 ? 5.871 16.312 -8.477 1 96.69 253 PHE B N 1
ATOM 5725 C CA . PHE B 1 253 ? 5.371 15.445 -9.531 1 96.69 253 PHE B CA 1
ATOM 5726 C C . PHE B 1 253 ? 3.846 15.406 -9.523 1 96.69 253 PHE B C 1
ATOM 5728 O O . PHE B 1 253 ? 3.232 15.109 -8.5 1 96.69 253 PHE B O 1
ATOM 5735 N N . VAL B 1 254 ? 3.254 15.742 -10.578 1 95.94 254 VAL B N 1
ATOM 5736 C CA . VAL B 1 254 ? 1.799 15.719 -10.68 1 95.94 254 VAL B CA 1
ATOM 5737 C C . VAL B 1 254 ? 1.375 14.914 -11.906 1 95.94 254 VAL B C 1
ATOM 5739 O O . VAL B 1 254 ? 2.002 15 -12.961 1 95.94 254 VAL B O 1
ATOM 5742 N N . LYS B 1 255 ? 0.316 14.141 -11.781 1 94.44 255 LYS B N 1
ATOM 5743 C CA . LYS B 1 255 ? -0.156 13.273 -12.852 1 94.44 255 LYS B CA 1
ATOM 5744 C C . LYS B 1 255 ? -1.077 14.023 -13.805 1 94.44 255 LYS B C 1
ATOM 5746 O O . LYS B 1 255 ? -2.033 14.672 -13.375 1 94.44 255 LYS B O 1
ATOM 5751 N N . GLN B 1 256 ? -0.783 13.93 -15.055 1 94.81 256 GLN B N 1
ATOM 5752 C CA . GLN B 1 256 ? -1.594 14.477 -16.141 1 94.81 256 GLN B CA 1
ATOM 5753 C C . GLN B 1 256 ? -2.35 13.367 -16.875 1 94.81 256 GLN B C 1
ATOM 5755 O O . GLN B 1 256 ? -1.846 12.25 -17 1 94.81 256 GLN B O 1
ATOM 5760 N N . VAL B 1 257 ? -3.562 13.703 -17.281 1 92.94 257 VAL B N 1
ATOM 5761 C CA . VAL B 1 257 ? -4.402 12.711 -17.938 1 92.94 257 VAL B CA 1
ATOM 5762 C C . VAL B 1 257 ? -4.941 13.273 -19.25 1 92.94 257 VAL B C 1
ATOM 5764 O O . VAL B 1 257 ? -5.488 14.383 -19.281 1 92.94 257 VAL B O 1
ATOM 5767 N N . ASP B 1 258 ? -4.734 12.523 -20.281 1 91.56 258 ASP B N 1
ATOM 5768 C CA . ASP B 1 258 ? -5.266 12.844 -21.594 1 91.56 258 ASP B CA 1
ATOM 5769 C C . ASP B 1 258 ? -6.5 12.008 -21.922 1 91.56 258 ASP B C 1
ATOM 5771 O O . ASP B 1 258 ? -6.457 10.773 -21.844 1 91.56 258 ASP B O 1
ATOM 5775 N N . LEU B 1 259 ? -7.582 12.656 -22.219 1 90.38 259 LEU B N 1
ATOM 5776 C CA . LEU B 1 259 ? -8.82 11.961 -22.531 1 90.38 259 LEU B CA 1
ATOM 5777 C C . LEU B 1 259 ? -9.023 11.875 -24.047 1 90.38 259 LEU B C 1
ATOM 5779 O O . LEU B 1 259 ? -8.391 12.617 -24.797 1 90.38 259 LEU B O 1
ATOM 5783 N N . SER B 1 260 ? -9.898 10.945 -24.406 1 88.94 260 SER B N 1
ATOM 5784 C CA . SER B 1 260 ? -10.297 10.875 -25.797 1 88.94 260 SER B CA 1
ATOM 5785 C C . SER B 1 260 ? -11.008 12.148 -26.25 1 88.94 260 SER B C 1
ATOM 5787 O O . SER B 1 260 ? -11.656 12.812 -25.438 1 88.94 260 SER B O 1
ATOM 5789 N N . MET B 1 261 ? -10.922 12.375 -27.547 1 87.81 261 MET B N 1
ATOM 5790 C CA . MET B 1 261 ? -11.484 13.609 -28.094 1 87.81 261 MET B CA 1
ATOM 5791 C C . MET B 1 261 ? -13 13.633 -27.922 1 87.81 261 MET B C 1
ATOM 5793 O O . MET B 1 261 ? -13.57 14.672 -27.578 1 87.81 261 MET B O 1
ATOM 5797 N N . SER B 1 262 ? -13.531 12.477 -28.109 1 86 262 SER B N 1
ATOM 5798 C CA . SER B 1 262 ? -14.984 12.391 -27.984 1 86 262 SER B CA 1
ATOM 5799 C C . SER B 1 262 ? -15.438 12.711 -26.562 1 86 262 SER B C 1
ATOM 5801 O O . SER B 1 262 ? -16.375 13.484 -26.359 1 86 262 SER B O 1
ATOM 5803 N N . LEU B 1 263 ? -14.789 12.203 -25.641 1 87.5 263 LEU B N 1
ATOM 5804 C CA . LEU B 1 263 ? -15.133 12.438 -24.234 1 87.5 263 LEU B CA 1
ATOM 5805 C C . LEU B 1 263 ? -14.836 13.875 -23.828 1 87.5 263 LEU B C 1
ATOM 5807 O O . LEU B 1 263 ? -15.617 14.5 -23.109 1 87.5 263 LEU B O 1
ATOM 5811 N N . ASN B 1 264 ? -13.766 14.398 -24.297 1 89.06 264 ASN B N 1
ATOM 5812 C CA . ASN B 1 264 ? -13.398 15.781 -24 1 89.06 264 ASN B CA 1
ATOM 5813 C C . ASN B 1 264 ? -14.453 16.75 -24.516 1 89.06 264 ASN B C 1
ATOM 5815 O O . ASN B 1 264 ? -14.82 17.703 -23.828 1 89.06 264 ASN B O 1
ATOM 5819 N N . ASN B 1 265 ? -14.93 16.422 -25.672 1 88.88 265 ASN B N 1
ATOM 5820 C CA . ASN B 1 265 ? -15.945 17.281 -26.266 1 88.88 265 ASN B CA 1
ATOM 5821 C C . ASN B 1 265 ? -17.266 17.188 -25.5 1 88.88 265 ASN B C 1
ATOM 5823 O O . ASN B 1 265 ? -17.953 18.188 -25.328 1 88.88 265 ASN B O 1
ATOM 5827 N N . ALA B 1 266 ? -17.531 16 -25.109 1 88.56 266 ALA B N 1
ATOM 5828 C CA . ALA B 1 266 ? -18.766 15.805 -24.359 1 88.56 266 ALA B CA 1
ATOM 5829 C C . ALA B 1 266 ? -18.719 16.562 -23.031 1 88.56 266 ALA B C 1
ATOM 5831 O O . ALA B 1 266 ? -19.703 17.203 -22.641 1 88.56 266 ALA B O 1
ATOM 5832 N N . ILE B 1 267 ? -17.625 16.547 -22.422 1 89.44 267 ILE B N 1
ATOM 5833 C CA . ILE B 1 267 ? -17.453 17.234 -21.141 1 89.44 267 ILE B CA 1
ATOM 5834 C C . ILE B 1 267 ? -17.5 18.75 -21.359 1 89.44 267 ILE B C 1
ATOM 5836 O O . ILE B 1 267 ? -18.125 19.484 -20.594 1 89.44 267 ILE B O 1
ATOM 5840 N N . ALA B 1 268 ? -16.875 19.203 -22.406 1 89.5 268 ALA B N 1
ATOM 5841 C CA . ALA B 1 268 ? -16.875 20.625 -22.703 1 89.5 268 ALA B CA 1
ATOM 5842 C C . ALA B 1 268 ? -18.281 21.141 -22.969 1 89.5 268 ALA B C 1
ATOM 5844 O O . ALA B 1 268 ? -18.641 22.234 -22.516 1 89.5 268 ALA B O 1
ATOM 5845 N N . ARG B 1 269 ? -19.047 20.328 -23.609 1 90.62 269 ARG B N 1
ATOM 5846 C CA . ARG B 1 269 ? -20.438 20.703 -23.891 1 90.62 269 ARG B CA 1
ATOM 5847 C C . ARG B 1 269 ? -21.25 20.766 -22.609 1 90.62 269 ARG B C 1
ATOM 5849 O O . ARG B 1 269 ? -22.062 21.688 -22.422 1 90.62 269 ARG B O 1
ATOM 5856 N N . HIS B 1 270 ? -21.047 19.844 -21.781 1 91.81 270 HIS B N 1
ATOM 5857 C CA . HIS B 1 270 ? -21.766 19.828 -20.516 1 91.81 270 HIS B CA 1
ATOM 5858 C C . HIS B 1 270 ? -21.359 20.984 -19.625 1 91.81 270 HIS B C 1
ATOM 5860 O O . HIS B 1 270 ? -22.172 21.516 -18.859 1 91.81 270 HIS B O 1
ATOM 5866 N N . LEU B 1 271 ? -20.109 21.375 -19.703 1 90.69 271 LEU B N 1
ATOM 5867 C CA . LEU B 1 271 ? -19.578 22.469 -18.891 1 90.69 271 LEU B CA 1
ATOM 5868 C C . LEU B 1 271 ? -20.234 23.781 -19.266 1 90.69 271 LEU B C 1
ATOM 5870 O O . LEU B 1 271 ? -20.297 24.703 -18.453 1 90.69 271 LEU B O 1
ATOM 5874 N N . GLU B 1 272 ? -20.688 23.844 -20.469 1 91.12 272 GLU B N 1
ATOM 5875 C CA . GLU B 1 272 ? -21.391 25.047 -20.906 1 91.12 272 GLU B CA 1
ATOM 5876 C C . GLU B 1 272 ? -22.766 25.156 -20.234 1 91.12 272 GLU B C 1
ATOM 5878 O O . GLU B 1 272 ? -23.297 26.25 -20.078 1 91.12 272 GLU B O 1
ATOM 5883 N N . GLN B 1 273 ? -23.234 24.031 -19.812 1 89.56 273 GLN B N 1
ATOM 5884 C CA . GLN B 1 273 ? -24.562 24 -19.219 1 89.56 273 GLN B CA 1
ATOM 5885 C C . GLN B 1 273 ? -24.5 24.078 -17.703 1 89.56 273 GLN B C 1
ATOM 5887 O O . GLN B 1 273 ? -25.359 24.688 -17.078 1 89.56 273 GLN B O 1
ATOM 5892 N N . ALA B 1 274 ? -23.516 23.422 -17.125 1 88.31 274 ALA B N 1
ATOM 5893 C CA . ALA B 1 274 ? -23.375 23.375 -15.68 1 88.31 274 ALA B CA 1
ATOM 5894 C C . ALA B 1 274 ? -21.891 23.344 -15.281 1 88.31 274 ALA B C 1
ATOM 5896 O O . ALA B 1 274 ? -21.078 22.75 -15.977 1 88.31 274 ALA B O 1
ATOM 5897 N N . PRO B 1 275 ? -21.609 23.953 -14.172 1 88.44 275 PRO B N 1
ATOM 5898 C CA . PRO B 1 275 ? -20.219 23.938 -13.727 1 88.44 275 PRO B CA 1
ATOM 5899 C C . PRO B 1 275 ? -19.781 22.562 -13.203 1 88.44 275 PRO B C 1
ATOM 5901 O O . PRO B 1 275 ? -20.625 21.766 -12.797 1 88.44 275 PRO B O 1
ATOM 5904 N N . ALA B 1 276 ? -18.531 22.312 -13.328 1 89.88 276 ALA B N 1
ATOM 5905 C CA . ALA B 1 276 ? -17.969 21.125 -12.695 1 89.88 276 ALA B CA 1
ATOM 5906 C C . ALA B 1 276 ? -17.922 21.281 -11.18 1 89.88 276 ALA B C 1
ATOM 5908 O O . ALA B 1 276 ? -17.484 22.297 -10.664 1 89.88 276 ALA B O 1
ATOM 5909 N N . LYS B 1 277 ? -18.375 20.328 -10.469 1 86.56 277 LYS B N 1
ATOM 5910 C CA . LYS B 1 277 ? -18.422 20.375 -9.008 1 86.56 277 LYS B CA 1
ATOM 5911 C C . LYS B 1 277 ? -17.484 19.344 -8.383 1 86.56 277 LYS B C 1
ATOM 5913 O O . LYS B 1 277 ? -17.422 18.203 -8.844 1 86.56 277 LYS B O 1
ATOM 5918 N N . TYR B 1 278 ? -16.734 19.844 -7.445 1 87.06 278 TYR B N 1
ATOM 5919 C CA . TYR B 1 278 ? -15.805 19.016 -6.691 1 87.06 278 TYR B CA 1
ATOM 5920 C C . TYR B 1 278 ? -16.188 18.969 -5.215 1 87.06 278 TYR B C 1
ATOM 5922 O O . TYR B 1 278 ? -16.047 19.969 -4.508 1 87.06 278 TYR B O 1
ATOM 5930 N N . ALA B 1 279 ? -16.672 17.859 -4.758 1 85.25 279 ALA B N 1
ATOM 5931 C CA . ALA B 1 279 ? -17 17.688 -3.344 1 85.25 279 ALA B CA 1
ATOM 5932 C C . ALA B 1 279 ? -15.797 17.141 -2.578 1 85.25 279 ALA B C 1
ATOM 5934 O O . ALA B 1 279 ? -15.117 16.219 -3.047 1 85.25 279 ALA B O 1
ATOM 5935 N N . TYR B 1 280 ? -15.461 17.781 -1.471 1 86 280 TYR B N 1
ATOM 5936 C CA . TYR B 1 280 ? -14.336 17.312 -0.672 1 86 280 TYR B CA 1
ATOM 5937 C C . TYR B 1 280 ? -14.539 17.625 0.804 1 86 280 TYR B C 1
ATOM 5939 O O . TYR B 1 280 ? -15.469 18.359 1.163 1 86 280 TYR B O 1
ATOM 5947 N N . ARG B 1 281 ? -13.734 16.984 1.607 1 88.5 281 ARG B N 1
ATOM 5948 C CA . ARG B 1 281 ? -13.711 17.266 3.037 1 88.5 281 ARG B CA 1
ATOM 5949 C C . ARG B 1 281 ? -12.672 18.344 3.361 1 88.5 281 ARG B C 1
ATOM 5951 O O . ARG B 1 281 ? -11.477 18.156 3.113 1 88.5 281 ARG B O 1
ATOM 5958 N N . LYS B 1 282 ? -13.18 19.406 3.846 1 91.25 282 LYS B N 1
ATOM 5959 C CA . LYS B 1 282 ? -12.312 20.516 4.23 1 91.25 282 LYS B CA 1
ATOM 5960 C C . LYS B 1 282 ? -11.828 20.359 5.672 1 91.25 282 LYS B C 1
ATOM 5962 O O . LYS B 1 282 ? -12.625 20.141 6.582 1 91.25 282 LYS B O 1
ATOM 5967 N N . ILE B 1 283 ? -10.539 20.469 5.852 1 95.06 283 ILE B N 1
ATOM 5968 C CA . ILE B 1 283 ? -9.945 20.375 7.18 1 95.06 283 ILE B CA 1
ATOM 5969 C C . ILE B 1 283 ? -9.445 21.75 7.625 1 95.06 283 ILE B C 1
ATOM 5971 O O . ILE B 1 283 ? -8.734 22.422 6.883 1 95.06 283 ILE B O 1
ATOM 5975 N N . GLU B 1 284 ? -9.844 22.141 8.758 1 95.25 284 GLU B N 1
ATOM 5976 C CA . GLU B 1 284 ? -9.375 23.391 9.375 1 95.25 284 GLU B CA 1
ATOM 5977 C C . GLU B 1 284 ? -8.781 23.125 10.758 1 95.25 284 GLU B C 1
ATOM 5979 O O . GLU B 1 284 ? -9.344 22.359 11.539 1 95.25 284 GLU B O 1
ATOM 5984 N N . ILE B 1 285 ? -7.648 23.734 10.992 1 97.56 285 ILE B N 1
ATOM 5985 C CA . ILE B 1 285 ? -7 23.562 12.289 1 97.56 285 ILE B CA 1
ATOM 5986 C C . ILE B 1 285 ? -6.828 24.922 12.961 1 97.56 285 ILE B C 1
ATOM 5988 O O . ILE B 1 285 ? -6.461 25.891 12.312 1 97.56 285 ILE B O 1
ATOM 5992 N N . ARG B 1 286 ? -7.184 24.953 14.195 1 96.38 286 ARG B N 1
ATOM 5993 C CA . ARG B 1 286 ? -6.973 26.109 15.062 1 96.38 286 ARG B CA 1
ATOM 5994 C C . ARG B 1 286 ? -6.152 25.719 16.297 1 96.38 286 ARG B C 1
ATOM 5996 O O . ARG B 1 286 ? -6.152 24.562 16.703 1 96.38 286 ARG B O 1
ATOM 6003 N N . SER B 1 287 ? -5.398 26.672 16.75 1 96.75 287 SER B N 1
ATOM 6004 C CA . SER B 1 287 ? -4.633 26.438 17.969 1 96.75 287 SER B CA 1
ATOM 6005 C C . SER B 1 287 ? -4.875 27.547 19 1 96.75 287 SER B C 1
ATOM 6007 O O . SER B 1 287 ? -5.113 28.703 18.625 1 96.75 287 SER B O 1
ATOM 6009 N N . VAL B 1 288 ? -4.859 27.156 20.266 1 96.94 288 VAL B N 1
ATOM 6010 C CA . VAL B 1 288 ? -5.043 28.094 21.391 1 96.94 288 VAL B CA 1
ATOM 6011 C C . VAL B 1 288 ? -3.973 27.844 22.453 1 96.94 288 VAL B C 1
ATOM 6013 O O . VAL B 1 288 ? -3.748 26.703 22.859 1 96.94 288 VAL B O 1
ATOM 6016 N N . PHE B 1 289 ? -3.398 28.938 22.859 1 97 289 PHE B N 1
ATOM 6017 C CA . PHE B 1 289 ? -2.387 28.828 23.906 1 97 289 PHE B CA 1
ATOM 6018 C C . PHE B 1 289 ? -3.035 28.797 25.297 1 97 289 PHE B C 1
ATOM 6020 O O . PHE B 1 289 ? -3.891 29.625 25.609 1 97 289 PHE B O 1
ATOM 6027 N N . LEU B 1 290 ? -2.672 27.828 26.062 1 97.31 290 LEU B N 1
ATOM 6028 C CA . LEU B 1 290 ? -3.09 27.703 27.453 1 97.31 290 LEU B CA 1
ATOM 6029 C C . LEU B 1 290 ? -1.957 28.078 28.406 1 97.31 290 LEU B C 1
ATOM 6031 O O . LEU B 1 290 ? -0.977 27.344 28.531 1 97.31 290 LEU B O 1
ATOM 6035 N N . GLY B 1 291 ? -2.17 29.156 29.125 1 95.38 291 GLY B N 1
ATOM 6036 C CA . GLY B 1 291 ? -1.128 29.672 30 1 95.38 291 GLY B CA 1
ATOM 6037 C C . GLY B 1 291 ? -1.069 28.953 31.344 1 95.38 291 GLY B C 1
ATOM 6038 O O . GLY B 1 291 ? -2.004 28.25 31.719 1 95.38 291 GLY B O 1
ATOM 6039 N N . LYS B 1 292 ? -0.032 29.281 32 1 94.56 292 LYS B N 1
ATOM 6040 C CA . LYS B 1 292 ? 0.238 28.688 33.312 1 94.56 292 LYS B CA 1
ATOM 6041 C C . LYS B 1 292 ? -0.911 28.953 34.281 1 94.56 292 LYS B C 1
ATOM 6043 O O . LYS B 1 292 ? -1.447 30.062 34.344 1 94.56 292 LYS B O 1
ATOM 6048 N N . GLY B 1 293 ? -1.256 27.844 35.094 1 94.5 293 GLY B N 1
ATOM 6049 C CA . GLY B 1 293 ? -2.201 28 36.188 1 94.5 293 GLY B CA 1
ATOM 6050 C C . GLY B 1 293 ? -3.648 27.891 35.75 1 94.5 293 GLY B C 1
ATOM 6051 O O . GLY B 1 293 ? -4.555 27.844 36.594 1 94.5 293 GLY B O 1
ATOM 6052 N N . ARG B 1 294 ? -3.861 27.812 34.5 1 94.31 294 ARG B N 1
ATOM 6053 C CA . ARG B 1 294 ? -5.227 27.734 33.969 1 94.31 294 ARG B CA 1
ATOM 6054 C C . ARG B 1 294 ? -5.887 26.422 34.406 1 94.31 294 ARG B C 1
ATOM 6056 O O . ARG B 1 294 ? -5.254 25.359 34.406 1 94.31 294 ARG B O 1
ATOM 6063 N N . GLN B 1 295 ? -7.207 26.531 34.812 1 96 295 GLN B N 1
ATOM 6064 C CA . GLN B 1 295 ? -7.922 25.344 35.281 1 96 295 GLN B CA 1
ATOM 6065 C C . GLN B 1 295 ? -9.078 25 34.344 1 96 295 GLN B C 1
ATOM 6067 O O . GLN B 1 295 ? -9.602 23.875 34.406 1 96 295 GLN B O 1
ATOM 6072 N N . GLU B 1 296 ? -9.477 25.953 33.656 1 96.12 296 GLU B N 1
ATOM 6073 C CA . GLU B 1 296 ? -10.555 25.719 32.688 1 96.12 296 GLU B CA 1
ATOM 6074 C C . GLU B 1 296 ? -10.438 26.672 31.5 1 96.12 296 GLU B C 1
ATOM 6076 O O . GLU B 1 296 ? -9.781 27.703 31.578 1 96.12 296 GLU B O 1
ATOM 6081 N N . ILE B 1 297 ? -10.977 26.219 30.312 1 96 297 ILE B N 1
ATOM 6082 C CA . ILE B 1 297 ? -10.992 27.062 29.141 1 96 297 ILE B CA 1
ATOM 6083 C C . ILE B 1 297 ? -12.258 26.812 28.328 1 96 297 ILE B C 1
ATOM 6085 O O . ILE B 1 297 ? -12.727 25.672 28.234 1 96 297 ILE B O 1
ATOM 6089 N N . THR B 1 298 ? -12.875 27.875 27.891 1 96.25 298 THR B N 1
ATOM 6090 C CA . THR B 1 298 ? -13.938 27.859 26.891 1 96.25 298 THR B CA 1
ATOM 6091 C C . THR B 1 298 ? -13.539 28.656 25.656 1 96.25 298 THR B C 1
ATOM 6093 O O . THR B 1 298 ? -13.227 29.844 25.75 1 96.25 298 THR B O 1
ATOM 6096 N N . HIS B 1 299 ? -13.484 27.953 24.531 1 96.62 299 HIS B N 1
ATOM 6097 C CA . HIS B 1 299 ? -12.984 28.609 23.312 1 96.62 299 HIS B CA 1
ATOM 6098 C C . HIS B 1 299 ? -13.938 28.375 22.141 1 96.62 299 HIS B C 1
ATOM 6100 O O . HIS B 1 299 ? -14.305 27.25 21.844 1 96.62 299 HIS B O 1
ATOM 6106 N N . ALA B 1 300 ? -14.266 29.5 21.469 1 96 300 ALA B N 1
ATOM 6107 C CA . ALA B 1 300 ? -15.031 29.422 20.234 1 96 300 ALA B CA 1
ATOM 6108 C C . ALA B 1 300 ? -14.125 29.031 19.062 1 96 300 ALA B C 1
ATOM 6110 O O . ALA B 1 300 ? -13.5 29.891 18.438 1 96 300 ALA B O 1
ATOM 6111 N N . ALA B 1 301 ? -14.141 27.781 18.75 1 95.31 301 ALA B N 1
ATOM 6112 C CA . ALA B 1 301 ? -13.188 27.234 17.781 1 95.31 301 ALA B CA 1
ATOM 6113 C C . ALA B 1 301 ? -13.594 27.562 16.359 1 95.31 301 ALA B C 1
ATOM 6115 O O . ALA B 1 301 ? -12.766 28 15.547 1 95.31 301 ALA B O 1
ATOM 6116 N N . PHE B 1 302 ? -14.82 27.328 16.016 1 94.12 302 PHE B N 1
ATOM 6117 C CA . PHE B 1 302 ? -15.312 27.594 14.672 1 94.12 302 PHE B CA 1
ATOM 6118 C C . PHE B 1 302 ? -16.625 28.359 14.711 1 94.12 302 PHE B C 1
ATOM 6120 O O . PHE B 1 302 ? -17.531 28.016 15.461 1 94.12 302 PHE B O 1
ATOM 6127 N N . THR B 1 303 ? -16.75 29.391 13.883 1 90.19 303 THR B N 1
ATOM 6128 C CA . THR B 1 303 ? -17.891 30.281 14.016 1 90.19 303 THR B CA 1
ATOM 6129 C C . THR B 1 303 ? -18.797 30.203 12.789 1 90.19 303 THR B C 1
ATOM 6131 O O . THR B 1 303 ? -19.812 30.891 12.711 1 90.19 303 THR B O 1
ATOM 6134 N N . SER B 1 304 ? -18.594 29.406 11.875 1 84.19 304 SER B N 1
ATOM 6135 C CA . SER B 1 304 ? -19.375 29.406 10.648 1 84.19 304 SER B CA 1
ATOM 6136 C C . SER B 1 304 ? -20.281 28.172 10.57 1 84.19 304 SER B C 1
ATOM 6138 O O . SER B 1 304 ? -21.5 28.297 10.664 1 84.19 304 SER B O 1
ATOM 6140 N N . THR B 1 305 ? -19.719 27.062 10.438 1 87.75 305 THR B N 1
ATOM 6141 C CA . THR B 1 305 ? -20.469 25.828 10.25 1 87.75 305 THR B CA 1
ATOM 6142 C C . THR B 1 305 ? -20.047 24.781 11.266 1 87.75 305 THR B C 1
ATOM 6144 O O . THR B 1 305 ? -18.906 24.797 11.742 1 87.75 305 THR B O 1
ATOM 6147 N N . CYS B 1 306 ? -21.031 23.953 11.555 1 89.69 306 CYS B N 1
ATOM 6148 C CA . CYS B 1 306 ? -20.734 22.844 12.445 1 89.69 306 CYS B CA 1
ATOM 6149 C C . CYS B 1 306 ? -19.844 21.812 11.766 1 89.69 306 CYS B C 1
ATOM 6151 O O . CYS B 1 306 ? -20.172 21.344 10.672 1 89.69 306 CYS B O 1
ATOM 6153 N N . PRO B 1 307 ? -18.781 21.5 12.359 1 92.75 307 PRO B N 1
ATOM 6154 C CA . PRO B 1 307 ? -17.938 20.453 11.766 1 92.75 307 PRO B CA 1
ATOM 6155 C C . PRO B 1 307 ? -18.547 19.062 11.859 1 92.75 307 PRO B C 1
ATOM 6157 O O . PRO B 1 307 ? -19.406 18.812 12.711 1 92.75 307 PRO B O 1
ATOM 6160 N N . ARG B 1 308 ? -18.109 18.188 11.016 1 90.69 308 ARG B N 1
ATOM 6161 C CA . ARG B 1 308 ? -18.5 16.781 11.078 1 90.69 308 ARG B CA 1
ATOM 6162 C C . ARG B 1 308 ? -17.859 16.078 12.266 1 90.69 308 ARG B C 1
ATOM 6164 O O . ARG B 1 308 ? -18.453 15.195 12.883 1 90.69 308 ARG B O 1
ATOM 6171 N N . ARG B 1 309 ? -16.688 16.453 12.438 1 94.38 309 ARG B N 1
ATOM 6172 C CA . ARG B 1 309 ? -15.875 15.836 13.477 1 94.38 309 ARG B CA 1
ATOM 6173 C C . ARG B 1 309 ? -14.82 16.797 14 1 94.38 309 ARG B C 1
ATOM 6175 O O . ARG B 1 309 ? -14.289 17.625 13.242 1 94.38 309 ARG B O 1
ATOM 6182 N N . LEU B 1 310 ? -14.578 16.656 15.305 1 96.75 310 LEU B N 1
ATOM 6183 C CA . LEU B 1 310 ? -13.523 17.422 15.945 1 96.75 310 LEU B CA 1
ATOM 6184 C C . LEU B 1 310 ? -12.445 16.5 16.516 1 96.75 310 LEU B C 1
ATOM 6186 O O . LEU B 1 310 ? -12.75 15.445 17.062 1 96.75 310 LEU B O 1
ATOM 6190 N N . VAL B 1 311 ? -11.258 16.875 16.312 1 98.19 311 VAL B N 1
ATOM 6191 C CA . VAL B 1 311 ? -10.125 16.234 16.984 1 98.19 311 VAL B CA 1
ATOM 6192 C C . VAL B 1 311 ? -9.398 17.266 17.844 1 98.19 311 VAL B C 1
ATOM 6194 O O . VAL B 1 311 ? -9.023 18.344 17.375 1 98.19 311 VAL B O 1
ATOM 6197 N N . ILE B 1 312 ? -9.227 16.984 19.094 1 98.31 312 ILE B N 1
ATOM 6198 C CA . ILE B 1 312 ? -8.586 17.891 20.047 1 98.31 312 ILE B CA 1
ATOM 6199 C C . ILE B 1 312 ? -7.363 17.203 20.656 1 98.31 312 ILE B C 1
ATOM 6201 O O . ILE B 1 312 ? -7.438 16.031 21.062 1 98.31 312 ILE B O 1
ATOM 6205 N N . CYS B 1 313 ? -6.289 17.875 20.672 1 98.31 313 CYS B N 1
ATOM 6206 C CA . CYS B 1 313 ? -5.082 17.328 21.281 1 98.31 313 CYS B CA 1
ATOM 6207 C C . CYS B 1 313 ? -4.25 18.438 21.922 1 98.31 313 CYS B C 1
ATOM 6209 O O . CYS B 1 313 ? -4.527 19.625 21.703 1 98.31 313 CYS B O 1
ATOM 6211 N N . PHE B 1 314 ? -3.307 18.109 22.766 1 98 314 PHE B N 1
ATOM 6212 C CA . PHE B 1 314 ? -2.496 19.062 23.516 1 98 314 PHE B CA 1
ATOM 6213 C C . PHE B 1 314 ? -1.011 18.781 23.312 1 98 314 PHE B C 1
ATOM 6215 O O . PHE B 1 314 ? -0.582 17.625 23.375 1 98 314 PHE B O 1
ATOM 6222 N N . VAL B 1 315 ? -0.298 19.797 23.031 1 97.12 315 VAL B N 1
ATOM 6223 C CA . VAL B 1 315 ? 1.153 19.734 22.891 1 97.12 315 VAL B CA 1
ATOM 6224 C C . VAL B 1 315 ? 1.805 20.781 23.797 1 97.12 315 VAL B C 1
ATOM 6226 O O . VAL B 1 315 ? 1.248 21.859 24 1 97.12 315 VAL B O 1
ATOM 6229 N N . SER B 1 316 ? 3 20.422 24.328 1 95.88 316 SER B N 1
ATOM 6230 C CA . SER B 1 316 ? 3.711 21.406 25.125 1 95.88 316 SER B CA 1
ATOM 6231 C C . SER B 1 316 ? 3.994 22.672 24.297 1 95.88 316 SER B C 1
ATOM 6233 O O . SER B 1 316 ? 4.348 22.578 23.125 1 95.88 316 SER B O 1
ATOM 6235 N N . SER B 1 317 ? 3.84 23.797 24.906 1 96.44 317 SER B N 1
ATOM 6236 C CA . SER B 1 317 ? 3.965 25.062 24.188 1 96.44 317 SER B CA 1
ATOM 6237 C C . SER B 1 317 ? 5.359 25.219 23.594 1 96.44 317 SER B C 1
ATOM 6239 O O . SER B 1 317 ? 5.5 25.609 22.438 1 96.44 317 SER B O 1
ATOM 6241 N N . PRO B 1 318 ? 6.406 24.906 24.297 1 95.38 318 PRO B N 1
ATOM 6242 C CA . PRO B 1 318 ? 7.738 25.031 23.703 1 95.38 318 PRO B CA 1
ATOM 6243 C C . PRO B 1 318 ? 7.941 24.109 22.516 1 95.38 318 PRO B C 1
ATOM 6245 O O . PRO B 1 318 ? 8.641 24.453 21.562 1 95.38 318 PRO B O 1
ATOM 6248 N N . ALA B 1 319 ? 7.379 22.953 22.562 1 94.56 319 ALA B N 1
ATOM 6249 C CA . ALA B 1 319 ? 7.484 22.016 21.453 1 94.56 319 ALA B CA 1
ATOM 6250 C C . ALA B 1 319 ? 6.734 22.531 20.219 1 94.56 319 ALA B C 1
ATOM 6252 O O . ALA B 1 319 ? 7.219 22.422 19.094 1 94.56 319 ALA B O 1
ATOM 6253 N N . TYR B 1 320 ? 5.609 23.141 20.469 1 96.38 320 TYR B N 1
ATOM 6254 C CA . TYR B 1 320 ? 4.77 23.688 19.422 1 96.38 320 TYR B CA 1
ATOM 6255 C C . TYR B 1 320 ? 5.484 24.828 18.688 1 96.38 320 TYR B C 1
ATOM 6257 O O . TYR B 1 320 ? 5.426 24.922 17.469 1 96.38 320 TYR B O 1
ATOM 6265 N N . THR B 1 321 ? 6.145 25.672 19.375 1 94.75 321 THR B N 1
ATOM 6266 C CA . THR B 1 321 ? 6.812 26.828 18.797 1 94.75 321 THR B CA 1
ATOM 6267 C C . THR B 1 321 ? 8.156 26.438 18.188 1 94.75 321 THR B C 1
ATOM 6269 O O . THR B 1 321 ? 8.641 27.094 17.266 1 94.75 321 THR B O 1
ATOM 6272 N N . GLY B 1 322 ? 8.711 25.5 18.734 1 93.5 322 GLY B N 1
ATOM 6273 C CA . GLY B 1 322 ? 10.008 25.031 18.281 1 93.5 322 GLY B CA 1
ATOM 6274 C C . GLY B 1 322 ? 11.039 24.938 19.375 1 93.5 322 GLY B C 1
ATOM 6275 O O . GLY B 1 322 ? 11.438 25.953 19.953 1 93.5 322 GLY B O 1
ATOM 6276 N N . ASN B 1 323 ? 11.367 23.859 19.781 1 92.81 323 ASN B N 1
ATOM 6277 C CA . ASN B 1 323 ? 12.398 23.5 20.75 1 92.81 323 ASN B CA 1
ATOM 6278 C C . ASN B 1 323 ? 13.078 22.188 20.391 1 92.81 323 ASN B C 1
ATOM 6280 O O . ASN B 1 323 ? 12.438 21.125 20.375 1 92.81 323 ASN B O 1
ATOM 6284 N N . THR B 1 324 ? 14.359 22.234 20.156 1 91.19 324 THR B N 1
ATOM 6285 C CA . THR B 1 324 ? 15.07 21.078 19.625 1 91.19 324 THR B CA 1
ATOM 6286 C C . THR B 1 324 ? 15.117 19.953 20.641 1 91.19 324 THR B C 1
ATOM 6288 O O . THR B 1 324 ? 15.391 18.797 20.297 1 91.19 324 THR B O 1
ATOM 6291 N N . ALA B 1 325 ? 14.898 20.234 21.859 1 89.06 325 ALA B N 1
ATOM 6292 C CA . ALA B 1 325 ? 14.977 19.219 22.891 1 89.06 325 ALA B CA 1
ATOM 6293 C C . ALA B 1 325 ? 13.672 18.422 22.984 1 89.06 325 ALA B C 1
ATOM 6295 O O . ALA B 1 325 ? 13.633 17.344 23.594 1 89.06 325 ALA B O 1
ATOM 6296 N N . LEU B 1 326 ? 12.656 18.984 22.406 1 89.5 326 LEU B N 1
ATOM 6297 C CA . LEU B 1 326 ? 11.344 18.375 22.531 1 89.5 326 LEU B CA 1
ATOM 6298 C C . LEU B 1 326 ? 10.789 17.984 21.172 1 89.5 326 LEU B C 1
ATOM 6300 O O . LEU B 1 326 ? 11.125 18.609 20.156 1 89.5 326 LEU B O 1
ATOM 6304 N N . SER B 1 327 ? 9.977 16.969 21.156 1 90.81 327 SER B N 1
ATOM 6305 C CA . SER B 1 327 ? 9.266 16.594 19.938 1 90.81 327 SER B CA 1
ATOM 6306 C C . SER B 1 327 ? 7.938 17.328 19.812 1 90.81 327 SER B C 1
ATOM 6308 O O . SER B 1 327 ? 7.105 17.266 20.719 1 90.81 327 SER B O 1
ATOM 6310 N N . PRO B 1 328 ? 7.746 17.969 18.766 1 94.31 328 PRO B N 1
ATOM 6311 C CA . PRO B 1 328 ? 6.461 18.641 18.594 1 94.31 328 PRO B CA 1
ATOM 6312 C C . PRO B 1 328 ? 5.305 17.672 18.375 1 94.31 328 PRO B C 1
ATOM 6314 O O . PRO B 1 328 ? 4.145 18.078 18.328 1 94.31 328 PRO B O 1
ATOM 6317 N N . PHE B 1 329 ? 5.562 16.422 18.281 1 94.81 329 PHE B N 1
ATOM 6318 C CA . PHE B 1 329 ? 4.516 15.461 17.969 1 94.81 329 PHE B CA 1
ATOM 6319 C C . PHE B 1 329 ? 4.301 14.492 19.125 1 94.81 329 PHE B C 1
ATOM 6321 O O . PHE B 1 329 ? 3.959 13.328 18.906 1 94.81 329 PHE B O 1
ATOM 6328 N N . ASN B 1 330 ? 4.621 14.953 20.219 1 93.62 330 ASN B N 1
ATOM 6329 C CA . ASN B 1 330 ? 4.199 14.297 21.453 1 93.62 330 ASN B CA 1
ATOM 6330 C C . ASN B 1 330 ? 2.896 14.883 21.984 1 93.62 330 ASN B C 1
ATOM 6332 O O . ASN B 1 330 ? 2.887 16 22.516 1 93.62 330 ASN B O 1
ATOM 6336 N N . PHE B 1 331 ? 1.851 14.156 21.859 1 96.06 331 PHE B N 1
ATOM 6337 C CA . PHE B 1 331 ? 0.534 14.625 22.281 1 96.06 331 PHE B CA 1
ATOM 6338 C C . PHE B 1 331 ? 0.183 14.102 23.672 1 96.06 331 PHE B C 1
ATOM 6340 O O . PHE B 1 331 ? -0.096 12.914 23.828 1 96.06 331 PHE B O 1
ATOM 6347 N N . GLU B 1 332 ? 0.055 15.016 24.578 1 94.38 332 GLU B N 1
ATOM 6348 C CA . GLU B 1 332 ? -0.157 14.664 25.984 1 94.38 332 GLU B CA 1
ATOM 6349 C C . GLU B 1 332 ? -1.615 14.859 26.375 1 94.38 332 GLU B C 1
ATOM 6351 O O . GLU B 1 332 ? -2.375 15.531 25.672 1 94.38 332 GLU B O 1
ATOM 6356 N N . HIS B 1 333 ? -1.979 14.281 27.531 1 95.12 333 HIS B N 1
ATOM 6357 C CA . HIS B 1 333 ? -3.352 14.43 28.016 1 95.12 333 HIS B CA 1
ATOM 6358 C C . HIS B 1 333 ? -3.523 15.719 28.797 1 95.12 333 HIS B C 1
ATOM 6360 O O . HIS B 1 333 ? -4.648 16.125 29.109 1 95.12 333 HIS B O 1
ATOM 6366 N N . ALA B 1 334 ? -2.398 16.391 29.188 1 94.88 334 ALA B N 1
ATOM 6367 C CA . ALA B 1 334 ? -2.42 17.688 29.859 1 94.88 334 ALA B CA 1
ATOM 6368 C C . ALA B 1 334 ? -3.23 17.609 31.156 1 94.88 334 ALA B C 1
ATOM 6370 O O . ALA B 1 334 ? -3.85 18.594 31.562 1 94.88 334 ALA B O 1
ATOM 6371 N N . ASN B 1 335 ? -3.393 16.391 31.719 1 94.38 335 ASN B N 1
ATOM 6372 C CA . ASN B 1 335 ? -4.156 16.156 32.938 1 94.38 335 ASN B CA 1
ATOM 6373 C C . ASN B 1 335 ? -5.586 16.672 32.812 1 94.38 335 ASN B C 1
ATOM 6375 O O . ASN B 1 335 ? -6.086 17.359 33.719 1 94.38 335 ASN B O 1
ATOM 6379 N N . LEU B 1 336 ? -6.156 16.438 31.75 1 96.31 336 LEU B N 1
ATOM 6380 C CA . LEU B 1 336 ? -7.527 16.844 31.469 1 96.31 336 LEU B CA 1
ATOM 6381 C C . LEU B 1 336 ? -8.508 16.109 32.375 1 96.31 336 LEU B C 1
ATOM 6383 O O . LEU B 1 336 ? -8.375 14.906 32.625 1 96.31 336 LEU B O 1
ATOM 6387 N N . ARG B 1 337 ? -9.461 16.812 32.875 1 96.5 337 ARG B N 1
ATOM 6388 C CA . ARG B 1 337 ? -10.57 16.219 33.594 1 96.5 337 ARG B CA 1
ATOM 6389 C C . ARG B 1 337 ? -11.758 15.945 32.688 1 96.5 337 ARG B C 1
ATOM 6391 O O . ARG B 1 337 ? -12.438 14.922 32.812 1 96.5 337 ARG B O 1
ATOM 6398 N N . THR B 1 338 ? -12.016 16.906 31.859 1 97.06 338 THR B N 1
ATOM 6399 C CA . THR B 1 338 ? -13.102 16.734 30.906 1 97.06 338 THR B CA 1
ATOM 6400 C C . THR B 1 338 ? -12.867 17.594 29.672 1 97.06 338 THR B C 1
ATOM 6402 O O . THR B 1 338 ? -12.133 18.594 29.719 1 97.06 338 THR B O 1
ATOM 6405 N N . VAL B 1 339 ? -13.383 17.141 28.531 1 97.38 339 VAL B N 1
ATOM 6406 C CA . VAL B 1 339 ? -13.383 17.891 27.281 1 97.38 339 VAL B CA 1
ATOM 6407 C C . VAL B 1 339 ? -14.719 17.703 26.562 1 97.38 339 VAL B C 1
ATOM 6409 O O . VAL B 1 339 ? -15.281 16.609 26.594 1 97.38 339 VAL B O 1
ATOM 6412 N N . SER B 1 340 ? -15.234 18.766 26.094 1 96.94 340 SER B N 1
ATOM 6413 C CA . SER B 1 340 ? -16.5 18.688 25.375 1 96.94 340 SER B CA 1
ATOM 6414 C C . SER B 1 340 ? -16.609 19.781 24.312 1 96.94 340 SER B C 1
ATOM 6416 O O . SER B 1 340 ? -15.82 20.734 24.328 1 96.94 340 SER B O 1
ATOM 6418 N N . ALA B 1 341 ? -17.453 19.578 23.422 1 96.88 341 ALA B N 1
ATOM 6419 C CA . ALA B 1 341 ? -17.812 20.578 22.406 1 96.88 341 ALA B CA 1
ATOM 6420 C C . ALA B 1 341 ? -19.297 20.922 22.484 1 96.88 341 ALA B C 1
ATOM 6422 O O . ALA B 1 341 ? -20.125 20.078 22.812 1 96.88 341 ALA B O 1
ATOM 6423 N N . GLU B 1 342 ? -19.562 22.141 22.25 1 95.31 342 GLU B N 1
ATOM 6424 C CA . GLU B 1 342 ? -20.938 22.609 22.266 1 95.31 342 GLU B CA 1
ATOM 6425 C C . GLU B 1 342 ? -21.312 23.266 20.938 1 95.31 342 GLU B C 1
ATOM 6427 O O . GLU B 1 342 ? -20.531 24.016 20.359 1 95.31 342 GLU B O 1
ATOM 6432 N N . PHE B 1 343 ? -22.469 22.875 20.5 1 92.94 343 PHE B N 1
ATOM 6433 C CA . PHE B 1 343 ? -23.031 23.484 19.297 1 92.94 343 PHE B CA 1
ATOM 6434 C C . PHE B 1 343 ? -24.547 23.547 19.391 1 92.94 343 PHE B C 1
ATOM 6436 O O . PHE B 1 343 ? -25.203 22.547 19.672 1 92.94 343 PHE B O 1
ATOM 6443 N N . GLY B 1 344 ? -25.094 24.719 19.062 1 87.81 344 GLY B N 1
ATOM 6444 C CA . GLY B 1 344 ? -26.547 24.875 19.062 1 87.81 344 GLY B CA 1
ATOM 6445 C C . GLY B 1 344 ? -27.188 24.5 20.375 1 87.81 344 GLY B C 1
ATOM 6446 O O . GLY B 1 344 ? -28.281 23.922 20.391 1 87.81 344 GLY B O 1
ATOM 6447 N N . GLY B 1 345 ? -26.547 24.594 21.359 1 86.31 345 GLY B N 1
ATOM 6448 C CA . GLY B 1 345 ? -27.078 24.297 22.672 1 86.31 345 GLY B CA 1
ATOM 6449 C C . GLY B 1 345 ? -26.891 22.844 23.078 1 86.31 345 GLY B C 1
ATOM 6450 O O . GLY B 1 345 ? -27.25 22.438 24.188 1 86.31 345 GLY B O 1
ATOM 6451 N N . PHE B 1 346 ? -26.312 22.125 22.219 1 90.12 346 PHE B N 1
ATOM 6452 C CA . PHE B 1 346 ? -26.078 20.703 22.516 1 90.12 346 PHE B CA 1
ATOM 6453 C C . PHE B 1 346 ? -24.609 20.453 22.828 1 90.12 346 PHE B C 1
ATOM 6455 O O . PHE B 1 346 ? -23.719 21.047 22.203 1 90.12 346 PHE B O 1
ATOM 6462 N N . GLN B 1 347 ? -24.469 19.531 23.703 1 93.44 347 GLN B N 1
ATOM 6463 C CA . GLN B 1 347 ? -23.125 19.156 24.094 1 93.44 347 GLN B CA 1
ATOM 6464 C C . GLN B 1 347 ? -22.719 17.812 23.484 1 93.44 347 GLN B C 1
ATOM 6466 O O . GLN B 1 347 ? -23.531 16.891 23.422 1 93.44 347 GLN B O 1
ATOM 6471 N N . PHE B 1 348 ? -21.531 17.812 22.969 1 94 348 PHE B N 1
ATOM 6472 C CA . PHE B 1 348 ? -20.922 16.594 22.422 1 94 348 PHE B CA 1
ATOM 6473 C C . PHE B 1 348 ? -19.641 16.25 23.156 1 94 348 PHE B C 1
ATOM 6475 O O . PHE B 1 348 ? -18.781 17.109 23.328 1 94 348 PHE B O 1
ATOM 6482 N N . PRO B 1 349 ? -19.359 15.062 23.594 1 93.5 349 PRO B N 1
ATOM 6483 C CA . PRO B 1 349 ? -20.391 14.016 23.672 1 93.5 349 PRO B CA 1
ATOM 6484 C C . PRO B 1 349 ? -21.5 14.359 24.656 1 93.5 349 PRO B C 1
ATOM 6486 O O . PRO B 1 349 ? -21.328 15.219 25.531 1 93.5 349 PRO B O 1
ATOM 6489 N N . ALA B 1 350 ? -22.562 13.68 24.547 1 89.88 350 ALA B N 1
ATOM 6490 C CA . ALA B 1 350 ? -23.703 13.977 25.406 1 89.88 350 ALA B CA 1
ATOM 6491 C C . ALA B 1 350 ? -23.406 13.648 26.859 1 89.88 350 ALA B C 1
ATOM 6493 O O . ALA B 1 350 ? -23.828 14.359 27.781 1 89.88 350 ALA B O 1
ATOM 6494 N N . VAL B 1 351 ? -22.734 12.531 27.062 1 89.62 351 VAL B N 1
ATOM 6495 C CA . VAL B 1 351 ? -22.25 12.172 28.391 1 89.62 351 VAL B CA 1
ATOM 6496 C C . VAL B 1 351 ? -20.828 12.688 28.594 1 89.62 351 VAL B C 1
ATOM 6498 O O . VAL B 1 351 ? -19.906 12.266 27.891 1 89.62 351 VAL B O 1
ATOM 6501 N N . PRO B 1 352 ? -20.688 13.641 29.484 1 91.62 352 PRO B N 1
ATOM 6502 C CA . PRO B 1 352 ? -19.359 14.219 29.688 1 91.62 352 PRO B CA 1
ATOM 6503 C C . PRO B 1 352 ? -18.344 13.188 30.156 1 91.62 352 PRO B C 1
ATOM 6505 O O . PRO B 1 352 ? -18.703 12.203 30.812 1 91.62 352 PRO B O 1
ATOM 6508 N N . TYR B 1 353 ? -17.125 13.43 29.75 1 95.25 353 TYR B N 1
ATOM 6509 C CA . TYR B 1 353 ? -16.031 12.617 30.234 1 95.25 353 TYR B CA 1
ATOM 6510 C C . TYR B 1 353 ? -15.648 12.992 31.656 1 95.25 353 TYR B C 1
ATOM 6512 O O . TYR B 1 353 ? -15.938 14.102 32.094 1 95.25 353 TYR B O 1
ATOM 6520 N N . ASP B 1 354 ? -15.148 12.047 32.375 1 94.31 354 ASP B N 1
ATOM 6521 C CA . ASP B 1 354 ? -14.523 12.242 33.688 1 94.31 354 ASP B CA 1
ATOM 6522 C C . ASP B 1 354 ? -13.195 11.492 33.75 1 94.31 354 ASP B C 1
ATOM 6524 O O . ASP B 1 354 ? -13.141 10.359 34.25 1 94.31 354 ASP B O 1
ATOM 6528 N N . PHE B 1 355 ? -12.164 12.273 33.406 1 95.5 355 PHE B N 1
ATOM 6529 C CA . PHE B 1 355 ? -10.883 11.617 33.156 1 95.5 355 PHE B CA 1
ATOM 6530 C C . PHE B 1 355 ? -10.047 11.547 34.438 1 95.5 355 PHE B C 1
ATOM 6532 O O . PHE B 1 355 ? -10.062 12.469 35.25 1 95.5 355 PHE B O 1
ATOM 6539 N N . ASP B 1 356 ? -9.445 10.484 34.688 1 93.12 356 ASP B N 1
ATOM 6540 C CA . ASP B 1 356 ? -8.32 10.227 35.562 1 93.12 356 ASP B CA 1
ATOM 6541 C C . ASP B 1 356 ? -7.297 9.297 34.938 1 93.12 356 ASP B C 1
ATOM 6543 O O . ASP B 1 356 ? -7.449 8.078 34.969 1 93.12 356 ASP B O 1
ATOM 6547 N N . PHE B 1 357 ? -6.32 9.922 34.375 1 92.5 357 PHE B N 1
ATOM 6548 C CA . PHE B 1 357 ? -5.367 9.18 33.562 1 92.5 357 PHE B CA 1
ATOM 6549 C C . PHE B 1 357 ? -4.496 8.273 34.438 1 92.5 357 PHE B C 1
ATOM 6551 O O . PHE B 1 357 ? -3.879 7.332 33.938 1 92.5 357 PHE B O 1
ATOM 6558 N N . SER B 1 358 ? -4.441 8.531 35.688 1 87.44 358 SER B N 1
ATOM 6559 C CA . SER B 1 358 ? -3.691 7.676 36.625 1 87.44 358 SER B CA 1
ATOM 6560 C C . SER B 1 358 ? -4.473 6.41 36.938 1 87.44 358 SER B C 1
ATOM 6562 O O . SER B 1 358 ? -3.879 5.379 37.281 1 87.44 358 SER B O 1
ATOM 6564 N N . ASN B 1 359 ? -5.754 6.445 36.875 1 86.56 359 ASN B N 1
ATOM 6565 C CA . ASN B 1 359 ? -6.594 5.305 37.219 1 86.56 359 ASN B CA 1
ATOM 6566 C C . ASN B 1 359 ? -7.375 4.797 36.031 1 86.56 359 ASN B C 1
ATOM 6568 O O . ASN B 1 359 ? -8.516 4.352 36.156 1 86.56 359 ASN B O 1
ATOM 6572 N N . ASP B 1 360 ? -6.973 4.98 34.875 1 87.81 360 ASP B N 1
ATOM 6573 C CA . ASP B 1 360 ? -7.461 4.445 33.594 1 87.81 360 ASP B CA 1
ATOM 6574 C C . ASP B 1 360 ? -8.867 4.949 33.281 1 87.81 360 ASP B C 1
ATOM 6576 O O . ASP B 1 360 ? -9.586 4.359 32.469 1 87.81 360 ASP B O 1
ATOM 6580 N N . SER B 1 361 ? -9.258 6.023 33.969 1 89.38 361 SER B N 1
ATOM 6581 C CA . SER B 1 361 ? -10.547 6.621 33.656 1 89.38 361 SER B CA 1
ATOM 6582 C C . SER B 1 361 ? -10.484 7.426 32.375 1 89.38 361 SER B C 1
ATOM 6584 O O . SER B 1 361 ? -10.867 8.594 32.344 1 89.38 361 SER B O 1
ATOM 6586 N N . PHE B 1 362 ? -9.797 6.879 31.422 1 94.88 362 PHE B N 1
ATOM 6587 C CA . PHE B 1 362 ? -9.703 7.473 30.094 1 94.88 362 PHE B CA 1
ATOM 6588 C C . PHE B 1 362 ? -10.125 6.477 29.016 1 94.88 362 PHE B C 1
ATOM 6590 O O . PHE B 1 362 ? -10.18 6.816 27.828 1 94.88 362 PHE B O 1
ATOM 6597 N N . VAL B 1 363 ? -10.477 5.293 29.406 1 92.06 363 VAL B N 1
ATOM 6598 C CA . VAL B 1 363 ? -10.75 4.18 28.5 1 92.06 363 VAL B CA 1
ATOM 6599 C C . VAL B 1 363 ? -11.898 4.547 27.562 1 92.06 363 VAL B C 1
ATOM 6601 O O . VAL B 1 363 ? -11.883 4.191 26.391 1 92.06 363 VAL B O 1
ATOM 6604 N N . ARG B 1 364 ? -12.836 5.203 28.062 1 92.19 364 ARG B N 1
ATOM 6605 C CA . ARG B 1 364 ? -13.961 5.59 27.203 1 92.19 364 ARG B CA 1
ATOM 6606 C C . ARG B 1 364 ? -13.508 6.496 26.078 1 92.19 364 ARG B C 1
ATOM 6608 O O . ARG B 1 364 ? -13.938 6.336 24.938 1 92.19 364 ARG B O 1
ATOM 6615 N N . ALA B 1 365 ? -12.656 7.43 26.375 1 94.75 365 ALA B N 1
ATOM 6616 C CA . ALA B 1 365 ? -12.148 8.336 25.359 1 94.75 365 ALA B CA 1
ATOM 6617 C C . ALA B 1 365 ? -11.312 7.59 24.328 1 94.75 365 ALA B C 1
ATOM 6619 O O . ALA B 1 365 ? -11.359 7.902 23.125 1 94.75 365 ALA B O 1
ATOM 6620 N N . PHE B 1 366 ? -10.633 6.66 24.875 1 94.25 366 PHE B N 1
ATOM 6621 C CA . PHE B 1 366 ? -9.852 5.812 23.984 1 94.25 366 PHE B CA 1
ATOM 6622 C C . PHE B 1 366 ? -10.758 5.078 23.016 1 94.25 366 PHE B C 1
ATOM 6624 O O . PHE B 1 366 ? -10.484 5.051 21.812 1 94.25 366 PHE B O 1
ATOM 6631 N N . VAL B 1 367 ? -11.812 4.496 23.453 1 90.62 367 VAL B N 1
ATOM 6632 C CA . VAL B 1 367 ? -12.758 3.777 22.609 1 90.62 367 VAL B CA 1
ATOM 6633 C C . VAL B 1 367 ? -13.453 4.754 21.656 1 90.62 367 VAL B C 1
ATOM 6635 O O . VAL B 1 367 ? -13.625 4.457 20.469 1 90.62 367 VAL B O 1
ATOM 6638 N N . ASP B 1 368 ? -13.781 5.898 22.141 1 92.5 368 ASP B N 1
ATOM 6639 C CA . ASP B 1 368 ? -14.461 6.906 21.328 1 92.5 368 ASP B CA 1
ATOM 6640 C C . ASP B 1 368 ? -13.586 7.375 20.172 1 92.5 368 ASP B C 1
ATOM 6642 O O . ASP B 1 368 ? -14.094 7.781 19.125 1 92.5 368 ASP B O 1
ATOM 6646 N N . MET B 1 369 ? -12.297 7.336 20.406 1 95 369 MET B N 1
ATOM 6647 C CA . MET B 1 369 ? -11.383 7.656 19.312 1 95 369 MET B CA 1
ATOM 6648 C C . MET B 1 369 ? -11.586 6.695 18.141 1 95 369 MET B C 1
ATOM 6650 O O . MET B 1 369 ? -11.719 7.129 16.984 1 95 369 MET B O 1
ATOM 6654 N N . TYR B 1 370 ? -11.664 5.422 18.422 1 90.69 370 TYR B N 1
ATOM 6655 C CA . TYR B 1 370 ? -11.891 4.414 17.391 1 90.69 370 TYR B CA 1
ATOM 6656 C C . TYR B 1 370 ? -13.289 4.543 16.781 1 90.69 370 TYR B C 1
ATOM 6658 O O . TYR B 1 370 ? -13.461 4.449 15.57 1 90.69 370 TYR B O 1
ATOM 6666 N N . VAL B 1 371 ? -14.219 4.789 17.625 1 86.12 371 VAL B N 1
ATOM 6667 C CA . VAL B 1 371 ? -15.609 4.918 17.203 1 86.12 371 VAL B CA 1
ATOM 6668 C C . VAL B 1 371 ? -15.766 6.148 16.312 1 86.12 371 VAL B C 1
ATOM 6670 O O . VAL B 1 371 ? -16.422 6.094 15.273 1 86.12 371 VAL B O 1
ATOM 6673 N N . GLY B 1 372 ? -15.148 7.258 16.766 1 90.06 372 GLY B N 1
ATOM 6674 C CA . GLY B 1 372 ? -15.227 8.492 16 1 90.06 372 GLY B CA 1
ATOM 6675 C C . GLY B 1 372 ? -14.602 8.383 14.633 1 90.06 372 GLY B C 1
ATOM 6676 O O . GLY B 1 372 ? -14.922 9.164 13.734 1 90.06 372 GLY B O 1
ATOM 6677 N N . MET B 1 373 ? -13.75 7.426 14.492 1 88.94 373 MET B N 1
ATOM 6678 C CA . MET B 1 373 ? -13.102 7.207 13.203 1 88.94 373 MET B CA 1
ATOM 6679 C C . MET B 1 373 ? -13.766 6.066 12.445 1 88.94 373 MET B C 1
ATOM 6681 O O . MET B 1 373 ? -13.258 5.609 11.422 1 88.94 373 MET B O 1
ATOM 6685 N N . ASP B 1 374 ? -14.805 5.566 12.961 1 83.75 374 ASP B N 1
ATOM 6686 C CA . ASP B 1 374 ? -15.625 4.52 12.352 1 83.75 374 ASP B CA 1
ATOM 6687 C C . ASP B 1 374 ? -14.836 3.217 12.219 1 83.75 374 ASP B C 1
ATOM 6689 O O . ASP B 1 374 ? -14.867 2.572 11.172 1 83.75 374 ASP B O 1
ATOM 6693 N N . LEU B 1 375 ? -14.172 2.82 13.242 1 83.88 375 LEU B N 1
ATOM 6694 C CA . LEU B 1 375 ? -13.352 1.616 13.211 1 83.88 375 LEU B CA 1
ATOM 6695 C C . LEU B 1 375 ? -13.906 0.555 14.156 1 83.88 375 LEU B C 1
ATOM 6697 O O . LEU B 1 375 ? -13.219 -0.425 14.461 1 83.88 375 LEU B O 1
ATOM 6701 N N . ASP B 1 376 ? -15.125 0.702 14.562 1 71.06 376 ASP B N 1
ATOM 6702 C CA . ASP B 1 376 ? -15.719 -0.246 15.5 1 71.06 376 ASP B CA 1
ATOM 6703 C C . ASP B 1 376 ? -16.75 -1.13 14.805 1 71.06 376 ASP B C 1
ATOM 6705 O O . ASP B 1 376 ? -17.594 -1.748 15.469 1 71.06 376 ASP B O 1
ATOM 6709 N N . ALA B 1 377 ? -16.688 -1.104 13.484 1 66.06 377 ALA B N 1
ATOM 6710 C CA . ALA B 1 377 ? -17.703 -1.882 12.766 1 66.06 377 ALA B CA 1
ATOM 6711 C C . ALA B 1 377 ? -17.594 -3.365 13.102 1 66.06 377 ALA B C 1
ATOM 6713 O O . ALA B 1 377 ? -16.484 -3.889 13.273 1 66.06 377 ALA B O 1
ATOM 6714 N N . TRP B 1 378 ? -18.781 -3.918 13.586 1 57.22 378 TRP B N 1
ATOM 6715 C CA . TRP B 1 378 ? -18.859 -5.355 13.82 1 57.22 378 TRP B CA 1
ATOM 6716 C C . TRP B 1 378 ? -19.312 -6.09 12.562 1 57.22 378 TRP B C 1
ATOM 6718 O O . TRP B 1 378 ? -20.281 -5.699 11.922 1 57.22 378 TRP B O 1
ATOM 6728 N N . PRO B 1 379 ? -18.703 -7.203 12.266 1 56.19 379 PRO B N 1
ATOM 6729 C CA . PRO B 1 379 ? -17.328 -7.672 12.5 1 56.19 379 PRO B CA 1
ATOM 6730 C C . PRO B 1 379 ? -16.281 -6.863 11.734 1 56.19 379 PRO B C 1
ATOM 6732 O O . PRO B 1 379 ? -16.594 -6.324 10.664 1 56.19 379 PRO B O 1
ATOM 6735 N N . ASN B 1 380 ? -15.297 -6.215 12.453 1 56.94 380 ASN B N 1
ATOM 6736 C CA . ASN B 1 380 ? -14.258 -5.457 11.766 1 56.94 380 ASN B CA 1
ATOM 6737 C C . ASN B 1 380 ? -13.766 -6.184 10.516 1 56.94 380 ASN B C 1
ATOM 6739 O O . ASN B 1 380 ? -12.625 -6.648 10.469 1 56.94 380 ASN B O 1
ATOM 6743 N N . SER B 1 381 ? -14.781 -6.242 9.586 1 61.03 381 SER B N 1
ATOM 6744 C CA . SER B 1 381 ? -14.547 -7.066 8.406 1 61.03 381 SER B CA 1
ATOM 6745 C C . SER B 1 381 ? -13.438 -6.48 7.531 1 61.03 381 SER B C 1
ATOM 6747 O O . SER B 1 381 ? -12.742 -7.215 6.828 1 61.03 381 SER B O 1
ATOM 6749 N N . ASP B 1 382 ? -13.227 -5.148 7.652 1 68.31 382 ASP B N 1
ATOM 6750 C CA . ASP B 1 382 ? -12.211 -4.57 6.781 1 68.31 382 ASP B CA 1
ATOM 6751 C C . ASP B 1 382 ? -10.852 -4.535 7.477 1 68.31 382 ASP B C 1
ATOM 6753 O O . ASP B 1 382 ? -9.836 -4.211 6.852 1 68.31 382 ASP B O 1
ATOM 6757 N N . GLN B 1 383 ? -10.914 -4.961 8.719 1 68.31 383 GLN B N 1
ATOM 6758 C CA . GLN B 1 383 ? -9.711 -5.133 9.523 1 68.31 383 GLN B CA 1
ATOM 6759 C C . GLN B 1 383 ? -8.922 -3.828 9.617 1 68.31 383 GLN B C 1
ATOM 6761 O O . GLN B 1 383 ? -7.691 -3.846 9.719 1 68.31 383 GLN B O 1
ATOM 6766 N N . ARG B 1 384 ? -9.672 -2.75 9.547 1 83.31 384 ARG B N 1
ATOM 6767 C CA . ARG B 1 384 ? -9.023 -1.453 9.711 1 83.31 384 ARG B CA 1
ATOM 6768 C C . ARG B 1 384 ? -8.82 -1.123 11.18 1 83.31 384 ARG B C 1
ATOM 6770 O O . ARG B 1 384 ? -9.641 -1.489 12.031 1 83.31 384 ARG B O 1
ATOM 6777 N N . THR B 1 385 ? -7.707 -0.502 11.414 1 86.94 385 THR B N 1
ATOM 6778 C CA . THR B 1 385 ? -7.391 -0.133 12.789 1 86.94 385 THR B CA 1
ATOM 6779 C C . THR B 1 385 ? -6.414 1.037 12.82 1 86.94 385 THR B C 1
ATOM 6781 O O . THR B 1 385 ? -6.148 1.664 11.797 1 86.94 385 THR B O 1
ATOM 6784 N N . LEU B 1 386 ? -6.086 1.458 14.031 1 90 386 LEU B N 1
ATOM 6785 C CA . LEU B 1 386 ? -5.09 2.502 14.25 1 90 386 LEU B CA 1
ATOM 6786 C C . LEU B 1 386 ? -3.811 1.919 14.844 1 90 386 LEU B C 1
ATOM 6788 O O . LEU B 1 386 ? -3.799 0.772 15.297 1 90 386 LEU B O 1
ATOM 6792 N N . SER B 1 387 ? -2.824 2.699 14.773 1 90.19 387 SER B N 1
ATOM 6793 C CA . SER B 1 387 ? -1.563 2.301 15.391 1 90.19 387 SER B CA 1
ATOM 6794 C C . SER B 1 387 ? -1.461 2.818 16.828 1 90.19 387 SER B C 1
ATOM 6796 O O . SER B 1 387 ? -0.364 3.094 17.312 1 90.19 387 SER B O 1
ATOM 6798 N N . ILE B 1 388 ? -2.566 3.037 17.438 1 92.5 388 ILE B N 1
ATOM 6799 C CA . ILE B 1 388 ? -2.584 3.635 18.766 1 92.5 388 ILE B CA 1
ATOM 6800 C C . ILE B 1 388 ? -3.197 2.654 19.766 1 92.5 388 ILE B C 1
ATOM 6802 O O . ILE B 1 388 ? -4.387 2.338 19.688 1 92.5 388 ILE B O 1
ATOM 6806 N N . GLY B 1 389 ? -2.369 2.17 20.641 1 90.31 389 GLY B N 1
ATOM 6807 C CA . GLY B 1 389 ? -2.855 1.37 21.766 1 90.31 389 GLY B CA 1
ATOM 6808 C C . GLY B 1 389 ? -3.195 2.197 22.984 1 90.31 389 GLY B C 1
ATOM 6809 O O . GLY B 1 389 ? -3.012 3.418 22.984 1 90.31 389 GLY B O 1
ATOM 6810 N N . MET B 1 390 ? -3.633 1.534 24.047 1 90.06 390 MET B N 1
ATOM 6811 C CA . MET B 1 390 ? -4.066 2.234 25.25 1 90.06 390 MET B CA 1
ATOM 6812 C C . MET B 1 390 ? -2.9 2.975 25.906 1 90.06 390 MET B C 1
ATOM 6814 O O . MET B 1 390 ? -3.057 4.109 26.359 1 90.06 390 MET B O 1
ATOM 6818 N N . LYS B 1 391 ? -1.8 2.361 25.906 1 87.81 391 LYS B N 1
ATOM 6819 C CA . LYS B 1 391 ? -0.625 2.994 26.5 1 87.81 391 LYS B CA 1
ATOM 6820 C C . LYS B 1 391 ? -0.185 4.207 25.688 1 87.81 391 LYS B C 1
ATOM 6822 O O . LYS B 1 391 ? 0.147 5.254 26.25 1 87.81 391 LYS B O 1
ATOM 6827 N N . GLU B 1 392 ? -0.162 4.07 24.406 1 91.31 392 GLU B N 1
ATOM 6828 C CA . GLU B 1 392 ? 0.189 5.188 23.531 1 91.31 392 GLU B CA 1
ATOM 6829 C C . GLU B 1 392 ? -0.797 6.34 23.688 1 91.31 392 GLU B C 1
ATOM 6831 O O . GLU B 1 392 ? -0.399 7.508 23.719 1 91.31 392 GLU B O 1
ATOM 6836 N N . PHE B 1 393 ? -2.035 6 23.828 1 94.44 393 PHE B N 1
ATOM 6837 C CA . PHE B 1 393 ? -3.076 7.012 23.984 1 94.44 393 PHE B CA 1
ATOM 6838 C C . PHE B 1 393 ? -2.836 7.844 25.234 1 94.44 393 PHE B C 1
ATOM 6840 O O . PHE B 1 393 ? -2.943 9.07 25.203 1 94.44 393 PHE B O 1
ATOM 6847 N N . SER B 1 394 ? -2.457 7.195 26.266 1 92.75 394 SER B N 1
ATOM 6848 C CA . SER B 1 394 ? -2.342 7.883 27.547 1 92.75 394 SER B CA 1
ATOM 6849 C C . SER B 1 394 ? -1.011 8.617 27.656 1 92.75 394 SER B C 1
ATOM 6851 O O . SER B 1 394 ? -0.875 9.547 28.469 1 92.75 394 SER B O 1
ATOM 6853 N N . GLN B 1 395 ? -0.095 8.32 26.766 1 89.69 395 GLN B N 1
ATOM 6854 C CA . GLN B 1 395 ? 1.238 8.844 27.047 1 89.69 395 GLN B CA 1
ATOM 6855 C C . GLN B 1 395 ? 1.723 9.75 25.922 1 89.69 395 GLN B C 1
ATOM 6857 O O . GLN B 1 395 ? 2.396 10.75 26.172 1 89.69 395 GLN B O 1
ATOM 6862 N N . SER B 1 396 ? 1.425 9.398 24.656 1 92 396 SER B N 1
ATOM 6863 C CA . SER B 1 396 ? 2.117 10.125 23.609 1 92 396 SER B CA 1
ATOM 6864 C C . SER B 1 396 ? 1.181 10.445 22.438 1 92 396 SER B C 1
ATOM 6866 O O . SER B 1 396 ? 1.519 11.242 21.562 1 92 396 SER B O 1
ATOM 6868 N N . SER B 1 397 ? 0.079 9.844 22.375 1 95.19 397 SER B N 1
ATOM 6869 C CA . SER B 1 397 ? -0.853 10.023 21.266 1 95.19 397 SER B CA 1
ATOM 6870 C C . SER B 1 397 ? -2.283 10.195 21.766 1 95.19 397 SER B C 1
ATOM 6872 O O . SER B 1 397 ? -3.188 9.477 21.344 1 95.19 397 SER B O 1
ATOM 6874 N N . CYS B 1 398 ? -2.441 11.172 22.578 1 96.44 398 CYS B N 1
ATOM 6875 C CA . CYS B 1 398 ? -3.752 11.414 23.172 1 96.44 398 CYS B CA 1
ATOM 6876 C C . CYS B 1 398 ? -4.602 12.305 22.266 1 96.44 398 CYS B C 1
ATOM 6878 O O . CYS B 1 398 ? -4.398 13.516 22.219 1 96.44 398 CYS B O 1
ATOM 6880 N N . PHE B 1 399 ? -5.516 11.703 21.547 1 97.94 399 PHE B N 1
ATOM 6881 C CA . PHE B 1 399 ? -6.406 12.422 20.641 1 97.94 399 PHE B CA 1
ATOM 6882 C C . PHE B 1 399 ? -7.859 12.258 21.062 1 97.94 399 PHE B C 1
ATOM 6884 O O . PHE B 1 399 ? -8.367 11.141 21.156 1 97.94 399 PHE B O 1
ATOM 6891 N N . PHE B 1 400 ? -8.516 13.281 21.344 1 97.81 400 PHE B N 1
ATOM 6892 C CA . PHE B 1 400 ? -9.945 13.25 21.625 1 97.81 400 PHE B CA 1
ATOM 6893 C C . PHE B 1 400 ? -10.758 13.5 20.359 1 97.81 400 PHE B C 1
ATOM 6895 O O . PHE B 1 400 ? -10.734 14.602 19.812 1 97.81 400 PHE B O 1
ATOM 6902 N N . VAL B 1 401 ? -11.453 12.508 19.906 1 97.19 401 VAL B N 1
ATOM 6903 C CA . VAL B 1 401 ? -12.242 12.578 18.672 1 97.19 401 VAL B CA 1
ATOM 6904 C C . VAL B 1 401 ? -13.719 12.695 19.016 1 97.19 401 VAL B C 1
ATOM 6906 O O . VAL B 1 401 ? -14.281 11.828 19.703 1 97.19 401 VAL B O 1
ATOM 6909 N N . ILE B 1 402 ? -14.352 13.703 18.578 1 95.56 402 ILE B N 1
ATOM 6910 C CA . ILE B 1 402 ? -15.75 13.969 18.875 1 95.56 402 ILE B CA 1
ATOM 6911 C C . ILE B 1 402 ? -16.547 14.094 17.578 1 95.56 402 ILE B C 1
ATOM 6913 O O . ILE B 1 402 ? -16.484 15.109 16.891 1 95.56 402 ILE B O 1
ATOM 6917 N N . PRO B 1 403 ? -17.281 13.109 17.234 1 93.25 403 PRO B N 1
ATOM 6918 C CA . PRO B 1 403 ? -18.172 13.219 16.078 1 93.25 403 PRO B CA 1
ATOM 6919 C C . PRO B 1 403 ? -19.344 14.172 16.312 1 93.25 403 PRO B C 1
ATOM 6921 O O . PRO B 1 403 ? -19.922 14.18 17.406 1 93.25 403 PRO B O 1
ATOM 6924 N N . MET B 1 404 ? -19.688 14.914 15.336 1 90.62 404 MET B N 1
ATOM 6925 C CA . MET B 1 404 ? -20.734 15.914 15.523 1 90.62 404 MET B CA 1
ATOM 6926 C C . MET B 1 404 ? -21.781 15.82 14.414 1 90.62 404 MET B C 1
ATOM 6928 O O . MET B 1 404 ? -22.609 16.719 14.25 1 90.62 404 MET B O 1
ATOM 6932 N N . THR B 1 405 ? -21.703 14.766 13.617 1 84.44 405 THR B N 1
ATOM 6933 C CA . THR B 1 405 ? -22.719 14.555 12.602 1 84.44 405 THR B CA 1
ATOM 6934 C C . THR B 1 405 ? -24.047 14.148 13.234 1 84.44 405 THR B C 1
ATOM 6936 O O . THR B 1 405 ? -24.094 13.82 14.422 1 84.44 405 THR B O 1
ATOM 6939 N N . SER B 1 406 ? -25.078 14.195 12.406 1 79.94 406 SER B N 1
ATOM 6940 C CA . SER B 1 406 ? -26.406 13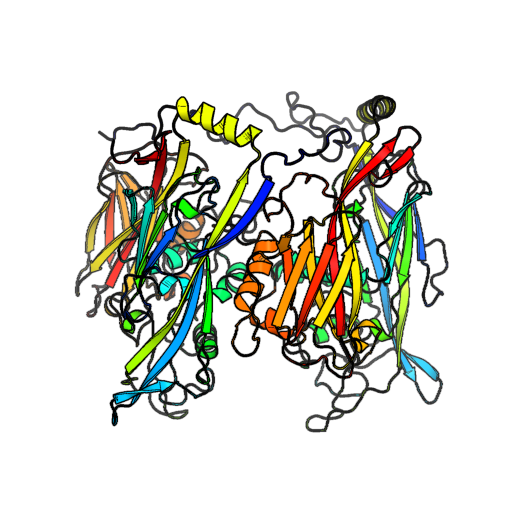.812 12.906 1 79.94 406 SER B CA 1
ATOM 6941 C C . SER B 1 406 ? -26.438 12.344 13.297 1 79.94 406 SER B C 1
ATOM 6943 O O . SER B 1 406 ? -27.156 11.953 14.219 1 79.94 406 SER B O 1
ATOM 6945 N N . THR B 1 407 ? -25.672 11.477 12.672 1 76.19 407 THR B N 1
ATOM 6946 C CA . THR B 1 407 ? -25.625 10.039 12.953 1 76.19 407 THR B CA 1
ATOM 6947 C C . THR B 1 407 ? -24.484 9.703 13.891 1 76.19 407 THR B C 1
ATOM 6949 O O . THR B 1 407 ? -24.391 8.586 14.398 1 76.19 407 THR B O 1
ATOM 6952 N N . LEU B 1 408 ? -23.641 10.656 14.141 1 77.69 408 LEU B N 1
ATOM 6953 C CA . LEU B 1 408 ? -22.422 10.492 14.922 1 77.69 408 LEU B CA 1
ATOM 6954 C C . LEU B 1 408 ? -21.453 9.531 14.227 1 77.69 408 LEU B C 1
ATOM 6956 O O . LEU B 1 408 ? -20.578 8.945 14.875 1 77.69 408 LEU B O 1
ATOM 6960 N N . GLU B 1 409 ? -21.797 9.242 12.945 1 76.88 409 GLU B N 1
ATOM 6961 C CA . GLU B 1 409 ? -20.953 8.398 12.109 1 76.88 409 GLU B CA 1
ATOM 6962 C C . GLU B 1 409 ? -20.578 9.102 10.812 1 76.88 409 GLU B C 1
ATOM 6964 O O . GLU B 1 409 ? -21.172 10.125 10.461 1 76.88 409 GLU B O 1
ATOM 6969 N N . ASP B 1 410 ? -19.469 8.586 10.281 1 74.12 410 ASP B N 1
ATOM 6970 C CA . ASP B 1 410 ? -19.047 9.141 9 1 74.12 410 ASP B CA 1
ATOM 6971 C C . ASP B 1 410 ? -19.781 8.477 7.84 1 74.12 410 ASP B C 1
ATOM 6973 O O . ASP B 1 410 ? -19.766 7.25 7.711 1 74.12 410 ASP B O 1
ATOM 6977 N N . THR B 1 411 ? -20.578 9.211 7.203 1 65.31 411 THR B N 1
ATOM 6978 C CA . THR B 1 411 ? -21.312 8.688 6.055 1 65.31 411 THR B CA 1
ATOM 6979 C C . THR B 1 411 ? -20.734 9.234 4.754 1 65.31 411 THR B C 1
ATOM 6981 O O . THR B 1 411 ? -20.078 10.273 4.746 1 65.31 411 THR B O 1
ATOM 6984 N N . ASN B 1 412 ? -20.703 8.508 3.709 1 65.94 412 ASN B N 1
ATOM 6985 C CA . ASN B 1 412 ? -20.172 8.914 2.41 1 65.94 412 ASN B CA 1
ATOM 6986 C C . ASN B 1 412 ? -20.969 10.078 1.826 1 65.94 412 ASN B C 1
ATOM 6988 O O . ASN B 1 412 ? -20.469 10.82 0.978 1 65.94 412 ASN B O 1
ATOM 6992 N N . GLY B 1 413 ? -21.969 10.445 2.508 1 67.88 413 GLY B N 1
ATOM 6993 C CA . GLY B 1 413 ? -22.766 11.523 1.95 1 67.88 413 GLY B CA 1
ATOM 6994 C C . GLY B 1 413 ? -22.516 12.867 2.621 1 67.88 413 GLY B C 1
ATOM 6995 O O . GLY B 1 413 ? -21.531 13.016 3.367 1 67.88 413 GLY B O 1
ATOM 6996 N N . LEU B 1 414 ? -23.141 13.914 2.107 1 73.69 414 LEU B N 1
ATOM 6997 C CA . LEU B 1 414 ? -23.062 15.273 2.641 1 73.69 414 LEU B CA 1
ATOM 6998 C C . LEU B 1 414 ? -24.047 15.469 3.787 1 73.69 414 LEU B C 1
ATOM 7000 O O . LEU B 1 414 ? -25.125 14.875 3.791 1 73.69 414 LEU B O 1
ATOM 7004 N N . GLU B 1 415 ? -23.5 16.234 4.727 1 75.19 415 GLU B N 1
ATOM 7005 C CA . GLU B 1 415 ? -24.375 16.625 5.824 1 75.19 415 GLU B CA 1
ATOM 7006 C C . GLU B 1 415 ? -25.031 17.969 5.539 1 75.19 415 GLU B C 1
ATOM 7008 O O . GLU B 1 415 ? -24.516 18.766 4.754 1 75.19 415 GLU B O 1
ATOM 7013 N N . LEU B 1 416 ? -26.203 18.078 6.145 1 75.94 416 LEU B N 1
ATOM 7014 C CA . LEU B 1 416 ? -26.812 19.391 6.078 1 75.94 416 LEU B CA 1
ATOM 7015 C C . LEU B 1 416 ? -25.938 20.438 6.754 1 75.94 416 LEU B C 1
ATOM 7017 O O . LEU B 1 416 ? -25.328 20.172 7.789 1 75.94 416 LEU B O 1
ATOM 7021 N N . ILE B 1 417 ? -25.906 21.547 6.141 1 78.44 417 ILE B N 1
ATOM 7022 C CA . ILE B 1 417 ? -25.141 22.641 6.727 1 78.44 417 ILE B CA 1
ATOM 7023 C C . ILE B 1 417 ? -25.891 23.203 7.938 1 78.44 417 ILE B C 1
ATOM 7025 O O . ILE B 1 417 ? -27.031 23.641 7.816 1 78.44 417 ILE B O 1
ATOM 7029 N N . ARG B 1 418 ? -25.297 23.125 9.047 1 83.12 418 ARG B N 1
ATOM 7030 C CA . ARG B 1 418 ? -25.781 23.75 10.266 1 83.12 418 ARG B CA 1
ATOM 7031 C C . ARG B 1 418 ? -24.922 24.938 10.648 1 83.12 418 ARG B C 1
ATOM 7033 O O . ARG B 1 418 ? -23.734 24.797 10.953 1 83.12 418 ARG B O 1
ATOM 7040 N N . GLN B 1 419 ? -25.484 26.109 10.703 1 86.12 419 GLN B N 1
ATOM 7041 C CA . GLN B 1 419 ? -24.719 27.312 10.977 1 86.12 419 GLN B CA 1
ATOM 7042 C C . GLN B 1 419 ? -24.734 27.656 12.469 1 86.12 419 GLN B C 1
ATOM 7044 O O . GLN B 1 419 ? -25.766 27.484 13.133 1 86.12 419 GLN B O 1
ATOM 7049 N N . GLY B 1 420 ? -23.609 28 12.922 1 87.75 420 GLY B N 1
ATOM 7050 C CA . GLY B 1 420 ? -23.453 28.359 14.32 1 87.75 420 GLY B CA 1
ATOM 7051 C C . GLY B 1 420 ? -22.016 28.266 14.805 1 87.75 420 GLY B C 1
ATOM 7052 O O . GLY B 1 420 ? -21.094 28.047 14.016 1 87.75 420 GLY B O 1
ATOM 7053 N N . THR B 1 421 ? -21.953 28.547 16.078 1 92.5 421 THR B N 1
ATOM 7054 C CA . THR B 1 421 ? -20.625 28.547 16.672 1 92.5 421 THR B CA 1
ATOM 7055 C C . THR B 1 421 ? -20.375 27.25 17.422 1 92.5 421 THR B C 1
ATOM 7057 O O . THR B 1 421 ? -21.234 26.781 18.188 1 92.5 421 THR B O 1
ATOM 7060 N N . THR B 1 422 ? -19.281 26.688 17.062 1 95.12 422 THR B N 1
ATOM 7061 C CA . THR B 1 422 ? -18.828 25.516 17.812 1 95.12 422 THR B CA 1
ATOM 7062 C C . THR B 1 422 ? -17.844 25.938 18.906 1 95.12 422 THR B C 1
ATOM 7064 O O . THR B 1 422 ? -16.797 26.516 18.625 1 95.12 422 THR B O 1
ATOM 7067 N N . THR B 1 423 ? -18.188 25.578 20.109 1 97 423 THR B N 1
ATOM 7068 C CA . THR B 1 423 ? -17.375 25.953 21.266 1 97 423 THR B CA 1
ATOM 7069 C C . THR B 1 423 ? -16.781 24.703 21.922 1 97 423 THR B C 1
ATOM 7071 O O . THR B 1 423 ? -17.469 23.703 22.094 1 97 423 THR B O 1
ATOM 7074 N N . VAL B 1 424 ? -15.492 24.812 22.219 1 97.62 424 VAL B N 1
ATOM 7075 C CA . VAL B 1 424 ? -14.797 23.734 22.906 1 97.62 424 VAL B CA 1
ATOM 7076 C C . VAL B 1 424 ? -14.555 24.125 24.359 1 97.62 424 VAL B C 1
ATOM 7078 O O . VAL B 1 424 ? -14.133 25.25 24.656 1 97.62 424 VAL B O 1
ATOM 7081 N N . ARG B 1 425 ? -14.844 23.203 25.266 1 97.31 425 ARG B N 1
ATOM 7082 C CA . ARG B 1 425 ? -14.664 23.406 26.688 1 97.31 425 ARG B CA 1
ATOM 7083 C C . ARG B 1 425 ? -13.781 22.328 27.297 1 97.31 425 ARG B C 1
ATOM 7085 O O . ARG B 1 425 ? -13.984 21.141 27.062 1 97.31 425 ARG B O 1
ATOM 7092 N N . CYS B 1 426 ? -12.789 22.797 28.062 1 97.5 426 CYS B N 1
ATOM 7093 C CA . CYS B 1 426 ? -11.883 21.875 28.75 1 97.5 426 CYS B CA 1
ATOM 7094 C C . CYS B 1 426 ? -11.727 22.25 30.219 1 97.5 426 CYS B C 1
ATOM 7096 O O . CYS B 1 426 ? -11.688 23.438 30.562 1 97.5 426 CYS B O 1
ATOM 7098 N N . MET B 1 427 ? -11.734 21.281 31.047 1 97.69 427 MET B N 1
ATOM 7099 C CA . MET B 1 427 ? -11.383 21.422 32.469 1 97.69 427 MET B CA 1
ATOM 7100 C C . MET B 1 427 ? -10.203 20.531 32.812 1 97.69 427 MET B C 1
ATOM 7102 O O . MET B 1 427 ? -10.07 19.422 32.281 1 97.69 427 MET B O 1
ATOM 7106 N N . PHE B 1 428 ? -9.383 20.984 33.781 1 97 428 PHE B N 1
ATOM 7107 C CA . PHE B 1 428 ? -8.156 20.266 34.094 1 97 428 PHE B CA 1
ATOM 7108 C C . PHE B 1 428 ? -8.156 19.828 35.562 1 97 428 PHE B C 1
ATOM 7110 O O . PHE B 1 428 ? -8.641 20.562 36.438 1 97 428 PHE B O 1
ATOM 7117 N N . ASN B 1 429 ? -7.668 18.672 35.781 1 95.25 429 ASN B N 1
ATOM 7118 C CA . ASN B 1 429 ? -7.547 18.172 37.156 1 95.25 429 ASN B CA 1
ATOM 7119 C C . ASN B 1 429 ? -6.477 18.922 37.938 1 95.25 429 ASN B C 1
ATOM 7121 O O . ASN B 1 429 ? -6.574 19.062 39.156 1 95.25 429 ASN B O 1
ATOM 7125 N N . GLN B 1 430 ? -5.438 19.266 37.25 1 94.56 430 GLN B N 1
ATOM 7126 C CA . GLN B 1 430 ? -4.348 20.094 37.781 1 94.56 430 GLN B CA 1
ATOM 7127 C C . GLN B 1 430 ? -4.137 21.328 36.906 1 94.56 430 GLN B C 1
ATOM 7129 O O . GLN B 1 430 ? -4.305 21.266 35.688 1 94.56 430 GLN B O 1
ATOM 7134 N N . PRO B 1 431 ? -3.773 22.344 37.594 1 95 431 PRO B N 1
ATOM 7135 C CA . PRO B 1 431 ? -3.521 23.547 36.781 1 95 431 PRO B CA 1
ATOM 7136 C C . PRO B 1 431 ? -2.463 23.312 35.719 1 95 431 PRO B C 1
ATOM 7138 O O . PRO B 1 431 ? -1.514 22.547 35.938 1 95 431 PRO B O 1
ATOM 7141 N N . VAL B 1 432 ? -2.646 24.031 34.656 1 96.06 432 VAL B N 1
ATOM 7142 C CA . VAL B 1 432 ? -1.723 23.922 33.531 1 96.06 432 VAL B CA 1
ATOM 7143 C C . VAL B 1 432 ? -0.299 24.203 34 1 96.06 432 VAL B C 1
ATOM 7145 O O . VAL B 1 432 ? -0.072 25.141 34.781 1 96.06 432 VAL B O 1
ATOM 7148 N N . LYS B 1 433 ? 0.631 23.484 33.5 1 94.5 433 LYS B N 1
ATOM 7149 C CA . LYS B 1 433 ? 2.029 23.562 33.906 1 94.5 433 LYS B CA 1
ATOM 7150 C C . LYS B 1 433 ? 2.646 24.891 33.469 1 94.5 433 LYS B C 1
ATOM 7152 O O . LYS B 1 433 ? 2.051 25.641 32.688 1 94.5 433 LYS B O 1
ATOM 7157 N N . ASP B 1 434 ? 3.852 25.156 33.906 1 92.31 434 ASP B N 1
ATOM 7158 C CA . ASP B 1 434 ? 4.516 26.438 33.75 1 92.31 434 ASP B CA 1
ATOM 7159 C C . ASP B 1 434 ? 4.777 26.75 32.25 1 92.31 434 ASP B C 1
ATOM 7161 O O . ASP B 1 434 ? 4.562 27.875 31.812 1 92.31 434 ASP B O 1
ATOM 7165 N N . GLU B 1 435 ? 5.227 25.797 31.516 1 93.62 435 GLU B N 1
ATOM 7166 C CA . GLU B 1 435 ? 5.566 26.031 30.109 1 93.62 435 GLU B CA 1
ATOM 7167 C C . GLU B 1 435 ? 4.312 26.203 29.266 1 93.62 435 GLU B C 1
ATOM 7169 O O . GLU B 1 435 ? 4.383 26.703 28.141 1 93.62 435 GLU B O 1
ATOM 7174 N N . GLY B 1 436 ? 3.182 25.75 29.812 1 96.19 436 GLY B N 1
ATOM 7175 C CA . GLY B 1 436 ? 1.913 25.875 29.125 1 96.19 436 GLY B CA 1
ATOM 7176 C C . GLY B 1 436 ? 1.688 24.781 28.094 1 96.19 436 GLY B C 1
ATOM 7177 O O . GLY B 1 436 ? 2.541 23.922 27.906 1 96.19 436 GLY B O 1
ATOM 7178 N N . TYR B 1 437 ? 0.508 24.75 27.562 1 97.25 437 TYR B N 1
ATOM 7179 C CA . TYR B 1 437 ? 0.13 23.859 26.484 1 97.25 437 TYR B CA 1
ATOM 7180 C C . TYR B 1 437 ? -0.425 24.625 25.297 1 97.25 437 TYR B C 1
ATOM 7182 O O . TYR B 1 437 ? -0.878 25.766 25.438 1 97.25 437 TYR B O 1
ATOM 7190 N N . GLU B 1 438 ? -0.215 24.047 24.141 1 97.88 438 GLU B N 1
ATOM 7191 C CA . GLU B 1 438 ? -0.984 24.469 22.969 1 97.88 438 GLU B CA 1
ATOM 7192 C C . GLU B 1 438 ? -2.102 23.469 22.672 1 97.88 438 GLU B C 1
ATOM 7194 O O . GLU B 1 438 ? -1.843 22.281 22.453 1 97.88 438 GLU B O 1
ATOM 7199 N N . MET B 1 439 ? -3.318 23.953 22.766 1 98.19 439 MET B N 1
ATOM 7200 C CA . MET B 1 439 ? -4.461 23.125 22.375 1 98.19 439 MET B CA 1
ATOM 7201 C C . MET B 1 439 ? -4.711 23.219 20.875 1 98.19 439 MET B C 1
ATOM 7203 O O . MET B 1 439 ? -4.953 24.312 20.359 1 98.19 439 MET B O 1
ATOM 7207 N N . ILE B 1 440 ? -4.59 22.125 20.203 1 98.25 440 ILE B N 1
ATOM 7208 C CA . ILE B 1 440 ? -4.82 22.062 18.75 1 98.25 440 ILE B CA 1
ATOM 7209 C C . ILE B 1 440 ? -6.203 21.469 18.484 1 98.25 440 ILE B C 1
ATOM 7211 O O . ILE B 1 440 ? -6.547 20.406 19.016 1 98.25 440 ILE B O 1
ATOM 7215 N N . ILE B 1 441 ? -7.02 22.188 17.75 1 98.44 441 ILE B N 1
ATOM 7216 C CA . ILE B 1 441 ? -8.367 21.766 17.406 1 98.44 441 ILE B CA 1
ATOM 7217 C C . ILE B 1 441 ? -8.492 21.609 15.891 1 98.44 441 ILE B C 1
ATOM 7219 O O . ILE B 1 441 ? -8.344 22.594 15.156 1 98.44 441 ILE B O 1
ATOM 7223 N N . MET B 1 442 ? -8.75 20.391 15.438 1 98.19 442 MET B N 1
ATOM 7224 C CA . MET B 1 442 ? -8.961 20.109 14.023 1 98.19 442 MET B CA 1
ATOM 7225 C C . MET B 1 442 ? -10.43 19.828 13.734 1 98.19 442 MET B C 1
ATOM 7227 O O . MET B 1 442 ? -11.047 18.984 14.383 1 98.19 442 MET B O 1
ATOM 7231 N N . GLY B 1 443 ? -10.977 20.578 12.82 1 96.38 443 GLY B N 1
ATOM 7232 C CA . GLY B 1 443 ? -12.344 20.359 12.367 1 96.38 443 GLY B CA 1
ATOM 7233 C C . GLY B 1 443 ? -12.43 19.891 10.922 1 96.38 443 GLY B C 1
ATOM 7234 O O . GLY B 1 443 ? -11.68 20.375 10.07 1 96.38 443 GLY B O 1
ATOM 7235 N N . GLU B 1 444 ? -13.305 18.969 10.68 1 93.88 444 GLU B N 1
ATOM 7236 C CA . GLU B 1 444 ? -13.594 18.484 9.328 1 93.88 444 GLU B CA 1
ATOM 7237 C C . GLU B 1 444 ? -14.961 18.969 8.852 1 93.88 444 GLU B C 1
ATOM 7239 O O . GLU B 1 444 ? -15.961 18.828 9.562 1 93.88 444 GLU B O 1
ATOM 7244 N N . PHE B 1 445 ? -15 19.5 7.652 1 90.44 445 PHE B N 1
ATOM 7245 C CA . PHE B 1 445 ? -16.219 20.109 7.121 1 90.44 445 PHE B CA 1
ATOM 7246 C C . PHE B 1 445 ? -16.516 19.594 5.719 1 90.44 445 PHE B C 1
ATOM 7248 O O . PHE B 1 445 ? -15.594 19.188 4.992 1 90.44 445 PHE B O 1
ATOM 7255 N N . ASP B 1 446 ? -17.75 19.562 5.332 1 86.12 446 ASP B N 1
ATOM 7256 C CA . ASP B 1 446 ? -18.109 19.328 3.938 1 86.12 446 ASP B CA 1
ATOM 7257 C C . ASP B 1 446 ? -17.969 20.609 3.115 1 86.12 446 ASP B C 1
ATOM 7259 O O . ASP B 1 446 ? -18.297 21.703 3.592 1 86.12 446 ASP B O 1
ATOM 7263 N N . ALA B 1 447 ? -17.406 20.453 1.979 1 86.38 447 ALA B N 1
ATOM 7264 C CA . ALA B 1 447 ? -17.234 21.609 1.099 1 86.38 447 ALA B CA 1
ATOM 7265 C C . ALA B 1 447 ? -17.375 21.203 -0.366 1 86.38 447 ALA B C 1
ATOM 7267 O O . ALA B 1 447 ? -17.172 20.047 -0.721 1 86.38 447 ALA B O 1
ATOM 7268 N N . ILE B 1 448 ? -17.844 22.109 -1.217 1 86.12 448 ILE B N 1
ATOM 7269 C CA . ILE B 1 448 ? -17.938 21.922 -2.658 1 86.12 448 ILE B CA 1
ATOM 7270 C C . ILE B 1 448 ? -17.281 23.078 -3.389 1 86.12 448 ILE B C 1
ATOM 7272 O O . ILE B 1 448 ? -17.5 24.25 -3.045 1 86.12 448 ILE B O 1
ATOM 7276 N N . MET B 1 449 ? -16.453 22.766 -4.273 1 87.62 449 MET B N 1
ATOM 7277 C CA . MET B 1 449 ? -15.852 23.734 -5.188 1 87.62 449 MET B CA 1
ATOM 7278 C C . MET B 1 449 ? -16.391 23.547 -6.605 1 87.62 449 MET B C 1
ATOM 7280 O O . MET B 1 449 ? -16.594 22.422 -7.051 1 87.62 449 MET B O 1
ATOM 7284 N N . SER B 1 450 ? -16.641 24.688 -7.238 1 88.5 450 SER B N 1
ATOM 7285 C CA . SER B 1 450 ? -17.156 24.609 -8.602 1 88.5 450 SER B CA 1
ATOM 7286 C C . SER B 1 450 ? -16.297 25.438 -9.562 1 88.5 450 SER B C 1
ATOM 7288 O O . SER B 1 450 ? -15.781 26.484 -9.188 1 88.5 450 SER B O 1
ATOM 7290 N N . ILE B 1 451 ? -16.125 24.875 -10.672 1 89.69 451 ILE B N 1
ATOM 7291 C CA . ILE B 1 451 ? -15.422 25.562 -11.75 1 89.69 451 ILE B CA 1
ATOM 7292 C C . ILE B 1 451 ? -16.312 25.609 -12.984 1 89.69 451 ILE B C 1
ATOM 7294 O O . ILE B 1 451 ? -16.797 24.578 -13.461 1 89.69 451 ILE B O 1
ATOM 7298 N N . ASN B 1 452 ? -16.531 26.797 -13.562 1 90.75 452 ASN B N 1
ATOM 7299 C CA . ASN B 1 452 ? -17.422 26.938 -14.711 1 90.75 452 ASN B CA 1
ATOM 7300 C C . ASN B 1 452 ? -16.656 26.875 -16.031 1 90.75 452 ASN B C 1
ATOM 7302 O O . ASN B 1 452 ? -15.453 26.578 -16.047 1 90.75 452 ASN B O 1
ATOM 7306 N N . ALA B 1 453 ? -17.375 27.109 -17.094 1 90.12 453 ALA B N 1
ATOM 7307 C CA . ALA B 1 453 ? -16.797 27 -18.422 1 90.12 453 ALA B CA 1
ATOM 7308 C C . ALA B 1 453 ? -15.703 28.031 -18.641 1 90.12 453 ALA B C 1
ATOM 7310 O O . ALA B 1 453 ? -14.75 27.781 -19.375 1 90.12 453 ALA B O 1
ATOM 7311 N N . ASP B 1 454 ? -15.844 29.156 -17.984 1 90.38 454 ASP B N 1
ATOM 7312 C CA . ASP B 1 454 ? -14.844 30.219 -18.094 1 90.38 454 ASP B CA 1
ATOM 7313 C C . ASP B 1 454 ? -13.711 30.016 -17.094 1 90.38 454 ASP B C 1
ATOM 7315 O O . ASP B 1 454 ? -12.828 30.859 -16.953 1 90.38 454 ASP B O 1
ATOM 7319 N N . ARG B 1 455 ? -13.766 28.891 -16.375 1 90.75 455 ARG B N 1
ATOM 7320 C CA . ARG B 1 455 ? -12.75 28.469 -15.422 1 90.75 455 ARG B CA 1
ATOM 7321 C C . ARG B 1 455 ? -12.695 29.406 -14.227 1 90.75 455 ARG B C 1
ATOM 7323 O O . ARG B 1 455 ? -11.617 29.656 -13.664 1 90.75 455 ARG B O 1
ATOM 7330 N N . VAL B 1 456 ? -13.836 29.891 -13.945 1 89.38 456 VAL B N 1
ATOM 7331 C CA . VAL B 1 456 ? -13.961 30.688 -12.727 1 89.38 456 VAL B CA 1
ATOM 7332 C C . VAL B 1 456 ? -14.336 29.781 -11.555 1 89.38 456 VAL B C 1
ATOM 7334 O O . VAL B 1 456 ? -15.289 29 -11.641 1 89.38 456 VAL B O 1
ATOM 7337 N N . LEU B 1 457 ? -13.547 29.969 -10.562 1 91 457 LEU B N 1
ATOM 7338 C CA . LEU B 1 457 ? -13.719 29.125 -9.391 1 91 457 LEU B CA 1
ATOM 7339 C C . LEU B 1 457 ? -14.664 29.75 -8.383 1 91 457 LEU B C 1
ATOM 7341 O O . LEU B 1 457 ? -14.609 30.969 -8.156 1 91 457 LEU B O 1
ATOM 7345 N N . SER B 1 458 ? -15.625 28.875 -7.883 1 85 458 SER B N 1
ATOM 7346 C CA . SER B 1 458 ? -16.5 29.297 -6.797 1 85 458 SER B CA 1
ATOM 7347 C C . SER B 1 458 ? -16.531 28.25 -5.68 1 85 458 SER B C 1
ATOM 7349 O O . SER B 1 458 ? -16.484 27.047 -5.941 1 85 458 SER B O 1
ATOM 7351 N N . THR B 1 459 ? -16.391 28.703 -4.516 1 77.5 459 THR B N 1
ATOM 7352 C CA . THR B 1 459 ? -16.453 27.797 -3.365 1 77.5 459 THR B CA 1
ATOM 7353 C C . THR B 1 459 ? -17.672 28.094 -2.512 1 77.5 459 THR B C 1
ATOM 7355 O O . THR B 1 459 ? -18.188 29.219 -2.514 1 77.5 459 THR B O 1
ATOM 7358 N N . ASP B 1 460 ? -18.656 27.188 -2.262 1 63.69 460 ASP B N 1
ATOM 7359 C CA . ASP B 1 460 ? -19.859 27.375 -1.472 1 63.69 460 ASP B CA 1
ATOM 7360 C C . ASP B 1 460 ? -19.578 28.172 -0.202 1 63.69 460 ASP B C 1
ATOM 7362 O O . ASP B 1 460 ? -20.5 28.688 0.435 1 63.69 460 ASP B O 1
ATOM 7366 N N . GLY B 1 461 ? -18.641 28.156 0.463 1 50.19 461 GLY B N 1
ATOM 7367 C CA . GLY B 1 461 ? -18.688 29.062 1.592 1 50.19 461 GLY B CA 1
ATOM 7368 C C . GLY B 1 461 ? -18.938 30.5 1.184 1 50.19 461 GLY B C 1
ATOM 7369 O O . GLY B 1 461 ? -19.188 31.359 2.033 1 50.19 461 GLY B O 1
ATOM 7370 N N . SER B 1 462 ? -18.656 30.906 0.129 1 37.19 462 SER B N 1
ATOM 7371 C CA . SER B 1 462 ? -18.938 32.281 -0.248 1 37.19 462 SER B CA 1
ATOM 7372 C C . SER B 1 462 ? -20.359 32.406 -0.807 1 37.19 462 SER B C 1
ATOM 7374 O O . SER B 1 462 ? -20.547 32.531 -2.021 1 37.19 462 SER B O 1
ATOM 7376 N N . VAL B 1 463 ? -21.281 31.719 -0.493 1 29.14 463 VAL B N 1
ATOM 7377 C CA . VAL B 1 463 ? -22.531 32.281 -0.975 1 29.14 463 VAL B CA 1
ATOM 7378 C C . VAL B 1 463 ? -22.938 33.469 -0.099 1 29.14 463 VAL B C 1
ATOM 7380 O O . VAL B 1 463 ? -22.891 33.375 1.13 1 29.14 463 VAL B O 1
#

Sequence (926 aa):
MTTIKKIDKDSTEGVDNRLTFFSIPSTNVGIQRSAYKELLPLNALNQSAGPFIFRYFGDSLYLDLSKTYLSLVLSLERKVDATGEWVSIVKDLAGNFAGDSFTSVAQYLGLTWIRRLTLSINGIQCYDSGIHYAYRCLLLHELGADREVSKGLYEAALYYKDAVDKNDFEGSGFKSRASRFAKGQTCRLLSHLDYDMARQNQLLIPNSDVLWTFYRNSDEFLIHAPKYRKKAGEELLNNTNTYRLRLHDMRIFVKQVDLSMSLNNAIARHLEQAPAKYAYRKIEIRSVFLGKGRQEITHAAFTSTCPRRLVICFVSSPAYTGNTALSPFNFEHANLRTVSAEFGGFQFPAVPYDFDFSNDSFVRAFVDMYVGMDLDAWPNSDQRTLSIGMKEFSQSSCFFVIPMTSTLEDTNGLELIRQGTTTVRCMFNQPVKDEGYEMIIMGEFDAIMSINADRVLSTDGSVMTTIKKIDKDSTEGVDNRLTFFSIPSTNVGIQRSAYKELLPLNALNQSAGPFIFRYFGDSLYLDLSKTYLSLVLSLERKVDATGEWVSIVKDLAGNFAGDSFTSVAQYLGLTWIRRLTLSINGIQCYDSGIHYAYRCLLLHELGADREVSKGLYEAALYYKDAVDKNDFEGSGFKSRASRFAKGQTCRLLSHLDYDMARQNQLLIPNSDVLWTFYRNSDEFLIHAPKYRKKAGEELLNNTNTYRLRLHDMRIFVKQVDLSMSLNNAIARHLEQAPAKYAYRKIEIRSVFLGKGRQEITHAAFTSTCPRRLVICFVSSPAYTGNTALSPFNFEHANLRTVSAEFGGFQFPAVPYDFDFSNDSFVRAFVDMYVGMDLDAWPNSDQRTLSIGMKEFSQSSCFFVIPMTSTLEDTNGLELIRQGTTTVRCMFNQPVKDEGYEMIIMGEFDAIMSINADRVLSTDGSV

Radius of gyration: 30.5 Å; Cα contacts (8 Å, |Δi|>4): 2187; chains: 2; bounding box: 77×78×71 Å

Organism: Meloidogyne incognita (NCBI:txid6306)

Secondary structure (DSSP, 8-state):
---EE-SSTT------GGG-TTPPPPEE-SEEEEEEEEE--SS-TT-SS--EEEEEPP-SSEEEEEEEEEEEEEEEEEE-TTT--EEE--S-SSSTTBSTT--EE-TTHHHHTEEEEEEEETTEEEEE-TT-HHHHHHHHHHTT--HHHHHTGGGGGT--PPPSSTT-TTSHHHHHHHHTTGGGPPEEEEEE---GGGGS-PPBPSS--EEEEEEEPPHHHHEE---EESSTTSPEE-----EEEEEEEEEEEEEEEEE-HHHHHHHHHHHHHS-EEEEEEEEEEEEEEE-TT--EEEEEEESSB--SEEEEEEEEHHHHH--TTS-TT-BB-TTEEEEEEEETTEEESSS----BTTTTBTHHHHHHHHHHTT---SS-TT----S--HHHHHHTB--EEEE-SSSSS--SSBPPP-BS-EEEEEEESS---TT-EEEEEEEEEEEEEEE-TT--EEEGGG-/------SSTT--EE--GGG-TT-PPPB--SEEEEEEEEE--SS-TT-SS--EEEEEPP-SSEEEEEEEEEEEEEEEEEE-TTT--EEE--S-SSSTTBSTT--EE-TTHHHHTEEEEEEEETTEEEEE-TT-HHHHHHHHHHTT--HHHHTTGGGGGT--PPPSSTT-TTSHHHHHHHHTTGGGPPEEEEEE---GGGGS-PPBPSS--EEEEEEEPPHHHHEE---EESSTTSPEE-----EEEEEEEEEEEEEEEEEPHHHHHHHHHHHHHS-EEEEEEEEEEEEEEE-TT--EEEEEEESSB--SEEEEEEEEHHHHH--TTS-TT-BB-TTEEEEEEEETTEEESSS----BGGGTBTHHHHHHHHHHTT--PSS-TT----S--HHHHHHTB--EEEE-SSSSS--SSPPPEEBS-EEEEEEESSPPPTT-EEEEEEEEEEEEEEE-TT--EEEGGG-